Protein AF-A0A1B6H5C7-F1 (afdb_monomer)

pLDDT: mean 80.79, std 17.86, range [24.2, 98.31]

Organism: NCBI:txid320908

Sequence (834 aa):
KLDSRVSQKTALTYCTNGVLLRSLLGEIKLENVTHLILDEIHERDKATDIIMLLLKLVIRQYPKLKVILMSATMDITKFQTYFDVHIPVIKVDGTSYNVVDFYLEDILKQVDWRLPDNLNHQLYTTDTLYEEEGGDCEEKGKESLANLPVSAEKVAHTHSTTGVTALMAASAVYKYEVVEDLVHEHAPSIEIVCKDNKTALDYACHSEEKSGLLEAYHKTEEIHKKENNQADNLEEGQVTISSTDLKRLEQYEEYFENLLDVIDYHLTVKLLLHIHLNEPEGAILVFLPGFEHISAVQCELSKLLSDSENRKIAIHFLHSQMQTTEQKKAFVPAPPGIRKIILSTNIAETSITITDIKYVVDTGKFKEKSFNPENGVHSLQCEWVSKASARQRRGRAGRVQNGTCYRLFSRRLFQQMKEYETPEILREPLDEICLNATQLIPSGMKMSEFFSMAIDPPKQESVTNAIKCLKMMKAINDNEQLTPLGKQMIKVPLEPQCSKIILYGVMLKCLEPALILACCISQGDLFKIPAGQLLKQRAASCKKQFINKGYSDDLISIKIFETLQKATQKSSFFNPFKWCFDNFISCDKVNKIIQMKDQILSHLTHNGWVNEKDDLNQYSKRWAVVKAALTSGLYPNVARINIPTRQIQTPYLSSAIVHSKSVLINKLSKKSVVKGETVPSSWMVYGEALRMGNSVCLYENTLVSPLTMCLCVGSTPKNGSAHIVIRDGGDGHLTCVPADTEVELHFDSLVIIRTDIELAVLITDLRRKWDAVVERRLLDPRRRLTKEENAILQTVVNVLVDQDKILNLEQQLFLKPRLSLTKPNCGRGRHSNN

Structure (mmCIF, N/CA/C/O backbone):
data_AF-A0A1B6H5C7-F1
#
_entry.id   AF-A0A1B6H5C7-F1
#
loop_
_atom_site.group_PDB
_atom_site.id
_atom_site.type_symbol
_atom_site.label_atom_id
_atom_site.label_alt_id
_atom_site.label_comp_id
_atom_site.label_asym_id
_atom_site.label_entity_id
_atom_site.label_seq_id
_atom_site.pdbx_PDB_ins_code
_atom_site.Cartn_x
_atom_site.Cartn_y
_atom_site.Cartn_z
_atom_site.occupancy
_atom_site.B_iso_or_equiv
_atom_site.auth_seq_id
_atom_site.auth_comp_id
_atom_site.auth_asym_id
_atom_site.auth_atom_id
_atom_site.pdbx_PDB_model_num
ATOM 1 N N . LYS A 1 1 ? 5.210 -21.296 -3.784 1.00 41.97 1 LYS A N 1
ATOM 2 C CA . LYS A 1 1 ? 4.500 -21.494 -2.502 1.00 41.97 1 LYS A CA 1
ATOM 3 C C . LYS A 1 1 ? 5.205 -20.681 -1.429 1.00 41.97 1 LYS A C 1
ATOM 5 O O . LYS A 1 1 ? 6.396 -20.890 -1.235 1.00 41.97 1 LYS A O 1
ATOM 10 N N . LEU A 1 2 ? 4.493 -19.731 -0.813 1.00 46.50 2 LEU A N 1
ATOM 11 C CA . LEU A 1 2 ? 4.835 -19.204 0.518 1.00 46.50 2 LEU A CA 1
ATOM 12 C C . LEU A 1 2 ? 4.891 -20.392 1.497 1.00 46.50 2 LEU A C 1
ATOM 14 O O . LEU A 1 2 ? 4.296 -21.422 1.174 1.00 46.50 2 LEU A O 1
ATOM 18 N N . ASP A 1 3 ? 5.610 -20.281 2.619 1.00 53.09 3 ASP A N 1
ATOM 19 C CA . ASP A 1 3 ? 5.836 -21.372 3.589 1.00 53.09 3 ASP A CA 1
ATOM 20 C C . ASP A 1 3 ? 4.628 -22.316 3.738 1.00 53.09 3 ASP A C 1
ATOM 22 O O . ASP A 1 3 ? 3.648 -22.013 4.414 1.00 53.09 3 ASP A O 1
ATOM 26 N N . SER A 1 4 ? 4.685 -23.472 3.069 1.00 64.44 4 SER A N 1
ATOM 27 C CA . SER A 1 4 ? 3.577 -24.425 3.009 1.00 64.44 4 SER A CA 1
ATOM 28 C C . SER A 1 4 ? 3.951 -25.681 3.777 1.00 64.44 4 SER A C 1
ATOM 30 O O . SER A 1 4 ? 4.875 -26.396 3.388 1.00 64.44 4 SER A O 1
ATOM 32 N N . ARG A 1 5 ? 3.207 -25.988 4.838 1.00 72.19 5 ARG A N 1
ATOM 33 C CA . ARG A 1 5 ? 3.323 -27.257 5.568 1.00 72.19 5 ARG A CA 1
ATOM 34 C C . ARG A 1 5 ? 2.189 -28.195 5.166 1.00 72.19 5 ARG A C 1
ATOM 36 O O . ARG A 1 5 ? 1.323 -28.517 5.970 1.00 72.19 5 ARG A O 1
ATOM 43 N N . VAL A 1 6 ? 2.186 -28.595 3.897 1.00 73.56 6 VAL A N 1
ATOM 44 C CA . VAL A 1 6 ? 1.156 -29.466 3.312 1.00 73.56 6 VAL A CA 1
ATOM 45 C C . VAL A 1 6 ? 1.813 -30.745 2.798 1.00 73.56 6 VAL A C 1
ATOM 47 O O . VAL A 1 6 ? 2.900 -30.710 2.226 1.00 73.56 6 VAL A O 1
ATOM 50 N N . SER A 1 7 ? 1.159 -31.881 3.013 1.00 78.81 7 SER A N 1
ATOM 51 C CA . SER A 1 7 ? 1.567 -33.207 2.545 1.00 78.81 7 SER A CA 1
ATOM 52 C C . SER A 1 7 ? 0.361 -33.946 1.964 1.00 78.81 7 SER A C 1
ATOM 54 O O . SER A 1 7 ? -0.773 -33.505 2.128 1.00 78.81 7 SER A O 1
ATOM 56 N N . GLN A 1 8 ? 0.574 -35.117 1.357 1.00 77.44 8 GLN A N 1
ATOM 57 C CA . GLN A 1 8 ? -0.531 -35.967 0.886 1.00 77.44 8 GLN A CA 1
ATOM 58 C C . GLN A 1 8 ? -1.481 -36.427 2.010 1.00 77.44 8 GLN A C 1
ATOM 60 O O . GLN A 1 8 ? -2.597 -36.841 1.726 1.00 77.44 8 GLN A O 1
ATOM 65 N N . LYS A 1 9 ? -1.058 -36.351 3.282 1.00 84.81 9 LYS A N 1
ATOM 66 C CA . LYS A 1 9 ? -1.886 -36.686 4.453 1.00 84.81 9 LYS A CA 1
ATOM 67 C C . LYS A 1 9 ? -2.611 -35.475 5.052 1.00 84.81 9 LYS A C 1
ATOM 69 O O . LYS A 1 9 ? -3.310 -35.623 6.050 1.00 84.81 9 LYS A O 1
ATOM 74 N N . THR A 1 10 ? -2.400 -34.273 4.517 1.00 85.62 10 THR A N 1
ATOM 75 C CA . THR A 1 10 ? -2.996 -33.054 5.070 1.00 85.62 10 THR A CA 1
ATOM 76 C C . THR A 1 10 ? -4.491 -33.031 4.771 1.00 85.62 10 THR A C 1
ATOM 78 O O . THR A 1 10 ? -4.891 -32.864 3.625 1.00 85.62 10 THR A O 1
ATOM 81 N N . ALA A 1 11 ? -5.308 -33.188 5.813 1.00 86.69 11 ALA A N 1
ATOM 82 C CA . ALA A 1 11 ? -6.766 -33.156 5.707 1.00 86.69 11 ALA A CA 1
ATOM 83 C C . ALA A 1 11 ? -7.346 -31.729 5.722 1.00 86.69 11 ALA A C 1
ATOM 85 O O . ALA A 1 11 ? -8.425 -31.503 5.186 1.00 86.69 11 ALA A O 1
ATOM 86 N N . LEU A 1 12 ? -6.632 -30.770 6.325 1.00 90.69 12 LEU A N 1
ATOM 87 C CA . LEU A 1 12 ? -7.064 -29.381 6.475 1.00 90.69 12 LEU A CA 1
ATOM 88 C C . LEU A 1 12 ? -5.895 -28.436 6.200 1.00 90.69 12 LEU A C 1
ATOM 90 O O . LEU A 1 12 ? -4.805 -28.619 6.743 1.00 90.69 12 LEU A O 1
ATOM 94 N N . THR A 1 13 ? -6.126 -27.429 5.359 1.00 88.38 13 THR A N 1
ATOM 95 C CA . THR A 1 13 ? -5.131 -26.407 5.015 1.00 88.38 13 THR A CA 1
ATOM 96 C C . THR A 1 13 ? -5.708 -25.030 5.310 1.00 88.38 13 THR A C 1
ATOM 98 O O . THR A 1 13 ? -6.723 -24.661 4.731 1.00 88.38 13 THR A O 1
ATOM 101 N N . TYR A 1 14 ? -5.038 -24.268 6.175 1.00 89.38 14 TYR A N 1
ATOM 102 C CA . TYR A 1 14 ? -5.328 -22.852 6.393 1.00 89.38 14 TYR A CA 1
ATOM 103 C C . TYR A 1 14 ? -4.449 -22.006 5.475 1.00 89.38 14 TYR A C 1
ATOM 105 O O . TYR A 1 14 ? -3.240 -22.233 5.376 1.00 89.38 14 TYR A O 1
ATOM 113 N N . CYS A 1 15 ? -5.046 -21.026 4.808 1.00 87.38 15 CYS A N 1
ATOM 114 C CA . CYS A 1 15 ? -4.329 -20.052 3.998 1.00 87.38 15 CYS A CA 1
ATOM 115 C C . CYS A 1 15 ? -5.096 -18.730 3.970 1.00 87.38 15 CYS A C 1
ATOM 117 O O . CYS A 1 15 ? -6.287 -18.706 4.260 1.00 87.38 15 CYS A O 1
ATOM 119 N N . THR A 1 16 ? -4.413 -17.636 3.640 1.00 87.19 16 THR A N 1
ATOM 120 C CA . THR A 1 16 ? -5.069 -16.334 3.477 1.00 87.19 16 THR A CA 1
ATOM 121 C C . THR A 1 16 ? -5.864 -16.282 2.172 1.00 87.19 16 THR A C 1
ATOM 123 O O . THR A 1 16 ? -5.523 -16.982 1.211 1.00 87.19 16 THR A O 1
ATOM 126 N N . ASN A 1 17 ? -6.856 -15.392 2.091 1.00 88.50 17 ASN A N 1
ATOM 127 C CA . ASN A 1 17 ? -7.701 -15.217 0.902 1.00 88.50 17 ASN A CA 1
ATOM 128 C C . ASN A 1 17 ? -6.872 -14.949 -0.367 1.00 88.50 17 ASN A C 1
ATOM 130 O O . ASN A 1 17 ? -7.072 -15.590 -1.396 1.00 88.50 17 ASN A O 1
ATOM 134 N N . GLY A 1 18 ? -5.833 -14.110 -0.284 1.00 83.62 18 GLY A N 1
ATOM 135 C CA . GLY A 1 18 ? -4.920 -13.872 -1.411 1.00 83.62 18 GLY A CA 1
ATOM 136 C C . GLY A 1 18 ? -4.064 -15.088 -1.815 1.00 83.62 18 GLY A C 1
ATOM 137 O O . GLY A 1 18 ? -3.668 -15.223 -2.975 1.00 83.62 18 GLY A O 1
ATOM 138 N N . VAL A 1 19 ? -3.749 -16.005 -0.891 1.00 81.38 19 VAL A N 1
ATOM 139 C CA . VAL A 1 19 ? -3.084 -17.278 -1.235 1.00 81.38 19 VAL A CA 1
ATOM 140 C C . VAL A 1 19 ? -4.060 -18.225 -1.915 1.00 81.38 19 VAL A C 1
ATOM 142 O O . VAL A 1 19 ? -3.690 -18.839 -2.917 1.00 81.38 19 VAL A O 1
ATOM 145 N N . LEU A 1 20 ? -5.290 -18.315 -1.413 1.00 86.56 20 LEU A N 1
ATOM 146 C CA . LEU A 1 20 ? -6.349 -19.111 -2.020 1.00 86.56 20 LEU A CA 1
ATOM 147 C C . LEU A 1 20 ? -6.646 -18.636 -3.446 1.00 86.56 20 LEU A C 1
ATOM 149 O O . LEU A 1 20 ? -6.560 -19.446 -4.364 1.00 86.56 20 LEU A O 1
ATOM 153 N N . LEU A 1 21 ? -6.881 -17.335 -3.652 1.00 86.12 21 LEU A N 1
ATOM 154 C CA . LEU A 1 21 ? -7.141 -16.753 -4.972 1.00 86.12 21 LEU A CA 1
ATOM 155 C C . LEU A 1 21 ? -6.033 -17.111 -5.970 1.00 86.12 21 LEU A C 1
ATOM 157 O O . LEU A 1 21 ? -6.304 -17.671 -7.027 1.00 86.12 21 LEU A O 1
ATOM 161 N N . ARG A 1 22 ? -4.764 -16.889 -5.608 1.00 77.75 22 ARG A N 1
ATOM 162 C CA . ARG A 1 22 ? -3.625 -17.259 -6.467 1.00 77.75 22 ARG A CA 1
ATOM 163 C C . ARG A 1 22 ? -3.503 -18.756 -6.709 1.00 77.75 22 ARG A C 1
ATOM 165 O O . ARG A 1 22 ? -3.018 -19.178 -7.753 1.00 77.75 22 ARG A O 1
ATOM 172 N N . SER A 1 23 ? -3.922 -19.568 -5.749 1.00 78.00 23 SER A N 1
ATOM 173 C CA . SER A 1 23 ? -3.903 -21.017 -5.906 1.00 78.00 23 SER A CA 1
ATOM 174 C C . SER A 1 23 ? -5.006 -21.492 -6.853 1.00 78.00 23 SER A C 1
ATOM 176 O O . SER A 1 23 ? -4.749 -22.408 -7.632 1.00 78.00 23 SER A O 1
ATOM 178 N N . LEU A 1 24 ? -6.174 -20.837 -6.849 1.00 76.88 24 LEU A N 1
ATOM 179 C CA . LEU A 1 24 ? -7.256 -21.051 -7.820 1.00 76.88 24 LEU A CA 1
ATOM 180 C C . LEU A 1 24 ? -6.860 -20.619 -9.243 1.00 76.88 24 LEU A C 1
ATOM 182 O O . LEU A 1 24 ? -7.310 -21.232 -10.203 1.00 76.88 24 LEU A O 1
ATOM 186 N N . LEU A 1 25 ? -5.978 -19.619 -9.384 1.00 70.44 25 LEU A N 1
ATOM 187 C CA . LEU A 1 25 ? -5.395 -19.206 -10.674 1.00 70.44 25 LEU A CA 1
ATOM 188 C C . LEU A 1 25 ? -4.405 -20.218 -11.269 1.00 70.44 25 LEU A C 1
ATOM 190 O O . LEU A 1 25 ? -4.077 -20.141 -12.450 1.00 70.44 25 LEU A O 1
ATOM 194 N N . GLY A 1 26 ? -3.869 -21.126 -10.454 1.00 66.88 26 GLY A N 1
ATOM 195 C CA . GLY A 1 26 ? -2.737 -21.964 -10.839 1.00 66.88 26 GLY A CA 1
ATOM 196 C C . GLY A 1 26 ? -2.934 -23.438 -10.520 1.00 66.88 26 GLY A C 1
ATOM 197 O O . GLY A 1 26 ? -3.369 -24.221 -11.360 1.00 66.88 26 GLY A O 1
ATOM 198 N N . GLU A 1 27 ? -2.493 -23.840 -9.328 1.00 58.56 27 GLU A N 1
ATOM 199 C CA . GLU A 1 27 ? -2.249 -25.246 -8.982 1.00 58.56 27 GLU A CA 1
ATOM 200 C C . GLU A 1 27 ? -3.477 -25.986 -8.429 1.00 58.56 27 GLU A C 1
ATOM 202 O O . GLU A 1 27 ? -3.555 -27.211 -8.552 1.00 58.56 27 GLU A O 1
ATOM 207 N N . ILE A 1 28 ? -4.414 -25.283 -7.784 1.00 63.91 28 ILE A N 1
ATOM 208 C CA . ILE A 1 28 ? -5.570 -25.924 -7.153 1.00 63.91 28 ILE A CA 1
ATOM 209 C C . ILE A 1 28 ? -6.660 -26.115 -8.195 1.00 63.91 28 ILE A C 1
ATOM 211 O O . ILE A 1 28 ? -7.357 -25.184 -8.587 1.00 63.91 28 ILE A O 1
ATOM 215 N N . LYS A 1 29 ? -6.863 -27.375 -8.568 1.00 69.62 29 LYS A N 1
ATOM 216 C CA . LYS A 1 29 ? -8.108 -27.810 -9.188 1.00 69.62 29 LYS A CA 1
ATOM 217 C C . LYS A 1 29 ? -9.140 -27.999 -8.087 1.00 69.62 29 LYS A C 1
ATOM 219 O O . LYS A 1 29 ? -8.932 -28.829 -7.200 1.00 69.62 29 LYS A O 1
ATOM 224 N N . LEU A 1 30 ? -10.251 -27.267 -8.163 1.00 74.62 30 LEU A N 1
ATOM 225 C CA . LEU A 1 30 ? -11.387 -27.416 -7.243 1.00 74.62 30 LEU A CA 1
ATOM 226 C C . LEU A 1 30 ? -11.896 -28.868 -7.167 1.00 74.62 30 LEU A C 1
ATOM 228 O O . LEU A 1 30 ? -12.440 -29.266 -6.147 1.00 74.62 30 LEU A O 1
ATOM 232 N N . GLU A 1 31 ? -11.631 -29.687 -8.191 1.00 75.69 31 GLU A N 1
ATOM 233 C CA . GLU A 1 31 ? -11.879 -31.138 -8.217 1.00 75.69 31 GLU A CA 1
ATOM 234 C C . GLU A 1 31 ? -11.277 -31.898 -7.020 1.00 75.69 31 GLU A C 1
ATOM 236 O O . GLU A 1 31 ? -11.845 -32.894 -6.576 1.00 75.69 31 GLU A O 1
ATOM 241 N N . ASN A 1 32 ? -10.142 -31.430 -6.488 1.00 80.44 32 ASN A N 1
ATOM 242 C CA . ASN A 1 32 ? -9.435 -32.060 -5.369 1.00 80.44 32 ASN A CA 1
ATOM 243 C C . ASN A 1 32 ? -9.833 -31.483 -4.000 1.00 80.44 32 ASN A C 1
ATOM 245 O O . ASN A 1 32 ? -9.277 -31.887 -2.979 1.00 80.44 32 ASN A O 1
ATOM 249 N N . VAL A 1 33 ? -10.762 -30.525 -3.967 1.00 86.50 33 VAL A N 1
ATOM 250 C CA . VAL A 1 33 ? -11.222 -29.860 -2.747 1.00 86.50 33 VAL A CA 1
ATOM 251 C C . VAL A 1 33 ? -12.638 -30.333 -2.440 1.00 86.50 33 VAL A C 1
ATOM 253 O O . VAL A 1 33 ? -13.547 -30.185 -3.250 1.00 86.50 33 VAL A O 1
ATOM 256 N N . THR A 1 34 ? -12.840 -30.911 -1.256 1.00 90.50 34 THR A N 1
ATOM 257 C CA . THR A 1 34 ? -14.177 -31.350 -0.822 1.00 90.50 34 THR A CA 1
ATOM 258 C C . THR A 1 34 ? -14.955 -30.217 -0.157 1.00 90.50 34 THR A C 1
ATOM 260 O O . THR A 1 34 ? -16.152 -30.072 -0.397 1.00 90.50 34 THR A O 1
ATOM 263 N N . HIS A 1 35 ? -14.274 -29.403 0.654 1.00 93.19 35 HIS A N 1
ATOM 264 C CA . HIS A 1 35 ? -14.856 -28.295 1.408 1.00 93.19 35 HIS A CA 1
ATOM 265 C C . HIS A 1 35 ? -13.985 -27.050 1.264 1.00 93.19 35 HIS A C 1
ATOM 267 O O . HIS A 1 35 ? -12.768 -27.117 1.440 1.00 93.19 35 HIS A O 1
ATOM 273 N N . LEU A 1 36 ? -14.625 -25.921 0.982 1.00 92.75 36 LEU A N 1
ATOM 274 C CA . LEU A 1 36 ? -14.026 -24.598 1.007 1.00 92.75 36 LEU A CA 1
ATOM 275 C C . LEU A 1 36 ? -14.680 -23.789 2.123 1.00 92.75 36 LEU A C 1
ATOM 277 O O . LEU A 1 36 ? -15.895 -23.608 2.114 1.00 92.75 36 LEU A O 1
ATOM 281 N N . ILE A 1 37 ? -13.876 -23.316 3.071 1.00 94.25 37 ILE A N 1
ATOM 282 C CA . ILE A 1 37 ? -14.333 -22.487 4.186 1.00 94.25 37 ILE A CA 1
ATOM 283 C C . ILE A 1 37 ? -13.756 -21.091 3.983 1.00 94.25 37 ILE A C 1
ATOM 285 O O . ILE A 1 37 ? -12.534 -20.944 3.930 1.00 94.25 37 ILE A O 1
ATOM 289 N N . LEU A 1 38 ? -14.630 -20.099 3.831 1.00 93.12 38 LEU A N 1
ATOM 290 C CA . LEU A 1 38 ? -14.262 -18.687 3.788 1.00 93.12 38 LEU A CA 1
ATOM 291 C C . LEU A 1 38 ? -14.615 -18.077 5.140 1.00 93.12 38 LEU A C 1
ATOM 293 O O . LEU A 1 38 ? -15.792 -18.030 5.498 1.00 93.12 38 LEU A O 1
ATOM 297 N N . ASP A 1 39 ? -13.589 -17.686 5.889 1.00 91.06 39 ASP A N 1
ATOM 298 C CA . ASP A 1 39 ? -13.716 -17.108 7.226 1.00 91.06 39 ASP A CA 1
ATOM 299 C C . ASP A 1 39 ? -13.649 -15.581 7.179 1.00 91.06 39 ASP A C 1
ATOM 301 O O . ASP A 1 39 ? -13.092 -15.017 6.237 1.00 91.06 39 ASP A O 1
ATOM 305 N N . GLU A 1 40 ? -14.244 -14.932 8.177 1.00 86.94 40 GLU A N 1
ATOM 306 C CA . GLU A 1 40 ? -14.297 -13.472 8.330 1.00 86.94 40 GLU A CA 1
ATOM 307 C C . GLU A 1 40 ? -14.781 -12.707 7.085 1.00 86.94 40 GLU A C 1
ATOM 309 O O . GLU A 1 40 ? -14.360 -11.586 6.803 1.00 86.94 40 GLU A O 1
ATOM 314 N N . ILE A 1 41 ? -15.749 -13.265 6.348 1.00 90.19 41 ILE A N 1
ATOM 315 C CA . ILE A 1 41 ? -16.215 -12.668 5.081 1.00 90.19 41 ILE A CA 1
ATOM 316 C C . ILE A 1 41 ? -16.900 -11.301 5.237 1.00 90.19 41 ILE A C 1
ATOM 318 O O . ILE A 1 41 ? -17.224 -10.656 4.242 1.00 90.19 41 ILE A O 1
ATOM 322 N N . HIS A 1 42 ? -17.142 -10.848 6.468 1.00 85.12 42 HIS A N 1
ATOM 323 C CA . HIS A 1 42 ? -17.646 -9.504 6.736 1.00 85.12 42 HIS A CA 1
ATOM 324 C C . HIS A 1 42 ? -16.599 -8.407 6.574 1.00 85.12 42 HIS A C 1
ATOM 326 O O . HIS A 1 42 ? -16.991 -7.257 6.411 1.00 85.12 42 HIS A O 1
ATOM 332 N N . GLU A 1 43 ? -15.305 -8.740 6.575 1.00 83.62 43 GLU A N 1
ATOM 333 C CA . GLU A 1 43 ? -14.244 -7.767 6.291 1.00 83.62 43 GLU A CA 1
ATOM 334 C C . GLU A 1 43 ? -14.266 -7.312 4.821 1.00 83.62 43 GLU A C 1
ATOM 336 O O . GLU A 1 43 ? -13.747 -6.248 4.496 1.00 83.62 43 GLU A O 1
ATOM 341 N N . ARG A 1 44 ? -14.905 -8.092 3.928 1.00 89.88 44 ARG A N 1
ATOM 342 C CA . ARG A 1 44 ? -15.119 -7.754 2.507 1.00 89.88 44 ARG A CA 1
ATOM 343 C C . ARG A 1 44 ? -13.836 -7.280 1.804 1.00 89.88 44 ARG A C 1
ATOM 345 O O . ARG A 1 44 ? -13.839 -6.293 1.060 1.00 89.88 44 ARG A O 1
ATOM 352 N N . ASP A 1 45 ? -12.745 -8.018 2.037 1.00 91.38 45 ASP A N 1
ATOM 353 C CA . ASP A 1 45 ? -11.466 -7.804 1.358 1.00 91.38 45 ASP A CA 1
ATOM 354 C C . ASP A 1 45 ? -11.571 -8.097 -0.155 1.00 91.38 45 ASP A C 1
ATOM 356 O O . ASP A 1 45 ? -12.429 -8.866 -0.614 1.00 91.38 45 ASP A O 1
ATOM 360 N N . LYS A 1 46 ? -10.680 -7.495 -0.959 1.00 91.06 46 LYS A N 1
ATOM 361 C CA . LYS A 1 46 ? -10.734 -7.647 -2.429 1.00 91.06 46 LYS A CA 1
ATOM 362 C C . LYS A 1 46 ? -10.642 -9.108 -2.883 1.00 91.06 46 LYS A C 1
ATOM 364 O O . LYS A 1 46 ? -11.255 -9.485 -3.879 1.00 91.06 46 LYS A O 1
ATOM 369 N N . ALA A 1 47 ? -9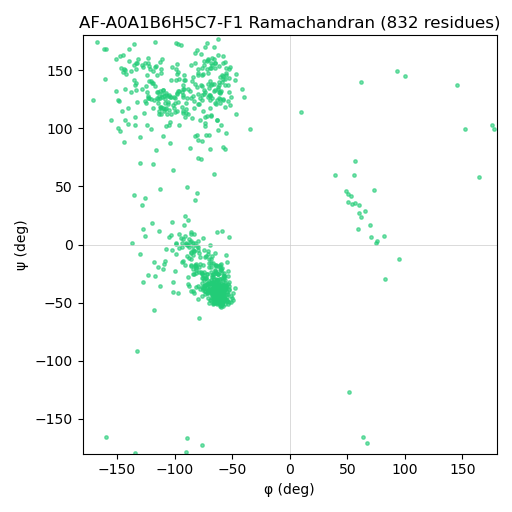.851 -9.938 -2.201 1.00 90.31 47 ALA A N 1
ATOM 370 C CA . ALA A 1 47 ? -9.636 -11.324 -2.611 1.00 90.31 47 ALA A CA 1
ATOM 371 C C . ALA A 1 47 ? -10.884 -12.185 -2.373 1.00 90.31 47 ALA A C 1
ATOM 373 O O . ALA A 1 47 ? -11.224 -13.011 -3.220 1.00 90.31 47 ALA A O 1
ATOM 374 N N . THR A 1 48 ? -11.571 -11.967 -1.257 1.00 92.25 48 THR A N 1
ATOM 375 C CA . THR A 1 48 ? -12.812 -12.629 -0.855 1.00 92.25 48 THR A CA 1
ATOM 376 C C . THR A 1 48 ? -13.902 -12.340 -1.866 1.00 92.25 48 THR A C 1
ATOM 378 O O . THR A 1 48 ? -14.495 -13.279 -2.389 1.00 92.25 48 THR A O 1
ATOM 381 N N . ASP A 1 49 ? -14.106 -11.075 -2.232 1.00 92.06 49 ASP A N 1
ATOM 382 C CA . ASP A 1 49 ? -15.128 -10.696 -3.212 1.00 92.06 49 ASP A CA 1
ATOM 383 C C . ASP A 1 49 ? -14.878 -11.332 -4.588 1.00 92.06 49 ASP A C 1
ATOM 385 O O . ASP A 1 49 ? -15.809 -11.851 -5.212 1.00 92.06 49 ASP A O 1
ATOM 389 N N . ILE A 1 50 ? -13.616 -11.398 -5.031 1.00 90.94 50 ILE A N 1
ATOM 390 C CA . ILE A 1 50 ? -13.255 -12.116 -6.261 1.00 90.94 50 ILE A CA 1
ATOM 391 C C . ILE A 1 50 ? -13.508 -13.617 -6.123 1.00 90.94 50 ILE A C 1
ATOM 393 O O . ILE A 1 50 ? -14.096 -14.215 -7.020 1.00 90.94 50 ILE A O 1
ATOM 397 N N . ILE A 1 51 ? -13.105 -14.249 -5.018 1.00 90.81 51 ILE A N 1
ATOM 398 C CA . ILE A 1 51 ? -13.369 -15.677 -4.790 1.00 90.81 51 ILE A CA 1
ATOM 399 C C . ILE A 1 51 ? -14.878 -15.949 -4.829 1.00 90.81 51 ILE A C 1
ATOM 401 O O . ILE A 1 51 ? -15.307 -16.905 -5.472 1.00 90.81 51 ILE A O 1
ATOM 405 N N . MET A 1 52 ? -15.693 -15.095 -4.212 1.00 91.38 52 MET A N 1
ATOM 406 C CA . MET A 1 52 ? -17.152 -15.220 -4.203 1.00 91.38 52 MET A CA 1
ATOM 407 C C . MET A 1 52 ? -17.754 -15.089 -5.601 1.00 91.38 52 MET A C 1
ATOM 409 O O . MET A 1 52 ? -18.651 -15.851 -5.969 1.00 91.38 52 MET A O 1
ATOM 413 N N . LEU A 1 53 ? -17.237 -14.169 -6.412 1.00 91.19 53 LEU A N 1
ATOM 414 C CA . LEU A 1 53 ? -17.593 -14.042 -7.820 1.00 91.19 53 LEU A CA 1
ATOM 415 C C . LEU A 1 53 ? -17.228 -15.281 -8.640 1.00 91.19 53 LEU A C 1
ATOM 417 O O . LEU A 1 53 ? -18.058 -15.789 -9.393 1.00 91.19 53 LEU A O 1
ATOM 421 N N . LEU A 1 54 ? -16.034 -15.833 -8.441 1.00 87.69 54 LEU A N 1
ATOM 422 C CA . LEU A 1 54 ? -15.640 -17.077 -9.099 1.00 87.69 54 LEU A CA 1
ATOM 423 C C . LEU A 1 54 ? -16.542 -18.234 -8.703 1.00 87.69 54 LEU A C 1
ATOM 425 O O . LEU A 1 54 ? -17.008 -18.968 -9.571 1.00 87.69 54 LEU A O 1
ATOM 429 N N . LEU A 1 55 ? -16.828 -18.377 -7.410 1.00 88.56 55 LEU A N 1
ATOM 430 C CA . LEU A 1 55 ? -17.736 -19.402 -6.915 1.00 88.56 55 LEU A CA 1
ATOM 431 C C . LEU A 1 55 ? -19.117 -19.256 -7.553 1.00 88.56 55 LEU A C 1
ATOM 433 O O . LEU A 1 55 ? -19.655 -20.253 -8.022 1.00 88.56 55 LEU A O 1
ATOM 437 N N . LYS A 1 56 ? -19.658 -18.041 -7.680 1.00 88.25 56 LYS A N 1
ATOM 438 C CA . LYS A 1 56 ? -20.939 -17.811 -8.367 1.00 88.25 56 LYS A CA 1
ATOM 439 C C . LYS A 1 56 ? -20.940 -18.340 -9.808 1.00 88.25 56 LYS A C 1
ATOM 441 O O . LYS A 1 56 ? -21.934 -18.922 -10.237 1.00 88.25 56 LYS A O 1
ATOM 446 N N . LEU A 1 57 ? -19.826 -18.203 -10.529 1.00 85.25 57 LEU A N 1
ATOM 447 C CA . LEU A 1 57 ? -19.688 -18.690 -11.906 1.00 85.25 57 LEU A CA 1
ATOM 448 C C . LEU A 1 57 ? -19.515 -20.213 -11.998 1.00 85.25 57 LEU A C 1
ATOM 450 O O . LEU A 1 57 ? -20.052 -20.840 -12.915 1.00 85.25 57 LEU A O 1
ATOM 454 N N . VAL A 1 58 ? -18.759 -20.820 -11.077 1.00 83.88 58 VAL A N 1
ATOM 455 C CA . VAL A 1 58 ? -18.301 -22.213 -11.234 1.00 83.88 58 VAL A CA 1
ATOM 456 C C . VAL A 1 58 ? -18.961 -23.216 -10.296 1.00 83.88 58 VAL A C 1
ATOM 458 O O . VAL A 1 58 ? -18.899 -24.408 -10.576 1.00 83.88 58 VAL A O 1
ATOM 461 N N . ILE A 1 59 ? -19.617 -22.801 -9.208 1.00 84.69 59 ILE A N 1
ATOM 462 C CA . ILE A 1 59 ? -20.112 -23.726 -8.169 1.00 84.69 59 ILE A CA 1
ATOM 463 C C . ILE A 1 59 ? -21.061 -24.793 -8.729 1.00 84.69 59 ILE A C 1
ATOM 465 O O . ILE A 1 59 ? -20.989 -25.955 -8.334 1.00 84.69 59 ILE A O 1
ATOM 469 N N . ARG A 1 60 ? -21.881 -24.438 -9.729 1.00 83.44 60 ARG A N 1
ATOM 470 C CA . ARG A 1 60 ? -22.796 -25.369 -10.414 1.00 83.44 60 ARG A CA 1
ATOM 471 C C . ARG A 1 60 ? -22.063 -26.475 -11.189 1.00 83.44 60 ARG A C 1
ATOM 473 O O . ARG A 1 60 ? -22.631 -27.537 -11.409 1.00 83.44 60 ARG A O 1
ATOM 480 N N . GLN A 1 61 ? -20.805 -26.249 -11.567 1.00 85.75 61 GLN A N 1
ATOM 481 C CA . GLN A 1 61 ? -19.951 -27.224 -12.255 1.00 85.75 61 GLN A CA 1
ATOM 482 C C . GLN A 1 61 ? -19.289 -28.214 -11.279 1.00 85.75 61 GLN A C 1
ATOM 484 O O . GLN A 1 61 ? -18.852 -29.284 -11.697 1.00 85.75 61 GLN A O 1
ATOM 489 N N . TYR A 1 62 ? -19.250 -27.898 -9.978 1.00 86.94 62 TYR A N 1
ATOM 490 C CA . TYR A 1 62 ? -18.610 -28.708 -8.936 1.00 86.94 62 TYR A CA 1
ATOM 491 C C . TYR A 1 62 ? -19.625 -29.180 -7.878 1.00 86.94 62 TYR A C 1
ATOM 493 O O . TYR A 1 62 ? -19.542 -28.779 -6.719 1.00 86.94 62 TYR A O 1
ATOM 501 N N . PRO A 1 63 ? -20.557 -30.097 -8.210 1.00 84.25 63 PRO A N 1
ATOM 502 C CA . PRO A 1 63 ? -21.650 -30.493 -7.309 1.00 84.25 63 PRO A CA 1
ATOM 503 C C . PRO A 1 63 ? -21.189 -31.194 -6.017 1.00 84.25 63 PRO A C 1
ATOM 505 O O . PRO A 1 63 ? -21.956 -31.306 -5.060 1.00 84.25 63 PRO A O 1
ATOM 508 N N . LYS A 1 64 ? -19.944 -31.691 -5.979 1.00 89.19 64 LYS A N 1
ATOM 509 C CA . LYS A 1 64 ? -19.340 -32.319 -4.792 1.00 89.19 64 LYS A CA 1
ATOM 510 C C . LYS A 1 64 ? -18.691 -31.313 -3.835 1.00 89.19 64 LYS A C 1
ATOM 512 O O . LYS A 1 64 ? -18.456 -31.675 -2.685 1.00 89.19 64 LYS A O 1
ATOM 517 N N . LEU A 1 65 ? -18.397 -30.095 -4.293 1.00 90.81 65 LEU A N 1
ATOM 518 C CA . LEU A 1 65 ? -17.766 -29.063 -3.479 1.00 90.81 65 LEU A CA 1
ATOM 519 C C . LEU A 1 65 ? -18.791 -28.486 -2.498 1.00 90.81 65 LEU A C 1
ATOM 521 O O . LEU A 1 65 ? -19.887 -28.083 -2.887 1.00 90.81 65 LEU A O 1
ATOM 525 N N . LYS A 1 66 ? -18.428 -28.424 -1.219 1.00 91.38 66 LYS A N 1
ATOM 526 C CA . LYS A 1 66 ? -19.199 -27.721 -0.191 1.00 91.38 66 LYS A CA 1
ATOM 527 C C . LYS A 1 66 ? -18.529 -26.392 0.125 1.00 91.38 66 LYS A C 1
ATOM 529 O O . LYS A 1 66 ? -17.342 -26.368 0.431 1.00 91.38 66 LYS A O 1
ATOM 534 N N . VAL A 1 67 ? -19.286 -25.303 0.061 1.00 91.62 67 VAL A N 1
ATOM 535 C CA . VAL A 1 67 ? -18.817 -23.968 0.447 1.00 91.62 67 VAL A CA 1
ATOM 536 C C . VAL A 1 67 ? -19.450 -23.600 1.782 1.00 91.62 67 VAL A C 1
ATOM 538 O O . VAL A 1 67 ? -20.666 -23.699 1.932 1.00 91.62 67 VAL A O 1
ATOM 541 N N . ILE A 1 68 ? -18.620 -23.207 2.744 1.00 93.19 68 ILE A N 1
ATOM 542 C CA . ILE A 1 68 ? -19.026 -22.740 4.069 1.00 93.19 68 ILE A CA 1
ATOM 543 C C . ILE A 1 68 ? -18.555 -21.296 4.206 1.00 93.19 68 ILE A C 1
ATOM 545 O O . ILE A 1 68 ? -17.374 -21.006 4.025 1.00 93.19 68 ILE A O 1
ATOM 549 N N . LEU A 1 69 ? -19.490 -20.403 4.513 1.00 92.25 69 LEU A N 1
ATOM 550 C CA . LEU A 1 69 ? -19.233 -18.988 4.745 1.00 92.25 69 LEU A CA 1
ATOM 551 C C . LEU A 1 69 ? -19.324 -18.722 6.251 1.00 92.25 69 LEU A C 1
ATOM 553 O O . LEU A 1 69 ? -20.351 -19.029 6.858 1.00 92.25 69 LEU A O 1
ATOM 557 N N . MET A 1 70 ? -18.264 -18.186 6.851 1.00 91.50 70 MET A N 1
ATOM 558 C CA . MET A 1 70 ? -18.187 -17.860 8.276 1.00 91.50 70 MET A CA 1
ATOM 559 C C . MET A 1 70 ? -18.005 -16.355 8.472 1.00 91.50 70 MET A C 1
ATOM 561 O O . MET A 1 70 ? -17.251 -15.704 7.752 1.00 91.50 70 MET A O 1
ATOM 565 N N . SER A 1 71 ? -18.737 -15.790 9.432 1.00 86.88 71 SER A N 1
ATOM 566 C CA . SER A 1 71 ? -18.694 -14.362 9.729 1.00 86.88 71 SER A CA 1
ATOM 567 C C . SER A 1 71 ? -19.230 -14.054 11.129 1.00 86.88 71 SER A C 1
ATOM 569 O O . SER A 1 71 ? -20.222 -14.648 11.555 1.00 86.88 71 SER A O 1
ATOM 571 N N . ALA A 1 72 ? -18.609 -13.089 11.816 1.00 79.69 72 ALA A N 1
ATOM 572 C CA . ALA A 1 72 ? -19.085 -12.556 13.092 1.00 79.69 72 ALA A CA 1
ATOM 573 C C . ALA A 1 72 ? -20.304 -11.623 12.950 1.00 79.69 72 ALA A C 1
ATOM 575 O O . ALA A 1 72 ? -21.188 -11.614 13.806 1.00 79.69 72 ALA A O 1
ATOM 576 N N . THR A 1 73 ? -20.363 -10.831 11.876 1.00 75.88 73 THR A N 1
ATOM 577 C CA . THR A 1 73 ? -21.427 -9.848 11.624 1.00 75.88 73 THR A CA 1
ATOM 578 C C . THR A 1 73 ? -21.772 -9.866 10.138 1.00 75.88 73 THR A C 1
ATOM 580 O O . THR A 1 73 ? -21.002 -9.355 9.335 1.00 75.88 73 THR A O 1
ATOM 583 N N . MET A 1 74 ? -22.894 -10.468 9.735 1.00 73.88 74 MET A N 1
ATOM 584 C CA . MET A 1 74 ? -23.194 -10.690 8.312 1.00 73.88 74 MET A CA 1
ATOM 585 C C . MET A 1 74 ? -24.621 -10.316 7.932 1.00 73.88 74 MET A C 1
ATOM 587 O O . MET A 1 74 ? -25.564 -10.727 8.605 1.00 73.88 74 MET A O 1
ATOM 591 N N . ASP A 1 75 ? -24.766 -9.651 6.786 1.00 81.56 75 ASP A N 1
ATOM 592 C CA . ASP A 1 75 ? -26.044 -9.545 6.089 1.00 81.56 75 ASP A CA 1
ATOM 593 C C . ASP A 1 75 ? -26.310 -10.825 5.285 1.00 81.56 75 ASP A C 1
ATOM 595 O O . ASP A 1 75 ? -25.864 -10.994 4.149 1.00 81.56 75 ASP A O 1
ATOM 599 N N . ILE A 1 76 ? -27.041 -11.752 5.900 1.00 83.81 76 ILE A N 1
ATOM 600 C CA . ILE A 1 76 ? -27.434 -13.031 5.295 1.00 83.81 76 ILE A CA 1
ATOM 601 C C . ILE A 1 76 ? -28.228 -12.815 3.998 1.00 83.81 76 ILE A C 1
ATOM 603 O O . ILE A 1 76 ? -28.046 -13.567 3.036 1.00 83.81 76 ILE A O 1
ATOM 607 N N . THR A 1 77 ? -29.091 -11.795 3.960 1.00 84.56 77 THR A N 1
ATOM 608 C CA . THR A 1 77 ? -30.010 -11.564 2.836 1.00 84.56 77 THR A CA 1
ATOM 609 C C . THR A 1 77 ? -29.246 -11.200 1.570 1.00 84.56 77 THR A C 1
ATOM 611 O O . THR A 1 77 ? -29.552 -11.708 0.485 1.00 84.56 77 THR A O 1
ATOM 614 N N . LYS A 1 78 ? -28.168 -10.423 1.718 1.00 87.06 78 LYS A N 1
ATOM 615 C CA . LYS A 1 78 ? -27.274 -10.054 0.622 1.00 87.06 78 LYS A CA 1
ATOM 616 C C . LYS A 1 78 ? -26.633 -11.272 -0.036 1.00 87.06 78 LYS A C 1
ATOM 618 O O . LYS A 1 78 ? -26.664 -11.400 -1.259 1.00 87.06 78 LYS A O 1
ATOM 623 N N . PHE A 1 79 ? -26.100 -12.205 0.754 1.00 86.44 79 PHE A N 1
ATOM 624 C CA . PHE A 1 79 ? -25.454 -13.408 0.216 1.00 86.44 79 PHE A CA 1
ATOM 625 C C . PHE A 1 79 ? -26.455 -14.405 -0.380 1.00 86.44 79 PHE A C 1
ATOM 627 O O . PHE A 1 79 ? -26.167 -14.997 -1.420 1.00 86.44 79 PHE A O 1
ATOM 634 N N . GLN A 1 80 ? -27.633 -14.569 0.230 1.00 87.31 80 GLN A N 1
ATOM 635 C CA . GLN A 1 80 ? -28.697 -15.414 -0.326 1.00 87.31 80 GLN A CA 1
ATOM 636 C C . GLN A 1 80 ? -29.154 -14.905 -1.698 1.00 87.31 80 GLN A C 1
ATOM 638 O O . GLN A 1 80 ? -29.215 -15.678 -2.655 1.00 87.31 80 GLN A O 1
ATOM 643 N N . THR A 1 81 ? -29.376 -13.592 -1.813 1.00 89.75 81 THR A N 1
ATOM 644 C CA . THR A 1 81 ? -29.715 -12.934 -3.083 1.00 89.75 81 THR A CA 1
ATOM 645 C C . THR A 1 81 ? -28.591 -13.094 -4.104 1.00 89.75 81 THR A C 1
ATOM 647 O O . THR A 1 81 ? -28.833 -13.405 -5.267 1.00 89.75 81 THR A O 1
ATOM 650 N N . TYR A 1 82 ? -27.338 -12.933 -3.675 1.00 91.06 82 TYR A N 1
ATOM 651 C CA . TYR A 1 82 ? -26.190 -12.964 -4.574 1.00 91.06 82 TYR A CA 1
ATOM 652 C C . TYR A 1 82 ? -25.987 -14.306 -5.288 1.00 91.06 82 TYR A C 1
ATOM 654 O O . TYR A 1 82 ? -25.690 -14.316 -6.489 1.00 91.06 82 TYR A O 1
ATOM 662 N N . PHE A 1 83 ? -26.120 -15.422 -4.566 1.00 88.12 83 PHE A N 1
ATOM 663 C CA . PHE A 1 83 ? -25.982 -16.763 -5.143 1.00 88.12 83 PHE A CA 1
ATOM 664 C C . PHE A 1 83 ? -27.275 -17.307 -5.750 1.00 88.12 83 PHE A C 1
ATOM 666 O O . PHE A 1 83 ? -27.226 -18.373 -6.367 1.00 88.12 83 PHE A O 1
ATOM 673 N N . ASP A 1 84 ? -28.395 -16.595 -5.592 1.00 86.38 84 ASP A N 1
ATOM 674 C CA . ASP A 1 84 ? -29.717 -17.019 -6.062 1.00 86.38 84 ASP A CA 1
ATOM 675 C C . ASP A 1 84 ? -30.078 -18.431 -5.555 1.00 86.38 84 ASP A C 1
ATOM 677 O O . ASP A 1 84 ? -30.542 -19.308 -6.284 1.00 86.38 84 ASP A O 1
ATOM 681 N N . VAL A 1 85 ? -29.758 -18.692 -4.282 1.00 82.19 85 VAL A N 1
ATOM 682 C CA . VAL A 1 85 ? -30.037 -19.963 -3.603 1.00 82.19 85 VAL A CA 1
ATOM 683 C C . VAL A 1 85 ? -30.384 -19.721 -2.143 1.00 82.19 85 VAL A C 1
ATOM 685 O O . VAL A 1 85 ? -29.840 -18.837 -1.481 1.00 82.19 85 VAL A O 1
ATOM 688 N N . HIS A 1 86 ? -31.245 -20.579 -1.599 1.00 83.75 86 HIS A N 1
ATOM 689 C CA . HIS A 1 86 ? -31.452 -20.629 -0.160 1.00 83.75 86 HIS A CA 1
ATOM 690 C C . HIS A 1 86 ? -30.189 -21.175 0.524 1.00 83.75 86 HIS A C 1
ATOM 692 O O . HIS A 1 86 ? -29.867 -22.359 0.402 1.00 83.75 86 HIS A O 1
ATOM 698 N N . ILE A 1 87 ? -29.492 -20.319 1.271 1.00 84.81 87 ILE A N 1
ATOM 699 C CA . ILE A 1 87 ? -28.312 -20.686 2.063 1.00 84.81 87 ILE A CA 1
ATOM 700 C C . ILE A 1 87 ? -28.777 -21.039 3.484 1.00 84.81 87 ILE A C 1
ATOM 702 O O . ILE A 1 87 ? -29.284 -20.148 4.171 1.00 84.81 87 ILE A O 1
ATOM 706 N N . PRO A 1 88 ? -28.629 -22.298 3.949 1.00 89.62 88 PRO A N 1
ATOM 707 C CA . PRO A 1 88 ? -28.898 -22.657 5.339 1.00 89.62 88 PRO A CA 1
ATOM 708 C C . PRO A 1 88 ? -27.975 -21.887 6.287 1.00 89.62 88 PRO A C 1
ATOM 710 O O . PRO A 1 88 ? -26.761 -21.868 6.087 1.00 89.62 88 PRO A O 1
ATOM 713 N N . VAL A 1 89 ? -28.544 -21.284 7.331 1.00 89.00 89 VAL A N 1
ATOM 714 C CA . VAL A 1 89 ? -27.795 -20.497 8.318 1.00 89.00 89 VAL A CA 1
ATOM 715 C C . VAL A 1 89 ? -27.744 -21.244 9.641 1.00 89.00 89 VAL A C 1
ATOM 717 O O . VAL A 1 89 ? -28.776 -21.639 10.180 1.00 89.00 89 VAL A O 1
ATOM 720 N N . ILE A 1 90 ? -26.536 -21.404 10.179 1.00 90.94 90 ILE A N 1
ATOM 721 C CA . ILE A 1 90 ? -26.306 -21.907 11.533 1.00 90.94 90 ILE A CA 1
ATOM 722 C C . ILE A 1 90 ? -25.816 -20.730 12.367 1.00 90.94 90 ILE A C 1
ATOM 724 O O . ILE A 1 90 ? -24.735 -20.200 12.115 1.00 90.94 90 ILE A O 1
ATOM 728 N N . LYS A 1 91 ? -26.612 -20.318 13.356 1.00 87.12 91 LYS A N 1
ATOM 729 C CA . LYS A 1 91 ? -26.215 -19.291 14.318 1.00 87.12 91 LYS A CA 1
ATOM 730 C C . LYS A 1 91 ? -25.545 -19.962 15.514 1.00 87.12 91 LYS A C 1
ATOM 732 O O . LYS A 1 91 ? -26.146 -20.819 16.155 1.00 87.12 91 LYS A O 1
ATOM 737 N N . VAL A 1 92 ? -24.298 -19.585 15.787 1.00 85.38 92 VAL A N 1
ATOM 738 C CA . VAL A 1 92 ? -23.555 -20.015 16.977 1.00 85.38 92 VAL A CA 1
ATOM 739 C C . VAL A 1 92 ? -23.550 -18.846 17.950 1.00 85.38 92 VAL A C 1
ATOM 741 O O . VAL A 1 92 ? -22.868 -17.850 17.713 1.00 85.38 92 VAL A O 1
ATOM 744 N N . ASP A 1 93 ? -24.345 -18.936 19.013 1.00 76.44 93 ASP A N 1
ATOM 745 C CA . ASP A 1 93 ? -24.412 -17.872 20.011 1.00 76.44 93 ASP A CA 1
ATOM 746 C C . ASP A 1 93 ? -23.105 -17.818 20.818 1.00 76.44 93 ASP A C 1
ATOM 748 O O . ASP A 1 93 ? -22.621 -18.826 21.339 1.00 76.44 93 ASP A O 1
ATOM 752 N N . GLY A 1 94 ? -22.510 -16.629 20.905 1.00 66.50 94 GLY A N 1
ATOM 753 C CA . GLY A 1 94 ? -21.317 -16.402 21.711 1.00 66.50 94 GLY A CA 1
ATOM 754 C C . GLY A 1 94 ? -21.659 -16.315 23.198 1.00 66.50 94 GLY A C 1
ATOM 755 O O . GLY A 1 94 ? -22.591 -15.617 23.590 1.00 66.50 94 GLY A O 1
ATOM 756 N N . THR A 1 95 ? -20.866 -16.959 24.053 1.00 63.34 95 THR A N 1
ATOM 757 C CA . THR A 1 95 ? -20.920 -16.755 25.508 1.00 63.34 95 THR A CA 1
ATOM 758 C C . THR A 1 95 ? -20.165 -15.473 25.876 1.00 63.34 95 THR A C 1
ATOM 760 O O . THR A 1 95 ? -19.031 -15.532 26.351 1.00 63.34 95 THR A O 1
ATOM 763 N N . SER A 1 96 ? -20.741 -14.303 25.595 1.00 72.62 96 SER A N 1
ATOM 764 C CA . SER A 1 96 ? -20.194 -13.017 26.054 1.00 72.62 96 SER A CA 1
ATOM 765 C C . SER A 1 96 ? -20.879 -12.560 27.336 1.00 72.62 96 SER A C 1
ATOM 767 O O . SER A 1 96 ? -22.092 -12.706 27.483 1.00 72.62 96 SER A O 1
ATOM 769 N N . TYR A 1 97 ? -20.114 -11.954 28.239 1.00 87.75 97 TYR A N 1
ATOM 770 C CA . TYR A 1 97 ? -20.658 -11.280 29.412 1.00 87.75 97 TYR A CA 1
ATOM 771 C C . TYR A 1 97 ? -21.451 -10.032 29.008 1.00 87.75 97 TYR A C 1
ATOM 773 O O . TYR A 1 97 ? -21.276 -9.491 27.911 1.00 87.75 97 TYR A O 1
ATOM 781 N N . ASN A 1 98 ? -22.323 -9.561 29.900 1.00 92.12 98 ASN A N 1
ATOM 782 C CA . ASN A 1 98 ? -23.138 -8.387 29.617 1.00 92.12 98 ASN A CA 1
ATOM 783 C C . ASN A 1 98 ? -22.265 -7.121 29.537 1.00 92.12 98 ASN A C 1
ATOM 785 O O . ASN A 1 98 ? -21.371 -6.929 30.364 1.00 92.12 98 ASN A O 1
ATOM 789 N N . VAL A 1 99 ? -22.545 -6.248 28.567 1.00 93.31 99 VAL A N 1
ATOM 790 C CA . VAL A 1 99 ? -21.868 -4.953 28.415 1.00 93.31 99 VAL A CA 1
ATOM 791 C C . VAL A 1 99 ? -22.911 -3.844 28.379 1.00 93.31 99 VAL A C 1
ATOM 793 O O . VAL A 1 99 ? -23.814 -3.870 27.546 1.00 93.31 99 VAL A O 1
ATOM 796 N N . VAL A 1 100 ? -22.798 -2.872 29.278 1.00 96.50 100 VAL A N 1
ATOM 797 C CA . VAL A 1 100 ? -23.701 -1.712 29.308 1.00 96.50 100 VAL A CA 1
ATOM 798 C C . VAL A 1 100 ? -23.167 -0.636 28.367 1.00 96.50 100 VAL A C 1
ATOM 800 O O . VAL A 1 100 ? -21.979 -0.323 28.420 1.00 96.50 100 VAL A O 1
ATOM 803 N N . ASP A 1 101 ? -24.021 -0.079 27.509 1.00 95.56 101 ASP A N 1
ATOM 804 C CA . ASP A 1 101 ? -23.669 1.032 26.621 1.00 95.56 101 ASP A CA 1
ATOM 805 C C . ASP A 1 101 ? -24.111 2.374 27.228 1.00 95.56 101 ASP A C 1
ATOM 807 O O . ASP A 1 101 ? -25.263 2.525 27.637 1.00 95.56 101 ASP A O 1
ATOM 811 N N . PHE A 1 102 ? -23.207 3.352 27.228 1.00 97.00 102 PHE A N 1
ATOM 812 C CA . PHE A 1 102 ? -23.500 4.767 27.460 1.00 97.00 102 PHE A CA 1
ATOM 813 C C . PHE A 1 102 ? -23.181 5.551 26.190 1.00 97.00 102 PHE A C 1
ATOM 815 O O . PHE A 1 102 ? -22.099 5.385 25.625 1.00 97.00 102 PHE A O 1
ATOM 822 N N . TYR A 1 103 ? -24.110 6.393 25.748 1.00 95.12 103 TYR A N 1
ATOM 823 C CA . TYR A 1 103 ? -23.938 7.269 24.586 1.00 95.12 103 TYR A CA 1
ATOM 824 C C . TYR A 1 103 ? -23.564 8.686 25.020 1.00 95.12 103 TYR A C 1
ATOM 826 O O . TYR A 1 103 ? -23.545 8.995 26.215 1.00 95.12 103 TYR A O 1
ATOM 834 N N . LEU A 1 104 ? -23.249 9.543 24.050 1.00 92.62 104 LEU A N 1
ATOM 835 C CA . LEU A 1 104 ? -22.750 10.895 24.286 1.00 92.62 104 LEU A CA 1
ATOM 836 C C . LEU A 1 104 ? -23.617 11.688 25.271 1.00 92.62 104 LEU A C 1
ATOM 838 O O . LEU A 1 104 ? -23.090 12.255 26.224 1.00 92.62 104 LEU A O 1
ATOM 842 N N . GLU A 1 105 ? -24.938 11.665 25.114 1.00 90.88 105 GLU A N 1
ATOM 843 C CA . GLU A 1 105 ? -25.876 12.344 26.010 1.00 90.88 105 GLU A CA 1
ATOM 844 C C . GLU A 1 105 ? -25.799 11.855 27.469 1.00 90.88 105 GLU A C 1
ATOM 846 O O . GLU A 1 105 ? -25.904 12.655 28.403 1.00 90.88 105 GLU A O 1
ATOM 851 N N . ASP A 1 106 ? -25.541 10.561 27.686 1.00 93.25 106 ASP A N 1
ATOM 852 C CA . ASP A 1 106 ? -25.371 9.999 29.027 1.00 93.25 106 ASP A CA 1
ATOM 853 C C . ASP A 1 106 ? -24.022 10.429 29.617 1.00 93.25 106 ASP A C 1
ATOM 855 O O . ASP A 1 106 ? -23.920 10.765 30.799 1.00 93.25 106 ASP A O 1
ATOM 859 N N . ILE A 1 107 ? -22.982 10.443 28.779 1.00 93.69 107 ILE A N 1
ATOM 860 C CA . ILE A 1 107 ? -21.610 10.793 29.153 1.00 93.69 107 ILE A CA 1
ATOM 861 C C . ILE A 1 107 ? -21.526 12.266 29.550 1.00 93.69 107 ILE A C 1
ATOM 863 O O . ILE A 1 107 ? -21.019 12.571 30.629 1.00 93.69 107 ILE A O 1
ATOM 867 N N . LEU A 1 108 ? -22.055 13.177 28.723 1.00 90.25 108 LEU A N 1
ATOM 868 C CA . LEU A 1 108 ? -22.058 14.621 28.988 1.00 90.25 108 LEU A CA 1
ATOM 869 C C . LEU A 1 108 ? -22.709 14.941 30.338 1.00 90.25 108 LEU A C 1
ATOM 871 O O . LEU A 1 108 ? -22.231 15.811 31.070 1.00 90.25 108 LEU A O 1
ATOM 875 N N . LYS A 1 109 ? -23.759 14.194 30.694 1.00 88.81 109 LYS A N 1
ATOM 876 C CA . LYS A 1 109 ? -24.422 14.279 31.994 1.00 88.81 109 LYS A CA 1
ATOM 877 C C . LYS A 1 109 ? -23.551 13.747 33.132 1.00 88.81 109 LYS A C 1
ATOM 879 O O . LYS A 1 109 ? -23.415 14.426 34.147 1.00 88.81 109 LYS A O 1
ATOM 884 N N . GLN A 1 110 ? -22.949 12.565 32.977 1.00 89.25 110 GLN A N 1
ATOM 885 C CA . GLN A 1 110 ? -22.096 11.948 34.005 1.00 89.25 110 GLN A CA 1
ATOM 886 C C . GLN A 1 110 ? -20.867 12.794 34.348 1.00 89.25 110 GLN A C 1
ATOM 888 O O . GLN A 1 110 ? -20.461 12.851 35.510 1.00 89.25 110 GLN A O 1
ATOM 893 N N . VAL A 1 111 ? -20.280 13.465 33.355 1.00 88.12 111 VAL A N 1
ATOM 894 C CA . VAL A 1 111 ? -19.089 14.295 33.563 1.00 88.12 111 VAL A CA 1
ATOM 895 C C . VAL A 1 111 ? -19.405 15.770 33.845 1.00 88.12 111 VAL A C 1
ATOM 897 O O . VAL A 1 111 ? -18.463 16.555 33.919 1.00 88.12 111 VAL A O 1
ATOM 900 N N . ASP A 1 112 ? -20.679 16.170 33.974 1.00 84.50 112 ASP A N 1
ATOM 901 C CA . ASP A 1 112 ? -21.140 17.578 34.004 1.00 84.50 112 ASP A CA 1
ATOM 902 C C . ASP A 1 112 ? -20.365 18.437 32.989 1.00 84.50 112 ASP A C 1
ATOM 904 O O . ASP A 1 112 ? -19.581 19.329 33.338 1.00 84.50 112 ASP A O 1
ATOM 908 N N . TRP A 1 113 ? -20.453 18.065 31.710 1.00 82.06 113 TRP A N 1
ATOM 909 C CA . TRP A 1 113 ? -19.770 18.793 30.644 1.00 82.06 113 TRP A CA 1
ATOM 910 C C . TRP A 1 113 ? -20.400 20.178 30.439 1.00 82.06 113 TRP A C 1
ATOM 912 O O . TRP A 1 113 ? -21.620 20.347 30.510 1.00 82.06 113 TRP A O 1
ATOM 922 N N . ARG A 1 114 ? -19.544 21.176 30.192 1.00 74.69 114 ARG A N 1
ATOM 923 C CA . ARG A 1 114 ? -19.919 22.564 29.902 1.00 74.69 114 ARG A CA 1
ATOM 924 C C . ARG A 1 114 ? -19.043 23.088 28.774 1.00 74.69 114 ARG A C 1
ATOM 926 O O . ARG A 1 114 ? -17.879 22.696 28.683 1.00 74.69 114 ARG A O 1
ATOM 933 N N . LEU A 1 115 ? -19.594 23.998 27.976 1.00 67.44 115 LEU A N 1
ATOM 934 C CA . LEU A 1 115 ? -18.848 24.684 26.929 1.00 67.44 115 LEU A CA 1
ATOM 935 C C . LEU A 1 115 ? -17.675 25.470 27.561 1.00 67.44 115 LEU A C 1
ATOM 937 O O . LEU A 1 115 ? -17.917 26.243 28.490 1.00 67.44 115 LEU A O 1
ATOM 941 N N . PRO A 1 116 ? -16.417 25.272 27.124 1.00 63.09 116 PRO A N 1
ATOM 942 C CA . PRO A 1 116 ? -15.276 26.017 27.658 1.00 63.09 116 PRO A CA 1
ATOM 943 C C . PRO A 1 116 ? -15.361 27.516 27.328 1.00 63.09 116 PRO A C 1
ATOM 945 O O . PRO A 1 116 ? -15.643 27.866 26.189 1.00 63.09 116 PRO A O 1
ATOM 948 N N . ASP A 1 117 ? -15.028 28.403 28.273 1.00 49.62 117 ASP A N 1
ATOM 949 C CA . ASP A 1 117 ? -15.124 29.868 28.087 1.00 49.62 117 ASP A CA 1
ATOM 950 C C . ASP A 1 117 ? -14.112 30.453 27.066 1.00 49.62 117 ASP A C 1
ATOM 952 O O . ASP A 1 117 ? -14.287 31.570 26.583 1.00 49.62 117 ASP A O 1
ATOM 956 N N . ASN A 1 118 ? -13.058 29.707 26.701 1.00 52.62 118 ASN A N 1
ATOM 957 C CA . ASN A 1 118 ? -12.018 30.115 25.742 1.00 52.62 118 ASN A CA 1
ATOM 958 C C . ASN A 1 118 ? -12.016 29.202 24.500 1.00 52.62 118 ASN A C 1
ATOM 960 O O . ASN A 1 118 ? -11.197 28.289 24.390 1.00 52.62 118 ASN A O 1
ATOM 964 N N . LEU A 1 119 ? -12.914 29.468 23.545 1.00 48.97 119 LEU A N 1
ATOM 965 C CA . LEU A 1 119 ? -13.099 28.652 22.331 1.00 48.97 119 LEU A CA 1
ATOM 966 C C . LEU A 1 119 ? -11.895 28.641 21.358 1.00 48.97 119 LEU A C 1
ATOM 968 O O . LEU A 1 119 ? -11.751 27.710 20.573 1.00 48.97 119 LEU A O 1
ATOM 972 N N . ASN A 1 120 ? -11.004 29.638 21.399 1.00 41.56 120 ASN A N 1
ATOM 973 C CA . ASN A 1 120 ? -10.031 29.871 20.317 1.00 41.56 120 ASN A CA 1
ATOM 974 C C . ASN A 1 120 ? -8.728 29.048 20.373 1.00 41.56 120 ASN A C 1
ATOM 976 O O . ASN A 1 120 ? -7.896 29.215 19.486 1.00 41.56 120 ASN A O 1
ATOM 980 N N . HIS A 1 121 ? -8.502 28.190 21.378 1.00 38.53 121 HIS A N 1
ATOM 981 C CA . HIS A 1 121 ? -7.152 27.646 21.620 1.00 38.53 121 HIS A CA 1
ATOM 982 C C . HIS A 1 121 ? -6.999 26.117 21.680 1.00 38.53 121 HIS A C 1
ATOM 984 O O . HIS A 1 121 ? -5.907 25.658 22.015 1.00 38.53 121 HIS A O 1
ATOM 990 N N . GLN A 1 122 ? -8.030 25.315 21.378 1.00 41.50 122 GLN A N 1
ATOM 991 C CA . GLN A 1 122 ? -7.961 23.854 21.607 1.00 41.50 122 GLN A CA 1
ATOM 992 C C . GLN A 1 122 ? -8.510 22.952 20.488 1.00 41.50 122 GLN A C 1
ATOM 994 O O . GLN A 1 122 ? -8.449 21.729 20.618 1.00 41.50 122 GLN A O 1
ATOM 999 N N . LEU A 1 123 ? -8.994 23.508 19.374 1.00 39.78 123 LEU A N 1
ATOM 1000 C CA . LEU A 1 123 ? -9.358 22.710 18.202 1.00 39.78 123 LEU A CA 1
ATOM 1001 C C . LEU A 1 123 ? -8.102 22.411 17.375 1.00 39.78 123 LEU A C 1
ATOM 1003 O O . LEU A 1 123 ? -7.690 23.206 16.536 1.00 39.78 123 LEU A O 1
ATOM 1007 N N . TYR A 1 124 ? -7.479 21.262 17.625 1.00 42.12 124 TYR A N 1
ATOM 1008 C CA . TYR A 1 124 ? -6.466 20.725 16.722 1.00 42.12 124 TYR A CA 1
ATOM 1009 C C . TYR A 1 124 ? -7.178 20.090 15.527 1.00 42.12 124 TYR A C 1
ATOM 1011 O O . TYR A 1 124 ? -7.777 19.022 15.661 1.00 42.12 124 TYR A O 1
ATOM 1019 N N . THR A 1 125 ? -7.124 20.740 14.368 1.00 39.56 125 THR A N 1
ATOM 1020 C CA . THR A 1 125 ? -7.459 20.081 13.102 1.00 39.56 125 THR A CA 1
ATOM 1021 C C . THR A 1 125 ? -6.300 19.177 12.682 1.00 39.56 125 THR A C 1
ATOM 1023 O O . THR A 1 125 ? -5.140 19.428 13.015 1.00 39.56 125 THR A O 1
ATOM 1026 N N . THR A 1 126 ? -6.597 18.113 11.945 1.00 37.00 126 THR A N 1
ATOM 1027 C CA . THR A 1 126 ? -5.599 17.233 11.316 1.00 37.00 126 THR A CA 1
ATOM 1028 C C . THR A 1 126 ? -4.549 18.037 10.539 1.00 37.00 126 THR A C 1
ATOM 1030 O O . THR A 1 126 ? -3.359 17.771 10.695 1.00 37.00 126 THR A O 1
ATOM 1033 N N . ASP A 1 127 ? -4.965 19.076 9.809 1.00 34.81 127 ASP A N 1
ATOM 1034 C CA . ASP A 1 127 ? -4.080 19.957 9.032 1.00 34.81 127 ASP A CA 1
ATOM 1035 C C . ASP A 1 127 ? -3.093 20.781 9.882 1.00 34.81 127 ASP A C 1
ATOM 1037 O O . ASP A 1 127 ? -1.919 20.881 9.524 1.00 34.81 127 ASP A O 1
ATOM 1041 N N . THR A 1 128 ? -3.500 21.307 11.046 1.00 31.92 128 THR A N 1
ATOM 1042 C CA . THR A 1 128 ? -2.596 22.112 11.904 1.00 31.92 128 THR A CA 1
ATOM 1043 C C . THR A 1 128 ? -1.467 21.292 12.536 1.00 31.92 128 THR A C 1
ATOM 1045 O O . THR A 1 128 ? -0.401 21.828 12.831 1.00 31.92 128 THR A O 1
ATOM 1048 N N . LEU A 1 129 ? -1.641 19.976 12.688 1.00 36.09 129 LEU A N 1
ATOM 1049 C CA . LEU A 1 129 ? -0.628 19.095 13.280 1.00 36.09 129 LEU A CA 1
ATOM 1050 C C . LEU A 1 129 ? 0.455 18.650 12.282 1.00 36.09 129 LEU A C 1
ATOM 1052 O O . LEU A 1 129 ? 1.531 18.222 12.706 1.00 36.09 129 LEU A O 1
ATOM 1056 N N . TYR A 1 130 ? 0.208 18.756 10.972 1.00 34.69 130 TYR A N 1
ATOM 1057 C CA . TYR A 1 130 ? 1.215 18.464 9.943 1.00 34.69 130 TYR A CA 1
ATOM 1058 C C . TYR A 1 130 ? 2.137 19.657 9.652 1.00 34.69 130 TYR A C 1
ATOM 1060 O O . TYR A 1 130 ? 3.255 19.451 9.174 1.00 34.69 130 TYR A O 1
ATOM 1068 N N . GLU A 1 131 ? 1.715 20.883 9.971 1.00 32.31 131 GLU A N 1
ATOM 1069 C CA . GLU A 1 131 ? 2.529 22.092 9.784 1.00 32.31 131 GLU A CA 1
ATOM 1070 C C . GLU A 1 131 ? 3.589 22.292 10.886 1.00 32.31 131 GLU A C 1
ATOM 1072 O O . GLU A 1 131 ? 4.638 22.884 10.626 1.00 32.31 131 GLU A O 1
ATOM 1077 N N . GLU A 1 132 ? 3.405 21.726 12.086 1.00 30.02 132 GLU A N 1
ATOM 1078 C CA . GLU A 1 132 ? 4.388 21.851 13.180 1.00 30.02 132 GLU A CA 1
ATOM 1079 C C . GLU A 1 132 ? 5.671 21.014 12.977 1.00 30.02 132 GLU A C 1
ATOM 1081 O O . GLU A 1 132 ? 6.676 21.219 13.664 1.00 30.02 132 GLU A O 1
ATOM 1086 N N . GLU A 1 133 ? 5.711 20.115 11.989 1.00 34.16 133 GLU A N 1
ATOM 1087 C CA . GLU A 1 133 ? 6.925 19.380 11.612 1.00 34.16 133 GLU A CA 1
ATOM 1088 C C . GLU A 1 133 ? 7.762 20.127 10.551 1.00 34.16 133 GLU A C 1
ATOM 1090 O O . GLU A 1 133 ? 8.188 19.538 9.556 1.00 34.16 133 GLU A O 1
ATOM 1095 N N . GLY A 1 134 ? 8.066 21.420 10.741 1.00 28.58 134 GLY A N 1
ATOM 1096 C CA . GLY A 1 134 ? 9.048 22.068 9.860 1.00 28.58 134 GLY A CA 1
ATOM 1097 C C . GLY A 1 134 ? 9.152 23.590 9.806 1.00 28.58 134 GLY A C 1
ATOM 1098 O O . GLY A 1 134 ? 9.178 24.141 8.708 1.00 28.58 134 GLY A O 1
ATOM 1099 N N . GLY A 1 135 ? 9.420 24.245 10.937 1.00 27.06 135 GLY A N 1
ATOM 1100 C CA . GLY A 1 135 ? 10.153 25.519 10.971 1.00 27.06 135 GLY A CA 1
ATOM 1101 C C . GLY A 1 135 ? 9.317 26.792 11.113 1.00 27.06 135 GLY A C 1
ATOM 1102 O O . GLY A 1 135 ? 8.240 26.911 10.543 1.00 27.06 135 GLY A O 1
ATOM 1103 N N . ASP A 1 136 ? 9.899 27.751 11.841 1.00 29.88 136 ASP A N 1
ATOM 1104 C CA . ASP A 1 136 ? 9.406 29.110 12.086 1.00 29.88 136 ASP A CA 1
ATOM 1105 C C . ASP A 1 136 ? 8.764 29.746 10.847 1.00 29.88 136 ASP A C 1
ATOM 1107 O O . ASP A 1 136 ? 9.412 29.832 9.796 1.00 29.88 136 ASP A O 1
ATOM 1111 N N . CYS A 1 137 ? 7.531 30.242 10.986 1.00 24.20 137 CYS A N 1
ATOM 1112 C CA . CYS A 1 137 ? 6.961 31.274 10.121 1.00 24.20 137 CYS A CA 1
ATOM 1113 C C . CYS A 1 137 ? 6.031 32.190 10.929 1.00 24.20 137 CYS A C 1
ATOM 1115 O O . CYS A 1 137 ? 4.993 31.772 11.435 1.00 24.20 137 CYS A O 1
ATOM 1117 N N . GLU A 1 138 ? 6.451 33.449 11.015 1.00 25.00 138 GLU A N 1
ATOM 1118 C CA . GLU A 1 138 ? 5.683 34.609 11.452 1.00 25.00 138 GLU A CA 1
ATOM 1119 C C . GLU A 1 138 ? 4.461 34.879 10.550 1.00 25.00 138 GLU A C 1
ATOM 1121 O O . GLU A 1 138 ? 4.447 34.549 9.362 1.00 25.00 138 GLU A O 1
ATOM 1126 N N . GLU A 1 139 ? 3.467 35.520 11.171 1.00 31.73 139 GLU A N 1
ATOM 1127 C CA . GLU A 1 139 ? 2.356 36.319 10.634 1.00 31.73 139 GLU A CA 1
ATOM 1128 C C . GLU A 1 139 ? 2.108 36.317 9.115 1.00 31.73 139 GLU A C 1
ATOM 1130 O O . GLU A 1 139 ? 2.813 36.987 8.360 1.00 31.73 139 GLU A O 1
ATOM 1135 N N . LYS A 1 140 ? 0.964 35.757 8.689 1.00 25.53 140 LYS A N 1
ATOM 1136 C CA . LYS A 1 140 ? 0.206 36.265 7.528 1.00 25.53 140 LYS A CA 1
ATOM 1137 C C . LYS A 1 140 ? -1.302 36.145 7.742 1.00 25.53 140 LYS A C 1
ATOM 1139 O O . LYS A 1 140 ? -1.928 35.172 7.342 1.00 25.53 140 LYS A O 1
ATOM 1144 N N . GLY A 1 141 ? -1.889 37.179 8.338 1.00 24.50 141 GLY A N 1
ATOM 1145 C CA . GLY A 1 141 ? -3.322 37.447 8.265 1.00 24.50 141 GLY A CA 1
ATOM 1146 C C . GLY A 1 141 ? -3.588 38.609 7.311 1.00 24.50 141 GLY A C 1
ATOM 1147 O O . GLY A 1 141 ? -3.136 39.718 7.594 1.00 24.50 141 GLY A O 1
ATOM 1148 N N . LYS A 1 142 ? -4.296 38.333 6.203 1.00 26.41 142 LYS A N 1
ATOM 1149 C CA . LYS A 1 142 ? -5.240 39.195 5.447 1.00 26.41 142 LYS A CA 1
ATOM 1150 C C . LYS A 1 142 ? -5.276 38.776 3.970 1.00 26.41 142 LYS A C 1
ATOM 1152 O O . LYS A 1 142 ? -4.446 39.217 3.184 1.00 26.41 142 LYS A O 1
ATOM 1157 N N . GLU A 1 143 ? -6.291 38.005 3.585 1.00 25.44 143 GLU A N 1
ATOM 1158 C CA . GLU A 1 143 ? -6.763 37.942 2.196 1.00 25.44 143 GLU A CA 1
ATOM 1159 C C . GLU A 1 143 ? -8.264 38.269 2.147 1.00 25.44 143 GLU A C 1
ATOM 1161 O O . GLU A 1 143 ? -9.038 37.856 3.010 1.00 25.44 143 GLU A O 1
ATOM 1166 N N . SER A 1 144 ? -8.638 39.097 1.167 1.00 26.88 144 SER A N 1
ATOM 1167 C CA . SER A 1 144 ? -9.986 39.630 0.943 1.00 26.88 144 SER A CA 1
ATOM 1168 C C . SER A 1 144 ? -10.973 38.568 0.449 1.00 26.88 144 SER A C 1
ATOM 1170 O O . SER A 1 144 ? -10.628 37.708 -0.356 1.00 26.88 144 SER A O 1
ATOM 1172 N N . LEU A 1 145 ? -12.237 38.744 0.848 1.00 29.11 145 LEU A N 1
ATOM 1173 C CA . LEU A 1 145 ? -13.451 37.947 0.583 1.00 29.11 145 LEU A CA 1
ATOM 1174 C C . LEU A 1 145 ? -13.799 37.616 -0.891 1.00 29.11 145 LEU A C 1
ATOM 1176 O O . LEU A 1 145 ? -14.864 37.063 -1.139 1.00 29.11 145 LEU A O 1
ATOM 1180 N N . ALA A 1 146 ? -12.951 37.923 -1.875 1.00 28.19 146 ALA A N 1
ATOM 1181 C CA . ALA A 1 146 ? -13.282 37.793 -3.298 1.00 28.19 146 ALA A CA 1
ATOM 1182 C C . ALA A 1 146 ? -12.688 36.556 -4.010 1.00 28.19 146 ALA A C 1
ATOM 1184 O O . ALA A 1 146 ? -13.022 36.340 -5.167 1.00 28.19 146 ALA A O 1
ATOM 1185 N N . ASN A 1 147 ? -11.844 35.742 -3.357 1.00 32.28 147 ASN A N 1
ATOM 1186 C CA . ASN A 1 147 ? -11.123 34.626 -4.006 1.00 32.28 147 ASN A CA 1
ATOM 1187 C C . ASN A 1 147 ? -11.130 33.309 -3.197 1.00 32.28 147 ASN A C 1
ATOM 1189 O O . ASN A 1 147 ? -10.110 32.630 -3.102 1.00 32.28 147 ASN A O 1
ATOM 1193 N N . LEU A 1 148 ? -12.262 32.921 -2.604 1.00 29.12 148 LEU A N 1
ATOM 1194 C CA . LEU A 1 148 ? -12.404 31.599 -1.978 1.00 29.12 148 LEU A CA 1
ATOM 1195 C C . LEU A 1 148 ? -12.892 30.566 -3.014 1.00 29.12 148 LEU A C 1
ATOM 1197 O O . LEU A 1 148 ? -14.044 30.663 -3.436 1.00 29.12 148 LEU A O 1
ATOM 1201 N N . PRO A 1 149 ? -12.082 29.566 -3.415 1.00 29.12 149 PRO A N 1
ATOM 1202 C CA . PRO A 1 149 ? -12.618 28.363 -4.038 1.00 29.12 149 PRO A CA 1
ATOM 1203 C C . PRO A 1 149 ? -13.386 27.568 -2.973 1.00 29.12 149 PRO A C 1
ATOM 1205 O O . PRO A 1 149 ? -12.877 27.322 -1.877 1.00 29.12 149 PRO A O 1
ATOM 1208 N N . VAL A 1 150 ? -14.635 27.224 -3.280 1.00 33.94 150 VAL A N 1
ATOM 1209 C CA . VAL A 1 150 ? -15.543 26.496 -2.387 1.00 33.94 150 VAL A CA 1
ATOM 1210 C C . VAL A 1 150 ? -15.016 25.068 -2.212 1.00 33.94 150 VAL A C 1
ATOM 1212 O O . VAL A 1 150 ? -15.007 24.294 -3.164 1.00 33.94 150 VAL A O 1
ATOM 1215 N N . SER A 1 151 ? -14.527 24.727 -1.017 1.00 37.84 151 SER A N 1
ATOM 1216 C CA . SER A 1 151 ? -14.321 23.338 -0.596 1.00 37.84 151 SER A CA 1
ATOM 1217 C C . SER A 1 151 ? -15.581 22.837 0.118 1.00 37.84 151 SER A C 1
ATOM 1219 O O . SER A 1 151 ? -16.201 23.590 0.876 1.00 37.84 151 SER A O 1
ATOM 1221 N N . ALA A 1 152 ? -15.945 21.571 -0.107 1.00 37.53 152 ALA A N 1
ATOM 1222 C CA . ALA A 1 152 ? -17.141 20.922 0.445 1.00 37.53 152 ALA A CA 1
ATOM 1223 C C . ALA A 1 152 ? -17.248 21.020 1.986 1.00 37.53 152 ALA A C 1
ATOM 1225 O O . ALA A 1 152 ? -18.338 21.107 2.540 1.00 37.53 152 ALA A O 1
ATOM 1226 N N . GLU A 1 153 ? -16.122 21.133 2.695 1.00 40.44 153 GLU A N 1
ATOM 1227 C CA . GLU A 1 153 ? -16.077 21.241 4.163 1.00 40.44 153 GLU A CA 1
ATOM 1228 C C . GLU A 1 153 ? -16.605 22.573 4.730 1.00 40.44 153 GLU A C 1
ATOM 1230 O O . GLU A 1 153 ? -16.898 22.657 5.919 1.00 40.44 153 GLU A O 1
ATOM 1235 N N . LYS A 1 154 ? -16.760 23.629 3.916 1.00 38.84 154 LYS A N 1
ATOM 1236 C CA . LYS A 1 154 ? -17.302 24.927 4.379 1.00 38.84 154 LYS A CA 1
ATOM 1237 C C . LYS A 1 154 ? -18.783 25.134 4.076 1.00 38.84 154 LYS A C 1
ATOM 1239 O O . LYS A 1 154 ? -19.322 26.192 4.402 1.00 38.84 154 LYS A O 1
ATOM 1244 N N . VAL A 1 155 ? -19.438 24.151 3.464 1.00 46.66 155 VAL A N 1
ATOM 1245 C CA . VAL A 1 155 ? -20.793 24.304 2.924 1.00 46.66 155 VAL A CA 1
ATOM 1246 C C . VAL A 1 155 ? -21.841 24.479 4.033 1.00 46.66 155 VAL A C 1
ATOM 1248 O O . VAL A 1 155 ? -22.757 25.282 3.862 1.00 46.66 155 VAL A O 1
ATOM 1251 N N . ALA A 1 156 ? -21.654 23.850 5.200 1.00 44.19 156 ALA A N 1
ATOM 1252 C CA . ALA A 1 156 ? -22.587 23.895 6.335 1.00 44.19 156 ALA A CA 1
ATOM 1253 C C . ALA A 1 156 ? -22.461 25.126 7.256 1.00 44.19 156 ALA A C 1
ATOM 1255 O O . ALA A 1 156 ? -23.273 25.301 8.165 1.00 44.19 156 ALA A O 1
ATOM 1256 N N . HIS A 1 157 ? -21.473 26.001 7.048 1.00 53.47 157 HIS A N 1
ATOM 1257 C CA . HIS A 1 157 ? -21.233 27.129 7.949 1.00 53.47 157 HIS A CA 1
ATOM 1258 C C . HIS A 1 157 ? -21.949 28.409 7.499 1.00 53.47 157 HIS A C 1
ATOM 1260 O O . HIS A 1 157 ? -21.915 28.802 6.331 1.00 53.47 157 HIS A O 1
ATOM 1266 N N . THR A 1 158 ? -22.554 29.112 8.459 1.00 59.06 158 THR A N 1
ATOM 1267 C CA . THR A 1 158 ? -22.996 30.496 8.273 1.00 59.06 158 THR A CA 1
ATOM 1268 C C . THR A 1 158 ? -21.810 31.437 8.484 1.00 59.06 158 THR A C 1
ATOM 1270 O O . THR A 1 158 ? -20.989 31.261 9.385 1.00 59.06 158 THR A O 1
ATOM 1273 N N . HIS A 1 159 ? -21.685 32.461 7.643 1.00 61.84 159 HIS A N 1
ATOM 1274 C CA . HIS A 1 159 ? -20.652 33.476 7.803 1.00 61.84 159 HIS A CA 1
ATOM 1275 C C . HIS A 1 159 ? -20.832 34.189 9.153 1.00 61.84 159 HIS A C 1
ATOM 1277 O O . HIS A 1 159 ? -21.876 34.790 9.405 1.00 61.84 159 HIS A O 1
ATOM 1283 N N . SER A 1 160 ? -19.814 34.160 10.016 1.00 61.44 160 SER A N 1
ATOM 1284 C CA . SER A 1 160 ? -19.898 34.597 11.422 1.00 61.44 160 SER A CA 1
ATOM 1285 C C . SER A 1 160 ? -20.453 36.019 11.611 1.00 61.44 160 SER A C 1
ATOM 1287 O O . SER A 1 160 ? -21.199 36.297 12.558 1.00 61.44 160 SER A O 1
ATOM 1289 N N . THR A 1 161 ? -20.163 36.927 10.677 1.00 59.75 161 THR A N 1
ATOM 1290 C CA . THR A 1 161 ? -20.649 38.312 10.733 1.00 59.75 161 THR A CA 1
ATOM 1291 C C . THR A 1 161 ? -22.067 38.468 10.186 1.00 59.75 161 THR A C 1
ATOM 1293 O O . THR A 1 161 ? -22.861 39.170 10.802 1.00 59.75 161 THR A O 1
ATOM 1296 N N . THR A 1 162 ? -22.412 37.807 9.077 1.00 64.75 162 THR A N 1
ATOM 1297 C CA . THR A 1 162 ? -23.646 38.087 8.303 1.00 64.75 162 THR A CA 1
ATOM 1298 C C . THR A 1 162 ? -24.717 36.999 8.418 1.00 64.75 162 THR A C 1
ATOM 1300 O O . THR A 1 162 ? -25.865 37.217 8.050 1.00 64.75 162 THR A O 1
ATOM 1303 N N . GLY A 1 163 ? -24.375 35.818 8.929 1.00 74.31 163 GLY A N 1
ATOM 1304 C CA . GLY A 1 163 ? -25.253 34.647 8.948 1.00 74.31 163 GLY A CA 1
ATOM 1305 C C . GLY A 1 163 ? -25.483 34.015 7.568 1.00 74.31 163 GLY A C 1
ATOM 1306 O O . GLY A 1 163 ? -26.315 33.127 7.448 1.00 74.31 163 GLY A O 1
ATOM 1307 N N . VAL A 1 164 ? -24.785 34.472 6.521 1.00 74.06 164 VAL A N 1
ATOM 1308 C CA . VAL A 1 164 ? -24.982 34.007 5.136 1.00 74.06 164 VAL A CA 1
ATOM 1309 C C . VAL A 1 164 ? -24.314 32.645 4.939 1.00 74.06 164 VAL A C 1
ATOM 1311 O O . VAL A 1 164 ? -23.126 32.511 5.227 1.00 74.06 164 VAL A O 1
ATOM 1314 N N . THR A 1 165 ? -25.048 31.644 4.451 1.00 78.31 165 THR A N 1
ATOM 1315 C CA . THR A 1 165 ? -24.504 30.314 4.116 1.00 78.31 165 THR A CA 1
ATOM 1316 C C . THR A 1 165 ? -23.841 30.299 2.736 1.00 78.31 165 THR A C 1
ATOM 1318 O O . THR A 1 165 ? -24.082 31.179 1.902 1.00 78.31 165 THR A O 1
ATOM 1321 N N . ALA A 1 166 ? -23.042 29.264 2.455 1.00 73.31 166 ALA A N 1
ATOM 1322 C CA . ALA A 1 166 ? -22.524 29.015 1.108 1.00 73.31 166 ALA A CA 1
ATOM 1323 C C . ALA A 1 166 ? -23.662 28.902 0.075 1.00 73.31 166 ALA A C 1
ATOM 1325 O O . ALA A 1 166 ? -23.559 29.475 -1.007 1.00 73.31 166 ALA A O 1
ATOM 1326 N N . LEU A 1 167 ? -24.779 28.263 0.447 1.00 78.81 167 LEU A N 1
ATOM 1327 C CA . LEU A 1 167 ? -25.965 28.138 -0.402 1.00 78.81 167 LEU A CA 1
ATOM 1328 C C . LEU A 1 167 ? -26.634 29.495 -0.685 1.00 78.81 167 LEU A C 1
ATOM 1330 O O . LEU A 1 167 ? -27.002 29.764 -1.826 1.00 78.81 167 LEU A O 1
ATOM 1334 N N . MET A 1 168 ? -26.743 30.389 0.305 1.00 82.50 168 MET A N 1
ATOM 1335 C CA . MET A 1 168 ? -27.268 31.751 0.105 1.00 82.50 168 MET A CA 1
ATOM 1336 C C . MET A 1 168 ? -26.384 32.577 -0.838 1.00 82.50 168 MET A C 1
ATOM 1338 O O . MET A 1 168 ? -26.885 33.253 -1.737 1.00 82.50 168 MET A O 1
ATOM 1342 N N . ALA A 1 169 ? -25.060 32.500 -0.667 1.00 77.00 169 ALA A N 1
ATOM 1343 C CA . ALA A 1 169 ? -24.111 33.187 -1.541 1.00 77.00 169 ALA A CA 1
ATOM 1344 C C . ALA A 1 169 ? -24.130 32.615 -2.973 1.00 77.00 169 ALA A C 1
ATOM 1346 O O . ALA A 1 169 ? -24.121 33.379 -3.943 1.00 77.00 169 ALA A O 1
ATOM 1347 N N . ALA A 1 170 ? -24.213 31.286 -3.108 1.00 78.00 170 ALA A N 1
ATOM 1348 C CA . ALA A 1 170 ? -24.359 30.587 -4.383 1.00 78.00 170 ALA A CA 1
ATOM 1349 C C . ALA A 1 170 ? -25.644 30.998 -5.113 1.00 78.00 170 ALA A C 1
ATOM 1351 O O . ALA A 1 170 ? -25.606 31.377 -6.286 1.00 78.00 170 ALA A O 1
ATOM 1352 N N . SER A 1 171 ? -26.758 31.031 -4.383 1.00 80.50 171 SER A N 1
ATOM 1353 C CA . SER A 1 171 ? -28.072 31.432 -4.892 1.00 80.50 171 SER A CA 1
ATOM 1354 C C . SER A 1 171 ? -28.051 32.855 -5.462 1.00 80.50 171 SER A C 1
ATOM 1356 O O . SER A 1 171 ? -28.565 33.082 -6.560 1.00 80.50 171 SER A O 1
ATOM 1358 N N . ALA A 1 172 ? -27.355 33.779 -4.787 1.00 77.56 172 ALA A N 1
ATOM 1359 C CA . ALA A 1 172 ? -27.243 35.179 -5.195 1.00 77.56 172 ALA A CA 1
ATOM 1360 C C . ALA A 1 172 ? -26.321 35.429 -6.405 1.00 77.56 172 ALA A C 1
ATOM 1362 O O . ALA A 1 172 ? -26.632 36.282 -7.233 1.00 77.56 172 ALA A O 1
ATOM 1363 N N . VAL A 1 173 ? -25.174 34.739 -6.504 1.00 70.75 173 VAL A N 1
ATOM 1364 C CA . VAL A 1 173 ? -24.069 35.167 -7.398 1.00 70.75 173 VAL A CA 1
ATOM 1365 C C . VAL A 1 173 ? -23.640 34.108 -8.422 1.00 70.75 173 VAL A C 1
ATOM 1367 O O . VAL A 1 173 ? -23.137 34.461 -9.488 1.00 70.75 173 VAL A O 1
ATOM 1370 N N . TYR A 1 174 ? -23.832 32.819 -8.142 1.00 67.12 174 TYR A N 1
ATOM 1371 C CA . TYR A 1 174 ? -23.231 31.731 -8.928 1.00 67.12 174 TYR A CA 1
ATOM 1372 C C . TYR A 1 174 ? -24.185 31.153 -9.980 1.00 67.12 174 TYR A C 1
ATOM 1374 O O . TYR A 1 174 ? -25.343 31.547 -10.051 1.00 67.12 174 TYR A O 1
ATOM 1382 N N . LYS A 1 175 ? -23.704 30.268 -10.862 1.00 67.69 175 LYS A N 1
ATOM 1383 C CA . LYS A 1 175 ? -24.547 29.619 -11.884 1.00 67.69 175 LYS A CA 1
ATOM 1384 C C . LYS A 1 175 ? -25.404 28.497 -11.282 1.00 67.69 175 LYS A C 1
ATOM 1386 O O . LYS A 1 175 ? -25.134 28.064 -10.165 1.00 67.69 175 LYS A O 1
ATOM 1391 N N . TYR A 1 176 ? -26.433 28.069 -12.015 1.00 78.38 176 TYR A N 1
ATOM 1392 C CA . TYR A 1 176 ? -27.388 27.035 -11.600 1.00 78.38 176 TYR A CA 1
ATOM 1393 C C . TYR A 1 176 ? -26.694 25.754 -11.117 1.00 78.38 176 TYR A C 1
ATOM 1395 O O . TYR A 1 176 ? -27.016 25.267 -10.039 1.00 78.38 176 TYR A O 1
ATOM 1403 N N . GLU A 1 177 ? -25.675 25.290 -11.843 1.00 75.19 177 GLU A N 1
ATOM 1404 C CA . GLU A 1 177 ? -24.991 24.016 -11.587 1.00 75.19 177 GLU A CA 1
ATOM 1405 C C . GLU A 1 177 ? -24.315 23.990 -10.205 1.00 75.19 177 GLU A C 1
ATOM 1407 O O . GLU A 1 177 ? -24.354 22.993 -9.501 1.00 75.19 177 GLU A O 1
ATOM 1412 N N . VAL A 1 178 ? -23.770 25.126 -9.756 1.00 71.00 178 VAL A N 1
ATOM 1413 C CA . VAL A 1 178 ? -23.132 25.235 -8.430 1.00 71.00 178 VAL A CA 1
ATOM 1414 C C . VAL A 1 178 ? -24.170 25.200 -7.306 1.00 71.00 178 VAL A C 1
ATOM 1416 O O . VAL A 1 178 ? -23.888 24.719 -6.212 1.00 71.00 178 VAL A O 1
ATOM 1419 N N . VAL A 1 179 ? -25.367 25.740 -7.550 1.00 73.31 179 VAL A N 1
ATOM 1420 C CA . VAL A 1 179 ? -26.475 25.674 -6.586 1.00 73.31 179 VAL A CA 1
ATOM 1421 C C . VAL A 1 179 ? -27.003 24.241 -6.512 1.00 73.31 179 VAL A C 1
ATOM 1423 O O . VAL A 1 179 ? -27.249 23.756 -5.415 1.00 73.31 179 VAL A O 1
ATOM 1426 N N . GLU A 1 180 ? -27.113 23.556 -7.649 1.00 79.44 180 GLU A N 1
ATOM 1427 C CA . GLU A 1 180 ? -27.494 22.143 -7.738 1.00 79.44 180 GLU A CA 1
ATOM 1428 C C . GLU A 1 180 ? -26.512 21.235 -6.986 1.00 79.44 180 GLU A C 1
ATOM 1430 O O . GLU A 1 180 ? -26.937 20.512 -6.083 1.00 79.44 180 GLU A O 1
ATOM 1435 N N . ASP A 1 181 ? -25.208 21.354 -7.250 1.00 73.25 181 ASP A N 1
ATOM 1436 C CA . ASP A 1 181 ? -24.165 20.585 -6.561 1.00 73.25 181 ASP A CA 1
ATOM 1437 C C . ASP A 1 181 ? -24.225 20.779 -5.037 1.00 73.25 181 ASP A C 1
ATOM 1439 O O . ASP A 1 181 ? -24.216 19.812 -4.274 1.00 73.25 181 ASP A O 1
ATOM 1443 N N . LEU A 1 182 ? -24.356 22.029 -4.574 1.00 69.56 182 LEU A N 1
ATOM 1444 C CA . LEU A 1 182 ? -24.419 22.331 -3.141 1.00 69.56 182 LEU A CA 1
ATOM 1445 C C . LEU A 1 182 ? -25.632 21.690 -2.469 1.00 69.56 182 LEU A C 1
ATOM 1447 O O . LEU A 1 182 ? -25.509 21.179 -1.357 1.00 69.56 182 LEU A O 1
ATOM 1451 N N . VAL A 1 183 ? -26.795 21.702 -3.120 1.00 74.38 183 VAL A N 1
ATOM 1452 C CA . VAL A 1 183 ? -28.005 21.103 -2.552 1.00 74.38 183 VAL A CA 1
ATOM 1453 C C . VAL A 1 183 ? -27.909 19.569 -2.521 1.00 74.38 183 VAL A C 1
ATOM 1455 O O . VAL A 1 183 ? -28.377 18.953 -1.564 1.00 74.38 183 VAL A O 1
ATOM 1458 N N . HIS A 1 184 ? -27.231 18.947 -3.492 1.00 72.44 184 HIS A N 1
ATOM 1459 C CA . HIS A 1 184 ? -26.983 17.501 -3.508 1.00 72.44 184 HIS A CA 1
ATOM 1460 C C . HIS A 1 184 ? -25.920 17.031 -2.489 1.00 72.44 184 HIS A C 1
ATOM 1462 O O . HIS A 1 184 ? -26.006 15.901 -2.005 1.00 72.44 184 HIS A O 1
ATOM 1468 N N . GLU A 1 185 ? -24.935 17.865 -2.130 1.00 60.22 185 GLU A N 1
ATOM 1469 C CA . GLU A 1 185 ? -23.786 17.490 -1.280 1.00 60.22 185 GLU A CA 1
ATOM 1470 C C . GLU A 1 185 ? -23.978 17.701 0.246 1.00 60.22 185 GLU A C 1
ATOM 1472 O O . GLU A 1 185 ? -22.998 17.755 0.985 1.00 60.22 185 GLU A O 1
ATOM 1477 N N . HIS A 1 186 ? -25.215 17.712 0.761 1.00 54.97 186 HIS A N 1
ATOM 1478 C CA . HIS A 1 186 ? -25.569 18.003 2.173 1.00 54.97 186 HIS A CA 1
ATOM 1479 C C . HIS A 1 186 ? -25.431 19.486 2.566 1.00 54.97 186 HIS A C 1
ATOM 1481 O O . HIS A 1 186 ? -24.885 19.820 3.624 1.00 54.97 186 HIS A O 1
ATOM 1487 N N . ALA A 1 187 ? -25.950 20.396 1.733 1.00 56.00 187 ALA A N 1
ATOM 1488 C CA . ALA A 1 187 ? -26.087 21.796 2.123 1.00 56.00 187 ALA A CA 1
ATOM 1489 C C . ALA A 1 187 ? -26.830 21.972 3.464 1.00 56.00 187 ALA A C 1
ATOM 1491 O O . ALA A 1 187 ? -27.706 21.177 3.812 1.00 56.00 187 ALA A O 1
ATOM 1492 N N . PRO A 1 188 ? -26.520 23.046 4.213 1.00 58.06 188 PRO A N 1
ATOM 1493 C CA . PRO A 1 188 ? -27.324 23.444 5.357 1.00 58.06 188 PRO A CA 1
ATOM 1494 C C . PRO A 1 188 ? -28.778 23.646 4.918 1.00 58.06 188 PRO A C 1
ATOM 1496 O O . PRO A 1 188 ? -29.011 24.118 3.804 1.00 58.06 188 PRO A O 1
ATOM 1499 N N . SER A 1 189 ? -29.726 23.323 5.807 1.00 68.25 189 SER A N 1
ATOM 1500 C CA . SER A 1 189 ? -31.168 23.435 5.544 1.00 68.25 189 SER A CA 1
ATOM 1501 C C . SER A 1 189 ? -31.512 24.725 4.791 1.00 68.25 189 SER A C 1
ATOM 1503 O O . SER A 1 189 ? -31.065 25.820 5.153 1.00 68.25 189 SER A O 1
ATOM 1505 N N . ILE A 1 190 ? -32.340 24.598 3.754 1.00 72.31 190 ILE A N 1
ATOM 1506 C CA . ILE A 1 190 ? -32.829 25.724 2.946 1.00 72.31 190 ILE A CA 1
ATOM 1507 C C . ILE A 1 190 ? -33.606 26.741 3.805 1.00 72.31 190 ILE A C 1
ATOM 1509 O O . ILE A 1 190 ? -33.727 27.909 3.432 1.00 72.31 190 ILE A O 1
ATOM 1513 N N . GLU A 1 191 ? -34.092 26.291 4.969 1.00 74.31 191 GLU A N 1
ATOM 1514 C CA . GLU A 1 191 ? -34.836 27.061 5.967 1.00 74.31 191 GLU A CA 1
ATOM 1515 C C . GLU A 1 191 ? -33.922 27.935 6.848 1.00 74.31 191 GLU A C 1
ATOM 1517 O O . GLU A 1 191 ? -34.426 28.735 7.638 1.00 74.31 191 GLU A O 1
ATOM 1522 N N . ILE A 1 192 ? -32.588 27.815 6.746 1.00 75.56 192 ILE A N 1
ATOM 1523 C CA . ILE A 1 192 ? -31.682 28.694 7.495 1.00 75.56 192 ILE A CA 1
ATOM 1524 C C . ILE A 1 192 ? -31.891 30.136 7.044 1.00 75.56 192 ILE A C 1
ATOM 1526 O O . ILE A 1 192 ? -31.909 30.452 5.854 1.00 75.56 192 ILE A O 1
ATOM 1530 N N . VAL A 1 193 ? -31.992 31.022 8.029 1.00 81.38 193 VAL A N 1
ATOM 1531 C CA . VAL A 1 193 ? -32.197 32.452 7.838 1.00 81.38 193 VAL A CA 1
ATOM 1532 C C . VAL A 1 193 ? -30.932 33.199 8.263 1.00 81.38 193 VAL A C 1
ATOM 1534 O O . VAL A 1 193 ? -30.405 32.975 9.354 1.00 81.38 193 VAL A O 1
ATOM 1537 N N . CYS A 1 194 ? -30.420 34.087 7.407 1.00 78.69 194 CYS A N 1
ATOM 1538 C CA . CYS A 1 194 ? -29.292 34.946 7.764 1.00 78.69 194 CYS A CA 1
ATOM 1539 C C . CYS A 1 194 ? -29.713 36.030 8.773 1.00 78.69 194 CYS A C 1
ATOM 1541 O O . CYS A 1 194 ? -30.897 36.222 9.052 1.00 78.69 194 CYS A O 1
ATOM 1543 N N . LYS A 1 195 ? -28.749 36.801 9.298 1.00 80.56 195 LYS A N 1
ATOM 1544 C CA . LYS A 1 195 ? -29.040 37.864 10.282 1.00 80.56 195 LYS A CA 1
ATOM 1545 C C . LYS A 1 195 ? -29.944 38.982 9.738 1.00 80.56 195 LYS A C 1
ATOM 1547 O O . LYS A 1 195 ? -30.559 39.685 10.532 1.00 80.56 195 LYS A O 1
ATOM 1552 N N . ASP A 1 196 ? -30.064 39.102 8.414 1.00 78.50 196 ASP A N 1
ATOM 1553 C CA . ASP A 1 196 ? -30.958 40.049 7.732 1.00 78.50 196 ASP A CA 1
ATOM 1554 C C . ASP A 1 196 ? -32.344 39.450 7.408 1.00 78.50 196 ASP A C 1
ATOM 1556 O O . ASP A 1 196 ? -33.073 39.988 6.574 1.00 78.50 196 ASP A O 1
ATOM 1560 N N . ASN A 1 197 ? -32.722 38.336 8.045 1.00 82.62 197 ASN A N 1
ATOM 1561 C CA . ASN A 1 197 ? -33.989 37.630 7.833 1.00 82.62 197 ASN A CA 1
ATOM 1562 C C . ASN A 1 197 ? -34.220 37.118 6.394 1.00 82.62 197 ASN A C 1
ATOM 1564 O O . ASN A 1 197 ? -35.355 37.096 5.923 1.00 82.62 197 ASN A O 1
ATOM 1568 N N . LYS A 1 198 ? -33.157 36.701 5.691 1.00 77.62 198 LYS A N 1
ATOM 1569 C CA . LYS A 1 198 ? -33.240 36.139 4.329 1.00 77.62 198 LYS A CA 1
ATOM 1570 C C . LYS A 1 198 ? -32.736 34.699 4.265 1.00 77.62 198 LYS A C 1
ATOM 1572 O O . LYS A 1 198 ? -31.704 34.372 4.849 1.00 77.62 198 LYS A O 1
ATOM 1577 N N . THR A 1 199 ? -33.446 33.868 3.518 1.00 86.50 199 THR A N 1
ATOM 1578 C CA . THR A 1 199 ? -33.124 32.472 3.195 1.00 86.50 199 THR A CA 1
ATOM 1579 C C . THR A 1 199 ? -32.378 32.362 1.867 1.00 86.50 199 THR A C 1
ATOM 1581 O O . THR A 1 199 ? -32.284 33.329 1.109 1.00 86.50 199 THR A O 1
ATOM 1584 N N . ALA A 1 200 ? -31.873 31.170 1.531 1.00 83.25 200 ALA A N 1
ATOM 1585 C CA . ALA A 1 200 ? -31.307 30.923 0.202 1.00 83.25 200 ALA A CA 1
ATOM 1586 C C . ALA A 1 200 ? -32.322 31.200 -0.925 1.00 83.25 200 ALA A C 1
ATOM 1588 O O . ALA A 1 200 ? -31.949 31.750 -1.963 1.00 83.25 200 ALA A O 1
ATOM 1589 N N . LEU A 1 201 ? -33.607 30.911 -0.681 1.00 86.56 201 LEU A N 1
ATOM 1590 C CA . LEU A 1 201 ? -34.699 31.193 -1.612 1.00 86.56 201 LEU A CA 1
ATOM 1591 C C . LEU A 1 201 ? -34.872 32.702 -1.847 1.00 86.56 201 LEU A C 1
ATOM 1593 O O . LEU A 1 201 ? -35.013 33.141 -2.988 1.00 86.56 201 LEU A O 1
ATOM 1597 N N . ASP A 1 202 ? -34.753 33.512 -0.792 1.00 84.25 202 ASP A N 1
ATOM 1598 C CA . ASP A 1 202 ? -34.810 34.976 -0.900 1.00 84.25 202 ASP A CA 1
ATOM 1599 C C . ASP A 1 202 ? -33.628 35.544 -1.697 1.00 84.25 202 ASP A C 1
ATOM 1601 O O . ASP A 1 202 ? -33.768 36.542 -2.403 1.00 84.25 202 ASP A O 1
ATOM 1605 N N . TYR A 1 203 ? -32.454 34.910 -1.625 1.00 82.00 203 TYR A N 1
ATOM 1606 C CA . TYR A 1 203 ? -31.294 35.286 -2.438 1.00 82.00 203 TYR A CA 1
ATOM 1607 C C . TYR A 1 203 ? -31.409 34.827 -3.900 1.00 82.00 203 TYR A C 1
ATOM 1609 O O . TYR A 1 203 ? -30.819 35.461 -4.777 1.00 82.00 203 TYR A O 1
ATOM 1617 N N . ALA A 1 204 ? -32.195 33.785 -4.183 1.00 85.12 204 ALA A N 1
ATOM 1618 C CA . ALA A 1 204 ? -32.462 33.294 -5.535 1.00 85.12 204 ALA A CA 1
ATOM 1619 C C . ALA A 1 204 ? -33.522 34.111 -6.301 1.00 85.12 204 ALA A C 1
ATOM 1621 O O . ALA A 1 204 ? -33.699 33.882 -7.493 1.00 85.12 204 ALA A O 1
ATOM 1622 N N . CYS A 1 205 ? -34.170 35.104 -5.673 1.00 77.25 205 CYS A N 1
ATOM 1623 C CA . CYS A 1 205 ? -35.331 35.830 -6.220 1.00 77.25 205 CYS A CA 1
ATOM 1624 C C . CYS A 1 205 ? -35.155 36.482 -7.609 1.00 77.25 205 CYS A C 1
ATOM 1626 O O . CYS A 1 205 ? -36.143 36.843 -8.241 1.00 77.25 205 CYS A O 1
ATOM 1628 N N . HIS A 1 206 ? -33.923 36.629 -8.101 1.00 75.88 206 HIS A N 1
ATOM 1629 C CA . HIS A 1 206 ? -33.626 37.171 -9.432 1.00 75.88 206 HIS A CA 1
ATOM 1630 C C . HIS A 1 206 ? -33.457 36.081 -10.515 1.00 75.88 206 HIS A C 1
ATOM 1632 O O . HIS A 1 206 ? -33.081 36.402 -11.641 1.00 75.88 206 HIS A O 1
ATOM 1638 N N . SER A 1 207 ? -33.691 34.800 -10.198 1.00 82.25 207 SER A N 1
ATOM 1639 C CA . SER A 1 207 ? -33.552 33.659 -11.113 1.00 82.25 207 SER A CA 1
ATOM 1640 C C . SER A 1 207 ? -34.641 32.610 -10.868 1.00 82.25 207 SER A C 1
ATOM 1642 O O . SER A 1 207 ? -34.578 31.850 -9.903 1.00 82.25 207 SER A O 1
ATOM 1644 N N . GLU A 1 208 ? -35.609 32.527 -11.785 1.00 82.50 208 GLU A N 1
ATOM 1645 C CA . GLU A 1 208 ? -36.707 31.548 -11.706 1.00 82.50 208 GLU A CA 1
ATOM 1646 C C . GLU A 1 208 ? -36.202 30.095 -11.687 1.00 82.50 208 GLU A C 1
ATOM 1648 O O . GLU A 1 208 ? -36.737 29.271 -10.951 1.00 82.50 208 GLU A O 1
ATOM 1653 N N . GLU A 1 209 ? -35.131 29.787 -12.427 1.00 81.56 209 GLU A N 1
ATOM 1654 C CA . GLU A 1 209 ? -34.535 28.443 -12.474 1.00 81.56 209 GLU A CA 1
ATOM 1655 C C . GLU A 1 209 ? -33.965 28.006 -11.113 1.00 81.56 209 GLU A C 1
ATOM 1657 O O . GLU A 1 209 ? -34.212 26.886 -10.664 1.00 81.56 209 GLU A O 1
ATOM 1662 N N . LYS A 1 210 ? -33.243 28.897 -10.417 1.00 82.38 210 LYS A N 1
ATOM 1663 C CA . LYS A 1 210 ? -32.681 28.604 -9.088 1.00 82.38 210 LYS A CA 1
ATOM 1664 C C . LYS A 1 210 ? -33.756 28.555 -8.009 1.00 82.38 210 LYS A C 1
ATOM 1666 O O . LYS A 1 210 ? -33.709 27.672 -7.157 1.00 82.38 210 LYS A O 1
ATOM 1671 N N . SER A 1 211 ? -34.723 29.474 -8.039 1.00 83.50 211 SER A N 1
ATOM 1672 C CA . SER A 1 211 ? -35.856 29.443 -7.110 1.00 83.50 211 SER A CA 1
ATOM 1673 C C . SER A 1 211 ? -36.662 28.154 -7.270 1.00 83.50 211 SER A C 1
ATOM 1675 O O . SER A 1 211 ? -36.964 27.507 -6.272 1.00 83.50 211 SER A O 1
ATOM 1677 N N . GLY A 1 212 ? -36.924 27.722 -8.509 1.00 81.44 212 GLY A N 1
ATOM 1678 C CA . GLY A 1 212 ? -37.628 26.470 -8.790 1.00 81.44 212 GLY A CA 1
ATOM 1679 C C . GLY A 1 212 ? -36.899 25.230 -8.264 1.00 81.44 212 GLY A C 1
ATOM 1680 O O . GLY A 1 212 ? -37.536 24.344 -7.695 1.00 81.44 212 GLY A O 1
ATOM 1681 N N . LEU A 1 213 ? -35.567 25.184 -8.391 1.00 84.50 213 LEU A N 1
ATOM 1682 C CA . LEU A 1 213 ? -34.734 24.120 -7.820 1.00 84.50 213 LEU A CA 1
ATOM 1683 C C . LEU A 1 213 ? -34.835 24.084 -6.287 1.00 84.50 213 LEU A C 1
ATOM 1685 O O . LEU A 1 213 ? -35.119 23.033 -5.714 1.00 84.50 213 LEU A O 1
ATOM 1689 N N . LEU A 1 214 ? -34.649 25.230 -5.625 1.00 82.44 214 LEU A N 1
ATOM 1690 C CA . LEU A 1 214 ? -34.701 25.327 -4.163 1.00 82.44 214 LEU A CA 1
ATOM 1691 C C . LEU A 1 214 ? -36.106 24.995 -3.616 1.00 82.44 214 LEU A C 1
ATOM 1693 O O . LEU A 1 214 ? -36.226 24.306 -2.605 1.00 82.44 214 LEU A O 1
ATOM 1697 N N . GLU A 1 215 ? -37.179 25.404 -4.300 1.00 84.00 215 GLU A N 1
ATOM 1698 C CA . GLU A 1 215 ? -38.559 25.047 -3.933 1.00 84.00 215 GLU A CA 1
ATOM 1699 C C . GLU A 1 215 ? -38.865 23.555 -4.115 1.00 84.00 215 GLU A C 1
ATOM 1701 O O . GLU A 1 215 ? -39.565 22.958 -3.289 1.00 84.00 215 GLU A O 1
ATOM 1706 N N . ALA A 1 216 ? -38.366 22.939 -5.191 1.00 80.69 216 ALA A N 1
ATOM 1707 C CA . ALA A 1 216 ? -38.512 21.502 -5.414 1.00 80.69 216 ALA A CA 1
ATOM 1708 C C . ALA A 1 216 ? -37.826 20.709 -4.294 1.00 80.69 216 ALA A C 1
ATOM 1710 O O . ALA A 1 216 ? -38.423 19.782 -3.741 1.00 80.69 216 ALA A O 1
ATOM 1711 N N . TYR A 1 217 ? -36.630 21.147 -3.898 1.00 80.56 217 TYR A N 1
ATOM 1712 C CA . TYR A 1 217 ? -35.883 20.561 -2.792 1.00 80.56 217 TYR A CA 1
ATOM 1713 C C . TYR A 1 217 ? -36.567 20.724 -1.435 1.00 80.56 217 TYR A C 1
ATOM 1715 O O . TYR A 1 217 ? -36.700 19.751 -0.689 1.00 80.56 217 TYR A O 1
ATOM 1723 N N . HIS A 1 218 ? -37.092 21.915 -1.145 1.00 79.88 218 HIS A N 1
ATOM 1724 C CA . HIS A 1 218 ? -37.873 22.159 0.068 1.00 79.88 218 HIS A CA 1
ATOM 1725 C C . HIS A 1 218 ? -39.080 21.208 0.163 1.00 79.88 218 HIS A C 1
ATOM 1727 O O . HIS A 1 218 ? -39.374 20.655 1.223 1.00 79.88 218 HIS A O 1
ATOM 1733 N N . LYS A 1 219 ? -39.783 20.965 -0.952 1.00 76.69 219 LYS A N 1
ATOM 1734 C CA . LYS A 1 219 ? -40.915 20.021 -0.982 1.00 76.69 219 LYS A CA 1
ATOM 1735 C C . LYS A 1 219 ? -40.475 18.578 -0.739 1.00 76.69 219 LYS A C 1
ATOM 1737 O O . LYS A 1 219 ? -41.184 17.848 -0.048 1.00 76.69 219 LYS A O 1
ATOM 1742 N N . THR A 1 220 ? -39.327 18.153 -1.268 1.00 73.25 220 THR A N 1
ATOM 1743 C CA . THR A 1 220 ? -38.797 16.804 -1.005 1.00 73.25 220 THR A CA 1
ATOM 1744 C C . THR A 1 220 ? -38.342 16.611 0.442 1.00 73.25 220 THR A C 1
ATOM 1746 O O . THR A 1 220 ? -38.546 15.523 0.988 1.00 73.25 220 THR A O 1
ATOM 1749 N N . GLU A 1 221 ? -37.801 17.648 1.092 1.00 70.81 221 GLU A N 1
ATOM 1750 C CA . GLU A 1 221 ? -37.469 17.605 2.523 1.00 70.81 221 GLU A CA 1
ATOM 1751 C C . GLU A 1 221 ? -38.723 17.537 3.403 1.00 70.81 221 GLU A C 1
ATOM 1753 O O . GLU A 1 221 ? -38.755 16.765 4.361 1.00 70.81 221 GLU A O 1
ATOM 1758 N N . GLU A 1 222 ? -39.791 18.272 3.074 1.00 65.75 222 GLU A N 1
ATOM 1759 C CA . GLU A 1 222 ? -41.063 18.172 3.805 1.00 65.75 222 GLU A CA 1
ATOM 1760 C C . GLU A 1 222 ? -41.693 16.775 3.717 1.00 65.75 222 GLU A C 1
ATOM 1762 O O . GLU A 1 222 ? -42.307 16.310 4.682 1.00 65.75 222 GLU A O 1
ATOM 1767 N N . ILE A 1 223 ? -41.551 16.098 2.573 1.00 66.44 223 ILE A N 1
ATOM 1768 C CA . ILE A 1 223 ? -42.025 14.719 2.389 1.00 66.44 223 ILE A CA 1
ATOM 1769 C C . ILE A 1 223 ? -41.195 13.759 3.255 1.00 66.44 223 ILE A C 1
ATOM 1771 O O . ILE A 1 223 ? -41.779 12.985 4.012 1.00 66.44 223 ILE A O 1
ATOM 1775 N N . HIS A 1 224 ? -39.863 13.887 3.261 1.00 57.00 224 HIS A N 1
ATOM 1776 C CA . HIS A 1 224 ? -38.986 13.089 4.131 1.00 57.00 224 HIS A CA 1
ATOM 1777 C C . HIS A 1 224 ? -39.234 13.343 5.627 1.00 57.00 224 HIS A C 1
ATOM 1779 O O . HIS A 1 224 ? -39.250 12.400 6.417 1.00 57.00 224 HIS A O 1
ATOM 1785 N N . LYS A 1 225 ? -39.489 14.594 6.042 1.00 57.78 225 LYS A N 1
ATOM 1786 C CA . LYS A 1 225 ? -39.871 14.925 7.430 1.00 57.78 225 LYS A CA 1
ATOM 1787 C C . LYS A 1 225 ? -41.208 14.265 7.815 1.00 57.78 225 LYS A C 1
ATOM 1789 O O . LYS A 1 225 ? -41.361 13.815 8.949 1.00 57.78 225 LYS A O 1
ATOM 1794 N N . LYS A 1 226 ? -42.172 14.161 6.888 1.00 50.16 226 LYS A N 1
ATOM 1795 C CA . LYS A 1 226 ? -43.469 13.492 7.125 1.00 50.16 226 LYS A CA 1
ATOM 1796 C C . LYS A 1 226 ? -43.365 11.965 7.183 1.00 50.16 226 LYS A C 1
ATOM 1798 O O . LYS A 1 226 ? -44.086 11.364 7.976 1.00 50.16 226 LYS A O 1
ATOM 1803 N N . GLU A 1 227 ? -42.477 11.355 6.402 1.00 48.78 227 GLU A N 1
ATOM 1804 C CA . GLU A 1 227 ? -42.216 9.908 6.445 1.00 48.78 227 GLU A CA 1
ATOM 1805 C C . GLU A 1 227 ? -41.402 9.505 7.689 1.00 48.78 227 GLU A C 1
ATOM 1807 O O . GLU A 1 227 ? -41.734 8.512 8.336 1.00 48.78 227 GLU A O 1
ATOM 1812 N N . ASN A 1 228 ? -40.434 10.327 8.117 1.00 43.47 228 ASN A N 1
ATOM 1813 C CA . ASN A 1 228 ? -39.688 10.108 9.365 1.00 43.47 228 ASN A CA 1
ATOM 1814 C C . ASN A 1 228 ? -40.578 10.229 10.614 1.00 43.47 228 ASN A C 1
ATOM 1816 O O . ASN A 1 228 ? -40.453 9.417 11.526 1.00 43.47 228 ASN A O 1
ATOM 1820 N N . ASN A 1 229 ? -41.551 11.147 10.625 1.00 42.19 229 ASN A N 1
ATOM 1821 C CA . ASN A 1 229 ? -42.512 11.267 11.731 1.00 42.19 229 ASN A CA 1
ATOM 1822 C C . ASN A 1 229 ? -43.499 10.080 11.831 1.00 42.19 229 ASN A C 1
ATOM 1824 O O . ASN A 1 229 ? -44.198 9.955 12.835 1.00 42.19 229 ASN A O 1
ATOM 1828 N N . GLN A 1 230 ? -43.593 9.210 10.814 1.00 37.97 230 GLN A N 1
ATOM 1829 C CA . GLN A 1 230 ? -44.378 7.967 10.880 1.00 37.97 230 GLN A CA 1
ATOM 1830 C C . GLN A 1 230 ? -43.550 6.749 11.329 1.00 37.97 230 GLN A C 1
ATOM 1832 O O . GLN A 1 230 ? -44.138 5.740 11.720 1.00 37.97 230 GLN A O 1
ATOM 1837 N N . ALA A 1 231 ? -42.215 6.843 11.338 1.00 36.44 231 ALA A N 1
ATOM 1838 C CA . ALA A 1 231 ? -41.310 5.779 11.784 1.00 36.44 231 ALA A CA 1
ATOM 1839 C C . ALA A 1 231 ? -41.047 5.773 13.309 1.00 36.44 231 ALA A C 1
ATOM 1841 O O . ALA A 1 231 ? -40.494 4.803 13.823 1.00 36.44 231 ALA A O 1
ATOM 1842 N N . ASP A 1 232 ? -41.513 6.789 14.045 1.00 34.97 232 ASP A N 1
ATOM 1843 C CA . ASP A 1 232 ? -41.352 6.929 15.507 1.00 34.97 232 ASP A CA 1
ATOM 1844 C C . ASP A 1 232 ? -42.256 6.007 16.361 1.00 34.97 232 ASP A C 1
ATOM 1846 O O . ASP A 1 232 ? -42.255 6.093 17.589 1.00 34.97 232 ASP A O 1
ATOM 1850 N N . ASN A 1 233 ? -43.012 5.089 15.747 1.00 30.45 233 ASN A N 1
ATOM 1851 C CA . ASN A 1 233 ? -43.913 4.159 16.446 1.00 30.45 233 ASN A CA 1
ATOM 1852 C C . ASN A 1 233 ? -43.470 2.688 16.355 1.00 30.45 233 ASN A C 1
ATOM 1854 O O . ASN A 1 233 ? -44.280 1.802 16.078 1.00 30.45 233 ASN A O 1
ATOM 1858 N N . LEU A 1 234 ? -42.193 2.408 16.623 1.00 32.56 234 LEU A N 1
ATOM 1859 C CA . LEU A 1 234 ? -41.746 1.063 16.992 1.00 32.56 234 LEU A CA 1
ATOM 1860 C C . LEU A 1 234 ? -40.962 1.126 18.307 1.00 32.56 234 LEU A C 1
ATOM 1862 O O . LEU A 1 234 ? -39.908 1.745 18.414 1.00 32.56 234 LEU A O 1
ATOM 1866 N N . GLU A 1 235 ? -41.567 0.520 19.325 1.00 38.75 235 GLU A N 1
ATOM 1867 C CA . GLU A 1 235 ? -41.172 0.539 20.729 1.00 38.75 235 GLU A CA 1
ATOM 1868 C C . GLU A 1 235 ? -39.817 -0.142 20.975 1.00 38.75 235 GLU A C 1
ATOM 1870 O O . GLU A 1 235 ? -39.683 -1.341 20.758 1.00 38.75 235 GLU A O 1
ATOM 1875 N N . GLU A 1 236 ? -38.854 0.593 21.545 1.00 32.62 236 GLU A N 1
ATOM 1876 C CA . GLU A 1 236 ? -37.867 0.057 22.494 1.00 32.62 236 GLU A CA 1
ATOM 1877 C C . GLU A 1 236 ? -37.328 1.192 23.401 1.00 32.62 236 GLU A C 1
ATOM 1879 O O . GLU A 1 236 ? -36.574 2.063 22.977 1.00 32.62 236 GLU A O 1
ATOM 1884 N N . GLY A 1 237 ? -37.756 1.192 24.673 1.00 34.56 237 GLY A N 1
ATOM 1885 C CA . GLY A 1 237 ? -37.092 1.835 25.822 1.00 34.56 237 GLY A CA 1
ATOM 1886 C C . GLY A 1 237 ? -36.792 3.343 25.763 1.00 34.56 237 GLY A C 1
ATOM 1887 O O . GLY A 1 237 ? -35.627 3.732 25.739 1.00 34.56 237 GLY A O 1
ATOM 1888 N N . GLN A 1 238 ? -37.811 4.206 25.852 1.00 35.47 238 GLN A N 1
ATOM 1889 C CA . GLN A 1 238 ? -37.616 5.658 25.995 1.00 35.47 238 GLN A CA 1
ATOM 1890 C C . GLN A 1 238 ? -36.895 6.026 27.308 1.00 35.47 238 GLN A C 1
ATOM 1892 O O . GLN A 1 238 ? -37.482 6.026 28.391 1.00 35.47 238 GLN A O 1
ATOM 1897 N N . VAL A 1 239 ? -35.626 6.425 27.200 1.00 45.19 239 VAL A N 1
ATOM 1898 C CA . VAL A 1 239 ? -34.957 7.258 28.206 1.00 45.19 239 VAL A CA 1
ATOM 1899 C C . VAL A 1 239 ? -35.478 8.683 28.027 1.00 45.19 239 VAL A C 1
ATOM 1901 O O . VAL A 1 239 ? -35.261 9.308 26.993 1.00 45.19 239 VAL A O 1
ATOM 1904 N N . THR A 1 240 ? -36.190 9.209 29.022 1.00 46.88 240 THR A N 1
ATOM 1905 C CA . THR A 1 240 ? -36.670 10.598 29.033 1.00 46.88 240 THR A CA 1
ATOM 1906 C C . THR A 1 240 ? -35.475 11.527 29.272 1.00 46.88 240 THR A C 1
ATOM 1908 O O . THR A 1 240 ? -35.059 11.748 30.410 1.00 46.88 240 THR A O 1
ATOM 1911 N N . ILE A 1 241 ? -34.864 12.035 28.198 1.00 60.75 241 ILE A N 1
ATOM 1912 C CA . ILE A 1 241 ? -33.783 13.024 28.295 1.00 60.75 241 ILE A CA 1
ATOM 1913 C C . ILE A 1 241 ? -34.394 14.339 28.798 1.00 60.75 241 ILE A C 1
ATOM 1915 O O . ILE A 1 241 ? -35.411 14.805 28.284 1.00 60.75 241 ILE A O 1
ATOM 1919 N N . SER A 1 242 ? -33.812 14.933 29.843 1.00 70.12 242 SER A N 1
ATOM 1920 C CA . SER A 1 242 ? -34.309 16.206 30.376 1.00 70.12 242 SER A CA 1
ATOM 1921 C C . SER A 1 242 ? -34.056 17.351 29.383 1.00 70.12 242 SER A C 1
ATOM 1923 O O . SER A 1 242 ? -33.094 17.314 28.617 1.00 70.12 242 SER A O 1
ATOM 1925 N N . SER A 1 243 ? -34.881 18.403 29.402 1.00 69.19 243 SER A N 1
ATOM 1926 C CA . SER A 1 243 ? -34.741 19.544 28.476 1.00 69.19 243 SER A CA 1
ATOM 1927 C C . SER A 1 243 ? -33.402 20.284 28.600 1.00 69.19 243 SER A C 1
ATOM 1929 O O . SER A 1 243 ? -32.979 20.963 27.668 1.00 69.19 243 SER A O 1
ATOM 1931 N N . THR A 1 244 ? -32.719 20.164 29.740 1.00 72.69 244 THR A N 1
ATOM 1932 C CA . THR A 1 244 ? -31.370 20.701 29.956 1.00 72.69 244 THR A CA 1
ATOM 1933 C C . THR A 1 244 ? -30.286 19.790 29.384 1.00 72.69 244 THR A C 1
ATOM 1935 O O . THR A 1 244 ? -29.306 20.296 28.847 1.00 72.69 244 THR A O 1
ATOM 1938 N N . ASP A 1 245 ? -30.455 18.468 29.460 1.00 74.12 245 ASP A N 1
ATOM 1939 C CA . ASP A 1 245 ? -29.530 17.488 28.874 1.00 74.12 245 ASP A CA 1
ATOM 1940 C C . ASP A 1 245 ? -29.594 17.512 27.333 1.00 74.12 245 ASP A C 1
ATOM 1942 O O . ASP A 1 245 ? -28.551 17.490 26.685 1.00 74.12 245 ASP A O 1
ATOM 1946 N N . LEU A 1 246 ? -30.793 17.677 26.756 1.00 76.75 246 LEU A N 1
ATOM 1947 C CA . LEU A 1 246 ? -30.996 17.897 25.314 1.00 76.75 246 LEU A CA 1
ATOM 1948 C C . LEU A 1 246 ? -30.265 19.148 24.816 1.00 76.75 246 LEU A C 1
ATOM 1950 O O . LEU A 1 246 ? -29.495 19.066 23.868 1.00 76.75 246 LEU A O 1
ATOM 1954 N N . LYS A 1 247 ? -30.409 20.283 25.511 1.00 79.44 247 LYS A N 1
ATOM 1955 C CA . LYS A 1 247 ? -29.691 21.519 25.156 1.00 79.44 247 LYS A CA 1
ATOM 1956 C C . LYS A 1 247 ? -28.172 21.366 25.216 1.00 79.44 247 LYS A C 1
ATOM 1958 O O . LYS A 1 247 ? -27.471 21.961 24.406 1.00 79.44 247 LYS A O 1
ATOM 1963 N N . ARG A 1 248 ? -27.646 20.597 26.181 1.00 80.50 248 ARG A N 1
ATOM 1964 C CA . ARG A 1 248 ? -26.202 20.311 26.257 1.00 80.50 248 ARG A CA 1
ATOM 1965 C C . ARG A 1 248 ? -25.734 19.476 25.071 1.00 80.50 248 ARG A C 1
ATOM 1967 O O . ARG A 1 248 ? -24.654 19.743 24.557 1.00 80.50 248 ARG A O 1
ATOM 1974 N N . LEU A 1 249 ? -26.525 18.480 24.669 1.00 82.38 249 LEU A N 1
ATOM 1975 C CA . LEU A 1 249 ? -26.235 17.672 23.490 1.00 82.38 249 LEU A CA 1
ATOM 1976 C C . LEU A 1 249 ? -26.247 18.545 22.232 1.00 82.38 249 LEU A C 1
ATOM 1978 O O . LEU A 1 249 ? -25.249 18.570 21.531 1.00 82.38 249 LEU A O 1
ATOM 1982 N N . GLU A 1 250 ? -27.301 19.332 22.007 1.00 82.19 250 GLU A N 1
ATOM 1983 C CA . GLU A 1 250 ? -27.411 20.239 20.853 1.00 82.19 250 GLU A CA 1
ATOM 1984 C C . GLU A 1 250 ? -26.209 21.195 20.754 1.00 82.19 250 GLU A C 1
ATOM 1986 O O . GLU A 1 250 ? -25.604 21.322 19.692 1.00 82.19 250 GLU A O 1
ATOM 1991 N N . GLN A 1 251 ? -25.795 21.800 21.875 1.00 78.44 251 GLN A N 1
ATOM 1992 C CA . GLN A 1 251 ? -24.605 22.661 21.933 1.00 78.44 251 GLN A CA 1
ATOM 1993 C C . GLN A 1 251 ? -23.307 21.918 21.600 1.00 78.44 251 GLN A C 1
ATOM 1995 O O . GLN A 1 251 ? -22.391 22.492 21.009 1.00 78.44 251 GLN A O 1
ATOM 2000 N N . TYR A 1 252 ? -23.198 20.656 22.015 1.00 82.19 252 TYR A N 1
ATOM 2001 C CA . TYR A 1 252 ? -22.043 19.826 21.703 1.00 82.19 252 TYR A CA 1
ATOM 2002 C C . TYR A 1 252 ? -22.023 19.435 20.222 1.00 82.19 252 TYR A C 1
ATOM 2004 O O . TYR A 1 252 ? -20.984 19.547 19.571 1.00 82.19 252 TYR A O 1
ATOM 2012 N N . GLU A 1 253 ? -23.162 18.994 19.684 1.00 78.88 253 GLU A N 1
ATOM 2013 C CA . GLU A 1 253 ? -23.307 18.545 18.298 1.00 78.88 253 GLU A CA 1
ATOM 2014 C C . GLU A 1 253 ? -23.054 19.688 17.304 1.00 78.88 253 GLU A C 1
ATOM 2016 O O . GLU A 1 253 ? -22.320 19.498 16.331 1.00 78.88 253 GLU A O 1
ATOM 2021 N N . GLU A 1 254 ? -23.558 20.896 17.598 1.00 73.81 254 GLU A N 1
ATOM 2022 C CA . GLU A 1 254 ? -23.303 22.113 16.812 1.00 73.81 254 GLU A CA 1
ATOM 2023 C C . GLU A 1 254 ? -21.798 22.395 16.656 1.00 73.81 254 GLU A C 1
ATOM 2025 O O . GLU A 1 254 ? -21.357 22.852 15.600 1.00 73.81 254 GLU A O 1
ATOM 2030 N N . TYR A 1 255 ? -21.001 22.083 17.683 1.00 68.88 255 TYR A N 1
ATOM 2031 C CA . TYR A 1 255 ? -19.582 22.424 17.735 1.00 68.88 255 TYR A CA 1
ATOM 2032 C C . TYR A 1 255 ? -18.638 21.292 17.297 1.00 68.88 255 TYR A C 1
ATOM 2034 O O . TYR A 1 255 ? -17.656 21.555 16.604 1.00 68.88 255 TYR A O 1
ATOM 2042 N N . PHE A 1 256 ? -18.894 20.043 17.701 1.00 67.75 256 PHE A N 1
ATOM 2043 C CA . PHE A 1 256 ? -17.963 18.918 17.515 1.00 67.75 256 PHE A CA 1
ATOM 2044 C C . PHE A 1 256 ? -18.455 17.841 16.543 1.00 67.75 256 PHE A C 1
ATOM 2046 O O . PHE A 1 256 ? -17.637 17.250 15.838 1.00 67.75 256 PHE A O 1
ATOM 2053 N N . GLU A 1 257 ? -19.757 17.542 16.510 1.00 59.88 257 GLU A N 1
ATOM 2054 C CA . GLU A 1 257 ? -20.266 16.378 15.765 1.00 59.88 257 GLU A CA 1
ATOM 2055 C C . GLU A 1 257 ? -20.302 16.641 14.251 1.00 59.88 257 GLU A C 1
ATOM 2057 O O . GLU A 1 257 ? -19.970 15.751 13.468 1.00 59.88 257 GLU A O 1
ATOM 2062 N N . ASN A 1 258 ? -20.555 17.892 13.845 1.00 59.22 258 AS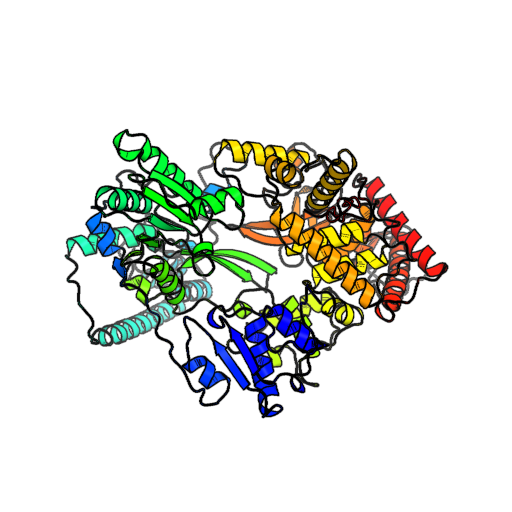N A N 1
ATOM 2063 C CA . ASN A 1 258 ? -20.511 18.324 12.441 1.00 59.22 258 ASN A CA 1
ATOM 2064 C C . ASN A 1 258 ? -19.090 18.384 11.840 1.00 59.22 258 ASN A C 1
ATOM 2066 O O . ASN A 1 258 ? -18.937 18.637 10.647 1.00 59.22 258 ASN A O 1
ATOM 2070 N N . LEU A 1 259 ? -18.039 18.154 12.636 1.00 61.59 259 LEU A N 1
ATOM 2071 C CA . LEU A 1 259 ? -16.645 18.201 12.192 1.00 61.59 259 LEU A CA 1
ATOM 2072 C C . LEU A 1 259 ? -16.041 16.788 12.187 1.00 61.59 259 LEU A C 1
ATOM 2074 O O . LEU A 1 259 ? -15.514 16.311 13.196 1.00 61.59 259 LEU A O 1
ATOM 2078 N N . LEU A 1 260 ? -16.093 16.107 11.036 1.00 62.69 260 LEU A N 1
ATOM 2079 C CA . LEU A 1 260 ? -15.593 14.731 10.863 1.00 62.69 260 LEU A CA 1
ATOM 2080 C C . LEU A 1 260 ? -14.136 14.554 11.333 1.00 62.69 260 LEU A C 1
ATOM 2082 O O . LEU A 1 260 ? -13.834 13.585 12.030 1.00 62.69 260 LEU A O 1
ATOM 2086 N N . ASP A 1 261 ? -13.270 15.539 11.107 1.00 65.06 261 ASP A N 1
ATOM 2087 C CA . ASP A 1 261 ? -11.847 15.469 11.470 1.00 65.06 261 ASP A CA 1
ATOM 2088 C C . ASP A 1 261 ? -11.515 15.844 12.927 1.00 65.06 261 ASP A C 1
ATOM 2090 O O . ASP A 1 261 ? -10.368 15.705 13.362 1.00 65.06 261 ASP A O 1
ATOM 2094 N N . VAL A 1 262 ? -12.494 16.293 13.719 1.00 76.12 262 VAL A N 1
ATOM 2095 C CA . VAL A 1 262 ? -12.250 16.747 15.096 1.00 76.12 262 VAL A CA 1
ATOM 2096 C C . VAL A 1 262 ? -12.522 15.631 16.104 1.00 76.12 262 VAL A C 1
ATOM 2098 O O . VAL A 1 262 ? -13.562 14.973 16.077 1.00 76.12 262 VAL A O 1
ATOM 2101 N N . ILE A 1 263 ? -11.581 15.429 17.028 1.00 82.00 263 ILE A N 1
ATOM 2102 C CA . ILE A 1 263 ? -11.747 14.577 18.211 1.00 82.00 263 ILE A CA 1
ATOM 2103 C C . ILE A 1 263 ? -11.682 15.467 19.446 1.00 82.00 263 ILE A C 1
ATOM 2105 O O . ILE A 1 263 ? -10.688 16.161 19.659 1.00 82.00 263 ILE A O 1
ATOM 2109 N N . ASP A 1 264 ? -12.707 15.407 20.292 1.00 86.12 264 ASP A N 1
ATOM 2110 C CA . ASP A 1 264 ? -12.703 16.107 21.573 1.00 86.12 264 ASP A CA 1
ATOM 2111 C C . ASP A 1 264 ? -11.825 15.364 22.592 1.00 86.12 264 ASP A C 1
ATOM 2113 O O . ASP A 1 264 ? -12.259 14.481 23.346 1.00 86.12 264 ASP A O 1
ATOM 2117 N N . TYR A 1 265 ? -10.540 15.720 22.604 1.00 87.06 265 TYR A N 1
ATOM 2118 C CA . TYR A 1 265 ? -9.585 15.179 23.567 1.00 87.06 265 TYR A CA 1
ATOM 2119 C C . TYR A 1 265 ? -9.936 15.563 25.006 1.00 87.06 265 TYR A C 1
ATOM 2121 O O . TYR A 1 265 ? -9.644 14.788 25.916 1.00 87.06 265 TYR A O 1
ATOM 2129 N N . HIS A 1 266 ? -10.566 16.721 25.223 1.00 84.75 266 HIS A N 1
ATOM 2130 C CA . HIS A 1 266 ? -10.898 17.200 26.558 1.00 84.75 266 HIS A CA 1
ATOM 2131 C C . HIS A 1 266 ? -12.003 16.346 27.185 1.00 84.75 266 HIS A C 1
ATOM 2133 O O . HIS A 1 266 ? -11.816 15.820 28.284 1.00 84.75 266 HIS A O 1
ATOM 2139 N N . LEU A 1 267 ? -13.110 16.122 26.466 1.00 88.56 267 LEU A N 1
ATOM 2140 C CA . LEU A 1 267 ? -14.168 15.207 26.902 1.00 88.56 267 LEU A CA 1
ATOM 2141 C C . LEU A 1 267 ? -13.623 13.791 27.098 1.00 88.56 267 LEU A C 1
ATOM 2143 O O . LEU A 1 267 ? -13.906 13.166 28.121 1.00 88.56 267 LEU A O 1
ATOM 2147 N N . THR A 1 268 ? -12.794 13.313 26.164 1.00 92.19 268 THR A N 1
ATOM 2148 C CA . THR A 1 268 ? -12.162 11.990 26.262 1.00 92.19 268 THR A CA 1
ATOM 2149 C C . THR A 1 268 ? -11.376 11.859 27.569 1.00 92.19 268 THR A C 1
ATOM 2151 O O . THR A 1 268 ? -11.585 10.916 28.328 1.00 92.19 268 THR A O 1
ATOM 2154 N N . VAL A 1 269 ? -10.500 12.817 27.881 1.00 91.31 269 VAL A N 1
ATOM 2155 C CA . VAL A 1 269 ? -9.689 12.798 29.107 1.00 91.31 269 VAL A CA 1
ATOM 2156 C C . VAL A 1 269 ? -10.548 12.949 30.365 1.00 91.31 269 VAL A C 1
ATOM 2158 O O . VAL A 1 269 ? -10.317 12.231 31.341 1.00 91.31 269 VAL A O 1
ATOM 2161 N N . LYS A 1 270 ? -11.567 13.816 30.348 1.00 90.25 270 LYS A N 1
ATOM 2162 C CA . LYS A 1 270 ? -12.500 13.992 31.473 1.00 90.25 270 LYS A CA 1
ATOM 2163 C C . LYS A 1 270 ? -13.247 12.694 31.788 1.00 90.25 270 LYS A C 1
ATOM 2165 O O . LYS A 1 270 ? -13.348 12.317 32.954 1.00 90.25 270 LYS A O 1
ATOM 2170 N N . LEU A 1 271 ? -13.695 11.974 30.758 1.00 94.75 271 LEU A N 1
ATOM 2171 C CA . LEU A 1 271 ? -14.313 10.657 30.899 1.00 94.75 271 LEU A CA 1
ATOM 2172 C C . LEU A 1 271 ? -13.329 9.620 31.460 1.00 94.75 271 LEU A C 1
ATOM 2174 O O . LEU A 1 271 ? -13.684 8.873 32.368 1.00 94.75 271 LEU A O 1
ATOM 2178 N N . LEU A 1 272 ? -12.081 9.587 30.982 1.00 95.00 272 LEU A N 1
ATOM 2179 C CA . LEU A 1 272 ? -11.067 8.664 31.511 1.00 95.00 272 LEU A CA 1
ATOM 2180 C C . LEU A 1 272 ? -10.808 8.876 33.007 1.00 95.00 272 LEU A C 1
ATOM 2182 O O . LEU A 1 272 ? -10.687 7.901 33.749 1.00 95.00 272 LEU A O 1
ATOM 2186 N N . LEU A 1 273 ? -10.753 10.133 33.455 1.00 91.62 273 LEU A N 1
ATOM 2187 C CA . LEU A 1 273 ? -10.615 10.466 34.873 1.00 91.62 273 LEU A CA 1
ATOM 2188 C C . LEU A 1 273 ? -11.875 10.105 35.666 1.00 91.62 273 LEU A C 1
ATOM 2190 O O . LEU A 1 273 ? -11.759 9.544 36.752 1.00 91.62 273 LEU A O 1
ATOM 2194 N N . HIS A 1 274 ? -13.067 10.349 35.116 1.00 92.81 274 HIS A N 1
ATOM 2195 C CA . HIS A 1 274 ? -14.323 9.936 35.743 1.00 92.81 274 HIS A CA 1
ATOM 2196 C C . HIS A 1 274 ? -14.367 8.418 35.976 1.00 92.81 274 HIS A C 1
ATOM 2198 O O . HIS A 1 274 ? -14.631 7.984 37.094 1.00 92.81 274 HIS A O 1
ATOM 2204 N N . ILE A 1 275 ? -14.031 7.615 34.959 1.00 95.12 275 ILE A N 1
ATOM 2205 C CA . ILE A 1 275 ? -13.954 6.151 35.082 1.00 95.12 275 ILE A CA 1
ATOM 2206 C C . ILE A 1 275 ? -12.883 5.761 36.108 1.00 95.12 275 ILE A C 1
ATOM 2208 O O . ILE A 1 275 ? -13.106 4.884 36.934 1.00 95.12 275 ILE A O 1
ATOM 2212 N N . HIS A 1 276 ? -11.712 6.404 36.091 1.00 92.56 276 HIS A N 1
ATOM 2213 C CA . HIS A 1 276 ? -10.646 6.086 37.043 1.00 92.56 276 HIS A CA 1
ATOM 2214 C C . HIS A 1 276 ? -11.056 6.303 38.507 1.00 92.56 276 HIS A C 1
ATOM 2216 O O . HIS A 1 276 ? -10.664 5.503 39.357 1.00 92.56 276 HIS A O 1
ATOM 2222 N N . LEU A 1 277 ? -11.800 7.377 38.784 1.00 90.50 277 LEU A N 1
ATOM 2223 C CA . LEU A 1 277 ? -12.145 7.805 40.139 1.00 90.50 277 LEU A CA 1
ATOM 2224 C C . LEU A 1 277 ? -13.424 7.150 40.673 1.00 90.50 277 LEU A C 1
ATOM 2226 O O . LEU A 1 277 ? -13.505 6.887 41.871 1.00 90.50 277 LEU A O 1
ATOM 2230 N N . ASN A 1 278 ? -14.407 6.890 39.807 1.00 92.88 278 ASN A N 1
ATOM 2231 C CA . ASN A 1 278 ? -15.752 6.496 40.233 1.00 92.88 278 ASN A CA 1
ATOM 2232 C C . ASN A 1 278 ? -16.103 5.035 39.918 1.00 92.88 278 ASN A C 1
ATOM 2234 O O . ASN A 1 278 ? -16.993 4.481 40.562 1.00 92.88 278 ASN A O 1
ATOM 2238 N N . GLU A 1 279 ? -15.421 4.395 38.962 1.00 94.69 279 GLU A N 1
ATOM 2239 C CA . GLU A 1 279 ? -15.753 3.033 38.533 1.00 94.69 279 GLU A CA 1
ATOM 2240 C C . GLU A 1 279 ? -14.851 1.967 39.193 1.00 94.69 279 GLU A C 1
ATOM 2242 O O . GLU A 1 279 ? -13.681 2.222 39.497 1.00 94.69 279 GLU A O 1
ATOM 2247 N N . PRO A 1 280 ? -15.340 0.724 39.391 1.00 93.62 280 PRO A N 1
ATOM 2248 C CA . PRO A 1 280 ? -14.553 -0.356 39.991 1.00 93.62 280 PRO A CA 1
ATOM 2249 C C . PRO A 1 280 ? -13.293 -0.766 39.201 1.00 93.62 280 PRO A C 1
ATOM 2251 O O . PRO A 1 280 ? -13.038 -0.343 38.070 1.00 93.62 280 PRO A O 1
ATOM 2254 N N . GLU A 1 281 ? -12.507 -1.700 39.747 1.00 92.12 281 GLU A N 1
ATOM 2255 C CA . GLU A 1 281 ? -11.322 -2.234 39.063 1.00 92.12 281 GLU A CA 1
ATOM 2256 C C . GLU A 1 281 ? -11.626 -2.875 37.680 1.00 92.12 281 GLU A C 1
ATOM 2258 O O . GLU A 1 281 ? -12.688 -3.469 37.491 1.00 92.12 281 GLU A O 1
ATOM 2263 N N . GLY A 1 282 ? -10.697 -2.729 36.719 1.00 93.38 282 GLY A N 1
ATOM 2264 C CA . GLY A 1 282 ? -10.779 -3.129 35.305 1.00 93.38 282 GLY A CA 1
ATOM 2265 C C . GLY A 1 282 ? -10.048 -2.169 34.338 1.00 93.38 282 GLY A C 1
ATOM 2266 O O . GLY A 1 282 ? -10.125 -0.953 34.485 1.00 93.38 282 GLY A O 1
ATOM 2267 N N . ALA A 1 283 ? -9.307 -2.680 33.351 1.00 96.25 283 ALA A N 1
ATOM 2268 C CA . ALA A 1 283 ? -8.565 -1.838 32.405 1.00 96.25 283 ALA A CA 1
ATOM 2269 C C . ALA A 1 283 ? -9.493 -1.068 31.446 1.00 96.25 283 ALA A C 1
ATOM 2271 O O . ALA A 1 283 ? -10.582 -1.546 31.110 1.00 96.25 283 ALA A O 1
ATOM 2272 N N . ILE A 1 284 ? -9.027 0.099 30.985 1.00 97.75 284 ILE A N 1
ATOM 2273 C CA . ILE A 1 284 ? -9.714 0.945 29.999 1.00 97.75 284 ILE A CA 1
ATOM 2274 C C . ILE A 1 284 ? -9.035 0.791 28.635 1.00 97.75 284 ILE A C 1
ATOM 2276 O O . ILE A 1 284 ? -7.824 0.991 28.528 1.00 97.75 284 ILE A O 1
ATOM 2280 N N . LEU A 1 285 ? -9.801 0.465 27.594 1.00 97.56 285 LEU A N 1
ATOM 2281 C CA . LEU A 1 285 ? -9.363 0.493 26.197 1.00 97.56 285 LEU A CA 1
ATOM 2282 C C . LEU A 1 285 ? -10.028 1.668 25.476 1.00 97.56 285 LEU A C 1
ATOM 2284 O O . LEU A 1 285 ? -11.249 1.766 25.470 1.00 97.56 285 LEU A O 1
ATOM 2288 N N . VAL A 1 286 ? -9.233 2.530 24.849 1.00 97.81 286 VAL A N 1
ATOM 2289 C CA . VAL A 1 286 ? -9.698 3.712 24.116 1.00 97.81 286 VAL A CA 1
ATOM 2290 C C . VAL A 1 286 ? -9.420 3.526 22.632 1.00 97.81 286 VAL A C 1
ATOM 2292 O O . VAL A 1 286 ? -8.270 3.279 22.263 1.00 97.81 286 VAL A O 1
ATOM 2295 N N . PHE A 1 287 ? -10.443 3.666 21.793 1.00 97.25 287 PHE A N 1
ATOM 2296 C CA . PHE A 1 287 ? -10.300 3.688 20.338 1.00 97.25 287 PHE A CA 1
ATOM 2297 C C . PHE A 1 287 ? -10.153 5.127 19.843 1.00 97.25 287 PHE A C 1
ATOM 2299 O O . PHE A 1 287 ? -10.967 5.978 20.174 1.00 97.25 287 PHE A O 1
ATOM 2306 N N . LEU A 1 288 ? -9.102 5.391 19.068 1.00 94.75 288 LEU A N 1
ATOM 2307 C CA . LEU A 1 288 ? -8.741 6.686 18.492 1.00 94.75 288 LEU A CA 1
ATOM 2308 C C . LEU A 1 288 ? -8.392 6.512 17.000 1.00 94.75 288 LEU A C 1
ATOM 2310 O O . LEU A 1 288 ? -7.875 5.455 16.629 1.00 94.75 288 LEU A O 1
ATOM 2314 N N . PRO A 1 289 ? -8.594 7.524 16.133 1.00 91.00 289 PRO A N 1
ATOM 2315 C CA . PRO A 1 289 ? -8.416 7.340 14.686 1.00 91.00 289 PRO A CA 1
ATOM 2316 C C . PRO A 1 289 ? -6.975 7.081 14.229 1.00 91.00 289 PRO A C 1
ATOM 2318 O O . PRO A 1 289 ? -6.754 6.427 13.213 1.00 91.00 289 PRO A O 1
ATOM 2321 N N . GLY A 1 290 ? -5.985 7.581 14.972 1.00 88.50 290 GLY A N 1
ATOM 2322 C CA . GLY A 1 290 ? -4.588 7.605 14.543 1.00 88.50 290 GLY A CA 1
ATOM 2323 C C . GLY A 1 290 ? -3.612 7.946 15.668 1.00 88.50 290 GLY A C 1
ATOM 2324 O O . GLY A 1 290 ? -4.003 8.245 16.801 1.00 88.50 290 GLY A O 1
ATOM 2325 N N . PHE A 1 291 ? -2.311 7.872 15.372 1.00 84.62 291 PHE A N 1
ATOM 2326 C CA . PHE A 1 291 ? -1.251 8.044 16.374 1.00 84.62 291 PHE A CA 1
ATOM 2327 C C . PHE A 1 291 ? -1.147 9.481 16.908 1.00 84.62 291 PHE A C 1
ATOM 2329 O O . PHE A 1 291 ? -0.779 9.697 18.065 1.00 84.62 291 PHE A O 1
ATOM 2336 N N . GLU A 1 292 ? -1.477 10.465 16.081 1.00 81.19 292 GLU A N 1
ATOM 2337 C CA . GLU A 1 292 ? -1.605 11.872 16.454 1.00 81.19 292 GLU A CA 1
ATOM 2338 C C . GLU A 1 292 ? -2.644 12.059 17.566 1.00 81.19 292 GLU A C 1
ATOM 2340 O O . GLU A 1 292 ? -2.331 12.659 18.594 1.00 81.19 292 GLU A O 1
ATOM 2345 N N . HIS A 1 293 ? -3.810 11.421 17.444 1.00 88.19 293 HIS A N 1
ATOM 2346 C CA . HIS A 1 293 ? -4.861 11.449 18.459 1.00 88.19 293 HIS A CA 1
ATOM 2347 C C . HIS A 1 293 ? -4.439 10.700 19.737 1.00 88.19 293 HIS A C 1
ATOM 2349 O O . HIS A 1 293 ? -4.671 11.184 20.844 1.00 88.19 293 HIS A O 1
ATOM 2355 N N . ILE A 1 294 ? -3.741 9.561 19.604 1.00 90.19 294 ILE A N 1
ATOM 2356 C CA . ILE A 1 294 ? -3.133 8.838 20.742 1.00 90.19 294 ILE A CA 1
ATOM 2357 C C . ILE A 1 294 ? -2.161 9.745 21.508 1.00 90.19 294 ILE A C 1
ATOM 2359 O O . ILE A 1 294 ? -2.203 9.809 22.738 1.00 90.19 294 ILE A O 1
ATOM 2363 N N . SER A 1 295 ? -1.297 10.460 20.785 1.00 85.44 295 SER A N 1
ATOM 2364 C CA . SER A 1 295 ? -0.316 11.373 21.377 1.00 85.44 295 SER A CA 1
ATOM 2365 C C . SER A 1 295 ? -0.990 12.563 22.065 1.00 85.44 295 SER A C 1
ATOM 2367 O O . SER A 1 295 ? -0.572 12.942 23.158 1.00 85.44 295 SER A O 1
ATOM 2369 N N . ALA A 1 296 ? -2.032 13.135 21.455 1.00 85.06 296 ALA A N 1
ATOM 2370 C CA . ALA A 1 296 ? -2.768 14.272 22.001 1.00 85.06 296 ALA A CA 1
ATOM 2371 C C . ALA A 1 296 ? -3.477 13.916 23.316 1.00 85.06 296 ALA A C 1
ATOM 2373 O O . ALA A 1 296 ? -3.262 14.585 24.328 1.00 85.06 296 ALA A O 1
ATOM 2374 N N . VAL A 1 297 ? -4.228 12.807 23.340 1.00 89.50 297 VAL A N 1
ATOM 2375 C CA . VAL A 1 297 ? -4.906 12.317 24.554 1.00 89.50 297 VAL A CA 1
ATOM 2376 C C . VAL A 1 297 ? -3.896 11.986 25.650 1.00 89.50 297 VAL A C 1
ATOM 2378 O O . VAL A 1 297 ? -4.114 12.338 26.806 1.00 89.50 297 VAL A O 1
ATOM 2381 N N . GLN A 1 298 ? -2.762 11.356 25.318 1.00 87.94 298 GLN A N 1
ATOM 2382 C CA . GLN A 1 298 ? -1.726 11.095 26.318 1.00 87.94 298 GLN A CA 1
ATOM 2383 C C . GLN A 1 298 ? -1.114 12.382 26.874 1.00 87.94 298 GLN A C 1
ATOM 2385 O O . GLN A 1 298 ? -0.883 12.456 28.083 1.00 87.94 298 GLN A O 1
ATOM 2390 N N . CYS A 1 299 ? -0.823 13.365 26.023 1.00 84.12 299 CYS A N 1
ATOM 2391 C CA . CYS A 1 299 ? -0.282 14.651 26.448 1.00 84.12 299 CYS A CA 1
ATOM 2392 C C . CYS A 1 299 ? -1.241 15.337 27.425 1.00 84.12 299 CYS A C 1
ATOM 2394 O O . CYS A 1 299 ? -0.836 15.704 28.527 1.00 84.12 299 CYS A O 1
ATOM 2396 N N . GLU A 1 300 ? -2.518 15.430 27.055 1.00 83.88 300 GLU A N 1
ATOM 2397 C CA . GLU A 1 300 ? -3.536 16.102 27.857 1.00 83.88 300 GLU A CA 1
ATOM 2398 C C . GLU A 1 300 ? -3.812 15.370 29.173 1.00 83.88 300 GLU A C 1
ATOM 2400 O O . GLU A 1 300 ? -3.794 15.984 30.239 1.00 83.88 300 GLU A O 1
ATOM 2405 N N . LEU A 1 301 ? -3.926 14.040 29.130 1.00 86.31 301 LEU A N 1
ATOM 2406 C CA . LEU A 1 301 ? -4.035 13.228 30.336 1.00 86.31 301 LEU A CA 1
ATOM 2407 C C . LEU A 1 301 ? -2.820 13.457 31.247 1.00 86.31 301 LEU A C 1
ATOM 2409 O O . LEU A 1 301 ? -2.991 13.753 32.423 1.00 86.31 301 LEU A O 1
ATOM 2413 N N . SER A 1 302 ? -1.595 13.422 30.710 1.00 83.19 302 SER A N 1
ATOM 2414 C CA . SER A 1 302 ? -0.365 13.587 31.503 1.00 83.19 302 SER A CA 1
ATOM 2415 C C . SER A 1 302 ? -0.279 14.938 32.221 1.00 83.19 302 SER A C 1
ATOM 2417 O O . SER A 1 302 ? 0.255 14.980 33.327 1.00 83.19 302 SER A O 1
ATOM 2419 N N . LYS A 1 303 ? -0.820 16.022 31.642 1.00 81.31 303 LYS A N 1
ATOM 2420 C CA . LYS A 1 303 ? -0.888 17.338 32.307 1.00 81.31 303 LYS A CA 1
ATOM 2421 C C . LYS A 1 303 ? -1.746 17.279 33.574 1.00 81.31 303 LYS A C 1
ATOM 2423 O O . LYS A 1 303 ? -1.353 17.830 34.599 1.00 81.31 303 LYS A O 1
ATOM 2428 N N . LEU A 1 304 ? -2.869 16.564 33.526 1.00 76.69 304 LEU A N 1
ATOM 2429 C CA . LEU A 1 304 ? -3.784 16.396 34.661 1.00 76.69 304 LEU A CA 1
ATOM 2430 C C . LEU A 1 304 ? -3.299 15.349 35.682 1.00 76.69 304 LEU A C 1
ATOM 2432 O O . LEU A 1 304 ? -3.716 15.365 36.840 1.00 76.69 304 LEU A O 1
ATOM 2436 N N . LEU A 1 305 ? -2.387 14.453 35.286 1.00 75.00 305 LEU A N 1
ATOM 2437 C CA . LEU A 1 305 ? -1.744 13.483 36.186 1.00 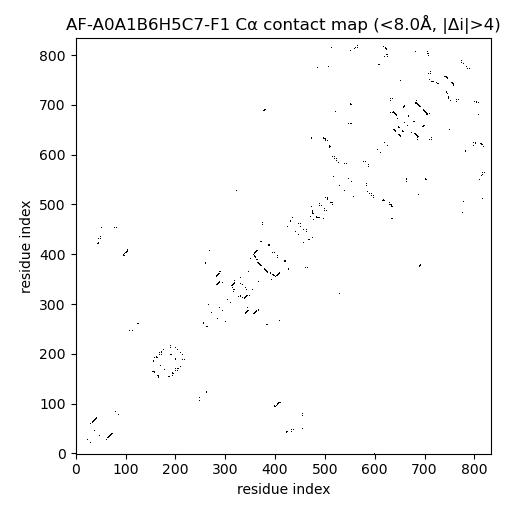75.00 305 LEU A CA 1
ATOM 2438 C C . LEU A 1 305 ? -0.581 14.075 37.011 1.00 75.00 305 LEU A C 1
ATOM 2440 O O . LEU A 1 305 ? 0.022 13.355 37.808 1.00 75.00 305 LEU A O 1
ATOM 2444 N N . SER A 1 306 ? -0.238 15.359 36.833 1.00 65.69 306 SER A N 1
ATOM 2445 C CA . SER A 1 306 ? 0.830 16.027 37.602 1.00 65.69 306 SER A CA 1
ATOM 2446 C C . SER A 1 306 ? 0.539 16.075 39.112 1.00 65.69 306 SER A C 1
ATOM 2448 O O . SER A 1 306 ? 1.477 16.123 39.915 1.00 65.69 306 SER A O 1
ATOM 2450 N N . ASP A 1 307 ? -0.743 16.020 39.488 1.00 61.31 307 ASP A N 1
ATOM 2451 C CA . ASP A 1 307 ? -1.221 15.998 40.872 1.00 61.31 307 ASP A CA 1
ATOM 2452 C C . ASP A 1 307 ? -1.030 14.631 41.555 1.00 61.31 307 ASP A C 1
ATOM 2454 O O . ASP A 1 307 ? -1.086 13.564 40.938 1.00 61.31 307 ASP A O 1
ATOM 2458 N N . SER A 1 308 ? -0.778 14.651 42.868 1.00 56.72 308 SER A N 1
ATOM 2459 C CA . SER A 1 308 ? -0.341 13.485 43.654 1.00 56.72 308 SER A CA 1
ATOM 2460 C C . SER A 1 308 ? -1.357 12.338 43.725 1.00 56.72 308 SER A C 1
ATOM 2462 O O . SER A 1 308 ? -0.936 11.182 43.807 1.00 56.72 308 SER A O 1
ATOM 2464 N N . GLU A 1 309 ? -2.660 12.622 43.663 1.00 58.56 309 GLU A N 1
ATOM 2465 C CA . GLU A 1 309 ? -3.719 11.602 43.756 1.00 58.56 309 GLU A CA 1
ATOM 2466 C C . GLU A 1 309 ? -3.876 10.774 42.468 1.00 58.56 309 GLU A C 1
ATOM 2468 O O . GLU A 1 309 ? -4.216 9.591 42.527 1.00 58.56 309 GLU A O 1
ATOM 2473 N N . ASN A 1 310 ? -3.502 11.337 41.315 1.00 63.66 310 ASN A N 1
ATOM 2474 C CA . ASN A 1 310 ? -3.710 10.743 39.991 1.00 63.66 310 ASN A CA 1
ATOM 2475 C C . ASN A 1 310 ? -2.547 9.849 39.506 1.00 63.66 310 ASN A C 1
ATOM 2477 O O . ASN A 1 310 ? -2.596 9.271 38.420 1.00 63.66 310 ASN A O 1
ATOM 2481 N N . ARG A 1 311 ? -1.487 9.662 40.307 1.00 67.19 311 ARG A N 1
ATOM 2482 C CA . ARG A 1 311 ? -0.286 8.881 39.919 1.00 67.19 311 ARG A CA 1
ATOM 2483 C C . ARG A 1 311 ? -0.506 7.370 39.780 1.00 67.19 311 ARG A C 1
ATOM 2485 O O . ARG A 1 311 ? 0.428 6.643 39.448 1.00 67.19 311 ARG A O 1
ATOM 2492 N N . LYS A 1 312 ? -1.720 6.879 40.027 1.00 85.25 312 LYS A N 1
ATOM 2493 C CA . LYS A 1 312 ? -2.081 5.455 39.971 1.00 85.25 312 LYS A CA 1
ATOM 2494 C C . LYS A 1 312 ? -2.524 4.996 38.577 1.00 85.25 312 LYS A C 1
ATOM 2496 O O . LYS A 1 312 ? -3.193 3.975 38.463 1.00 85.25 312 LYS A O 1
ATOM 2501 N N . ILE A 1 313 ? -2.157 5.707 37.513 1.00 90.06 313 ILE A N 1
ATOM 2502 C CA . ILE A 1 313 ? -2.501 5.353 36.130 1.00 90.06 313 ILE A CA 1
ATOM 2503 C C . ILE A 1 313 ? -1.252 4.899 35.364 1.00 90.06 313 ILE A C 1
ATOM 2505 O O . ILE A 1 313 ? -0.219 5.565 35.371 1.00 90.06 313 ILE A O 1
ATOM 2509 N N . ALA A 1 314 ? -1.369 3.782 34.648 1.00 90.12 314 ALA A N 1
ATOM 2510 C CA . ALA A 1 314 ? -0.398 3.314 33.666 1.00 90.12 314 ALA A CA 1
ATOM 2511 C C . ALA A 1 314 ? -0.984 3.444 32.252 1.00 90.12 314 ALA A C 1
ATOM 2513 O O . ALA A 1 314 ? -1.982 2.799 31.929 1.00 90.12 314 ALA A O 1
ATOM 2514 N N . ILE A 1 315 ? -0.352 4.270 31.411 1.00 90.88 315 ILE A N 1
ATOM 2515 C CA . ILE A 1 315 ? -0.768 4.508 30.022 1.00 90.88 315 ILE A CA 1
ATOM 2516 C C . ILE A 1 315 ? 0.070 3.637 29.079 1.00 90.88 315 ILE A C 1
ATOM 2518 O O . ILE A 1 315 ? 1.303 3.653 29.125 1.00 90.88 315 ILE A O 1
ATOM 2522 N N . HIS A 1 316 ? -0.595 2.907 28.187 1.00 91.94 316 HIS A N 1
ATOM 2523 C CA . HIS A 1 316 ? 0.023 2.113 27.128 1.00 91.94 316 HIS A CA 1
ATOM 2524 C C . HIS A 1 316 ? -0.580 2.458 25.772 1.00 91.94 316 HIS A C 1
ATOM 2526 O O . HIS A 1 316 ? -1.737 2.856 25.681 1.00 91.94 316 HIS A O 1
ATOM 2532 N N . PHE A 1 317 ? 0.199 2.278 24.709 1.00 90.69 317 PHE A N 1
ATOM 2533 C CA . PHE A 1 317 ? -0.239 2.559 23.346 1.00 90.69 317 PHE A CA 1
ATOM 2534 C C . PHE A 1 317 ? -0.282 1.279 22.514 1.00 90.69 317 PHE A C 1
ATOM 2536 O O . PHE A 1 317 ? 0.572 0.399 22.660 1.00 90.69 317 PHE A O 1
ATOM 2543 N N . LEU A 1 318 ? -1.242 1.212 21.598 1.00 90.00 318 LEU A N 1
ATOM 2544 C CA . LEU A 1 318 ? -1.364 0.153 20.605 1.00 90.00 318 LEU A CA 1
ATOM 2545 C C . LEU A 1 318 ? -1.642 0.751 19.226 1.00 90.00 318 LEU A C 1
ATOM 2547 O O . LEU A 1 318 ? -2.766 1.126 18.907 1.00 90.00 318 LEU A O 1
ATOM 2551 N N . HIS A 1 319 ? -0.605 0.790 18.394 1.00 88.19 319 HIS A N 1
ATOM 2552 C CA . HIS A 1 319 ? -0.675 1.233 17.003 1.00 88.19 319 HIS A CA 1
ATOM 2553 C C . HIS A 1 319 ? 0.241 0.362 16.128 1.00 88.19 319 HIS A C 1
ATOM 2555 O O . HIS A 1 319 ? 1.305 -0.078 16.576 1.00 88.19 319 HIS A O 1
ATOM 2561 N N . SER A 1 320 ? -0.150 0.117 14.874 1.00 82.62 320 SER A N 1
ATOM 2562 C CA . SER A 1 320 ? 0.505 -0.839 13.959 1.00 82.62 320 SER A CA 1
ATOM 2563 C C . SER A 1 320 ? 1.990 -0.544 13.701 1.00 82.62 320 SER A C 1
ATOM 2565 O O . SER A 1 320 ? 2.802 -1.462 13.597 1.00 82.62 320 SER A O 1
ATOM 2567 N N . GLN A 1 321 ? 2.372 0.735 13.662 1.00 79.25 321 GLN A N 1
ATOM 2568 C CA . GLN A 1 321 ? 3.751 1.190 13.419 1.00 79.25 321 GLN A CA 1
ATOM 2569 C C . GLN A 1 321 ? 4.633 1.289 14.683 1.00 79.25 321 GLN A C 1
ATOM 2571 O O . GLN A 1 321 ? 5.774 1.748 14.603 1.00 79.25 321 GLN A O 1
ATOM 2576 N N . MET A 1 322 ? 4.140 0.876 15.856 1.00 77.31 322 MET A N 1
ATOM 2577 C CA . MET A 1 322 ? 4.894 0.965 17.115 1.00 77.31 322 MET A CA 1
ATOM 2578 C C . MET A 1 322 ? 5.912 -0.161 17.329 1.00 77.31 322 MET A C 1
ATOM 2580 O O . MET A 1 322 ? 5.943 -1.189 16.645 1.00 77.31 322 MET A O 1
ATOM 2584 N N . GLN A 1 323 ? 6.787 0.021 18.323 1.00 71.12 323 GLN A N 1
ATOM 2585 C CA . GLN A 1 323 ? 7.711 -1.024 18.747 1.00 71.12 323 GLN A CA 1
ATOM 2586 C C . GLN A 1 323 ? 6.982 -2.190 19.418 1.00 71.12 323 GLN A C 1
ATOM 2588 O O . GLN A 1 323 ? 6.104 -2.015 20.254 1.00 71.12 323 GLN A O 1
ATOM 2593 N N . THR A 1 324 ? 7.379 -3.414 19.073 1.00 75.81 324 THR A N 1
ATOM 2594 C CA . THR A 1 324 ? 6.722 -4.652 19.520 1.00 75.81 324 THR A CA 1
ATOM 2595 C C . THR A 1 324 ? 6.870 -4.836 21.028 1.00 75.81 324 THR A C 1
ATOM 2597 O O . THR A 1 324 ? 5.973 -5.328 21.701 1.00 75.81 324 THR A O 1
ATOM 2600 N N . THR A 1 325 ? 8.000 -4.395 21.585 1.00 75.12 325 THR A N 1
ATOM 2601 C CA . THR A 1 325 ? 8.244 -4.326 23.030 1.00 75.12 325 THR A CA 1
ATOM 2602 C C . THR A 1 325 ? 7.290 -3.368 23.735 1.00 75.12 325 THR A C 1
ATOM 2604 O O . THR A 1 325 ? 6.896 -3.649 24.860 1.00 75.12 325 THR A O 1
ATOM 2607 N N . GLU A 1 326 ? 6.901 -2.266 23.094 1.00 74.56 326 GLU A N 1
ATOM 2608 C CA . GLU A 1 326 ? 5.931 -1.311 23.636 1.00 74.56 326 GLU A CA 1
ATOM 2609 C C . GLU A 1 326 ? 4.507 -1.850 23.531 1.00 74.56 326 GLU A C 1
ATOM 2611 O O . GLU A 1 326 ? 3.792 -1.828 24.528 1.00 74.56 326 GLU A O 1
ATOM 2616 N N . GLN A 1 327 ? 4.135 -2.434 22.387 1.00 81.62 327 GLN A N 1
ATOM 2617 C CA . GLN A 1 327 ? 2.828 -3.077 22.213 1.00 81.62 327 GLN A CA 1
ATOM 2618 C C . GLN A 1 327 ? 2.609 -4.191 23.244 1.00 81.62 327 GLN A C 1
ATOM 2620 O O . GLN A 1 327 ? 1.549 -4.266 23.861 1.00 81.62 327 GLN A O 1
ATOM 2625 N N . LYS A 1 328 ? 3.637 -5.014 23.507 1.00 85.00 328 LYS A N 1
ATOM 2626 C CA . LYS A 1 328 ? 3.591 -6.085 24.518 1.00 85.00 328 LYS A CA 1
ATOM 2627 C C . LYS A 1 328 ? 3.252 -5.585 25.923 1.00 85.00 328 LYS A C 1
ATOM 2629 O O . LYS A 1 328 ? 2.664 -6.344 26.685 1.00 85.00 328 LYS A O 1
ATOM 2634 N N . LYS A 1 329 ? 3.565 -4.329 26.267 1.00 85.50 329 LYS A N 1
ATOM 2635 C CA . LYS A 1 329 ? 3.224 -3.766 27.585 1.00 85.50 329 LYS A CA 1
ATOM 2636 C C . LYS A 1 329 ? 1.711 -3.687 27.799 1.00 85.50 329 LYS A C 1
ATOM 2638 O O . LYS A 1 329 ? 1.269 -3.898 28.919 1.00 85.50 329 LYS A O 1
ATOM 2643 N N . ALA A 1 330 ? 0.921 -3.468 26.744 1.00 87.88 330 ALA A N 1
ATOM 2644 C CA . ALA A 1 330 ? -0.539 -3.392 26.849 1.00 87.88 330 ALA A CA 1
ATOM 2645 C C . ALA A 1 330 ? -1.192 -4.734 27.245 1.00 87.88 330 ALA A C 1
ATOM 2647 O O . ALA A 1 330 ? -2.267 -4.748 27.848 1.00 87.88 330 ALA A O 1
ATOM 2648 N N . PHE A 1 331 ? -0.532 -5.858 26.947 1.00 90.06 331 PHE A N 1
ATOM 2649 C CA . PHE A 1 331 ? -1.013 -7.208 27.263 1.00 90.06 331 PHE A CA 1
ATOM 2650 C C . PHE A 1 331 ? -0.731 -7.629 28.704 1.00 90.06 331 PHE A C 1
ATOM 2652 O O . PHE A 1 331 ? -1.344 -8.572 29.195 1.00 90.06 331 PHE A O 1
ATOM 2659 N N . VAL A 1 332 ? 0.202 -6.957 29.380 1.00 90.31 332 VAL A N 1
ATOM 2660 C CA . VAL A 1 332 ? 0.525 -7.258 30.773 1.00 90.31 332 VAL A CA 1
ATOM 2661 C C . VAL A 1 332 ? -0.540 -6.602 31.667 1.00 90.31 332 VAL A C 1
ATOM 2663 O O . VAL A 1 332 ? -0.848 -5.420 31.474 1.00 90.31 332 VAL A O 1
ATOM 2666 N N . PRO A 1 333 ? -1.152 -7.335 32.614 1.00 89.56 333 PRO A N 1
ATOM 2667 C CA . PRO A 1 333 ? -2.040 -6.734 33.606 1.00 89.56 333 PRO A CA 1
ATOM 2668 C C . PRO A 1 333 ? -1.302 -5.704 34.469 1.00 89.56 333 PRO A C 1
ATOM 2670 O O . PRO A 1 333 ? -0.123 -5.881 34.784 1.00 89.56 333 PRO A O 1
ATOM 2673 N N . ALA A 1 334 ? -1.984 -4.624 34.856 1.00 88.31 334 ALA A N 1
ATOM 2674 C CA . ALA A 1 334 ? -1.392 -3.645 35.767 1.00 88.31 334 ALA A CA 1
ATOM 2675 C C . ALA A 1 334 ? -1.283 -4.202 37.203 1.00 88.31 334 ALA A C 1
ATOM 2677 O O . ALA A 1 334 ? -2.100 -5.038 37.596 1.00 88.31 334 ALA A O 1
ATOM 2678 N N . PRO A 1 335 ? -0.297 -3.744 38.000 1.00 89.25 335 PRO A N 1
ATOM 2679 C CA . PRO A 1 335 ? -0.219 -4.081 39.418 1.00 89.25 335 PRO A CA 1
ATOM 2680 C C . PRO A 1 335 ? -1.480 -3.657 40.195 1.00 89.25 335 PRO A C 1
ATOM 2682 O O . PRO A 1 335 ? -2.149 -2.701 39.790 1.00 89.25 335 PRO A O 1
ATOM 2685 N N . PRO A 1 336 ? -1.780 -4.302 41.339 1.00 87.19 336 PRO A N 1
ATOM 2686 C CA . PRO A 1 336 ? -2.901 -3.913 42.193 1.00 87.19 336 PRO A CA 1
ATOM 2687 C C . PRO A 1 336 ? -2.848 -2.430 42.574 1.00 87.19 336 PRO A C 1
ATOM 2689 O O . PRO A 1 336 ? -1.782 -1.897 42.888 1.00 87.19 336 PRO A O 1
ATOM 2692 N N . GLY A 1 337 ? -3.999 -1.758 42.537 1.00 87.75 337 GLY A N 1
ATOM 2693 C CA . GLY A 1 337 ? -4.098 -0.324 42.813 1.00 87.75 337 GLY A CA 1
ATOM 2694 C C . GLY A 1 337 ? -3.606 0.597 41.689 1.00 87.75 337 GLY A C 1
ATOM 2695 O O . GLY A 1 337 ? -3.639 1.811 41.876 1.00 87.75 337 GLY A O 1
ATOM 2696 N N . ILE A 1 338 ? -3.179 0.060 40.536 1.00 91.75 338 ILE A N 1
ATOM 2697 C CA . ILE A 1 338 ? -2.838 0.838 39.337 1.00 91.75 338 ILE A CA 1
ATOM 2698 C C . ILE A 1 338 ? -3.878 0.582 38.241 1.00 91.75 338 ILE A C 1
ATOM 2700 O O . ILE A 1 338 ? -4.143 -0.555 37.844 1.00 91.75 338 ILE A O 1
ATOM 2704 N N . ARG A 1 339 ? -4.461 1.652 37.696 1.00 94.00 339 ARG A N 1
ATOM 2705 C CA . ARG A 1 339 ? -5.369 1.584 36.552 1.00 94.00 339 ARG A CA 1
ATOM 2706 C C . ARG A 1 339 ? -4.586 1.540 35.247 1.00 94.00 339 ARG A C 1
ATOM 2708 O O . ARG A 1 339 ? -3.831 2.456 34.939 1.00 94.00 339 ARG A O 1
ATOM 2715 N N . LYS A 1 340 ? -4.828 0.509 34.440 1.00 95.44 340 LYS A N 1
ATOM 2716 C CA . LYS A 1 340 ? -4.322 0.428 33.069 1.00 95.44 340 LYS A CA 1
ATOM 2717 C C . LYS A 1 340 ? -5.234 1.180 32.095 1.00 95.44 340 LYS A C 1
ATOM 2719 O O . LYS A 1 340 ? -6.430 0.892 32.055 1.00 95.44 340 LYS A O 1
ATOM 2724 N N . ILE A 1 341 ? -4.661 2.072 31.290 1.00 95.94 341 ILE A N 1
ATOM 2725 C CA . ILE A 1 341 ? -5.321 2.745 30.163 1.00 95.94 341 ILE A CA 1
ATOM 2726 C C . ILE A 1 341 ? -4.551 2.417 28.885 1.00 95.94 341 ILE A C 1
ATOM 2728 O O . ILE A 1 341 ? -3.342 2.634 28.807 1.00 95.94 341 ILE A O 1
ATOM 2732 N N . ILE A 1 342 ? -5.244 1.887 27.884 1.00 96.19 342 ILE A N 1
ATOM 2733 C CA . ILE A 1 342 ? -4.676 1.513 26.591 1.00 96.19 342 ILE A CA 1
ATOM 2734 C C . ILE A 1 342 ? -5.273 2.428 25.526 1.00 96.19 342 ILE A C 1
ATOM 2736 O O . ILE A 1 342 ? -6.467 2.361 25.262 1.00 96.19 342 ILE A O 1
ATOM 2740 N N . LEU A 1 343 ? -4.444 3.261 24.904 1.00 95.56 343 LEU A N 1
ATOM 2741 C CA . LEU A 1 343 ? -4.828 4.118 23.783 1.00 95.56 343 LEU A CA 1
ATOM 2742 C C . LEU A 1 343 ? -4.511 3.390 22.472 1.00 95.56 343 LEU A C 1
ATOM 2744 O O . LEU A 1 343 ? -3.350 3.045 22.226 1.00 95.56 343 LEU A O 1
ATOM 2748 N N . SER A 1 344 ? -5.519 3.115 21.646 1.00 95.12 344 SER A N 1
ATOM 2749 C CA . SER A 1 344 ? -5.382 2.251 20.472 1.00 95.12 344 SER A CA 1
ATOM 2750 C C . SER A 1 344 ? -6.136 2.757 19.247 1.00 95.12 344 SER A C 1
ATOM 2752 O O . SER A 1 344 ? -7.092 3.508 19.373 1.00 95.12 344 SER A O 1
ATOM 2754 N N . THR A 1 345 ? -5.721 2.318 18.058 1.00 93.56 345 THR A N 1
ATOM 2755 C CA . THR A 1 345 ? -6.543 2.398 16.840 1.00 93.56 345 THR A CA 1
ATOM 2756 C C . THR A 1 345 ? -7.407 1.141 16.676 1.00 93.56 345 THR A C 1
ATOM 2758 O O . THR A 1 345 ? -7.496 0.305 17.577 1.00 93.56 345 THR A O 1
ATOM 2761 N N . ASN A 1 346 ? -7.996 0.945 15.495 1.00 90.50 346 ASN A N 1
ATOM 2762 C CA . ASN A 1 346 ? -8.694 -0.285 15.104 1.00 90.50 346 ASN A CA 1
ATOM 2763 C C . ASN A 1 346 ? -7.853 -1.579 15.227 1.00 90.50 346 ASN A C 1
ATOM 2765 O O . ASN A 1 346 ? -8.402 -2.672 15.165 1.00 90.50 346 ASN A O 1
ATOM 2769 N N . ILE A 1 347 ? -6.540 -1.510 15.488 1.00 88.19 347 ILE A N 1
ATOM 2770 C CA . ILE A 1 347 ? -5.710 -2.704 15.738 1.00 88.19 347 ILE A CA 1
ATOM 2771 C C . ILE A 1 347 ? -6.222 -3.563 16.913 1.00 88.19 347 ILE A C 1
ATOM 2773 O O . ILE A 1 347 ? -6.026 -4.779 16.924 1.00 88.19 347 ILE A O 1
ATOM 2777 N N . ALA A 1 348 ? -6.891 -2.959 17.899 1.00 88.81 348 ALA A N 1
ATOM 2778 C CA . ALA A 1 348 ? -7.482 -3.687 19.021 1.00 88.81 348 ALA A CA 1
ATOM 2779 C C . ALA A 1 348 ? -8.870 -4.294 18.711 1.00 88.81 348 ALA A C 1
ATOM 2781 O O . ALA A 1 348 ? -9.404 -5.034 19.541 1.00 88.81 348 ALA A O 1
ATOM 2782 N N . GLU A 1 349 ? -9.445 -4.010 17.537 1.00 86.50 349 GLU A N 1
ATOM 2783 C CA . GLU A 1 349 ? -10.852 -4.266 17.210 1.00 86.50 349 GLU A CA 1
ATOM 2784 C C . GLU A 1 349 ? -11.177 -5.715 16.866 1.00 86.50 349 GLU A C 1
ATOM 2786 O O . GLU A 1 349 ? -12.217 -6.188 17.313 1.00 86.50 349 GLU A O 1
ATOM 2791 N N . THR A 1 350 ? -10.300 -6.428 16.150 1.00 70.06 350 THR A N 1
ATOM 2792 C CA . THR A 1 350 ? -10.492 -7.836 15.740 1.00 70.06 350 THR A CA 1
ATOM 2793 C C . THR A 1 350 ? -9.409 -8.733 16.346 1.00 70.06 350 THR A C 1
ATOM 2795 O O . THR A 1 350 ? -9.699 -9.610 17.167 1.00 70.06 350 THR A O 1
ATOM 2798 N N . SER A 1 351 ? -8.140 -8.413 16.094 1.00 63.75 351 SER A N 1
ATOM 2799 C CA . SER A 1 351 ? -7.013 -9.357 16.177 1.00 63.75 351 SER A CA 1
ATOM 2800 C C . SER A 1 351 ? -6.315 -9.498 17.542 1.00 63.75 351 SER A C 1
ATOM 2802 O O . SER A 1 351 ? -5.359 -10.263 17.664 1.00 63.75 351 SER A O 1
ATOM 2804 N N . ILE A 1 352 ? -6.741 -8.767 18.582 1.00 74.56 352 ILE A N 1
ATOM 2805 C CA . ILE A 1 352 ? -6.017 -8.710 19.867 1.00 74.56 352 ILE A CA 1
ATOM 2806 C C . ILE A 1 352 ? -6.890 -9.121 21.064 1.00 74.56 352 ILE A C 1
ATOM 2808 O O . ILE A 1 352 ? -7.956 -8.558 21.307 1.00 74.56 352 ILE A O 1
ATOM 2812 N N . THR A 1 353 ? -6.415 -10.064 21.880 1.00 78.38 353 THR A N 1
ATOM 2813 C CA . THR A 1 353 ? -7.052 -10.469 23.146 1.00 78.38 353 THR A CA 1
ATOM 2814 C C . THR A 1 353 ? -6.308 -9.915 24.355 1.00 78.38 353 THR A C 1
ATOM 2816 O O . THR A 1 353 ? -5.271 -10.446 24.747 1.00 78.38 353 THR A O 1
ATOM 2819 N N . ILE A 1 354 ? -6.859 -8.864 24.966 1.00 88.12 354 ILE A N 1
ATOM 2820 C CA . ILE A 1 354 ? -6.410 -8.331 26.259 1.00 88.12 354 ILE A CA 1
ATOM 2821 C C . ILE A 1 354 ? -7.469 -8.712 27.284 1.00 88.12 354 ILE A C 1
ATOM 2823 O O . ILE A 1 354 ? -8.636 -8.358 27.136 1.00 88.12 354 ILE A O 1
ATOM 2827 N N . THR A 1 355 ? -7.075 -9.507 2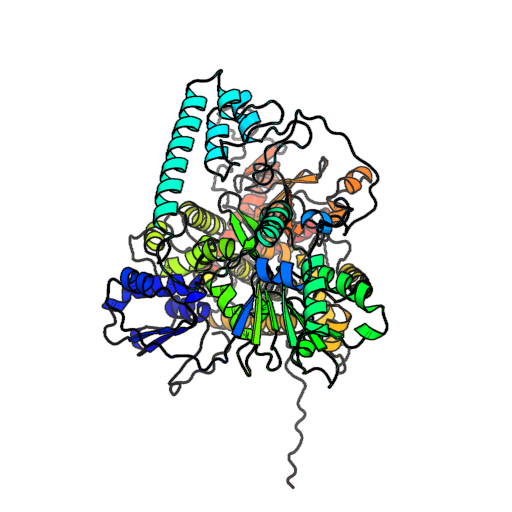8.271 1.00 87.19 355 THR A N 1
ATOM 2828 C CA . THR A 1 355 ? -8.018 -10.217 29.138 1.00 87.19 355 THR A CA 1
ATOM 2829 C C . THR A 1 355 ? -8.583 -9.355 30.256 1.00 87.19 355 THR A C 1
ATOM 2831 O O . THR A 1 355 ? -9.654 -9.659 30.743 1.00 87.19 355 THR A O 1
ATOM 2834 N N . ASP A 1 356 ? -7.899 -8.295 30.679 1.00 92.44 356 ASP A N 1
ATOM 2835 C CA . ASP A 1 356 ? -8.291 -7.463 31.825 1.00 92.44 356 ASP A CA 1
ATOM 2836 C C . ASP A 1 356 ? -9.081 -6.198 31.442 1.00 92.44 356 ASP A C 1
ATOM 2838 O O . ASP A 1 356 ? -9.324 -5.347 32.300 1.00 92.44 356 ASP A O 1
ATOM 2842 N N . ILE A 1 357 ? -9.500 -6.063 30.175 1.00 94.75 357 ILE A N 1
ATOM 2843 C CA . ILE A 1 357 ? -10.383 -4.972 29.736 1.00 94.75 357 ILE A CA 1
ATOM 2844 C C . ILE A 1 357 ? -11.749 -5.126 30.404 1.00 94.75 357 ILE A C 1
ATOM 2846 O O . ILE A 1 357 ? -12.350 -6.199 30.379 1.00 94.75 357 ILE A O 1
ATOM 2850 N N . LYS A 1 358 ? -12.242 -4.020 30.964 1.00 95.69 358 LYS A N 1
ATOM 2851 C CA . LYS A 1 358 ? -13.601 -3.898 31.505 1.00 95.69 358 LYS A CA 1
ATOM 2852 C C . LYS A 1 358 ? -14.345 -2.692 30.947 1.00 95.69 358 LYS A C 1
ATOM 2854 O O . LYS A 1 358 ? -15.556 -2.757 30.772 1.00 95.69 358 LYS A O 1
ATOM 2859 N N . TYR A 1 359 ? -13.620 -1.615 30.654 1.00 98.12 359 TYR A N 1
ATOM 2860 C CA . TYR A 1 359 ? -14.184 -0.385 30.114 1.00 98.12 359 TYR A CA 1
ATOM 2861 C C . TYR A 1 359 ? -13.652 -0.160 28.701 1.00 98.12 359 TYR A C 1
ATOM 2863 O O . TYR A 1 359 ? -12.445 -0.240 28.466 1.00 98.12 359 TYR A O 1
ATOM 2871 N N . VAL A 1 360 ? -14.547 0.129 27.764 1.00 97.88 360 VAL A N 1
ATOM 2872 C CA . VAL A 1 360 ? -14.209 0.577 26.411 1.00 97.88 360 VAL A CA 1
ATOM 2873 C C . VAL A 1 360 ? -14.674 2.018 26.259 1.00 97.88 360 VAL A C 1
ATOM 2875 O O . VAL A 1 360 ? -15.804 2.332 26.614 1.00 97.88 360 VAL A O 1
ATOM 2878 N N . VAL A 1 361 ? -13.810 2.882 25.738 1.00 98.31 361 VAL A N 1
ATOM 2879 C CA . VAL A 1 361 ? -14.143 4.243 25.310 1.00 98.31 361 VAL A CA 1
ATOM 2880 C C . VAL A 1 361 ? -13.978 4.290 23.796 1.00 98.31 361 VAL A C 1
ATOM 2882 O O . VAL A 1 361 ? -12.872 4.142 23.278 1.00 98.31 361 VAL A O 1
ATOM 2885 N N . ASP A 1 362 ? -15.083 4.444 23.085 1.00 97.38 362 ASP A N 1
ATOM 2886 C CA . ASP A 1 362 ? -15.140 4.468 21.630 1.00 97.38 362 ASP A CA 1
ATOM 2887 C C . ASP A 1 362 ? -15.398 5.897 21.152 1.00 97.38 362 ASP A C 1
ATOM 2889 O O . ASP A 1 362 ? -16.482 6.439 21.371 1.00 97.38 362 ASP A O 1
ATOM 2893 N N . THR A 1 363 ? -14.413 6.517 20.493 1.00 95.00 363 THR A N 1
ATOM 2894 C CA . THR A 1 363 ? -14.617 7.836 19.873 1.00 95.00 363 THR A CA 1
ATOM 2895 C C . THR A 1 363 ? -15.538 7.779 18.657 1.00 95.00 363 THR A C 1
ATOM 2897 O O . THR A 1 363 ? -15.943 8.822 18.159 1.00 95.00 363 THR A O 1
ATOM 2900 N N . GLY A 1 364 ? -15.837 6.581 18.143 1.00 93.38 364 GLY A N 1
ATOM 2901 C CA . GLY A 1 364 ? -16.672 6.383 16.962 1.00 93.38 364 GLY A CA 1
ATOM 2902 C C . GLY A 1 364 ? -15.989 6.709 15.643 1.00 93.38 364 GLY A C 1
ATOM 2903 O O . GLY A 1 364 ? -16.614 6.556 14.603 1.00 93.38 364 GLY A O 1
ATOM 2904 N N . LYS A 1 365 ? -14.717 7.116 15.648 1.00 91.88 365 LYS A N 1
ATOM 2905 C CA . LYS A 1 365 ? -14.009 7.522 14.431 1.00 91.88 365 LYS A CA 1
ATOM 2906 C C . LYS A 1 365 ? -12.814 6.627 14.119 1.00 91.88 365 LYS A C 1
ATOM 2908 O O . LYS A 1 365 ? -12.208 6.027 15.015 1.00 91.88 365 LYS A O 1
ATOM 2913 N N . PHE A 1 366 ? -12.470 6.531 12.842 1.00 91.88 366 PHE A N 1
ATOM 2914 C CA . PHE A 1 366 ? -11.280 5.844 12.344 1.00 91.88 366 PHE A CA 1
ATOM 2915 C C . PHE A 1 366 ? -10.751 6.534 11.084 1.00 91.88 366 PHE A C 1
ATOM 2917 O O . PHE A 1 366 ? -11.465 7.308 10.459 1.00 91.88 366 PHE A O 1
ATOM 2924 N N . LYS A 1 367 ? -9.492 6.277 10.717 1.00 88.12 367 LYS A N 1
ATOM 2925 C CA . LYS A 1 367 ? -8.947 6.746 9.439 1.00 88.12 367 LYS A CA 1
ATOM 2926 C C . LYS A 1 367 ? -9.169 5.699 8.354 1.00 88.12 367 LYS A C 1
ATOM 2928 O O . LYS A 1 367 ? -8.595 4.612 8.436 1.00 88.12 367 LYS A O 1
ATOM 2933 N N . GLU A 1 368 ? -9.957 6.043 7.342 1.00 86.88 368 GLU A N 1
ATOM 2934 C CA . GLU A 1 368 ? -10.192 5.211 6.165 1.00 86.88 368 GLU A CA 1
ATOM 2935 C C . GLU A 1 368 ? -9.295 5.668 5.010 1.00 86.88 368 GLU A C 1
ATOM 2937 O O . GLU A 1 368 ? -9.216 6.858 4.691 1.00 86.88 368 GLU A O 1
ATOM 2942 N N . LYS A 1 369 ? -8.596 4.714 4.383 1.00 86.25 369 LYS A N 1
ATOM 2943 C CA . LYS A 1 369 ? -7.906 4.954 3.114 1.00 86.25 369 LYS A CA 1
ATOM 2944 C C . LYS A 1 369 ? -8.910 4.732 1.984 1.00 86.25 369 LYS A C 1
ATOM 2946 O O . LYS A 1 369 ? -9.524 3.666 1.897 1.00 86.25 369 LYS A O 1
ATOM 2951 N N . SER A 1 370 ? -9.055 5.732 1.125 1.00 89.81 370 SER A N 1
ATOM 2952 C CA . SER A 1 370 ? -9.868 5.676 -0.088 1.00 89.81 370 SER A CA 1
ATOM 2953 C C . SER A 1 370 ? -9.028 6.064 -1.304 1.00 89.81 370 SER A C 1
ATOM 2955 O O . SER A 1 370 ? -7.984 6.707 -1.178 1.00 89.81 370 SER A O 1
ATOM 2957 N N . PHE A 1 371 ? -9.430 5.619 -2.489 1.00 90.38 371 PHE A N 1
ATOM 2958 C CA . PHE A 1 371 ? -8.724 5.860 -3.743 1.00 90.38 371 PHE A CA 1
ATOM 2959 C C . PHE A 1 371 ? -9.644 6.537 -4.751 1.00 90.38 371 PHE A C 1
ATOM 2961 O O . PHE A 1 371 ? -10.717 6.022 -5.067 1.00 90.38 371 PHE A O 1
ATOM 2968 N N . ASN A 1 372 ? -9.201 7.674 -5.287 1.00 89.44 372 ASN A N 1
ATOM 2969 C CA . ASN A 1 372 ? -9.863 8.321 -6.406 1.00 89.44 372 ASN A CA 1
ATOM 2970 C C . ASN A 1 372 ? -9.223 7.829 -7.722 1.00 89.44 372 ASN A C 1
ATOM 2972 O O . ASN A 1 372 ? -8.055 8.130 -7.996 1.00 89.44 372 ASN A O 1
ATOM 2976 N N . PRO A 1 373 ? -9.972 7.084 -8.555 1.00 84.94 373 PRO A N 1
ATOM 2977 C CA . PRO A 1 373 ? -9.433 6.493 -9.770 1.00 84.94 373 PRO A CA 1
ATOM 2978 C C . PRO A 1 373 ? -9.161 7.525 -10.875 1.00 84.94 373 PRO A C 1
ATOM 2980 O O . PRO A 1 373 ? -8.294 7.275 -11.707 1.00 84.94 373 PRO A O 1
ATOM 2983 N N . GLU A 1 374 ? -9.847 8.672 -10.894 1.00 83.38 374 GLU A N 1
ATOM 2984 C CA . GLU A 1 374 ? -9.692 9.696 -11.938 1.00 83.38 374 GLU A CA 1
ATOM 2985 C C . GLU A 1 374 ? -8.315 10.357 -11.891 1.00 83.38 374 GLU A C 1
ATOM 2987 O O . GLU A 1 374 ? -7.684 10.590 -12.925 1.00 83.38 374 GLU A O 1
ATOM 2992 N N . ASN A 1 375 ? -7.844 10.653 -10.678 1.00 85.25 375 ASN A N 1
ATOM 2993 C CA . ASN A 1 375 ? -6.580 11.344 -10.455 1.00 85.25 375 ASN A CA 1
ATOM 2994 C C . ASN A 1 375 ? -5.465 10.433 -9.904 1.00 85.25 375 ASN A C 1
ATOM 2996 O O . ASN A 1 375 ? -4.328 10.884 -9.755 1.00 85.25 375 ASN A O 1
ATOM 3000 N N . GLY A 1 376 ? -5.768 9.164 -9.611 1.00 85.69 376 GLY A N 1
ATOM 3001 C CA . GLY A 1 376 ? -4.805 8.200 -9.081 1.00 85.69 376 GLY A CA 1
ATOM 3002 C C . GLY A 1 376 ? -4.284 8.561 -7.687 1.00 85.69 376 GLY A C 1
ATOM 3003 O O . GLY A 1 376 ? -3.137 8.246 -7.365 1.00 85.69 376 GLY A O 1
ATOM 3004 N N . VAL A 1 377 ? -5.087 9.264 -6.882 1.00 90.94 377 VAL A N 1
ATOM 3005 C CA . VAL A 1 377 ? -4.703 9.758 -5.554 1.00 90.94 377 VAL A CA 1
ATOM 3006 C C . VAL A 1 377 ? -5.446 8.993 -4.474 1.00 90.94 377 VAL A C 1
ATOM 3008 O O . VAL A 1 377 ? -6.667 8.846 -4.516 1.00 90.94 377 VAL A O 1
ATOM 3011 N N . HIS A 1 378 ? -4.705 8.555 -3.463 1.00 91.38 378 HIS A N 1
ATOM 3012 C CA . HIS A 1 378 ? -5.291 8.087 -2.220 1.00 91.38 378 HIS A CA 1
ATOM 3013 C C . HIS A 1 378 ? -5.671 9.270 -1.331 1.00 91.38 378 HIS A C 1
ATOM 3015 O O . HIS A 1 378 ? -4.958 10.267 -1.274 1.00 91.38 378 HIS A O 1
ATOM 3021 N N . SER A 1 379 ? -6.742 9.156 -0.567 1.00 88.31 379 SER A N 1
ATOM 3022 C CA . SER A 1 379 ? -7.043 10.039 0.559 1.00 88.31 379 SER A CA 1
ATOM 3023 C C . SER A 1 379 ? -7.088 9.226 1.841 1.00 88.31 379 SER A C 1
ATOM 3025 O O . SER A 1 379 ? -7.396 8.036 1.826 1.00 88.31 379 SER A O 1
ATOM 3027 N N . LEU A 1 380 ? -6.722 9.865 2.949 1.00 85.25 380 LEU A N 1
ATOM 3028 C CA . LEU A 1 380 ? -6.839 9.294 4.282 1.00 85.25 380 LEU A CA 1
ATOM 3029 C C . LEU A 1 380 ? -7.741 10.222 5.086 1.00 85.25 380 LEU A C 1
ATOM 3031 O O . LEU A 1 380 ? -7.283 11.272 5.531 1.00 85.25 380 LEU A O 1
ATOM 3035 N N . GLN A 1 381 ? -9.010 9.852 5.211 1.00 82.88 381 GLN A N 1
ATOM 3036 C CA . GLN A 1 381 ? -10.044 10.690 5.817 1.00 82.88 381 GLN A CA 1
ATOM 3037 C C . GLN A 1 381 ? -10.517 10.086 7.133 1.00 82.88 381 GLN A C 1
ATOM 3039 O O . GLN A 1 381 ? -10.478 8.866 7.320 1.00 82.88 381 GLN A O 1
ATOM 3044 N N . CYS A 1 382 ? -10.896 10.949 8.072 1.00 86.12 382 CYS A N 1
ATOM 3045 C CA . CYS A 1 382 ? -11.536 10.519 9.300 1.00 86.12 382 CYS A CA 1
ATOM 3046 C C . CYS A 1 382 ? -13.010 10.227 9.005 1.00 86.12 382 CYS A C 1
ATOM 3048 O O . CYS A 1 382 ? -13.747 11.108 8.578 1.00 86.12 382 CYS A O 1
ATOM 3050 N N . GLU A 1 383 ? -13.433 8.994 9.250 1.00 89.25 383 GLU A N 1
ATOM 3051 C CA . GLU A 1 383 ? -14.793 8.529 9.003 1.00 89.25 383 GLU A CA 1
ATOM 3052 C C . GLU A 1 383 ? -15.415 7.999 10.294 1.00 89.25 383 GLU A C 1
ATOM 3054 O O . GLU A 1 383 ? -14.720 7.525 11.206 1.00 89.25 383 GLU A O 1
ATOM 3059 N N . TRP A 1 384 ? -16.745 8.056 10.364 1.00 92.62 384 TRP A N 1
ATOM 3060 C CA . TRP A 1 384 ? -17.495 7.367 11.409 1.00 92.62 384 TRP A CA 1
ATOM 3061 C C . TRP A 1 384 ? -17.447 5.859 11.182 1.00 92.62 384 TRP A C 1
ATOM 3063 O O . TRP A 1 384 ? -17.591 5.367 10.063 1.00 92.62 384 TRP A O 1
ATOM 3073 N N . VAL A 1 385 ? -17.265 5.110 12.263 1.00 94.50 385 VAL A N 1
ATOM 3074 C CA . VAL A 1 385 ? -17.253 3.647 12.226 1.00 94.50 385 VAL A CA 1
ATOM 3075 C C . VAL A 1 385 ? -18.612 3.089 11.824 1.00 94.50 385 VAL A C 1
ATOM 3077 O O . VAL A 1 385 ? -19.654 3.704 12.048 1.00 94.50 385 VAL A O 1
ATOM 3080 N N . SER A 1 386 ? -18.613 1.872 11.286 1.00 93.94 386 SER A N 1
ATOM 3081 C CA . SER A 1 386 ? -19.865 1.151 11.072 1.00 93.94 386 SER A CA 1
ATOM 3082 C C . SER A 1 386 ? -20.475 0.676 12.396 1.00 93.94 386 SER A C 1
ATOM 3084 O O . SER A 1 386 ? -19.770 0.474 13.393 1.00 93.94 386 SER A O 1
ATOM 3086 N N . LYS A 1 387 ? -21.786 0.411 12.409 1.00 94.44 387 LYS A N 1
ATOM 3087 C CA . LYS A 1 387 ? -22.465 -0.221 13.551 1.00 94.44 387 LYS A CA 1
ATOM 3088 C C . LYS A 1 387 ? -21.843 -1.577 13.883 1.00 94.44 387 LYS A C 1
ATOM 3090 O O . LYS A 1 387 ? -21.691 -1.899 15.062 1.00 94.44 387 LYS A O 1
ATOM 3095 N N . ALA A 1 388 ? -21.452 -2.362 12.875 1.00 90.94 388 ALA A N 1
ATOM 3096 C CA . ALA A 1 388 ? -20.739 -3.621 13.072 1.00 90.94 388 ALA A CA 1
ATOM 3097 C C . ALA A 1 388 ? -19.416 -3.411 13.829 1.00 90.94 388 ALA A C 1
ATOM 3099 O O . ALA A 1 388 ? -19.222 -4.028 14.879 1.00 90.94 388 ALA A O 1
ATOM 3100 N N . SER A 1 389 ? -18.571 -2.480 13.381 1.00 92.56 389 SER A N 1
ATOM 3101 C CA . SER A 1 389 ? -17.295 -2.128 14.026 1.00 92.56 389 SER A CA 1
ATOM 3102 C C . SER A 1 389 ? -17.517 -1.663 15.472 1.00 92.56 389 SER A C 1
ATOM 3104 O O . SER A 1 389 ? -16.906 -2.154 16.425 1.00 92.56 389 SER A O 1
ATOM 3106 N N . ALA A 1 390 ? -18.510 -0.798 15.689 1.00 94.56 390 ALA A N 1
ATOM 3107 C CA . ALA A 1 390 ? -18.879 -0.292 17.009 1.00 94.56 390 ALA A CA 1
ATOM 3108 C C . ALA A 1 390 ? -19.373 -1.401 17.972 1.00 94.56 390 ALA A C 1
ATOM 3110 O O . ALA A 1 390 ? -19.187 -1.309 19.194 1.00 94.56 390 ALA A O 1
ATOM 3111 N N . ARG A 1 391 ? -19.996 -2.471 17.454 1.00 91.31 391 ARG A N 1
ATOM 3112 C CA . ARG A 1 391 ? -20.367 -3.671 18.230 1.00 91.31 391 ARG A CA 1
ATOM 3113 C C . ARG A 1 391 ? -19.147 -4.548 18.529 1.00 91.31 391 ARG A C 1
ATOM 3115 O O . ARG A 1 391 ? -19.044 -5.068 19.642 1.00 91.31 391 ARG A O 1
ATOM 3122 N N . GLN A 1 392 ? -18.198 -4.670 17.599 1.00 90.50 392 GLN A N 1
ATOM 3123 C CA . GLN A 1 392 ? -16.937 -5.385 17.836 1.00 90.50 392 GLN A CA 1
ATOM 3124 C C . GLN A 1 392 ? -16.091 -4.707 18.923 1.00 90.50 392 GLN A C 1
ATOM 3126 O O . GLN A 1 392 ? -15.583 -5.386 19.824 1.00 90.50 392 GLN A O 1
ATOM 3131 N N . ARG A 1 393 ? -16.010 -3.369 18.904 1.00 94.00 393 ARG A N 1
ATOM 3132 C CA . ARG A 1 393 ? -15.361 -2.556 19.948 1.00 94.00 393 ARG A CA 1
ATOM 3133 C C . ARG A 1 393 ? -16.004 -2.775 21.314 1.00 94.00 393 ARG A C 1
ATOM 3135 O O . ARG A 1 393 ? -15.299 -3.121 22.262 1.00 94.00 393 ARG A O 1
ATOM 3142 N N . ARG A 1 394 ? -17.338 -2.700 21.400 1.00 93.81 394 ARG A N 1
ATOM 3143 C CA . ARG A 1 394 ? -18.112 -3.034 22.614 1.00 93.81 394 ARG A CA 1
ATOM 3144 C C . ARG A 1 394 ? -17.792 -4.435 23.138 1.00 93.81 394 ARG A C 1
ATOM 3146 O O . ARG A 1 394 ? -17.599 -4.620 24.338 1.00 93.81 394 ARG A O 1
ATOM 3153 N N . GLY A 1 395 ? -17.683 -5.420 22.245 1.00 91.12 395 GLY A N 1
ATOM 3154 C CA . GLY A 1 395 ? -17.363 -6.807 22.592 1.00 91.12 395 GLY A CA 1
ATOM 3155 C C . GLY A 1 395 ? -16.028 -6.984 23.328 1.00 91.12 395 GLY A C 1
ATOM 3156 O O . GLY A 1 395 ? -15.851 -7.977 24.035 1.00 91.12 395 GLY A O 1
ATOM 3157 N N . ARG A 1 396 ? -15.099 -6.019 23.239 1.00 92.12 396 ARG A N 1
ATOM 3158 C CA . ARG A 1 396 ? -13.809 -6.063 23.951 1.00 92.12 396 ARG A CA 1
ATOM 3159 C C . ARG A 1 396 ? -13.961 -5.944 25.471 1.00 92.12 396 ARG A C 1
ATOM 3161 O O . ARG A 1 396 ? -13.120 -6.485 26.182 1.00 92.12 396 ARG A O 1
ATOM 3168 N N . ALA A 1 397 ? -15.033 -5.316 25.959 1.00 93.56 397 ALA A N 1
ATOM 3169 C CA . ALA A 1 397 ? -15.341 -5.200 27.387 1.00 93.56 397 ALA A CA 1
ATOM 3170 C C . ALA A 1 397 ? -16.024 -6.451 27.977 1.00 93.56 397 ALA A C 1
ATOM 3172 O O . ALA A 1 397 ? -15.968 -6.660 29.183 1.00 93.56 397 ALA A O 1
ATOM 3173 N N . GLY A 1 398 ? -16.655 -7.286 27.141 1.00 89.12 398 GLY A N 1
ATOM 3174 C CA . GLY A 1 398 ? -17.513 -8.404 27.570 1.00 89.12 398 GLY A CA 1
ATOM 3175 C C . GLY A 1 398 ? -16.870 -9.789 27.492 1.00 89.12 398 GLY A C 1
ATOM 3176 O O . GLY A 1 398 ? -17.582 -10.790 27.412 1.00 89.12 398 GLY A O 1
ATOM 3177 N N . ARG A 1 399 ? -15.534 -9.878 27.436 1.00 83.69 399 ARG A N 1
ATOM 3178 C CA . ARG A 1 399 ? -14.839 -11.155 27.182 1.00 83.69 399 ARG A CA 1
ATOM 3179 C C . ARG A 1 399 ? -14.724 -12.061 28.399 1.00 83.69 399 ARG A C 1
ATOM 3181 O O . ARG A 1 399 ? -14.960 -13.256 28.276 1.00 83.69 399 ARG A O 1
ATOM 3188 N N . VAL A 1 400 ? -14.322 -11.513 29.544 1.00 84.50 400 VAL A N 1
ATOM 3189 C CA . VAL A 1 400 ? -14.046 -12.306 30.762 1.00 84.50 400 VAL A CA 1
ATOM 3190 C C . VAL A 1 400 ? -14.949 -11.949 31.939 1.00 84.50 400 VAL A C 1
ATOM 3192 O O . VAL A 1 400 ? -14.980 -12.672 32.929 1.00 84.50 400 VAL A O 1
ATOM 3195 N N . GLN A 1 401 ? -15.630 -10.808 31.864 1.00 89.81 401 GLN A N 1
ATOM 3196 C CA . GLN A 1 401 ? -16.472 -10.264 32.923 1.00 89.81 401 GLN A CA 1
ATOM 3197 C C . GLN A 1 401 ? -17.464 -9.258 32.334 1.00 89.81 401 GLN A C 1
ATOM 3199 O O . GLN A 1 401 ? -17.308 -8.840 31.186 1.00 89.81 401 GLN A O 1
ATOM 3204 N N . ASN A 1 402 ? -18.455 -8.850 33.132 1.00 94.06 402 ASN A N 1
ATOM 3205 C CA . ASN A 1 402 ? -19.349 -7.757 32.757 1.00 94.06 402 ASN A CA 1
ATOM 3206 C C . ASN A 1 402 ? -18.550 -6.462 32.579 1.00 94.06 402 ASN A C 1
ATOM 3208 O O . ASN A 1 402 ? -17.688 -6.143 33.405 1.00 94.06 402 ASN A O 1
ATOM 3212 N N . GLY A 1 403 ? -18.866 -5.716 31.528 1.00 95.94 403 GLY A N 1
ATOM 3213 C CA . GLY A 1 403 ? -18.137 -4.510 31.159 1.00 95.94 403 GLY A CA 1
ATOM 3214 C C . GLY A 1 403 ? -19.043 -3.335 30.820 1.00 95.94 403 GLY A C 1
ATOM 3215 O O . GLY A 1 403 ? -20.269 -3.441 30.837 1.00 95.94 403 GLY A O 1
ATOM 3216 N N . THR A 1 404 ? -18.416 -2.220 30.467 1.00 97.88 404 THR A N 1
ATOM 3217 C CA . THR A 1 404 ? -19.101 -0.989 30.061 1.00 97.88 404 THR A CA 1
ATOM 3218 C C . THR A 1 404 ? -18.450 -0.430 28.801 1.00 97.88 404 THR A C 1
ATOM 3220 O O . THR A 1 404 ? -17.224 -0.428 28.676 1.00 97.88 404 THR A O 1
ATOM 3223 N N . CYS A 1 405 ? -19.262 0.047 27.863 1.00 98.00 405 CYS A N 1
ATOM 3224 C CA . CYS A 1 405 ? -18.830 0.711 26.643 1.00 98.00 405 CYS A CA 1
ATOM 3225 C C . CYS A 1 405 ? -19.370 2.144 26.626 1.00 98.00 405 CYS A C 1
ATOM 3227 O O . CYS A 1 405 ? -20.577 2.354 26.600 1.00 98.00 405 CYS A O 1
ATOM 3229 N N . TYR A 1 406 ? -18.475 3.124 26.621 1.00 98.25 406 TYR A N 1
ATOM 3230 C CA . TYR A 1 406 ? -18.794 4.541 26.497 1.00 98.25 406 TYR A CA 1
ATOM 3231 C C . TYR A 1 406 ? -18.559 4.978 25.051 1.00 98.25 406 TYR A C 1
ATOM 3233 O O . TYR A 1 406 ? -17.450 4.833 24.538 1.00 98.25 406 TYR A O 1
ATOM 3241 N N . ARG A 1 407 ? -19.592 5.496 24.392 1.00 96.88 407 ARG A N 1
ATOM 3242 C CA . ARG A 1 407 ? -19.587 5.928 22.991 1.00 96.88 407 ARG A CA 1
ATOM 3243 C C . ARG A 1 407 ? -19.639 7.446 22.935 1.00 96.88 407 ARG A C 1
ATOM 3245 O O . ARG A 1 407 ? -20.626 8.036 23.356 1.00 96.88 407 ARG A O 1
ATOM 3252 N N . LEU A 1 408 ? -18.600 8.083 22.403 1.00 94.06 408 LEU A N 1
ATOM 3253 C CA . LEU A 1 408 ? -18.525 9.546 22.272 1.00 94.06 408 LEU A CA 1
ATOM 3254 C C . LEU A 1 408 ? -19.267 10.056 21.023 1.00 94.06 408 LEU A C 1
ATOM 3256 O O . LEU A 1 408 ? -18.805 10.961 20.338 1.00 94.06 408 LEU A O 1
ATOM 3260 N N . PHE A 1 409 ? -20.410 9.444 20.729 1.00 92.62 409 PHE A N 1
ATOM 3261 C CA . PHE A 1 409 ? -21.342 9.811 19.668 1.00 92.62 409 PHE A CA 1
ATOM 3262 C C . PHE A 1 409 ? -22.771 9.560 20.153 1.00 92.62 409 PHE A C 1
ATOM 3264 O O . PHE A 1 409 ? -22.995 8.700 21.016 1.00 92.62 409 PHE A O 1
ATOM 3271 N N . SER A 1 410 ? -23.726 10.337 19.645 1.00 91.75 410 SER A N 1
ATOM 3272 C CA . SER A 1 410 ? -25.116 10.279 20.102 1.00 91.75 410 SER A CA 1
ATOM 3273 C C . SER A 1 410 ? -25.820 8.996 19.648 1.00 91.75 410 SER A C 1
ATOM 3275 O O . SER A 1 410 ? -25.416 8.341 18.678 1.00 91.75 410 SER A O 1
ATOM 3277 N N . ARG A 1 411 ? -26.916 8.622 20.326 1.00 92.12 411 ARG A N 1
ATOM 3278 C CA . ARG A 1 411 ? -27.799 7.538 19.842 1.00 92.12 411 ARG A CA 1
ATOM 3279 C C . ARG A 1 411 ? -28.344 7.833 18.445 1.00 92.12 411 ARG A C 1
ATOM 3281 O O . ARG A 1 411 ? -28.412 6.925 17.618 1.00 92.12 411 ARG A O 1
ATOM 3288 N N . ARG A 1 412 ? -28.688 9.100 18.182 1.00 89.38 412 ARG A N 1
ATOM 3289 C CA . ARG A 1 412 ? -29.170 9.584 16.882 1.00 89.38 412 ARG A CA 1
ATOM 3290 C C . ARG A 1 412 ? -28.138 9.319 15.790 1.00 89.38 412 ARG A C 1
ATOM 3292 O O . ARG A 1 412 ? -28.460 8.681 14.791 1.00 89.38 412 ARG A O 1
ATOM 3299 N N . LEU A 1 413 ? -26.888 9.723 16.009 1.00 89.81 413 LEU A N 1
ATOM 3300 C CA . LEU A 1 413 ? -25.820 9.474 15.048 1.00 89.81 413 LEU A CA 1
ATOM 3301 C C . LEU A 1 413 ? -25.556 7.975 14.876 1.00 89.81 413 LEU A C 1
ATOM 3303 O O . LEU A 1 413 ? -25.441 7.502 13.748 1.00 89.81 413 LEU A O 1
ATOM 3307 N N . PHE A 1 414 ? -25.539 7.194 15.961 1.00 93.75 414 PHE A N 1
ATOM 3308 C CA . PHE A 1 414 ? -25.373 5.741 15.865 1.00 93.75 414 PHE A CA 1
ATOM 3309 C C . PHE A 1 414 ? -26.438 5.085 14.981 1.00 93.75 414 PHE A C 1
ATOM 3311 O O . PHE A 1 414 ? -26.116 4.173 14.226 1.00 93.75 414 PHE A O 1
ATOM 3318 N N . GLN A 1 415 ? -27.691 5.546 15.029 1.00 92.81 415 GLN A N 1
ATOM 3319 C CA . GLN A 1 415 ? -28.758 5.050 14.154 1.00 92.81 415 GLN A CA 1
ATOM 3320 C C . GLN A 1 415 ? -28.523 5.401 12.677 1.00 92.81 415 GLN A C 1
ATOM 3322 O O . GLN A 1 415 ? -28.865 4.588 11.816 1.00 92.81 415 GLN A O 1
ATOM 3327 N N . GLN A 1 416 ? -27.897 6.545 12.392 1.00 91.31 416 GLN A N 1
ATOM 3328 C CA . GLN A 1 416 ? -27.556 7.009 11.041 1.00 91.31 416 GLN A CA 1
ATOM 3329 C C . GLN A 1 416 ? -26.269 6.378 10.480 1.00 91.31 416 GLN A C 1
ATOM 3331 O O . GLN A 1 416 ? -26.082 6.348 9.264 1.00 91.31 416 GLN A O 1
ATOM 3336 N N . MET A 1 417 ? -25.390 5.840 11.335 1.00 92.12 417 MET A N 1
ATOM 3337 C CA . MET A 1 417 ? -24.172 5.149 10.899 1.00 92.12 417 MET A CA 1
ATOM 3338 C C . MET A 1 417 ? -24.489 3.953 9.989 1.00 92.12 417 MET A C 1
ATOM 3340 O O . MET A 1 417 ? -25.469 3.222 10.184 1.00 92.12 417 MET A O 1
ATOM 3344 N N . LYS A 1 418 ? -23.597 3.712 9.020 1.00 92.38 418 LYS A N 1
ATOM 3345 C CA . LYS A 1 418 ? -23.660 2.553 8.119 1.00 92.38 418 LYS A CA 1
ATOM 3346 C C . LYS A 1 418 ? -23.635 1.258 8.931 1.00 92.38 418 LYS A C 1
ATOM 3348 O O . LYS A 1 418 ? -22.908 1.147 9.916 1.00 92.38 418 LYS A O 1
ATOM 3353 N N . GLU A 1 419 ? -24.396 0.253 8.504 1.00 91.19 419 GLU A N 1
ATOM 3354 C CA . GLU A 1 419 ? -24.417 -1.040 9.201 1.00 91.19 419 GLU A CA 1
ATOM 3355 C C . GLU A 1 419 ? -23.056 -1.753 9.125 1.00 91.19 419 GLU A C 1
ATOM 3357 O O . GLU A 1 419 ? -22.582 -2.283 10.130 1.00 91.19 419 GLU A O 1
ATOM 3362 N N . TYR A 1 420 ? -22.406 -1.693 7.959 1.00 90.12 420 TYR A N 1
ATOM 3363 C CA . TYR A 1 420 ? -21.119 -2.326 7.663 1.00 90.12 420 TYR A CA 1
ATOM 3364 C C . TYR A 1 420 ? -20.159 -1.340 6.989 1.00 90.12 420 TYR A C 1
ATOM 3366 O O . TYR A 1 420 ? -20.587 -0.335 6.417 1.00 90.12 420 TYR A O 1
ATOM 3374 N N . GLU A 1 421 ? -18.864 -1.640 7.053 1.00 88.69 421 GLU A N 1
ATOM 3375 C CA . GLU A 1 421 ? -17.826 -0.883 6.349 1.00 88.69 421 GLU A CA 1
ATOM 3376 C C . GLU A 1 421 ? -17.942 -1.043 4.827 1.00 88.69 421 GLU A C 1
ATOM 3378 O O . GLU A 1 421 ? -18.468 -2.036 4.313 1.00 88.69 421 GLU A O 1
ATOM 3383 N N . THR A 1 422 ? -17.445 -0.046 4.094 1.00 90.62 422 THR A N 1
ATOM 3384 C CA . THR A 1 422 ? -17.435 -0.075 2.630 1.00 90.62 422 THR A CA 1
ATOM 3385 C C . THR A 1 422 ? -16.437 -1.145 2.149 1.00 90.62 422 THR A C 1
ATOM 3387 O O . THR A 1 422 ? -15.255 -1.057 2.501 1.00 90.62 422 THR A O 1
ATOM 3390 N N . PRO A 1 423 ? -16.859 -2.129 1.325 1.00 92.38 423 PRO A N 1
ATOM 3391 C CA . PRO A 1 423 ? -15.977 -3.169 0.790 1.00 92.38 423 PRO A CA 1
ATOM 3392 C C . PRO A 1 423 ? -14.736 -2.611 0.091 1.00 92.38 423 PRO A C 1
ATOM 3394 O O . PRO A 1 423 ? -14.825 -1.618 -0.636 1.00 92.38 423 PRO A O 1
ATOM 3397 N N . GLU A 1 424 ? -13.589 -3.284 0.227 1.00 93.38 424 GLU A N 1
ATOM 3398 C CA . GLU A 1 424 ? -12.324 -2.801 -0.350 1.00 93.38 424 GLU A CA 1
ATOM 3399 C C . GLU A 1 424 ? -12.386 -2.652 -1.877 1.00 93.38 424 GLU A C 1
ATOM 3401 O O . GLU A 1 424 ? -11.780 -1.738 -2.435 1.00 93.38 424 GLU A O 1
ATOM 3406 N N . ILE A 1 425 ? -13.152 -3.508 -2.563 1.00 93.50 425 ILE A N 1
ATOM 3407 C CA . ILE A 1 425 ? -13.322 -3.457 -4.024 1.00 93.50 425 ILE A CA 1
ATOM 3408 C C . ILE A 1 425 ? -13.915 -2.122 -4.510 1.00 93.50 425 ILE A C 1
ATOM 3410 O O . ILE A 1 425 ? -13.719 -1.750 -5.663 1.00 93.50 425 ILE A O 1
ATOM 3414 N N . LEU A 1 426 ? -14.612 -1.382 -3.641 1.00 93.69 426 LEU A N 1
ATOM 3415 C CA . LEU A 1 426 ? -15.223 -0.095 -3.979 1.00 93.69 426 LEU A CA 1
ATOM 3416 C C . LEU A 1 426 ? -14.308 1.107 -3.710 1.00 93.69 426 LEU A C 1
ATOM 3418 O O . LEU A 1 426 ? -14.583 2.190 -4.226 1.00 93.69 426 LEU A O 1
ATOM 3422 N N . ARG A 1 427 ? -13.251 0.942 -2.902 1.00 92.06 427 ARG A N 1
ATOM 3423 C CA . ARG A 1 427 ? -12.452 2.061 -2.366 1.00 92.06 427 ARG A CA 1
ATOM 3424 C C . ARG A 1 427 ? -10.938 1.935 -2.538 1.00 92.06 427 ARG A C 1
ATOM 3426 O O . ARG A 1 427 ? -10.239 2.906 -2.279 1.00 92.06 427 ARG A O 1
ATOM 3433 N N . GLU A 1 428 ? -10.429 0.791 -2.986 1.00 91.56 428 GLU A N 1
ATOM 3434 C CA . GLU A 1 428 ? -9.000 0.552 -3.237 1.00 91.56 428 GLU A CA 1
ATOM 3435 C C . GLU A 1 428 ? -8.691 0.402 -4.742 1.00 91.56 428 GLU A C 1
ATOM 3437 O O . GLU A 1 428 ? -9.577 0.050 -5.527 1.00 91.56 428 GLU A O 1
ATOM 3442 N N . PRO A 1 429 ? -7.429 0.597 -5.180 1.00 91.62 429 PRO A N 1
ATOM 3443 C CA . PRO A 1 429 ? -7.017 0.322 -6.553 1.00 91.62 429 PRO A CA 1
ATOM 3444 C C . PRO A 1 429 ? -7.249 -1.142 -6.942 1.00 91.62 429 PRO A C 1
ATOM 3446 O O . PRO A 1 429 ? -6.966 -2.075 -6.173 1.00 91.62 429 PRO A O 1
ATOM 3449 N N . LEU A 1 430 ? -7.720 -1.341 -8.175 1.00 93.25 430 LEU A N 1
ATOM 3450 C CA . LEU A 1 430 ? -8.109 -2.656 -8.689 1.00 93.25 430 LEU A CA 1
ATOM 3451 C C . LEU A 1 430 ? -7.029 -3.317 -9.558 1.00 93.25 430 LEU A C 1
ATOM 3453 O O . LEU A 1 430 ? -7.229 -4.439 -10.004 1.00 93.25 430 LEU A O 1
ATOM 3457 N N . ASP A 1 431 ? -5.872 -2.684 -9.770 1.00 91.81 431 ASP A N 1
ATOM 3458 C CA . ASP A 1 431 ? -4.812 -3.164 -10.674 1.00 91.81 431 ASP A CA 1
ATOM 3459 C C . ASP A 1 431 ? -4.418 -4.628 -10.424 1.00 91.81 431 ASP A C 1
ATOM 3461 O O . ASP A 1 431 ? -4.375 -5.444 -11.348 1.00 91.81 431 ASP A O 1
ATOM 3465 N N . GLU A 1 432 ? -4.153 -4.980 -9.162 1.00 90.94 432 GLU A N 1
ATOM 3466 C CA . GLU A 1 432 ? -3.755 -6.335 -8.772 1.00 90.94 432 GLU A CA 1
ATOM 3467 C C . GLU A 1 432 ? -4.870 -7.350 -9.042 1.00 90.94 432 GLU A C 1
ATOM 3469 O O . GLU A 1 432 ? -4.629 -8.395 -9.655 1.00 90.94 432 GLU A O 1
ATOM 3474 N N . ILE A 1 433 ? -6.096 -7.053 -8.604 1.00 89.75 433 ILE A N 1
ATOM 3475 C CA . ILE A 1 433 ? -7.215 -7.979 -8.777 1.00 89.75 433 ILE A CA 1
ATOM 3476 C C . ILE A 1 433 ? -7.648 -8.090 -10.236 1.00 89.75 433 ILE A C 1
ATOM 3478 O O . ILE A 1 433 ? -7.982 -9.189 -10.659 1.00 89.75 433 ILE A O 1
ATOM 3482 N N . CYS A 1 434 ? -7.574 -7.019 -11.026 1.00 92.81 434 CYS A N 1
ATOM 3483 C CA . CYS A 1 434 ? -7.821 -7.033 -12.465 1.00 92.81 434 CYS A CA 1
ATOM 3484 C C . CYS A 1 434 ? -6.806 -7.930 -13.183 1.00 92.81 434 CYS A C 1
ATOM 3486 O O . CYS A 1 434 ? -7.176 -8.780 -13.999 1.00 92.81 434 CYS A O 1
ATOM 3488 N N . LEU A 1 435 ? -5.520 -7.805 -12.836 1.00 92.31 435 LEU A N 1
ATOM 3489 C CA . LEU A 1 435 ? -4.474 -8.652 -13.401 1.00 92.31 435 LEU A CA 1
ATOM 3490 C C . LEU A 1 435 ? -4.707 -10.129 -13.051 1.00 92.31 435 LEU A C 1
ATOM 3492 O O . LEU A 1 435 ? -4.691 -10.982 -13.937 1.00 92.31 435 LEU A O 1
ATOM 3496 N N . ASN A 1 436 ? -4.980 -10.422 -11.779 1.00 87.62 436 ASN A N 1
ATOM 3497 C CA . ASN A 1 436 ? -5.290 -11.771 -11.308 1.00 87.62 436 ASN A CA 1
ATOM 3498 C C . ASN A 1 436 ? -6.549 -12.335 -11.994 1.00 87.62 436 ASN A C 1
ATOM 3500 O O . ASN A 1 436 ? -6.521 -13.446 -12.520 1.00 87.62 436 ASN A O 1
ATOM 3504 N N . ALA A 1 437 ? -7.624 -11.549 -12.074 1.00 86.56 437 ALA A N 1
ATOM 3505 C CA . ALA A 1 437 ? -8.887 -11.930 -12.702 1.00 86.56 437 ALA A CA 1
ATOM 3506 C C . ALA A 1 437 ? -8.754 -12.227 -14.200 1.00 86.56 437 ALA A C 1
ATOM 3508 O O . ALA A 1 437 ? -9.526 -13.023 -14.723 1.00 86.56 437 ALA A O 1
ATOM 3509 N N . THR A 1 438 ? -7.755 -11.670 -14.892 1.00 88.00 438 THR A N 1
ATOM 3510 C CA . THR A 1 438 ? -7.591 -11.850 -16.346 1.00 88.00 438 THR A CA 1
ATOM 3511 C C . THR A 1 438 ? -7.511 -13.330 -16.763 1.00 88.00 438 THR A C 1
ATOM 3513 O O . THR A 1 438 ? -7.941 -13.679 -17.858 1.00 88.00 438 THR A O 1
ATOM 3516 N N . GLN A 1 439 ? -6.993 -14.227 -15.912 1.00 82.50 439 GLN A N 1
ATOM 3517 C CA . GLN A 1 439 ? -6.954 -15.675 -16.207 1.00 82.50 439 GLN A CA 1
ATOM 3518 C C . GLN A 1 439 ? -8.276 -16.402 -15.931 1.00 82.50 439 GLN A C 1
ATOM 3520 O O . GLN A 1 439 ? -8.454 -17.533 -16.374 1.00 82.50 439 GLN A O 1
ATOM 3525 N N . LEU A 1 440 ? -9.168 -15.776 -15.169 1.00 80.81 440 LEU A N 1
ATOM 3526 C CA . LEU A 1 440 ? -10.415 -16.356 -14.679 1.00 80.81 440 LEU A CA 1
ATOM 3527 C C . LEU A 1 440 ? -11.625 -15.934 -15.509 1.00 80.81 440 LEU A C 1
ATOM 3529 O O . LEU A 1 440 ? -12.649 -16.616 -15.487 1.00 80.81 440 LEU A O 1
ATOM 3533 N N . ILE A 1 441 ? -11.513 -14.810 -16.217 1.00 84.19 441 ILE A N 1
ATOM 3534 C CA . ILE A 1 441 ? -12.574 -14.285 -17.067 1.00 84.19 441 ILE A CA 1
ATOM 3535 C C . ILE A 1 441 ? -12.855 -15.291 -18.201 1.00 84.19 441 ILE A C 1
ATOM 3537 O O . ILE A 1 441 ? -11.933 -15.663 -18.937 1.00 84.19 441 ILE A O 1
ATOM 3541 N N . PRO A 1 442 ? -14.114 -15.747 -18.364 1.00 82.94 442 PRO A N 1
ATOM 3542 C CA . PRO A 1 442 ? -14.502 -16.617 -19.466 1.00 82.94 442 PRO A CA 1
ATOM 3543 C C . PRO A 1 442 ? -14.156 -16.020 -20.833 1.00 82.94 442 PRO A C 1
ATOM 3545 O O . PRO A 1 442 ? -14.217 -14.810 -21.045 1.00 82.94 442 PRO A O 1
ATOM 3548 N N . SER A 1 443 ? -13.831 -16.879 -21.801 1.00 83.31 443 SER A N 1
ATOM 3549 C CA . SER A 1 443 ? -13.512 -16.428 -23.161 1.00 83.31 443 SER A CA 1
ATOM 3550 C C . SER A 1 443 ? -14.675 -15.636 -23.767 1.00 83.31 443 SER A C 1
ATOM 3552 O O . SER A 1 443 ? -15.792 -16.138 -23.836 1.00 83.31 443 SER A O 1
ATOM 3554 N N . GLY A 1 444 ? -14.393 -14.413 -24.224 1.00 83.94 444 GLY A N 1
ATOM 3555 C CA . GLY A 1 444 ? -15.378 -13.513 -24.834 1.00 83.94 444 GLY A CA 1
ATOM 35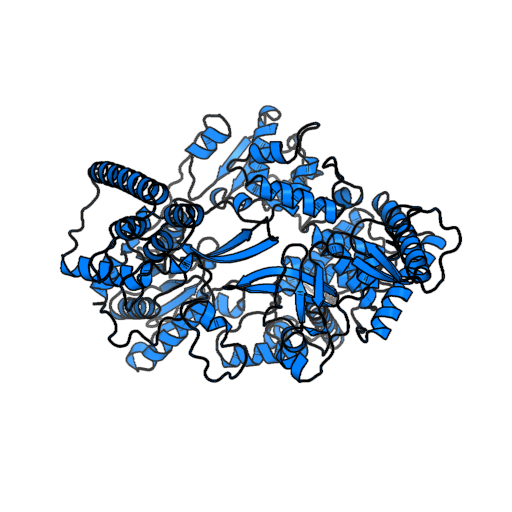56 C C . GLY A 1 444 ? -16.021 -12.509 -23.873 1.00 83.94 444 GLY A C 1
ATOM 3557 O O . GLY A 1 444 ? -16.611 -11.550 -24.354 1.00 83.94 444 GLY A O 1
ATOM 3558 N N . MET A 1 445 ? -15.860 -12.677 -22.557 1.00 90.38 445 MET A N 1
ATOM 3559 C CA . MET A 1 445 ? -16.329 -11.717 -21.555 1.00 90.38 445 MET A CA 1
ATOM 3560 C C . MET A 1 445 ? -15.294 -10.608 -21.340 1.00 90.38 445 MET A C 1
ATOM 3562 O O . MET A 1 445 ? -14.087 -10.865 -21.309 1.00 90.38 445 MET A O 1
ATOM 3566 N N . LYS A 1 446 ? -15.763 -9.368 -21.182 1.00 91.50 446 LYS A N 1
ATOM 3567 C CA . LYS A 1 446 ? -14.905 -8.221 -20.852 1.00 91.50 446 LYS A CA 1
ATOM 3568 C C . LYS A 1 446 ? -14.678 -8.090 -19.353 1.00 91.50 446 LYS A C 1
ATOM 3570 O O . LYS A 1 446 ? -15.508 -8.501 -18.548 1.00 91.50 446 LYS A O 1
ATOM 3575 N N . MET A 1 447 ? -13.568 -7.465 -18.957 1.00 92.62 447 MET A N 1
ATOM 3576 C CA . MET A 1 447 ? -13.264 -7.271 -17.538 1.00 92.62 447 MET A CA 1
ATOM 3577 C C . MET A 1 447 ? -14.343 -6.437 -16.832 1.00 92.62 447 MET A C 1
ATOM 3579 O O . MET A 1 447 ? -14.755 -6.779 -15.730 1.00 92.62 447 MET A O 1
ATOM 3583 N N . SER A 1 448 ? -14.886 -5.414 -17.492 1.00 92.56 448 SER A N 1
ATOM 3584 C CA . SER A 1 448 ? -16.015 -4.632 -16.972 1.00 92.56 448 SER A CA 1
ATOM 3585 C C . SER A 1 448 ? -17.274 -5.465 -16.715 1.00 92.56 448 SER A C 1
ATOM 3587 O O . SER A 1 448 ? -17.926 -5.282 -15.693 1.00 92.56 448 SER A O 1
ATOM 3589 N N . GLU A 1 449 ? -17.597 -6.402 -17.609 1.00 92.88 449 GLU A N 1
ATOM 3590 C CA . GLU A 1 449 ? -18.740 -7.312 -17.448 1.00 92.88 449 GLU A CA 1
ATOM 3591 C C . GLU A 1 449 ? -18.506 -8.307 -16.312 1.00 92.88 449 GLU A C 1
ATOM 3593 O O . GLU A 1 449 ? -19.414 -8.622 -15.555 1.00 92.88 449 GLU A O 1
ATOM 3598 N N . PHE A 1 450 ? -17.273 -8.784 -16.156 1.00 92.62 450 PHE A N 1
ATOM 3599 C CA . PHE A 1 450 ? -16.918 -9.669 -15.055 1.00 92.62 450 PHE A CA 1
ATOM 3600 C C . PHE A 1 450 ? -17.081 -8.975 -13.698 1.00 92.62 450 PHE A C 1
ATOM 3602 O O . PHE A 1 450 ? -17.695 -9.528 -12.791 1.00 92.62 450 PHE A O 1
ATOM 3609 N N . PHE A 1 451 ? -16.576 -7.746 -13.554 1.00 94.06 451 PHE A N 1
ATOM 3610 C CA . PHE A 1 451 ? -16.679 -6.992 -12.302 1.00 94.06 451 PHE A CA 1
ATOM 3611 C C . PHE A 1 451 ? -18.098 -6.490 -12.003 1.00 94.06 451 PHE A C 1
ATOM 3613 O O . PHE A 1 451 ? -18.440 -6.341 -10.830 1.00 94.06 451 PHE A O 1
ATOM 3620 N N . SER A 1 452 ? -18.951 -6.295 -13.016 1.00 94.56 452 SER A N 1
ATOM 3621 C CA . SER A 1 452 ? -20.356 -5.920 -12.795 1.00 94.56 452 SER A CA 1
ATOM 3622 C C . SER A 1 452 ? -21.179 -7.021 -12.118 1.00 94.56 452 SER A C 1
ATOM 3624 O O . SER A 1 452 ? -22.245 -6.749 -11.572 1.00 94.56 452 SER A O 1
ATOM 3626 N N . MET A 1 453 ? -20.675 -8.259 -12.108 1.00 93.12 453 MET A N 1
ATOM 3627 C CA . MET A 1 453 ? -21.315 -9.397 -11.452 1.00 93.12 453 MET A CA 1
ATOM 3628 C C . MET A 1 453 ? -20.935 -9.555 -9.972 1.00 93.12 453 MET A C 1
ATOM 3630 O O . MET A 1 453 ? -21.428 -10.499 -9.347 1.00 93.12 453 MET A O 1
ATOM 3634 N N . ALA A 1 454 ? -20.053 -8.703 -9.425 1.00 93.62 454 ALA A N 1
ATOM 3635 C CA . ALA A 1 454 ? -19.601 -8.763 -8.029 1.00 93.62 454 ALA A CA 1
ATOM 3636 C C . ALA A 1 454 ? -20.752 -8.549 -7.038 1.00 93.62 454 ALA A C 1
ATOM 3638 O O . ALA A 1 454 ? -21.819 -8.061 -7.405 1.00 93.62 454 ALA A O 1
ATOM 3639 N N . ILE A 1 455 ? -20.539 -8.931 -5.771 1.00 92.88 455 ILE A N 1
ATOM 3640 C CA . ILE A 1 455 ? -21.533 -8.723 -4.701 1.00 92.88 455 ILE A CA 1
ATOM 3641 C C . ILE A 1 455 ? -21.895 -7.239 -4.610 1.00 92.88 455 ILE A C 1
ATOM 3643 O O . ILE A 1 455 ? -23.069 -6.889 -4.559 1.00 92.88 455 ILE A O 1
ATOM 3647 N N . ASP A 1 456 ? -20.866 -6.394 -4.613 1.00 93.31 456 ASP A N 1
ATOM 3648 C CA . ASP A 1 456 ? -20.966 -4.950 -4.754 1.00 93.31 456 ASP A CA 1
ATOM 3649 C C . ASP A 1 456 ? -20.095 -4.536 -5.949 1.00 93.31 456 ASP A C 1
ATOM 3651 O O . ASP A 1 456 ? -18.865 -4.545 -5.836 1.00 93.31 456 ASP A O 1
ATOM 3655 N N . PRO A 1 457 ? -20.693 -4.242 -7.115 1.00 94.88 457 PRO A N 1
ATOM 3656 C CA . PRO A 1 457 ? -19.940 -3.862 -8.303 1.00 94.88 457 PRO A CA 1
ATOM 3657 C C . PRO A 1 457 ? -19.117 -2.582 -8.090 1.00 94.88 457 PRO A C 1
ATOM 3659 O O . PRO A 1 457 ? -19.672 -1.572 -7.648 1.00 94.88 457 PRO A O 1
ATOM 3662 N N . PRO A 1 458 ? -17.811 -2.572 -8.428 1.00 94.81 458 PRO A N 1
ATOM 3663 C CA . PRO A 1 458 ? -17.019 -1.348 -8.404 1.00 94.81 458 PRO A CA 1
ATOM 3664 C C . PRO A 1 458 ? -17.499 -0.346 -9.456 1.00 94.81 458 PRO A C 1
ATOM 3666 O O . PRO A 1 458 ? -18.097 -0.713 -10.470 1.00 94.81 458 PRO A O 1
ATOM 3669 N N . LYS A 1 459 ? -17.159 0.933 -9.254 1.00 91.62 459 LYS A N 1
ATOM 3670 C CA . LYS A 1 459 ? -17.393 1.976 -10.262 1.00 91.62 459 LYS A CA 1
ATOM 3671 C C . LYS A 1 459 ? -16.714 1.591 -11.581 1.00 91.62 459 LYS A C 1
ATOM 3673 O O . LYS A 1 459 ? -15.554 1.171 -11.598 1.00 91.62 459 LYS A O 1
ATOM 3678 N N . GLN A 1 460 ? -17.414 1.799 -12.693 1.00 91.69 460 GLN A N 1
ATOM 3679 C CA . GLN A 1 460 ? -16.918 1.477 -14.035 1.00 91.69 460 GLN A CA 1
ATOM 3680 C C . GLN A 1 460 ? -15.593 2.194 -14.357 1.00 91.69 460 GLN A C 1
ATOM 3682 O O . GLN A 1 460 ? -14.705 1.630 -15.004 1.00 91.69 460 GLN A O 1
ATOM 3687 N N . GLU A 1 461 ? -15.430 3.421 -13.866 1.00 91.12 461 GLU A N 1
ATOM 3688 C CA . GLU A 1 461 ? -14.196 4.202 -13.978 1.00 91.12 461 GLU A CA 1
ATOM 3689 C C . GLU A 1 461 ? -13.023 3.551 -13.244 1.00 91.12 461 GLU A C 1
ATOM 3691 O O . GLU A 1 461 ? -11.928 3.486 -13.799 1.00 91.12 461 GLU A O 1
ATOM 3696 N N . SER A 1 462 ? -13.239 2.992 -12.047 1.00 93.44 462 SER A N 1
ATOM 3697 C CA . SER A 1 462 ? -12.199 2.277 -11.294 1.00 93.44 462 SER A CA 1
ATOM 3698 C C . SER A 1 462 ? -11.661 1.084 -12.082 1.00 93.44 462 SER A C 1
ATOM 3700 O O . SER A 1 462 ? -10.448 0.892 -12.170 1.00 93.44 462 SER A O 1
ATOM 3702 N N . VAL A 1 463 ? -12.551 0.311 -12.716 1.00 94.75 463 VAL A N 1
ATOM 3703 C CA . VAL A 1 463 ? -12.160 -0.827 -13.567 1.00 94.75 463 VAL A CA 1
ATOM 3704 C C . VAL A 1 463 ? -11.429 -0.341 -14.821 1.00 94.75 463 VAL A C 1
ATOM 3706 O O . VAL A 1 463 ? -10.379 -0.873 -15.179 1.00 94.75 463 VAL A O 1
ATOM 3709 N N . THR A 1 464 ? -11.941 0.707 -15.468 1.00 93.62 464 THR A N 1
ATOM 3710 C CA . THR A 1 464 ? -11.345 1.284 -16.685 1.00 93.62 464 THR A CA 1
ATOM 3711 C C . THR A 1 464 ? -9.942 1.836 -16.423 1.00 93.62 464 THR A C 1
ATOM 3713 O O . THR A 1 464 ? -9.020 1.592 -17.206 1.00 93.62 464 THR A O 1
ATOM 3716 N N . ASN A 1 465 ? -9.748 2.523 -15.298 1.00 92.12 465 ASN A N 1
ATOM 3717 C CA . ASN A 1 465 ? -8.451 3.053 -14.893 1.00 92.12 465 ASN A CA 1
ATOM 3718 C C . ASN A 1 465 ? -7.472 1.935 -14.527 1.00 92.12 465 ASN A C 1
ATOM 3720 O O . ASN A 1 465 ? -6.324 1.985 -14.966 1.00 92.12 465 ASN A O 1
ATOM 3724 N N . ALA A 1 466 ? -7.928 0.869 -13.864 1.00 94.06 466 ALA A N 1
ATOM 3725 C CA . ALA A 1 466 ? -7.086 -0.300 -13.628 1.00 94.06 466 ALA A CA 1
ATOM 3726 C C . ALA A 1 466 ? -6.628 -0.967 -14.939 1.00 94.06 466 ALA A C 1
ATOM 3728 O O . ALA A 1 466 ? -5.448 -1.276 -15.114 1.00 94.06 466 ALA A O 1
ATOM 3729 N N . ILE A 1 467 ? -7.528 -1.115 -15.920 1.00 94.75 467 ILE A N 1
ATOM 3730 C CA . ILE A 1 467 ? -7.184 -1.609 -17.265 1.00 94.75 467 ILE A CA 1
ATOM 3731 C C . ILE A 1 467 ? -6.148 -0.690 -17.927 1.00 94.75 467 ILE A C 1
ATOM 3733 O O . ILE A 1 467 ? -5.162 -1.174 -18.489 1.00 94.75 467 ILE A O 1
ATOM 3737 N N . LYS A 1 468 ? -6.332 0.634 -17.848 1.00 92.00 468 LYS A N 1
ATOM 3738 C CA . LYS A 1 468 ? -5.384 1.624 -18.381 1.00 92.00 468 LYS A CA 1
ATOM 3739 C C . LYS A 1 468 ? -4.003 1.480 -17.731 1.00 92.00 468 LYS A C 1
ATOM 3741 O O . LYS A 1 468 ? -3.011 1.384 -18.454 1.00 92.00 468 LYS A O 1
ATOM 3746 N N . CYS A 1 469 ? -3.932 1.384 -16.404 1.00 92.00 469 CYS A N 1
ATOM 3747 C CA . CYS A 1 469 ? -2.689 1.164 -15.664 1.00 92.00 469 CYS A CA 1
ATOM 3748 C C . CYS A 1 469 ? -1.996 -0.138 -16.088 1.00 92.00 469 CYS A C 1
ATOM 3750 O O . CYS A 1 469 ? -0.806 -0.127 -16.410 1.00 92.00 469 CYS A O 1
ATOM 3752 N N . LEU A 1 470 ? -2.729 -1.251 -16.192 1.00 94.88 470 LEU A N 1
ATOM 3753 C CA . LEU A 1 470 ? -2.173 -2.537 -16.628 1.00 94.88 470 LEU A CA 1
ATOM 3754 C C . LEU A 1 470 ? -1.671 -2.514 -18.082 1.00 94.88 470 LEU A C 1
ATOM 3756 O O . LEU A 1 470 ? -0.651 -3.147 -18.386 1.00 94.88 470 LEU A O 1
ATOM 3760 N N . LYS A 1 471 ? -2.331 -1.764 -18.975 1.00 93.50 471 LYS A N 1
ATOM 3761 C CA . LYS A 1 471 ? -1.851 -1.512 -20.345 1.00 93.50 471 LYS A CA 1
ATOM 3762 C C . LYS A 1 471 ? -0.563 -0.688 -20.343 1.00 93.50 471 LYS A C 1
ATOM 3764 O O . LYS A 1 471 ? 0.402 -1.080 -20.999 1.00 93.50 471 LYS A O 1
ATOM 3769 N N . MET A 1 472 ? -0.491 0.390 -19.554 1.00 91.12 472 MET A N 1
ATOM 3770 C CA . MET A 1 472 ? 0.734 1.194 -19.391 1.00 91.12 472 MET A CA 1
ATOM 3771 C C . MET A 1 472 ? 1.889 0.351 -18.829 1.00 91.12 472 MET A C 1
ATOM 3773 O O . MET A 1 472 ? 3.019 0.417 -19.313 1.00 91.12 472 MET A O 1
ATOM 3777 N N . MET A 1 473 ? 1.609 -0.544 -17.879 1.00 92.62 473 MET A N 1
ATOM 3778 C CA . MET A 1 473 ? 2.598 -1.493 -17.363 1.00 92.62 473 MET A CA 1
ATOM 3779 C C . MET A 1 473 ? 3.032 -2.550 -18.393 1.00 92.62 473 MET A C 1
ATOM 3781 O O . MET A 1 473 ? 4.020 -3.244 -18.136 1.00 92.62 473 MET A O 1
ATOM 3785 N N . LY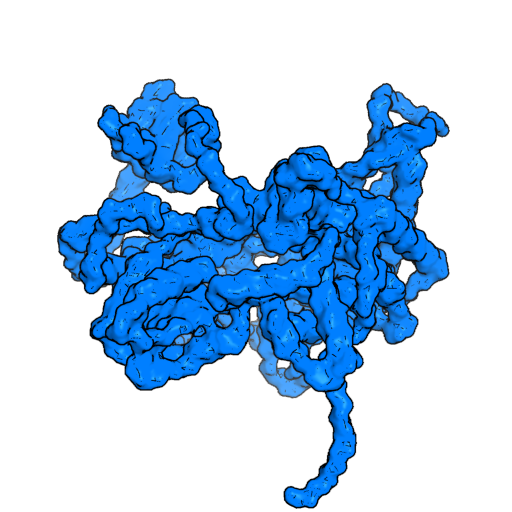S A 1 474 ? 2.356 -2.651 -19.547 1.00 92.88 474 LYS A N 1
ATOM 3786 C CA . LYS A 1 474 ? 2.481 -3.714 -20.560 1.00 92.88 474 LYS A CA 1
ATOM 3787 C C . LYS A 1 474 ? 2.148 -5.104 -20.011 1.00 92.88 474 LYS A C 1
ATOM 3789 O O . LYS A 1 474 ? 2.673 -6.100 -20.506 1.00 92.88 474 LYS A O 1
ATOM 3794 N N . ALA A 1 475 ? 1.304 -5.189 -18.983 1.00 95.44 475 ALA A N 1
ATOM 3795 C CA . ALA A 1 475 ? 0.860 -6.452 -18.396 1.00 95.44 475 ALA A CA 1
ATOM 3796 C C . ALA A 1 475 ? -0.262 -7.100 -19.227 1.00 95.44 475 ALA A C 1
ATOM 3798 O O . ALA A 1 475 ? -0.284 -8.318 -19.410 1.00 95.44 475 ALA A O 1
ATOM 3799 N N . ILE A 1 476 ? -1.145 -6.277 -19.797 1.00 95.56 476 ILE A N 1
ATOM 3800 C CA . ILE A 1 476 ? -2.201 -6.695 -20.727 1.00 95.56 476 ILE A CA 1
ATOM 3801 C C . ILE A 1 476 ? -2.087 -5.937 -22.053 1.00 95.56 476 ILE A C 1
ATOM 3803 O O . ILE A 1 476 ? -1.491 -4.861 -22.112 1.00 95.56 476 ILE A O 1
ATOM 3807 N N . ASN A 1 477 ? -2.624 -6.519 -23.122 1.00 93.12 477 ASN A N 1
ATOM 3808 C CA . ASN A 1 477 ? -2.729 -5.874 -24.429 1.00 93.12 477 ASN A CA 1
ATOM 3809 C C . ASN A 1 477 ? -4.057 -5.105 -24.577 1.00 93.12 477 ASN A C 1
ATOM 3811 O O . ASN A 1 477 ? -4.885 -5.068 -23.664 1.00 93.12 477 ASN A O 1
ATOM 3815 N N . ASP A 1 478 ? -4.281 -4.502 -25.747 1.00 91.81 478 ASP A N 1
ATOM 3816 C CA . ASP A 1 478 ? -5.495 -3.723 -26.015 1.00 91.81 478 ASP A CA 1
ATOM 3817 C C . ASP A 1 478 ? -6.788 -4.537 -25.944 1.00 91.81 478 ASP A C 1
ATOM 3819 O O . ASP A 1 478 ? -7.831 -3.987 -25.588 1.00 91.81 478 ASP A O 1
ATOM 3823 N N . ASN A 1 479 ? -6.686 -5.847 -26.177 1.00 91.44 479 ASN A N 1
ATOM 3824 C CA . ASN A 1 479 ? -7.779 -6.811 -26.093 1.00 91.44 479 ASN A CA 1
ATOM 3825 C C . ASN A 1 479 ? -8.001 -7.354 -24.669 1.00 91.44 479 ASN A C 1
ATOM 3827 O O . ASN A 1 479 ? -8.741 -8.322 -24.521 1.00 91.44 479 ASN A O 1
ATOM 3831 N N . GLU A 1 480 ? -7.372 -6.766 -23.642 1.00 92.81 480 GLU A N 1
ATOM 3832 C CA . GLU A 1 480 ? -7.422 -7.214 -22.236 1.00 92.81 480 GLU A CA 1
ATOM 3833 C C . GLU A 1 480 ? -6.850 -8.624 -22.010 1.00 92.81 480 GLU A C 1
ATOM 3835 O O . GLU A 1 480 ? -7.162 -9.292 -21.032 1.00 92.81 480 GLU A O 1
ATOM 3840 N N . GLN A 1 481 ? -5.967 -9.089 -22.895 1.00 92.44 481 GLN A N 1
ATOM 3841 C CA . GLN A 1 481 ? -5.297 -10.379 -22.743 1.00 92.44 481 GLN A CA 1
ATOM 3842 C C . GLN A 1 481 ? -3.901 -10.207 -22.150 1.00 92.44 481 GLN A C 1
ATOM 3844 O O . GLN A 1 481 ? -3.192 -9.246 -22.455 1.00 92.44 481 GLN A O 1
ATOM 3849 N N . LEU A 1 482 ? -3.464 -11.188 -21.357 1.00 94.38 482 LEU A N 1
ATOM 3850 C CA . LEU A 1 482 ? -2.128 -11.183 -20.763 1.00 94.38 482 LEU A CA 1
ATOM 3851 C C . LEU A 1 482 ? -1.022 -11.194 -21.820 1.00 94.38 482 LEU A C 1
ATOM 3853 O O . LEU A 1 482 ? -0.925 -12.113 -22.642 1.00 94.38 482 LEU A O 1
ATOM 3857 N N . THR A 1 483 ? -0.114 -10.227 -21.716 1.00 95.38 483 THR A N 1
ATOM 3858 C CA . THR A 1 483 ? 1.153 -10.228 -22.455 1.00 95.38 483 THR A CA 1
ATOM 3859 C C . THR A 1 483 ? 2.116 -11.270 -21.864 1.00 95.38 483 THR A C 1
ATOM 3861 O O . THR A 1 483 ? 1.880 -11.788 -20.765 1.00 95.38 483 THR A O 1
ATOM 3864 N N . PRO A 1 484 ? 3.251 -11.578 -22.526 1.00 95.19 484 PRO A N 1
ATOM 3865 C CA . PRO A 1 484 ? 4.310 -12.374 -21.908 1.00 95.19 484 PRO A CA 1
ATOM 3866 C C . PRO A 1 484 ? 4.766 -11.812 -20.555 1.00 95.19 484 PRO A C 1
ATOM 3868 O O . PRO A 1 484 ? 5.020 -12.588 -19.642 1.00 95.19 484 PRO A O 1
ATOM 3871 N N . LEU A 1 485 ? 4.805 -10.483 -20.395 1.00 95.44 485 LEU A N 1
ATOM 3872 C CA . LEU A 1 485 ? 5.121 -9.840 -19.120 1.00 95.44 485 LEU A CA 1
ATOM 3873 C C . LEU A 1 485 ? 4.035 -10.105 -18.069 1.00 95.44 485 LEU A C 1
ATOM 3875 O O . LEU A 1 485 ? 4.357 -10.603 -16.992 1.00 95.44 485 LEU A O 1
ATOM 3879 N N . GLY A 1 486 ? 2.758 -9.868 -18.389 1.00 95.06 486 GLY A N 1
ATOM 3880 C CA . GLY A 1 486 ? 1.647 -10.108 -17.459 1.00 95.06 486 GLY A CA 1
ATOM 3881 C C . GLY A 1 486 ? 1.554 -11.561 -16.990 1.00 95.06 486 GLY A C 1
ATOM 3882 O O . GLY A 1 486 ? 1.360 -11.822 -15.803 1.00 95.06 486 GLY A O 1
ATOM 3883 N N . LYS A 1 487 ? 1.806 -12.524 -17.891 1.00 92.75 487 LYS A N 1
ATOM 3884 C CA . LYS A 1 487 ? 1.870 -13.959 -17.550 1.00 92.75 487 LYS A CA 1
ATOM 3885 C C . LYS A 1 487 ? 2.954 -14.287 -16.523 1.00 92.75 487 LYS A C 1
ATOM 3887 O O . LYS A 1 487 ? 2.815 -15.269 -15.797 1.00 92.75 487 LYS A O 1
ATOM 3892 N N . GLN A 1 488 ? 4.045 -13.524 -16.489 1.00 92.62 488 GLN A N 1
ATOM 3893 C CA . GLN A 1 488 ? 5.128 -13.712 -15.522 1.00 92.62 488 GLN A CA 1
ATOM 3894 C C . GLN A 1 488 ? 4.857 -12.932 -14.233 1.00 92.62 488 GLN A C 1
ATOM 3896 O O . GLN A 1 488 ? 5.137 -13.449 -13.157 1.00 92.62 488 GLN A O 1
ATOM 3901 N N . MET A 1 489 ? 4.252 -11.742 -14.326 1.00 93.44 489 MET A N 1
ATOM 3902 C CA . MET A 1 489 ? 3.872 -10.929 -13.166 1.00 93.44 489 MET A CA 1
ATOM 3903 C C . MET A 1 489 ? 2.911 -11.669 -12.232 1.00 93.44 489 MET A C 1
ATOM 3905 O O . MET A 1 489 ? 3.195 -11.736 -11.046 1.00 93.44 489 MET A O 1
ATOM 3909 N N . ILE A 1 490 ? 1.853 -12.306 -12.755 1.00 88.69 490 ILE A N 1
ATOM 3910 C CA . ILE A 1 490 ? 0.866 -13.055 -11.939 1.00 88.69 490 ILE A CA 1
ATOM 3911 C C . ILE A 1 490 ? 1.508 -14.189 -11.132 1.00 88.69 490 ILE A C 1
ATOM 3913 O O . ILE A 1 490 ? 1.026 -14.566 -10.066 1.00 88.69 490 ILE A O 1
ATOM 3917 N N . LYS A 1 491 ? 2.605 -14.762 -11.637 1.00 86.44 491 LYS A N 1
ATOM 3918 C CA . LYS A 1 491 ? 3.307 -15.842 -10.936 1.00 86.44 491 LYS A CA 1
ATOM 3919 C C . LYS A 1 491 ? 4.040 -15.303 -9.711 1.00 86.44 491 LYS A C 1
ATOM 3921 O O . LYS A 1 491 ? 4.078 -15.972 -8.684 1.00 86.44 491 LYS A O 1
ATOM 3926 N N . VAL A 1 492 ? 4.598 -14.095 -9.795 1.00 88.50 492 VAL A N 1
ATOM 3927 C CA . VAL A 1 492 ? 5.310 -13.479 -8.675 1.00 88.50 492 VAL A CA 1
ATOM 3928 C C . VAL A 1 492 ? 4.294 -13.086 -7.594 1.00 88.50 492 VAL A C 1
ATOM 3930 O O . VAL A 1 492 ? 3.318 -12.404 -7.887 1.00 88.50 492 VAL A O 1
ATOM 3933 N N . PRO A 1 493 ? 4.485 -13.504 -6.329 1.00 84.06 493 PRO A N 1
ATOM 3934 C CA . PRO A 1 493 ? 3.470 -13.357 -5.296 1.00 84.06 493 PRO A CA 1
ATOM 3935 C C . PRO A 1 493 ? 3.413 -11.943 -4.676 1.00 84.06 493 PRO A C 1
ATOM 3937 O O . PRO A 1 493 ? 3.310 -11.836 -3.453 1.00 84.06 493 PRO A O 1
ATOM 3940 N N . LEU A 1 494 ? 3.464 -10.890 -5.496 1.00 89.00 494 LEU A N 1
ATOM 3941 C CA . LEU A 1 494 ? 3.416 -9.476 -5.109 1.00 89.00 494 LEU A CA 1
ATOM 3942 C C . LEU A 1 494 ? 2.551 -8.662 -6.085 1.00 89.00 494 LEU A C 1
ATOM 3944 O O . LEU A 1 494 ? 2.244 -9.120 -7.186 1.00 89.00 494 LEU A O 1
ATOM 3948 N N . GLU A 1 495 ? 2.241 -7.424 -5.702 1.00 90.12 495 GLU A N 1
ATOM 3949 C CA . GLU A 1 495 ? 1.567 -6.439 -6.552 1.00 90.12 495 GLU A CA 1
ATOM 3950 C C . GLU A 1 495 ? 2.251 -6.265 -7.925 1.00 90.12 495 GLU A C 1
ATOM 3952 O O . GLU A 1 495 ? 3.473 -6.455 -8.038 1.00 90.12 495 GLU A O 1
ATOM 3957 N N . PRO A 1 496 ? 1.505 -5.862 -8.976 1.00 93.62 496 PRO A N 1
ATOM 3958 C CA . PRO A 1 496 ? 2.021 -5.739 -10.341 1.00 93.62 496 PRO A CA 1
ATOM 3959 C C . PRO A 1 496 ? 3.337 -4.950 -10.439 1.00 93.62 496 PRO A C 1
ATOM 3961 O O . PRO A 1 496 ? 4.302 -5.425 -11.046 1.00 93.62 496 PRO A O 1
ATOM 3964 N N . GLN A 1 497 ? 3.410 -3.786 -9.790 1.00 95.00 497 GLN A N 1
ATOM 3965 C CA . GLN A 1 497 ? 4.590 -2.918 -9.805 1.00 95.00 497 GLN A CA 1
ATOM 3966 C C . GLN A 1 497 ? 5.816 -3.627 -9.216 1.00 95.00 497 GLN A C 1
ATOM 3968 O O . GLN A 1 497 ? 6.842 -3.765 -9.885 1.00 95.00 497 GLN A O 1
ATOM 3973 N N . CYS A 1 498 ? 5.685 -4.169 -8.002 1.00 96.19 498 CYS A N 1
ATOM 3974 C CA . CYS A 1 498 ? 6.739 -4.913 -7.310 1.00 96.19 498 CYS A CA 1
ATOM 3975 C C . CYS A 1 498 ? 7.220 -6.129 -8.116 1.00 96.19 498 CYS A C 1
ATOM 3977 O O . CYS A 1 498 ? 8.423 -6.369 -8.252 1.00 96.19 498 CYS A O 1
ATOM 3979 N N . SER A 1 499 ? 6.283 -6.871 -8.708 1.00 95.56 499 SER A N 1
ATOM 3980 C CA . SER A 1 499 ? 6.574 -8.009 -9.580 1.00 95.56 499 SER A CA 1
ATOM 3981 C C . SER A 1 499 ? 7.409 -7.592 -10.793 1.00 95.56 499 SER A C 1
ATOM 3983 O O . SER A 1 499 ? 8.391 -8.255 -11.139 1.00 95.56 499 SER A O 1
ATOM 3985 N N . LYS A 1 500 ? 7.090 -6.448 -11.404 1.00 97.00 500 LYS A N 1
ATOM 3986 C CA . LYS A 1 500 ? 7.842 -5.902 -12.537 1.00 97.00 500 LYS A CA 1
ATOM 3987 C C . LYS A 1 500 ? 9.234 -5.390 -12.139 1.00 97.00 500 LYS A C 1
ATOM 3989 O O . LYS A 1 500 ? 10.176 -5.661 -12.884 1.00 97.00 500 LYS A O 1
ATOM 3994 N N . ILE A 1 501 ? 9.399 -4.760 -10.965 1.00 97.94 501 ILE A N 1
ATOM 3995 C CA . ILE A 1 501 ? 10.722 -4.378 -10.416 1.00 97.94 501 ILE A CA 1
ATOM 3996 C C . ILE A 1 501 ? 11.641 -5.603 -10.356 1.00 97.94 501 ILE A C 1
ATOM 3998 O O . ILE A 1 501 ? 12.783 -5.555 -10.811 1.00 97.94 501 ILE A O 1
ATOM 4002 N N . ILE A 1 502 ? 11.138 -6.722 -9.829 1.00 97.31 502 ILE A N 1
ATOM 4003 C CA . ILE A 1 502 ? 11.915 -7.956 -9.666 1.00 97.31 502 ILE A CA 1
ATOM 4004 C C . ILE A 1 502 ? 12.302 -8.554 -11.021 1.00 97.31 502 ILE A C 1
ATOM 4006 O O . ILE A 1 502 ? 13.468 -8.899 -11.225 1.00 97.31 502 ILE A O 1
ATOM 4010 N N . LEU A 1 503 ? 11.352 -8.660 -11.957 1.00 96.44 503 LEU A N 1
ATOM 4011 C CA . LEU A 1 503 ? 11.610 -9.210 -13.292 1.00 96.44 503 LEU A CA 1
ATOM 4012 C C . LEU A 1 503 ? 12.656 -8.378 -14.049 1.00 96.44 503 LEU A C 1
ATOM 4014 O O . LEU A 1 503 ? 13.608 -8.940 -14.596 1.00 96.44 503 LEU A O 1
ATOM 4018 N N . TYR A 1 504 ? 12.543 -7.047 -14.011 1.00 97.31 504 TYR A N 1
ATOM 4019 C CA . TYR A 1 504 ? 13.564 -6.162 -14.577 1.00 97.31 504 TYR A CA 1
ATOM 4020 C C . TYR A 1 504 ? 14.887 -6.244 -13.810 1.00 97.31 504 TYR A C 1
ATOM 4022 O O . TYR A 1 504 ? 15.943 -6.196 -14.434 1.00 97.31 504 TYR A O 1
ATOM 4030 N N . GLY A 1 505 ? 14.860 -6.460 -12.493 1.00 96.62 505 GLY A N 1
ATOM 4031 C CA . GLY A 1 505 ? 16.047 -6.728 -11.682 1.00 96.62 505 GLY A CA 1
ATOM 4032 C C . GLY A 1 505 ? 16.826 -7.964 -12.142 1.00 96.62 505 GLY A C 1
ATOM 4033 O O . GLY A 1 505 ? 18.056 -7.935 -12.193 1.00 96.62 505 GLY A O 1
ATOM 4034 N N . VAL A 1 506 ? 16.132 -9.032 -12.554 1.00 94.75 506 VAL A N 1
ATOM 4035 C CA . VAL A 1 506 ? 16.767 -10.207 -13.179 1.00 94.75 506 VAL A CA 1
ATOM 4036 C C . VAL A 1 506 ? 17.377 -9.840 -14.534 1.00 94.75 506 VAL A C 1
ATOM 4038 O O . VAL A 1 506 ? 18.543 -10.145 -14.788 1.00 94.75 506 VAL A O 1
ATOM 4041 N N . MET A 1 507 ? 16.612 -9.173 -15.404 1.00 94.44 507 MET A N 1
ATOM 4042 C CA . MET A 1 507 ? 17.036 -8.836 -16.773 1.00 94.44 507 MET A CA 1
ATOM 4043 C C . MET A 1 507 ? 18.231 -7.878 -16.802 1.00 94.44 507 MET A C 1
ATOM 4045 O O . MET A 1 507 ? 19.145 -8.050 -17.607 1.00 94.44 507 MET A O 1
ATOM 4049 N N . LEU A 1 508 ? 18.247 -6.905 -15.891 1.00 96.75 508 LEU A N 1
ATOM 4050 C CA . LEU A 1 508 ? 19.311 -5.919 -15.716 1.00 96.75 508 LEU A CA 1
ATOM 4051 C C . LEU A 1 508 ? 20.455 -6.423 -14.820 1.00 96.75 508 LEU A C 1
ATOM 4053 O O . LEU A 1 508 ? 21.382 -5.667 -14.540 1.00 96.75 508 LEU A O 1
ATOM 4057 N N . LYS A 1 509 ? 20.410 -7.683 -14.362 1.00 95.69 509 LYS A N 1
ATOM 4058 C CA . LYS A 1 509 ? 21.392 -8.301 -13.451 1.00 95.69 509 LYS A CA 1
ATOM 4059 C C . LYS A 1 509 ? 21.681 -7.450 -12.199 1.00 95.69 509 LYS A C 1
ATOM 4061 O O . LYS A 1 509 ? 22.837 -7.292 -11.788 1.00 95.69 509 LYS A O 1
ATOM 4066 N N . CYS A 1 510 ? 20.624 -6.906 -11.597 1.00 95.88 510 CYS A N 1
ATOM 4067 C CA . CYS A 1 510 ? 20.630 -6.170 -10.333 1.00 95.88 510 CYS A CA 1
ATOM 4068 C C . CYS A 1 510 ? 19.629 -6.763 -9.313 1.00 95.88 510 CYS A C 1
ATOM 4070 O O . CYS A 1 510 ? 18.929 -6.040 -8.606 1.00 95.88 510 CYS A O 1
ATOM 4072 N N . LEU A 1 511 ? 19.545 -8.098 -9.243 1.00 95.12 511 LEU A N 1
ATOM 4073 C CA . LEU A 1 511 ? 18.458 -8.810 -8.562 1.00 95.12 511 LEU A CA 1
ATOM 4074 C C . LEU A 1 511 ? 18.351 -8.539 -7.050 1.00 95.12 511 LEU A C 1
ATOM 4076 O O . LEU A 1 511 ? 17.253 -8.304 -6.558 1.00 95.12 511 LEU A O 1
ATOM 4080 N N . GLU A 1 512 ? 19.455 -8.576 -6.298 1.00 93.44 512 GLU A N 1
ATOM 4081 C CA . GLU A 1 512 ? 19.430 -8.414 -4.832 1.00 93.44 512 GLU A CA 1
ATOM 4082 C C . GLU A 1 512 ? 18.806 -7.075 -4.384 1.00 93.44 512 GLU A C 1
ATOM 4084 O O . GLU A 1 512 ? 17.871 -7.106 -3.582 1.00 93.44 512 GLU A O 1
ATOM 4089 N N . PRO A 1 513 ? 19.252 -5.897 -4.873 1.00 95.62 513 PRO A N 1
ATOM 4090 C CA . PRO A 1 513 ? 18.611 -4.637 -4.507 1.00 95.62 513 PRO A CA 1
ATOM 4091 C C . PRO A 1 513 ? 17.173 -4.533 -5.033 1.00 95.62 513 PRO A C 1
ATOM 4093 O O . PRO A 1 513 ? 16.330 -3.998 -4.321 1.00 95.62 513 PRO A O 1
ATOM 4096 N N . ALA A 1 514 ? 16.864 -5.079 -6.215 1.00 96.94 514 ALA A N 1
ATOM 4097 C CA . ALA A 1 514 ? 15.498 -5.087 -6.747 1.00 96.94 514 ALA A CA 1
ATOM 4098 C C . ALA A 1 514 ? 14.529 -5.881 -5.851 1.00 96.94 514 ALA A C 1
ATOM 4100 O O . ALA A 1 514 ? 13.423 -5.418 -5.581 1.00 96.94 514 ALA A O 1
ATOM 4101 N N . LEU A 1 515 ? 14.958 -7.039 -5.332 1.00 95.50 515 LEU A N 1
ATOM 4102 C CA . LEU A 1 515 ? 14.181 -7.820 -4.368 1.00 95.50 515 LEU A CA 1
ATOM 4103 C C . LEU A 1 515 ? 13.964 -7.062 -3.056 1.00 95.50 515 LEU A C 1
ATOM 4105 O O . LEU A 1 515 ? 12.858 -7.071 -2.525 1.00 95.50 515 LEU A O 1
ATOM 4109 N N . ILE A 1 516 ? 15.009 -6.413 -2.530 1.00 95.25 516 ILE A N 1
ATOM 4110 C CA . ILE A 1 516 ? 14.898 -5.614 -1.303 1.00 95.25 516 ILE A CA 1
ATOM 4111 C C . ILE A 1 516 ? 13.870 -4.499 -1.497 1.00 95.25 516 ILE A C 1
ATOM 4113 O O . ILE A 1 516 ? 12.973 -4.378 -0.669 1.00 95.25 516 ILE A O 1
ATOM 4117 N N . LEU A 1 517 ? 13.971 -3.728 -2.585 1.00 96.12 517 LEU A N 1
ATOM 4118 C CA . LEU A 1 517 ? 13.042 -2.634 -2.881 1.00 96.12 517 LEU A CA 1
ATOM 4119 C C . LEU A 1 517 ? 11.602 -3.125 -3.029 1.00 96.12 517 LEU A C 1
ATOM 4121 O O . LEU A 1 517 ? 10.735 -2.630 -2.319 1.00 96.12 517 LEU A O 1
ATOM 4125 N N . ALA A 1 518 ? 11.353 -4.142 -3.859 1.00 96.19 518 ALA A N 1
ATOM 4126 C CA . ALA A 1 518 ? 10.008 -4.689 -4.050 1.00 96.19 518 ALA A CA 1
ATOM 4127 C C . ALA A 1 518 ? 9.393 -5.210 -2.736 1.00 96.19 518 ALA A C 1
ATOM 4129 O O . ALA A 1 518 ? 8.224 -4.961 -2.446 1.00 96.19 518 ALA A O 1
ATOM 4130 N N . CYS A 1 519 ? 10.181 -5.888 -1.895 1.00 94.81 519 CYS A N 1
ATOM 4131 C CA . CYS A 1 519 ? 9.711 -6.323 -0.581 1.00 94.81 519 CYS A CA 1
ATOM 4132 C C . CYS A 1 519 ? 9.493 -5.152 0.391 1.00 94.81 519 CYS A C 1
ATOM 4134 O O . CYS A 1 519 ? 8.602 -5.238 1.230 1.00 94.81 519 CYS A O 1
ATOM 4136 N N . CYS A 1 520 ? 10.295 -4.083 0.317 1.00 94.25 520 CYS A N 1
ATOM 4137 C CA . CYS A 1 520 ? 10.116 -2.899 1.161 1.00 94.25 520 CYS A CA 1
ATOM 4138 C C . CYS A 1 520 ? 8.842 -2.142 0.786 1.00 94.25 520 CYS A C 1
ATOM 4140 O O . CYS A 1 520 ? 8.051 -1.880 1.683 1.00 94.25 520 CYS A O 1
ATOM 4142 N N . ILE A 1 521 ? 8.609 -1.891 -0.507 1.00 92.94 521 ILE A N 1
ATOM 4143 C CA . ILE A 1 521 ? 7.382 -1.255 -1.016 1.00 92.94 521 ILE A CA 1
ATOM 4144 C C . ILE A 1 521 ? 6.156 -2.046 -0.531 1.00 92.94 521 ILE A C 1
ATOM 4146 O O . ILE A 1 521 ? 5.280 -1.500 0.129 1.00 92.94 521 ILE A O 1
ATOM 4150 N N . SER A 1 522 ? 6.164 -3.375 -0.692 1.00 90.62 522 SER A N 1
ATOM 4151 C CA . SER A 1 522 ? 5.070 -4.244 -0.224 1.00 90.62 522 SER A CA 1
ATOM 4152 C C . SER A 1 522 ? 4.863 -4.265 1.305 1.00 90.62 522 SER A C 1
ATOM 4154 O O . SER A 1 522 ? 3.785 -4.626 1.774 1.00 90.62 522 SER A O 1
ATOM 4156 N N . GLN A 1 523 ? 5.876 -3.942 2.119 1.00 88.19 523 GLN A N 1
ATOM 4157 C CA . GLN A 1 523 ? 5.747 -3.879 3.588 1.00 88.19 523 GLN A CA 1
ATOM 4158 C C . GLN A 1 523 ? 5.540 -2.453 4.132 1.00 88.19 523 GLN A C 1
ATOM 4160 O O . GLN A 1 523 ? 5.280 -2.291 5.336 1.00 88.19 523 GLN A O 1
ATOM 4165 N N . GLY A 1 524 ? 5.660 -1.432 3.283 1.00 87.75 524 GLY A N 1
ATOM 4166 C CA . GLY A 1 524 ? 5.636 -0.016 3.642 1.00 87.75 524 GLY A CA 1
ATOM 4167 C C . GLY A 1 524 ? 6.792 0.415 4.555 1.00 87.75 524 GLY A C 1
ATOM 4168 O O . GLY A 1 524 ? 7.755 -0.322 4.781 1.00 87.75 524 GLY A O 1
ATOM 4169 N N . ASP A 1 525 ? 6.659 1.604 5.156 1.00 85.06 525 ASP A N 1
ATOM 4170 C CA . ASP A 1 525 ? 7.734 2.274 5.910 1.00 85.06 525 ASP A CA 1
ATOM 4171 C C . ASP A 1 525 ? 8.392 1.369 6.975 1.00 85.06 525 ASP A C 1
ATOM 4173 O O . ASP A 1 525 ? 7.724 0.763 7.826 1.00 85.06 525 ASP A O 1
ATOM 4177 N N . LEU A 1 526 ? 9.722 1.266 6.925 1.00 89.69 526 LEU A N 1
ATOM 4178 C CA . LEU A 1 526 ? 10.527 0.471 7.854 1.00 89.69 526 LEU A CA 1
ATOM 4179 C C . LEU A 1 526 ? 10.701 1.155 9.208 1.00 89.69 526 LEU A C 1
ATOM 4181 O O . LEU A 1 526 ? 10.977 0.470 10.200 1.00 89.69 526 LEU A O 1
ATOM 4185 N N . PHE A 1 527 ? 10.575 2.481 9.252 1.00 88.56 527 PHE A N 1
ATOM 4186 C CA . PHE A 1 527 ? 10.755 3.248 10.472 1.00 88.56 527 PHE A CA 1
ATOM 4187 C C . PHE A 1 527 ? 9.526 3.127 11.376 1.00 88.56 527 PHE A C 1
ATOM 4189 O O . PHE A 1 527 ? 8.379 3.166 10.936 1.00 88.56 527 PHE A O 1
ATOM 4196 N N . LYS A 1 528 ? 9.777 2.959 12.673 1.00 83.81 528 LYS A N 1
ATOM 4197 C CA . LYS A 1 528 ? 8.756 2.923 13.717 1.00 83.81 528 LYS A CA 1
ATOM 4198 C C . LYS A 1 528 ? 8.544 4.310 14.290 1.00 83.81 528 LYS A C 1
ATOM 4200 O O . LYS A 1 528 ? 9.498 5.072 14.446 1.00 83.81 528 LYS A O 1
ATOM 4205 N N . ILE A 1 529 ? 7.303 4.599 14.667 1.00 77.88 529 ILE A N 1
ATOM 4206 C CA . ILE A 1 529 ? 6.980 5.831 15.381 1.00 77.88 529 ILE A CA 1
ATOM 4207 C C . ILE A 1 529 ? 7.264 5.604 16.871 1.00 77.88 529 ILE A C 1
ATOM 4209 O O . ILE A 1 529 ? 6.650 4.714 17.468 1.00 77.88 529 ILE A O 1
ATOM 4213 N N . PRO A 1 530 ? 8.200 6.353 17.481 1.00 77.75 530 PRO A N 1
ATOM 4214 C CA . PRO A 1 530 ? 8.469 6.222 18.903 1.00 77.75 530 PRO A CA 1
ATOM 4215 C C . PRO A 1 530 ? 7.440 6.967 19.761 1.00 77.75 530 PRO A C 1
ATOM 4217 O O . PRO A 1 530 ? 6.921 8.017 19.374 1.00 77.75 530 PRO A O 1
ATOM 4220 N N . ALA A 1 531 ? 7.219 6.465 20.977 1.00 69.56 531 ALA A N 1
ATOM 4221 C CA . ALA A 1 531 ? 6.456 7.163 22.003 1.00 69.56 531 ALA A CA 1
ATOM 4222 C C . ALA A 1 531 ? 7.290 8.294 22.646 1.00 69.56 531 ALA A C 1
ATOM 4224 O O . ALA A 1 531 ? 8.373 8.060 23.176 1.00 69.56 531 ALA A O 1
ATOM 4225 N N . GLY A 1 532 ? 6.775 9.527 22.636 1.00 69.19 532 GLY A N 1
ATOM 4226 C CA . GLY A 1 532 ? 7.369 10.672 23.343 1.00 69.19 532 GLY A CA 1
ATOM 4227 C C . GLY A 1 532 ? 8.334 11.549 22.526 1.00 69.19 532 GLY A C 1
ATOM 4228 O O . GLY A 1 532 ? 9.046 11.095 21.629 1.00 69.19 532 GLY A O 1
ATOM 4229 N N . GLN A 1 533 ? 8.374 12.841 22.867 1.00 72.38 533 GLN A N 1
ATOM 4230 C CA . GLN A 1 533 ? 9.011 13.891 22.058 1.00 72.38 533 GLN A CA 1
ATOM 4231 C C . GLN A 1 533 ? 10.531 13.728 21.890 1.00 72.38 533 GLN A C 1
ATOM 4233 O O . GLN A 1 533 ? 11.059 13.887 20.790 1.00 72.38 533 GLN A O 1
ATOM 4238 N N . LEU A 1 534 ? 11.247 13.348 22.953 1.00 76.94 534 LEU A N 1
ATOM 4239 C CA . LEU A 1 534 ? 12.699 13.125 22.892 1.00 76.94 534 LEU A CA 1
ATOM 4240 C C . LEU A 1 534 ? 13.066 11.964 21.960 1.00 76.94 534 LEU A C 1
ATOM 4242 O O . LEU A 1 534 ? 14.040 12.044 21.209 1.00 76.94 534 LEU A O 1
ATOM 4246 N N . LEU A 1 535 ? 12.287 10.879 21.989 1.00 77.69 535 LEU A N 1
ATOM 4247 C CA . LEU A 1 535 ? 12.520 9.744 21.104 1.00 77.69 535 LEU A CA 1
ATOM 4248 C C . LEU A 1 535 ? 12.145 10.080 19.656 1.00 77.69 535 LEU A C 1
ATOM 4250 O O . LEU A 1 535 ? 12.864 9.651 18.760 1.00 77.69 535 LEU A O 1
ATOM 4254 N N . LYS A 1 536 ? 11.115 10.907 19.415 1.00 74.88 536 LYS A N 1
ATOM 4255 C CA . LYS A 1 536 ? 10.800 11.440 18.073 1.00 74.88 536 LYS A CA 1
ATOM 4256 C C . LYS A 1 536 ? 11.975 12.223 17.477 1.00 74.88 536 LYS A C 1
ATOM 4258 O O . LYS A 1 536 ? 12.388 11.944 16.352 1.00 74.88 536 LYS A O 1
ATOM 4263 N N . GLN A 1 537 ? 12.585 13.131 18.244 1.00 78.56 537 GLN A N 1
ATOM 4264 C CA . GLN A 1 537 ? 13.766 13.890 17.800 1.00 78.56 537 GLN A CA 1
ATOM 4265 C C . GLN A 1 537 ? 14.969 12.980 17.505 1.00 78.56 537 GLN A C 1
ATOM 4267 O O . GLN A 1 537 ? 15.676 13.169 16.506 1.00 78.56 537 GLN A O 1
ATOM 4272 N N . ARG A 1 538 ? 15.191 11.956 18.341 1.00 82.81 538 ARG A N 1
ATOM 4273 C CA . ARG A 1 538 ? 16.220 10.935 18.092 1.00 82.81 538 ARG A CA 1
ATOM 4274 C C . ARG A 1 538 ? 15.924 10.128 16.831 1.00 82.81 538 ARG A C 1
ATOM 4276 O O . ARG A 1 538 ? 16.826 9.977 16.017 1.00 82.81 538 ARG A O 1
ATOM 4283 N N . ALA A 1 539 ? 14.687 9.685 16.621 1.00 81.06 539 ALA A N 1
ATOM 4284 C CA . ALA A 1 539 ? 14.286 8.942 15.428 1.00 81.06 539 ALA A CA 1
ATOM 4285 C C . ALA A 1 539 ? 14.476 9.757 14.147 1.00 81.06 539 ALA A C 1
ATOM 4287 O O . ALA A 1 539 ? 15.053 9.253 13.184 1.00 81.06 539 ALA A O 1
ATOM 4288 N N . ALA A 1 540 ? 14.095 11.038 14.153 1.00 79.06 540 ALA A N 1
ATOM 4289 C CA . ALA A 1 540 ? 14.355 11.947 13.040 1.00 79.06 540 ALA A CA 1
ATOM 4290 C C . ALA A 1 540 ? 15.863 12.089 12.762 1.00 79.06 540 ALA A C 1
ATOM 4292 O O . ALA A 1 540 ? 16.295 12.065 11.609 1.00 79.06 540 ALA A O 1
ATOM 4293 N N . SER A 1 541 ? 16.679 12.181 13.815 1.00 79.88 541 SER A N 1
ATOM 4294 C CA . SER A 1 541 ? 18.140 12.257 13.703 1.00 79.88 541 SER A CA 1
ATOM 4295 C C . SER A 1 541 ? 18.756 10.956 13.175 1.00 79.88 541 SER A C 1
ATOM 4297 O O . SER A 1 541 ? 19.621 11.007 12.305 1.00 79.88 541 SER A O 1
ATOM 4299 N N . CYS A 1 542 ? 18.285 9.791 13.630 1.00 82.19 542 CYS A N 1
ATOM 4300 C CA . CYS A 1 542 ? 18.687 8.479 13.115 1.00 82.19 542 CYS A CA 1
ATOM 4301 C C . CYS A 1 542 ? 18.305 8.323 11.641 1.00 82.19 542 CYS A C 1
ATOM 4303 O O . CYS A 1 542 ? 19.143 7.936 10.831 1.00 82.19 542 CYS A O 1
ATOM 4305 N N . LYS A 1 543 ? 17.077 8.698 11.258 1.00 78.94 543 LYS A N 1
ATOM 4306 C CA . LYS A 1 543 ? 16.637 8.674 9.858 1.00 78.94 543 LYS A CA 1
ATOM 4307 C C . LYS A 1 543 ? 17.556 9.534 8.989 1.00 78.94 543 LYS A C 1
ATOM 4309 O O . LYS A 1 543 ? 18.033 9.057 7.963 1.00 78.94 543 LYS A O 1
ATOM 4314 N N . LYS A 1 544 ? 17.915 10.742 9.449 1.00 78.44 544 LYS A N 1
ATOM 4315 C CA . LYS A 1 544 ? 18.878 11.631 8.770 1.00 78.44 544 LYS A CA 1
ATOM 4316 C C . LYS A 1 544 ? 20.255 11.000 8.530 1.00 78.44 544 LYS A C 1
ATOM 4318 O O . LYS A 1 544 ? 20.906 11.382 7.569 1.00 78.44 544 LYS A O 1
ATOM 4323 N N . GLN A 1 545 ? 20.698 10.032 9.337 1.00 81.12 545 GLN A N 1
ATOM 4324 C CA . GLN A 1 545 ? 21.971 9.332 9.097 1.00 81.12 545 GLN A CA 1
ATOM 4325 C C . GLN A 1 545 ? 21.914 8.411 7.870 1.00 81.12 545 GLN A C 1
ATOM 4327 O O . GLN A 1 545 ? 22.923 8.233 7.189 1.00 81.12 545 GLN A O 1
ATOM 4332 N N . PHE A 1 546 ? 20.744 7.837 7.573 1.00 77.88 546 PHE A N 1
ATOM 4333 C CA . PHE A 1 546 ? 20.532 7.032 6.365 1.00 77.88 546 PHE A CA 1
ATOM 4334 C C . PHE A 1 546 ? 20.189 7.886 5.144 1.00 77.88 546 PHE A C 1
ATOM 4336 O O . PHE A 1 546 ? 20.459 7.474 4.013 1.00 77.88 546 PHE A O 1
ATOM 4343 N N . ILE A 1 547 ? 19.632 9.080 5.373 1.00 68.69 547 ILE A N 1
ATOM 4344 C CA . ILE A 1 547 ? 19.459 10.122 4.362 1.00 68.69 547 ILE A CA 1
ATOM 4345 C C . ILE A 1 547 ? 20.850 10.652 4.000 1.00 68.69 547 ILE A C 1
ATOM 4347 O O . ILE A 1 547 ? 21.329 11.666 4.502 1.00 68.69 547 ILE A O 1
ATOM 4351 N N . ASN A 1 548 ? 21.541 9.931 3.117 1.00 62.47 548 ASN A N 1
ATOM 4352 C CA . ASN A 1 548 ? 22.720 10.473 2.454 1.00 62.47 548 ASN A CA 1
ATOM 4353 C C . ASN A 1 548 ? 22.303 11.757 1.704 1.00 62.47 548 ASN A C 1
ATOM 4355 O O . ASN A 1 548 ? 21.124 11.922 1.390 1.00 62.47 548 ASN A O 1
ATOM 4359 N N . LYS A 1 549 ? 23.234 12.639 1.317 1.00 65.44 549 LYS A N 1
ATOM 4360 C CA . LYS A 1 549 ? 22.947 13.844 0.492 1.00 65.44 549 LYS A CA 1
ATOM 4361 C C . LYS A 1 549 ? 22.302 13.543 -0.890 1.00 65.44 549 LYS A C 1
ATOM 4363 O O . LYS A 1 549 ? 22.236 14.428 -1.740 1.00 65.44 549 LYS A O 1
ATOM 4368 N N . GLY A 1 550 ? 21.839 12.317 -1.135 1.00 78.25 550 GLY A N 1
ATOM 4369 C CA . GLY A 1 550 ? 21.216 11.819 -2.354 1.00 78.25 550 GLY A CA 1
ATOM 4370 C C . GLY A 1 550 ? 19.769 12.270 -2.563 1.00 78.25 550 GLY A C 1
ATOM 4371 O O . GLY A 1 550 ? 19.250 13.144 -1.872 1.00 78.25 550 GLY A O 1
ATOM 4372 N N . TYR A 1 551 ? 19.144 11.702 -3.588 1.00 89.81 551 TYR A N 1
ATOM 4373 C CA . TYR A 1 551 ? 17.879 12.166 -4.166 1.00 89.81 551 TYR A CA 1
ATOM 4374 C C . TYR A 1 551 ? 16.854 11.021 -4.272 1.00 89.81 551 TYR A C 1
ATOM 4376 O O . TYR A 1 551 ? 16.130 10.933 -5.258 1.00 89.81 551 TYR A O 1
ATOM 4384 N N . SER A 1 552 ? 16.871 10.084 -3.319 1.00 92.00 552 SER A N 1
ATOM 4385 C CA . SER A 1 552 ? 16.047 8.874 -3.360 1.00 92.00 552 SER A CA 1
ATOM 4386 C C . SER A 1 552 ? 15.669 8.399 -1.962 1.00 92.00 552 SER A C 1
ATOM 4388 O O . SER A 1 552 ? 16.553 8.141 -1.140 1.00 92.00 552 SER A O 1
ATOM 4390 N N . ASP A 1 553 ? 14.365 8.257 -1.737 1.00 91.44 553 ASP A N 1
ATOM 4391 C CA . ASP A 1 553 ? 13.789 7.628 -0.550 1.00 91.44 553 ASP A CA 1
ATOM 4392 C C . ASP A 1 553 ? 14.026 6.104 -0.586 1.00 91.44 553 ASP A C 1
ATOM 4394 O O . ASP A 1 553 ? 14.472 5.526 0.404 1.00 91.44 553 ASP A O 1
ATOM 4398 N N . ASP A 1 554 ? 13.865 5.461 -1.747 1.00 92.25 554 ASP A N 1
ATOM 4399 C CA . ASP A 1 554 ? 14.099 4.018 -1.948 1.00 92.25 554 ASP A CA 1
ATOM 4400 C C . ASP A 1 554 ? 15.527 3.572 -1.602 1.00 92.25 554 ASP A C 1
ATOM 4402 O O . ASP A 1 554 ? 15.767 2.481 -1.071 1.00 92.25 554 ASP A O 1
ATOM 4406 N N . LEU A 1 555 ? 16.509 4.439 -1.859 1.00 91.69 555 LEU A N 1
ATOM 4407 C CA . LEU A 1 555 ? 17.904 4.179 -1.528 1.00 91.69 555 LEU A CA 1
ATOM 4408 C C . LEU A 1 555 ? 18.116 3.992 -0.016 1.00 91.69 555 LEU A C 1
ATOM 4410 O O . LEU A 1 555 ? 19.008 3.235 0.380 1.00 91.69 555 LEU A O 1
ATOM 4414 N N . ILE A 1 556 ? 17.300 4.632 0.830 1.00 90.75 556 ILE A N 1
ATOM 4415 C CA . ILE A 1 556 ? 17.366 4.480 2.291 1.00 90.75 556 ILE A CA 1
ATOM 4416 C C . ILE A 1 556 ? 17.122 3.021 2.674 1.00 90.75 556 ILE A C 1
ATOM 4418 O O . ILE A 1 556 ? 17.897 2.458 3.451 1.00 90.75 556 ILE A O 1
ATOM 4422 N N . SER A 1 557 ? 16.107 2.387 2.083 1.00 91.00 557 SER A N 1
ATOM 4423 C CA . SER A 1 557 ? 15.773 0.980 2.316 1.00 91.00 557 SER A CA 1
ATOM 4424 C C . SER A 1 557 ? 16.966 0.080 1.998 1.00 91.00 557 SER A C 1
ATOM 4426 O O . SER A 1 557 ? 17.404 -0.708 2.835 1.00 91.00 557 SER A O 1
ATOM 4428 N N . ILE A 1 558 ? 17.601 0.276 0.840 1.00 91.62 558 ILE A N 1
ATOM 4429 C CA . ILE A 1 558 ? 18.834 -0.437 0.475 1.00 91.62 558 ILE A CA 1
ATOM 4430 C C . ILE A 1 558 ? 19.959 -0.196 1.495 1.00 91.62 558 ILE A C 1
ATOM 4432 O O . ILE A 1 558 ? 20.643 -1.143 1.894 1.00 91.62 558 ILE A O 1
ATOM 4436 N N . LYS A 1 559 ? 20.163 1.049 1.941 1.00 90.81 559 LYS A N 1
ATOM 4437 C CA . LYS A 1 559 ? 21.229 1.404 2.892 1.00 90.81 559 LYS A CA 1
ATOM 4438 C C . LYS A 1 559 ? 21.016 0.816 4.283 1.00 90.81 559 LYS A C 1
ATOM 4440 O O . LYS A 1 559 ? 22.001 0.445 4.928 1.00 90.81 559 LYS A O 1
ATOM 4445 N N . ILE A 1 560 ? 19.768 0.659 4.718 1.00 91.69 560 ILE A N 1
ATOM 4446 C CA . ILE A 1 560 ? 19.423 -0.062 5.948 1.00 91.69 560 ILE A CA 1
ATOM 4447 C C . ILE A 1 560 ? 19.917 -1.511 5.859 1.00 91.69 560 ILE A C 1
ATOM 4449 O O . ILE A 1 560 ? 20.703 -1.944 6.706 1.00 91.69 560 ILE A O 1
ATOM 4453 N N . PHE A 1 561 ? 19.548 -2.238 4.800 1.00 91.81 561 PHE A N 1
ATOM 4454 C CA . PHE A 1 561 ? 19.971 -3.632 4.614 1.00 91.81 561 PHE A CA 1
ATOM 4455 C C . PHE A 1 561 ? 21.484 -3.769 4.394 1.00 91.81 561 PHE A C 1
ATOM 4457 O O . PHE A 1 561 ? 22.102 -4.704 4.904 1.00 91.81 561 PHE A O 1
ATOM 4464 N N . GLU A 1 562 ? 22.111 -2.816 3.702 1.00 90.06 562 GLU A N 1
ATOM 4465 C CA . GLU A 1 562 ? 23.564 -2.772 3.518 1.00 90.06 562 GLU A CA 1
ATOM 4466 C C . GLU A 1 562 ? 24.297 -2.632 4.861 1.00 90.06 562 GLU A C 1
ATOM 4468 O O . GLU A 1 562 ? 25.270 -3.344 5.130 1.00 90.06 562 GLU A O 1
ATOM 4473 N N . THR A 1 563 ? 23.819 -1.734 5.725 1.00 90.12 563 THR A N 1
ATOM 4474 C CA . THR A 1 563 ? 24.409 -1.487 7.048 1.00 90.12 563 THR A CA 1
ATOM 4475 C C . THR A 1 563 ? 24.218 -2.691 7.962 1.00 90.12 563 THR A C 1
ATOM 4477 O O . THR A 1 563 ? 25.174 -3.125 8.609 1.00 90.12 563 THR A O 1
ATOM 4480 N N . LEU A 1 564 ? 23.026 -3.292 7.944 1.00 89.69 564 LEU A N 1
ATOM 4481 C CA . LEU A 1 564 ? 22.724 -4.509 8.690 1.00 89.69 564 LEU A CA 1
ATOM 4482 C C . LEU A 1 564 ? 23.634 -5.675 8.269 1.00 89.69 564 LEU A C 1
ATOM 4484 O O . LEU A 1 564 ? 24.207 -6.363 9.118 1.00 89.69 564 LEU A O 1
ATOM 4488 N N . GLN A 1 565 ? 23.833 -5.867 6.961 1.00 87.44 565 GLN A N 1
ATOM 4489 C CA . GLN A 1 565 ? 24.720 -6.901 6.424 1.00 87.44 565 GLN A CA 1
ATOM 4490 C C . GLN A 1 565 ? 26.175 -6.679 6.842 1.00 87.44 565 GLN A C 1
ATOM 4492 O O . GLN A 1 565 ? 26.846 -7.614 7.283 1.00 87.44 565 GLN A O 1
ATOM 4497 N N . LYS A 1 566 ? 26.670 -5.441 6.721 1.00 87.88 566 LYS A N 1
ATOM 4498 C CA . LYS A 1 566 ? 28.034 -5.074 7.123 1.00 87.88 566 LYS A CA 1
ATOM 4499 C C . LYS A 1 566 ? 28.262 -5.303 8.616 1.00 87.88 566 LYS A C 1
ATOM 4501 O O . LYS A 1 566 ? 29.305 -5.835 8.986 1.00 87.88 566 LYS A O 1
ATOM 4506 N N . ALA A 1 567 ? 27.308 -4.922 9.462 1.00 86.75 567 ALA A N 1
ATOM 4507 C CA . ALA A 1 567 ? 27.414 -5.094 10.906 1.00 86.75 567 ALA A CA 1
ATOM 4508 C C . ALA A 1 567 ? 27.422 -6.578 11.307 1.00 86.75 567 ALA A C 1
ATOM 4510 O O . ALA A 1 567 ? 28.283 -6.998 12.079 1.00 86.75 567 ALA A O 1
ATOM 4511 N N . THR A 1 568 ? 26.557 -7.383 10.683 1.00 85.38 568 THR A N 1
ATOM 4512 C CA . THR A 1 568 ? 26.495 -8.839 10.897 1.00 85.38 568 THR A CA 1
ATOM 4513 C C . THR A 1 568 ? 27.790 -9.543 10.470 1.00 85.38 568 THR A C 1
ATOM 4515 O O . THR A 1 568 ? 28.226 -10.486 11.117 1.00 85.38 568 THR A O 1
ATOM 4518 N N . GLN A 1 569 ? 28.451 -9.076 9.403 1.00 83.88 569 GLN A N 1
ATOM 4519 C CA . GLN A 1 569 ? 29.723 -9.650 8.937 1.00 83.88 569 GLN A CA 1
ATOM 4520 C C . GLN A 1 569 ? 30.928 -9.262 9.800 1.00 83.88 569 GLN A C 1
ATOM 4522 O O . GLN A 1 569 ? 31.900 -10.011 9.851 1.00 83.88 569 GLN A O 1
ATOM 4527 N N . LYS A 1 570 ? 30.899 -8.089 10.443 1.00 85.25 570 LYS A N 1
ATOM 4528 C CA . LYS A 1 570 ? 32.016 -7.595 11.264 1.00 85.25 570 LYS A CA 1
ATOM 4529 C C . LYS A 1 570 ? 32.112 -8.280 12.627 1.00 85.25 570 LYS A C 1
ATOM 4531 O O . LYS A 1 570 ? 33.203 -8.340 13.180 1.00 85.25 570 LYS A O 1
ATOM 4536 N N . SER A 1 571 ? 30.997 -8.746 13.187 1.00 84.31 571 SER A N 1
ATOM 4537 C CA . SER A 1 571 ? 30.976 -9.356 14.517 1.00 84.31 571 SER A CA 1
ATOM 4538 C C . SER A 1 571 ? 29.906 -10.433 14.622 1.00 84.31 571 SER A C 1
ATOM 4540 O O . SER A 1 571 ? 28.721 -10.149 14.469 1.00 84.31 571 SER A O 1
ATOM 4542 N N . SER A 1 572 ? 30.311 -11.649 14.992 1.00 78.56 572 SER A N 1
ATOM 4543 C CA . SER A 1 572 ? 29.386 -12.745 15.311 1.00 78.56 572 SER A CA 1
ATOM 4544 C C . SER A 1 572 ? 28.521 -12.464 16.549 1.00 78.56 572 SER A C 1
ATOM 4546 O O . SER A 1 572 ? 27.498 -13.114 16.730 1.00 78.56 572 SER A O 1
ATOM 4548 N N . PHE A 1 573 ? 28.914 -11.499 17.392 1.00 83.12 573 PHE A N 1
ATOM 4549 C CA . PHE A 1 573 ? 28.144 -11.042 18.557 1.00 83.12 573 PHE A CA 1
ATOM 4550 C C . PHE A 1 573 ? 27.189 -9.885 18.228 1.00 83.12 573 PHE A C 1
ATOM 4552 O O . PHE A 1 573 ? 26.521 -9.362 19.122 1.00 83.12 573 PHE A O 1
ATOM 4559 N N . PHE A 1 574 ? 27.140 -9.438 16.968 1.00 86.12 574 PHE A N 1
ATOM 4560 C CA . PHE A 1 574 ? 26.200 -8.410 16.547 1.00 86.12 574 PHE A CA 1
ATOM 4561 C C . PHE A 1 574 ? 24.766 -8.887 16.787 1.00 86.12 574 PHE A C 1
ATOM 4563 O O . PHE A 1 574 ? 24.396 -9.996 16.410 1.00 86.12 574 PHE A O 1
ATOM 4570 N N . ASN A 1 575 ? 23.955 -8.030 17.406 1.00 85.25 575 ASN A N 1
ATOM 4571 C CA . ASN A 1 575 ? 22.550 -8.303 17.666 1.00 85.25 575 ASN A CA 1
ATOM 4572 C C . ASN A 1 575 ? 21.680 -7.441 16.724 1.00 85.25 575 ASN A C 1
ATOM 4574 O O . ASN A 1 575 ? 21.490 -6.252 17.005 1.00 85.25 575 ASN A O 1
ATOM 4578 N N . PRO A 1 576 ? 21.126 -8.020 15.635 1.00 84.38 576 PRO A N 1
ATOM 4579 C CA . PRO A 1 576 ? 20.246 -7.321 14.695 1.00 84.38 576 PRO A CA 1
ATOM 4580 C C . PRO A 1 576 ? 19.033 -6.670 15.358 1.00 84.38 576 PRO A C 1
ATOM 4582 O O . PRO A 1 576 ? 18.630 -5.579 14.961 1.00 84.38 576 PRO A O 1
ATOM 4585 N N . PHE A 1 577 ? 18.468 -7.311 16.386 1.00 81.94 577 PHE A N 1
ATOM 4586 C CA . PHE A 1 577 ? 17.309 -6.794 17.109 1.00 81.94 577 PHE A CA 1
ATOM 4587 C C . PHE A 1 577 ? 17.660 -5.508 17.858 1.00 81.94 577 PHE A C 1
ATOM 4589 O O . PHE A 1 577 ? 16.946 -4.514 17.731 1.00 81.94 577 PHE A O 1
ATOM 4596 N N . LYS A 1 578 ? 18.792 -5.504 18.575 1.00 85.56 578 LYS A N 1
ATOM 4597 C CA . LYS A 1 578 ? 19.287 -4.306 19.264 1.00 85.56 578 LYS A CA 1
ATOM 4598 C C . LYS A 1 578 ? 19.570 -3.176 18.274 1.00 85.56 578 LYS A C 1
ATOM 4600 O O . LYS A 1 578 ? 19.140 -2.054 18.495 1.00 85.56 578 LYS A O 1
ATOM 4605 N N . TRP A 1 579 ? 20.216 -3.482 17.150 1.00 90.00 579 TRP A N 1
ATOM 4606 C CA . TRP A 1 579 ? 20.497 -2.476 16.127 1.00 90.00 579 TRP A CA 1
ATOM 4607 C C . TRP A 1 579 ? 19.224 -1.873 15.522 1.00 90.00 579 TRP A C 1
ATOM 4609 O O . TRP A 1 579 ? 19.144 -0.656 15.373 1.00 90.00 579 TRP A O 1
ATOM 4619 N N . CYS A 1 580 ? 18.216 -2.696 15.209 1.00 88.50 580 CYS A N 1
ATOM 4620 C CA . CYS A 1 580 ? 16.932 -2.199 14.711 1.00 88.50 580 CYS A CA 1
ATOM 4621 C C . CYS A 1 580 ? 16.252 -1.295 15.747 1.00 88.50 580 CYS A C 1
ATOM 4623 O O . CYS A 1 580 ? 15.768 -0.223 15.395 1.00 88.50 580 CYS A O 1
ATOM 4625 N N . PHE A 1 581 ? 16.261 -1.699 17.021 1.00 84.56 581 PHE A N 1
ATOM 4626 C CA . PHE A 1 581 ? 15.714 -0.911 18.124 1.00 84.56 581 PHE A CA 1
ATOM 4627 C C . PHE A 1 581 ? 16.401 0.457 18.250 1.00 84.56 581 PHE A C 1
ATOM 4629 O O . PHE A 1 581 ? 15.719 1.480 18.238 1.00 84.56 581 PHE A O 1
ATOM 4636 N N . ASP A 1 582 ? 17.737 0.478 18.282 1.00 86.31 582 ASP A N 1
ATOM 4637 C CA . ASP A 1 582 ? 18.540 1.700 18.433 1.00 86.31 582 ASP A CA 1
ATOM 4638 C C . ASP A 1 582 ? 18.367 2.677 17.248 1.00 86.31 582 ASP A C 1
ATOM 4640 O O . ASP A 1 582 ? 18.561 3.880 17.404 1.00 86.31 582 ASP A O 1
ATOM 4644 N N . ASN A 1 583 ? 17.974 2.174 16.070 1.00 88.00 583 ASN A N 1
ATOM 4645 C CA . ASN A 1 583 ? 17.759 2.966 14.851 1.00 88.00 583 ASN A CA 1
ATOM 4646 C C . ASN A 1 583 ? 16.278 3.224 14.525 1.00 88.00 583 ASN A C 1
ATOM 4648 O O . ASN A 1 583 ? 15.982 3.745 13.452 1.00 88.00 583 ASN A O 1
ATOM 4652 N N . PHE A 1 584 ? 15.350 2.877 15.425 1.00 88.69 584 PHE A N 1
ATOM 4653 C CA . PHE A 1 584 ? 13.902 3.018 15.214 1.00 88.69 584 PHE A CA 1
ATOM 4654 C C . PHE A 1 584 ? 13.392 2.284 13.965 1.00 88.69 584 PHE A C 1
ATOM 4656 O O . PHE A 1 584 ? 12.473 2.743 13.297 1.00 88.69 584 PHE A O 1
ATOM 4663 N N . ILE A 1 585 ? 13.973 1.128 13.650 1.00 89.69 585 ILE A N 1
ATOM 4664 C CA . ILE A 1 585 ? 13.590 0.280 12.518 1.00 89.69 585 ILE A CA 1
ATOM 4665 C C . ILE A 1 585 ? 12.781 -0.915 13.025 1.00 89.69 585 ILE A C 1
ATOM 4667 O O . ILE A 1 585 ? 13.064 -1.506 14.072 1.00 89.69 585 ILE A O 1
ATOM 4671 N N . SER A 1 586 ? 11.761 -1.310 12.268 1.00 86.69 586 SER A N 1
ATOM 4672 C CA . SER A 1 586 ? 10.951 -2.477 12.588 1.00 86.69 586 SER A CA 1
ATOM 4673 C C . SER A 1 586 ? 11.695 -3.782 12.318 1.00 86.69 586 SER A C 1
ATOM 4675 O O . SER A 1 586 ? 11.749 -4.252 11.184 1.00 86.69 586 SER A O 1
ATOM 4677 N N . CYS A 1 587 ? 12.211 -4.407 13.381 1.00 85.19 587 CYS A N 1
ATOM 4678 C CA . CYS A 1 587 ? 12.844 -5.728 13.300 1.00 85.19 587 CYS A CA 1
ATOM 4679 C C . CYS A 1 587 ? 11.902 -6.783 12.686 1.00 85.19 587 CYS A C 1
ATOM 4681 O O . CYS A 1 587 ? 12.334 -7.593 11.871 1.00 85.19 587 CYS A O 1
ATOM 4683 N N . ASP A 1 588 ? 10.604 -6.729 13.000 1.00 80.56 588 ASP A N 1
ATOM 4684 C CA . ASP A 1 588 ? 9.610 -7.655 12.445 1.00 80.56 588 ASP A CA 1
ATOM 4685 C C . ASP A 1 588 ? 9.445 -7.467 10.932 1.00 80.56 588 ASP A C 1
ATOM 4687 O O . ASP A 1 588 ? 9.473 -8.450 10.192 1.00 80.56 588 ASP A O 1
ATOM 4691 N N . LYS A 1 589 ? 9.360 -6.214 10.449 1.00 88.12 589 LYS A N 1
ATOM 4692 C CA . LYS A 1 589 ? 9.312 -5.936 9.002 1.00 88.12 589 LYS A CA 1
ATOM 4693 C C . LYS A 1 589 ? 10.608 -6.352 8.315 1.00 88.12 589 LYS A C 1
ATOM 4695 O O . LYS A 1 589 ? 10.549 -6.983 7.270 1.00 88.12 589 LYS A O 1
ATOM 4700 N N . VAL A 1 590 ? 11.769 -6.062 8.908 1.00 90.12 590 VAL A N 1
ATOM 4701 C CA . VAL A 1 590 ? 13.075 -6.478 8.368 1.00 90.12 590 VAL A CA 1
ATOM 4702 C C . VAL A 1 590 ? 13.149 -8.001 8.230 1.00 90.12 590 VAL A C 1
ATOM 4704 O O . VAL A 1 590 ? 13.500 -8.502 7.164 1.00 90.12 590 VAL A O 1
ATOM 4707 N N . ASN A 1 591 ? 12.768 -8.748 9.269 1.00 86.31 591 ASN A N 1
ATOM 4708 C CA . ASN A 1 591 ? 12.746 -10.210 9.228 1.00 86.31 591 ASN A CA 1
ATOM 4709 C C . ASN A 1 591 ? 11.749 -10.735 8.190 1.00 86.31 591 ASN A C 1
ATOM 4711 O O . ASN A 1 591 ? 12.085 -11.642 7.430 1.00 86.31 591 ASN A O 1
ATOM 4715 N N . LYS A 1 592 ? 10.553 -10.139 8.115 1.00 85.81 592 LYS A N 1
ATOM 4716 C CA . LYS A 1 592 ? 9.540 -10.493 7.117 1.00 85.81 592 LYS A CA 1
ATOM 4717 C C . LYS A 1 592 ? 10.029 -10.224 5.693 1.00 85.81 592 LYS A C 1
ATOM 4719 O O . LYS A 1 592 ? 9.857 -11.079 4.839 1.00 85.81 592 LYS A O 1
ATOM 4724 N N . ILE A 1 593 ? 10.719 -9.111 5.445 1.00 91.25 593 ILE A N 1
ATOM 4725 C CA . ILE A 1 593 ? 11.331 -8.795 4.144 1.00 91.25 593 ILE A CA 1
ATOM 4726 C C . ILE A 1 593 ? 12.396 -9.823 3.768 1.00 91.25 593 ILE A C 1
ATOM 4728 O O . ILE A 1 593 ? 12.443 -10.258 2.621 1.00 91.25 593 ILE A O 1
ATOM 4732 N N . ILE A 1 594 ? 13.234 -10.242 4.719 1.00 89.12 594 ILE A N 1
ATOM 4733 C CA . ILE A 1 594 ? 14.251 -11.275 4.475 1.00 89.12 594 ILE A CA 1
ATOM 4734 C C . ILE A 1 594 ? 13.582 -12.604 4.109 1.00 89.12 594 ILE A C 1
ATOM 4736 O O . ILE A 1 594 ? 13.962 -13.216 3.115 1.00 89.12 594 ILE A O 1
ATOM 4740 N N . GLN A 1 595 ? 12.542 -13.004 4.845 1.00 86.50 595 GLN A N 1
ATOM 4741 C CA . GLN A 1 595 ? 11.763 -14.209 4.542 1.00 86.50 595 GLN A CA 1
ATOM 4742 C C . GLN A 1 595 ? 11.069 -14.117 3.177 1.00 86.50 595 GLN A C 1
ATOM 4744 O O . GLN A 1 595 ? 11.188 -15.034 2.368 1.00 86.50 595 GLN A O 1
ATOM 4749 N N . MET A 1 596 ? 10.398 -13.000 2.884 1.00 88.31 596 MET A N 1
ATOM 4750 C CA . MET A 1 596 ? 9.743 -12.755 1.595 1.00 88.31 596 MET A CA 1
ATOM 4751 C C . MET A 1 596 ? 10.745 -12.800 0.445 1.00 88.31 596 MET A C 1
ATOM 4753 O O . MET A 1 596 ? 10.474 -13.431 -0.573 1.00 88.31 596 MET A O 1
ATOM 4757 N N . LYS A 1 597 ? 11.926 -12.194 0.611 1.00 90.25 597 LYS A N 1
ATOM 4758 C CA . LYS A 1 597 ? 13.000 -12.240 -0.384 1.00 90.25 597 LYS A CA 1
ATOM 4759 C C . LYS A 1 597 ? 13.416 -13.678 -0.681 1.00 90.25 597 LYS A C 1
ATOM 4761 O O . LYS A 1 597 ? 13.487 -14.050 -1.849 1.00 90.25 597 LYS A O 1
ATOM 4766 N N . ASP A 1 598 ? 13.674 -14.478 0.350 1.00 87.38 598 ASP A N 1
ATOM 4767 C CA . ASP A 1 598 ? 14.092 -15.873 0.187 1.00 87.38 598 ASP A CA 1
ATOM 4768 C C . ASP A 1 598 ? 12.986 -16.712 -0.481 1.00 87.38 598 ASP A C 1
ATOM 4770 O O . ASP A 1 598 ? 13.257 -17.513 -1.380 1.00 87.38 598 ASP A O 1
ATOM 4774 N N . GLN A 1 599 ? 11.723 -16.478 -0.112 1.00 85.44 599 GLN A N 1
ATOM 4775 C CA . GLN A 1 599 ? 10.560 -17.128 -0.721 1.00 85.44 599 GLN A CA 1
ATOM 4776 C C . GLN A 1 599 ? 10.391 -16.746 -2.200 1.00 85.44 599 GLN A C 1
ATOM 4778 O O . GLN A 1 599 ? 10.174 -17.621 -3.042 1.00 85.44 599 GLN A O 1
ATOM 4783 N N . ILE A 1 600 ? 10.526 -15.463 -2.541 1.00 90.31 600 ILE A N 1
ATOM 4784 C CA . ILE A 1 600 ? 10.455 -14.980 -3.924 1.00 90.31 600 ILE A CA 1
ATOM 4785 C C . ILE A 1 600 ? 11.629 -15.523 -4.732 1.00 90.31 600 ILE A C 1
ATOM 4787 O O . ILE A 1 600 ? 11.426 -16.004 -5.841 1.00 90.31 600 ILE A O 1
ATOM 4791 N N . LEU A 1 601 ? 12.846 -15.516 -4.187 1.00 89.56 601 LEU A N 1
ATOM 4792 C CA . LEU A 1 601 ? 14.021 -16.063 -4.860 1.00 89.56 601 LEU A CA 1
ATOM 4793 C C . LEU A 1 601 ? 13.847 -17.560 -5.159 1.00 89.56 601 LEU A C 1
ATOM 4795 O O . LEU A 1 601 ? 14.131 -18.009 -6.272 1.00 89.56 601 LEU A O 1
ATOM 4799 N N . SER A 1 602 ? 13.315 -18.321 -4.201 1.00 86.44 602 SER A N 1
ATOM 4800 C CA . SER A 1 602 ? 12.937 -19.725 -4.395 1.00 86.44 602 SER A CA 1
ATOM 4801 C C . SER A 1 602 ? 11.886 -19.878 -5.500 1.00 86.44 602 SER A C 1
ATOM 4803 O O . SER A 1 602 ? 12.025 -20.716 -6.393 1.00 86.44 602 SER A O 1
ATOM 4805 N N . HIS A 1 603 ? 10.874 -19.008 -5.518 1.00 85.44 603 HIS A N 1
ATOM 4806 C CA . HIS A 1 603 ? 9.849 -19.005 -6.557 1.00 85.44 603 HIS A CA 1
ATOM 4807 C C . HIS A 1 603 ? 10.411 -18.679 -7.950 1.00 85.44 603 HIS A C 1
ATOM 4809 O O . HIS A 1 603 ? 10.094 -19.367 -8.920 1.00 85.44 603 HIS A O 1
ATOM 4815 N N . LEU A 1 604 ? 11.282 -17.677 -8.068 1.00 90.19 604 LEU A N 1
ATOM 4816 C CA . LEU A 1 604 ? 11.965 -17.338 -9.318 1.00 90.19 604 LEU A CA 1
ATOM 4817 C C . LEU A 1 604 ? 12.835 -18.502 -9.807 1.00 90.19 604 LEU A C 1
ATOM 4819 O O . LEU A 1 604 ? 12.827 -18.817 -10.996 1.00 90.19 604 LEU A O 1
ATOM 4823 N N . THR A 1 605 ? 13.530 -19.179 -8.892 1.00 89.56 605 THR A N 1
ATOM 4824 C CA . THR A 1 605 ? 14.324 -20.379 -9.198 1.00 89.56 605 THR A CA 1
ATOM 4825 C C . THR A 1 605 ? 13.435 -21.489 -9.760 1.00 89.56 605 THR A C 1
ATOM 4827 O O . THR A 1 605 ? 13.721 -22.037 -10.822 1.00 89.56 605 THR A O 1
ATOM 4830 N N . HIS A 1 606 ? 12.299 -21.767 -9.112 1.00 85.75 606 HIS A N 1
ATOM 4831 C CA . HIS A 1 606 ? 11.349 -22.784 -9.570 1.00 85.75 606 HIS A CA 1
ATOM 4832 C C . HIS A 1 606 ? 10.768 -22.474 -10.961 1.00 85.75 606 HIS A C 1
ATOM 4834 O O . HIS A 1 606 ? 10.647 -23.364 -11.803 1.00 85.75 606 HIS A O 1
ATOM 4840 N N . ASN A 1 607 ? 10.479 -21.200 -11.240 1.00 86.75 607 ASN A N 1
ATOM 4841 C CA . ASN A 1 607 ? 9.995 -20.749 -12.548 1.00 86.75 607 ASN A CA 1
ATOM 4842 C C . ASN A 1 607 ? 11.102 -20.590 -13.605 1.00 86.75 607 ASN A C 1
ATOM 4844 O O . ASN A 1 607 ? 10.820 -20.177 -14.727 1.00 86.75 607 ASN A O 1
ATOM 4848 N N . GLY A 1 608 ? 12.353 -20.929 -13.280 1.00 88.62 608 GLY A N 1
ATOM 4849 C CA . GLY A 1 608 ? 13.473 -20.917 -14.221 1.00 88.62 608 GLY A CA 1
ATOM 4850 C C . GLY A 1 608 ? 14.116 -19.551 -14.459 1.00 88.62 608 GLY A C 1
ATOM 4851 O O . GLY A 1 608 ? 14.984 -19.448 -15.320 1.00 88.62 608 GLY A O 1
ATOM 4852 N N . TRP A 1 609 ? 13.731 -18.519 -13.705 1.00 89.88 609 TRP A N 1
ATOM 4853 C CA . TRP A 1 609 ? 14.324 -17.180 -13.786 1.00 89.88 609 TRP A CA 1
ATOM 4854 C C . TRP A 1 609 ? 15.726 -17.112 -13.175 1.00 89.88 609 TRP A C 1
ATOM 4856 O O . TRP A 1 609 ? 16.542 -16.295 -13.600 1.00 89.88 609 TRP A O 1
ATOM 4866 N N . VAL A 1 610 ? 16.007 -17.960 -12.183 1.00 88.19 610 VAL A N 1
ATOM 4867 C CA . VAL A 1 610 ? 17.269 -17.973 -11.434 1.00 88.19 610 VAL A CA 1
ATOM 4868 C C . VAL A 1 610 ? 17.916 -19.346 -11.550 1.00 88.19 610 VAL A C 1
ATOM 4870 O O . VAL A 1 610 ? 17.300 -20.353 -11.215 1.00 88.19 610 VAL A O 1
ATOM 4873 N N . ASN A 1 611 ? 19.175 -19.375 -11.990 1.00 83.06 611 ASN A N 1
ATOM 4874 C CA . ASN A 1 611 ? 20.012 -20.573 -12.026 1.00 83.06 611 ASN A CA 1
ATOM 4875 C C . ASN A 1 611 ? 21.308 -20.313 -11.251 1.00 83.06 611 ASN A C 1
ATOM 4877 O O . ASN A 1 611 ? 21.863 -19.221 -11.335 1.00 83.06 611 ASN A O 1
ATOM 4881 N N . GLU A 1 612 ? 21.859 -21.330 -10.580 1.00 72.31 612 GLU A N 1
ATOM 4882 C CA . GLU A 1 612 ? 23.090 -21.194 -9.773 1.00 72.31 612 GLU A CA 1
ATOM 4883 C C . GLU A 1 612 ? 24.315 -20.706 -10.563 1.00 72.31 612 GLU A C 1
ATOM 4885 O O . GLU A 1 612 ? 25.247 -20.146 -9.991 1.00 72.31 612 GLU A O 1
ATOM 4890 N N . LYS A 1 613 ? 24.322 -20.929 -11.880 1.00 73.25 613 LYS A N 1
ATOM 4891 C CA . LYS A 1 613 ? 25.423 -20.568 -12.782 1.00 73.25 613 LYS A CA 1
ATOM 4892 C C . LYS A 1 613 ? 25.310 -19.153 -13.360 1.00 73.25 613 LYS A C 1
ATOM 4894 O O . LYS A 1 613 ? 26.243 -18.719 -14.030 1.00 73.25 613 LYS A O 1
ATOM 4899 N N . ASP A 1 614 ? 24.180 -18.473 -13.177 1.00 78.31 614 ASP A N 1
ATOM 4900 C CA . ASP A 1 614 ? 23.926 -17.173 -13.794 1.00 78.31 614 ASP A CA 1
ATOM 4901 C C . ASP A 1 614 ? 24.264 -16.050 -12.791 1.00 78.31 614 ASP A C 1
ATOM 4903 O O . ASP A 1 614 ? 23.708 -15.996 -11.693 1.00 78.31 614 ASP A O 1
ATOM 4907 N N . ASP A 1 615 ? 25.164 -15.129 -13.156 1.00 87.62 615 ASP A N 1
ATOM 4908 C CA . ASP A 1 615 ? 25.432 -13.938 -12.336 1.00 87.62 615 ASP A CA 1
ATOM 4909 C C . ASP A 1 615 ? 24.352 -12.871 -12.568 1.00 87.62 615 ASP A C 1
ATOM 4911 O O . ASP A 1 615 ? 24.458 -12.016 -13.449 1.00 87.62 615 ASP A O 1
ATOM 4915 N N . LEU A 1 616 ? 23.286 -12.940 -11.769 1.00 91.31 616 LEU A N 1
ATOM 4916 C CA . LEU A 1 616 ? 22.165 -11.992 -11.787 1.00 91.31 616 LEU A CA 1
ATOM 4917 C C . LEU A 1 616 ? 22.408 -10.742 -10.927 1.00 91.31 616 LEU A C 1
ATOM 4919 O O . LEU A 1 616 ? 21.481 -9.969 -10.689 1.00 91.31 616 LEU A O 1
ATOM 4923 N N . ASN A 1 617 ? 23.629 -10.553 -10.421 1.00 93.19 617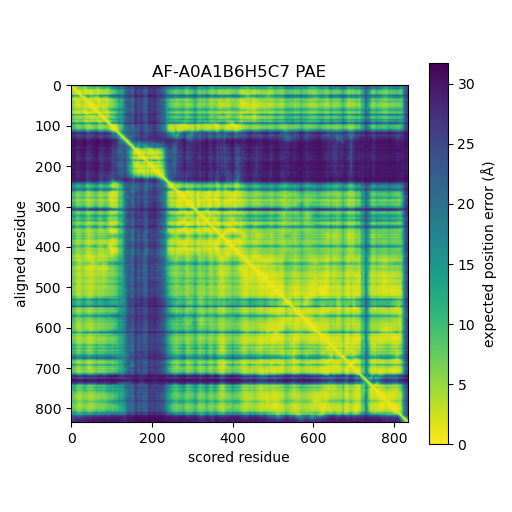 ASN A N 1
ATOM 4924 C CA . ASN A 1 617 ? 23.993 -9.424 -9.567 1.00 93.19 617 ASN A CA 1
ATOM 4925 C C . ASN A 1 617 ? 25.226 -8.659 -10.066 1.00 93.19 617 ASN A C 1
ATOM 4927 O O . ASN A 1 617 ? 25.759 -7.811 -9.341 1.00 93.19 617 ASN A O 1
ATOM 4931 N N . GLN A 1 618 ? 25.646 -8.918 -11.307 1.00 94.12 618 GLN A N 1
ATOM 4932 C CA . GLN A 1 618 ? 26.779 -8.273 -11.968 1.00 94.12 618 GLN A CA 1
ATOM 4933 C C . GLN A 1 618 ? 26.750 -6.739 -11.824 1.00 94.12 618 GLN A C 1
ATOM 4935 O O . GLN A 1 618 ? 27.792 -6.114 -11.614 1.00 94.12 618 GLN A O 1
ATOM 4940 N N . TYR A 1 619 ? 25.561 -6.127 -11.880 1.00 95.44 619 TYR A N 1
ATOM 4941 C CA . TYR A 1 619 ? 25.384 -4.675 -11.813 1.00 95.44 619 TYR A CA 1
ATOM 4942 C C . TYR A 1 619 ? 24.661 -4.189 -10.547 1.00 95.44 619 TYR A C 1
ATOM 4944 O O . TYR A 1 619 ? 24.365 -3.001 -10.440 1.00 95.44 619 TYR A O 1
ATOM 4952 N N . SER A 1 620 ? 24.467 -5.036 -9.528 1.00 94.00 620 SER A N 1
ATOM 4953 C CA . SER A 1 620 ? 23.791 -4.666 -8.265 1.00 94.00 620 SER A CA 1
ATOM 4954 C C . SER A 1 620 ? 24.464 -3.531 -7.487 1.00 94.00 620 SER A C 1
ATOM 4956 O O . SER A 1 620 ? 23.855 -2.939 -6.601 1.00 94.00 620 SER A O 1
ATOM 4958 N N . LYS A 1 621 ? 25.726 -3.212 -7.798 1.00 92.75 621 LYS A N 1
ATOM 4959 C CA . LYS A 1 621 ? 26.455 -2.091 -7.184 1.00 92.75 621 LYS A CA 1
ATOM 4960 C C . LYS A 1 621 ? 26.214 -0.743 -7.871 1.00 92.75 621 LYS A C 1
ATOM 4962 O O . LYS A 1 621 ? 26.623 0.287 -7.336 1.00 92.75 621 LYS A O 1
ATOM 4967 N N . ARG A 1 622 ? 25.606 -0.747 -9.062 1.00 94.50 622 ARG A N 1
ATOM 4968 C CA . ARG A 1 622 ? 25.386 0.433 -9.906 1.00 94.50 622 ARG A CA 1
ATOM 4969 C C . ARG A 1 622 ? 23.982 0.976 -9.652 1.00 94.50 622 ARG A C 1
ATOM 4971 O O . ARG A 1 622 ? 23.011 0.429 -10.167 1.00 94.50 622 ARG A O 1
ATOM 4978 N N . TRP A 1 623 ? 23.871 2.059 -8.881 1.00 94.38 623 TRP A N 1
ATOM 4979 C CA . TRP A 1 623 ? 22.569 2.645 -8.538 1.00 94.38 623 TRP A CA 1
ATOM 4980 C C . TRP A 1 623 ? 21.730 3.023 -9.769 1.00 94.38 623 TRP A C 1
ATOM 4982 O O . TRP A 1 623 ? 20.539 2.740 -9.780 1.00 94.38 623 TRP A O 1
ATOM 4992 N N . ALA A 1 624 ? 22.350 3.530 -10.840 1.00 95.81 624 ALA A N 1
ATOM 4993 C CA . ALA A 1 624 ? 21.678 3.828 -12.110 1.00 95.81 624 ALA A CA 1
ATOM 4994 C C . ALA A 1 624 ? 20.883 2.633 -12.679 1.00 95.81 624 ALA A C 1
ATOM 4996 O O . ALA A 1 624 ? 19.766 2.787 -13.165 1.00 95.81 624 ALA A O 1
ATOM 4997 N N . VAL A 1 625 ? 21.429 1.418 -12.558 1.00 97.12 625 VAL A N 1
ATOM 4998 C CA . VAL A 1 625 ? 20.797 0.184 -13.054 1.00 97.12 625 VAL A CA 1
ATOM 4999 C C . VAL A 1 625 ? 19.656 -0.263 -12.137 1.00 97.12 625 VAL A C 1
ATOM 5001 O O . VAL A 1 625 ? 18.626 -0.739 -12.606 1.00 97.12 625 VAL A O 1
ATOM 5004 N N . VAL A 1 626 ? 19.807 -0.078 -10.823 1.00 97.12 626 VAL A N 1
ATOM 5005 C CA . VAL A 1 626 ? 18.730 -0.346 -9.857 1.00 97.12 626 VAL A CA 1
ATOM 5006 C C . VAL A 1 626 ? 17.577 0.642 -10.049 1.00 97.12 626 VAL A C 1
ATOM 5008 O O . VAL A 1 626 ? 16.423 0.221 -10.053 1.00 97.12 626 VAL A O 1
ATOM 5011 N N . LYS A 1 627 ? 17.876 1.926 -10.299 1.00 96.25 627 LYS A N 1
ATOM 5012 C CA . LYS A 1 627 ? 16.872 2.932 -10.669 1.00 96.25 627 LYS A CA 1
ATOM 5013 C C . LYS A 1 627 ? 16.116 2.534 -11.926 1.00 96.25 627 LYS A C 1
ATOM 5015 O O . LYS A 1 627 ? 14.904 2.641 -11.924 1.00 96.25 627 LYS A O 1
ATOM 5020 N N . ALA A 1 628 ? 16.782 2.012 -12.954 1.00 97.94 628 ALA A N 1
ATOM 5021 C CA . ALA A 1 628 ? 16.094 1.542 -14.157 1.00 97.94 628 ALA A CA 1
ATOM 5022 C C . ALA A 1 628 ? 15.083 0.413 -13.870 1.00 97.94 628 ALA A C 1
ATOM 5024 O O . ALA A 1 628 ? 13.962 0.443 -14.385 1.00 97.94 628 ALA A O 1
ATOM 5025 N N . ALA A 1 629 ? 15.427 -0.549 -13.003 1.00 98.12 629 ALA A N 1
ATOM 5026 C CA . ALA A 1 629 ? 14.484 -1.584 -12.567 1.00 98.12 629 ALA A CA 1
ATOM 5027 C C . ALA A 1 629 ? 13.309 -0.994 -11.763 1.00 98.12 629 ALA A C 1
ATOM 5029 O O . ALA A 1 629 ? 12.154 -1.328 -12.030 1.00 98.12 629 ALA A O 1
ATOM 5030 N N . LEU A 1 630 ? 13.601 -0.079 -10.833 1.00 98.00 630 LEU A N 1
ATOM 5031 C CA . LEU A 1 630 ? 12.605 0.638 -10.033 1.00 98.00 630 LEU A CA 1
ATOM 5032 C C . LEU A 1 630 ? 11.648 1.453 -10.920 1.00 98.00 630 LEU A C 1
ATOM 5034 O O . LEU A 1 630 ? 10.438 1.290 -10.826 1.00 98.00 630 LEU A O 1
ATOM 5038 N N . THR A 1 631 ? 12.178 2.259 -11.842 1.00 97.88 631 THR A N 1
ATOM 5039 C CA . THR A 1 631 ? 11.412 3.065 -12.806 1.00 97.88 631 THR A CA 1
ATOM 5040 C C . THR A 1 631 ? 10.537 2.199 -13.700 1.00 97.88 631 THR A C 1
ATOM 5042 O O . THR A 1 631 ? 9.379 2.535 -13.931 1.00 97.88 631 THR A O 1
ATOM 5045 N N . SER A 1 632 ? 11.061 1.066 -14.177 1.00 96.50 632 SER A N 1
ATOM 5046 C CA . SER A 1 632 ? 10.284 0.131 -14.999 1.00 96.50 632 SER A CA 1
ATOM 5047 C C . SER A 1 632 ? 9.067 -0.415 -14.251 1.00 96.50 632 SER A C 1
ATOM 5049 O O . SER A 1 632 ? 8.026 -0.643 -14.871 1.00 96.50 632 SER A O 1
ATOM 5051 N N . GLY A 1 633 ? 9.198 -0.644 -12.941 1.00 96.56 633 GLY A N 1
ATOM 5052 C CA . GLY A 1 633 ? 8.130 -1.178 -12.104 1.00 96.56 633 GLY A CA 1
ATOM 5053 C C . GLY A 1 633 ? 7.145 -0.138 -11.580 1.00 96.56 633 GLY A C 1
ATOM 5054 O O . GLY A 1 633 ? 5.952 -0.413 -11.597 1.00 96.56 633 GLY A O 1
ATOM 5055 N N . LEU A 1 634 ? 7.615 1.045 -11.172 1.00 96.12 634 LEU A N 1
ATOM 5056 C CA . LEU A 1 634 ? 6.751 2.113 -10.658 1.00 96.12 634 LEU A CA 1
ATOM 5057 C C . LEU A 1 634 ? 5.952 2.816 -11.757 1.00 96.12 634 LEU A C 1
ATOM 5059 O O . LEU A 1 634 ? 4.889 3.348 -11.468 1.00 96.12 634 LEU A O 1
ATOM 5063 N N . TYR A 1 635 ? 6.398 2.799 -13.018 1.00 94.69 635 TYR A N 1
ATOM 5064 C CA . TYR A 1 635 ? 5.606 3.327 -14.135 1.00 94.69 635 TYR A CA 1
ATOM 5065 C C . TYR A 1 635 ? 4.194 2.694 -14.165 1.00 94.69 635 TYR A C 1
ATOM 5067 O O . TYR A 1 635 ? 4.107 1.462 -14.233 1.00 94.69 635 TYR A O 1
ATOM 5075 N N . PRO A 1 636 ? 3.096 3.483 -14.133 1.00 92.06 636 PRO A N 1
ATOM 5076 C CA . PRO A 1 636 ? 2.973 4.889 -14.556 1.00 92.06 636 PRO A CA 1
ATOM 5077 C C . PRO A 1 636 ? 3.219 5.994 -13.512 1.00 92.06 636 PRO A C 1
ATOM 5079 O O . PRO A 1 636 ? 3.035 7.166 -13.836 1.00 92.06 636 PRO A O 1
ATOM 5082 N N . ASN A 1 637 ? 3.674 5.673 -12.302 1.00 94.38 637 ASN A N 1
ATOM 5083 C CA . ASN A 1 637 ? 3.899 6.631 -11.214 1.00 94.38 637 ASN A CA 1
ATOM 5084 C C . ASN A 1 637 ? 5.200 7.424 -11.424 1.00 94.38 637 ASN A C 1
ATOM 5086 O O . ASN A 1 637 ? 6.236 7.198 -10.791 1.00 94.38 637 ASN A O 1
ATOM 5090 N N . VAL A 1 638 ? 5.152 8.351 -12.377 1.00 95.44 638 VAL A N 1
ATOM 5091 C CA . VAL A 1 638 ? 6.260 9.227 -12.766 1.00 95.44 638 VAL A CA 1
ATOM 5092 C C . VAL A 1 638 ? 5.858 10.687 -12.607 1.00 95.44 638 VAL A C 1
ATOM 5094 O O . VAL A 1 638 ? 4.691 11.039 -12.736 1.00 95.44 638 VAL A O 1
ATOM 5097 N N . ALA A 1 639 ? 6.817 11.560 -12.330 1.00 95.69 639 ALA A N 1
ATOM 5098 C CA . ALA A 1 639 ? 6.577 12.980 -12.151 1.00 95.69 639 ALA A CA 1
ATOM 5099 C C . ALA A 1 639 ? 7.617 13.820 -12.895 1.00 95.69 639 ALA A C 1
ATOM 5101 O O . ALA A 1 639 ? 8.812 13.501 -12.920 1.00 95.69 639 ALA A O 1
ATOM 5102 N N . ARG A 1 640 ? 7.149 14.921 -13.484 1.00 95.31 640 ARG A N 1
ATOM 5103 C CA . ARG A 1 640 ? 7.967 15.949 -14.120 1.00 95.31 640 ARG A CA 1
ATOM 5104 C C . ARG A 1 640 ? 8.121 17.126 -13.166 1.00 95.31 640 ARG A C 1
ATOM 5106 O O . ARG A 1 640 ? 7.139 17.693 -12.699 1.00 95.31 640 ARG A O 1
ATOM 5113 N N . ILE A 1 641 ? 9.361 17.515 -12.915 1.00 94.25 641 ILE A N 1
ATOM 5114 C CA . ILE A 1 641 ? 9.733 18.662 -12.094 1.00 94.25 641 ILE A CA 1
ATOM 5115 C C . ILE A 1 641 ? 10.102 19.808 -13.031 1.00 94.25 641 ILE A C 1
ATOM 5117 O O . ILE A 1 641 ? 11.048 19.720 -13.820 1.00 94.25 641 ILE A O 1
ATOM 5121 N N . ASN A 1 642 ? 9.386 20.919 -12.918 1.00 90.69 642 ASN A N 1
ATOM 5122 C CA . ASN A 1 642 ? 9.801 22.172 -13.520 1.00 90.69 642 ASN A CA 1
ATOM 5123 C C . ASN A 1 642 ? 10.972 22.733 -12.696 1.00 90.69 642 ASN A C 1
ATOM 5125 O O . ASN A 1 642 ? 10.785 23.200 -11.578 1.00 90.69 642 ASN A O 1
ATOM 5129 N N . ILE A 1 643 ? 12.200 22.636 -13.217 1.00 86.81 643 ILE A N 1
ATOM 5130 C CA . ILE A 1 643 ? 13.419 22.978 -12.463 1.00 86.81 643 ILE A CA 1
ATOM 5131 C C . ILE A 1 643 ? 13.389 24.428 -11.933 1.00 86.81 643 ILE A C 1
ATOM 5133 O O . ILE A 1 643 ? 13.660 24.592 -10.744 1.00 86.81 643 ILE A O 1
ATOM 5137 N N . PRO A 1 644 ? 13.027 25.459 -12.726 1.00 85.75 644 PRO A N 1
ATOM 5138 C CA . PRO A 1 644 ? 12.948 26.834 -12.223 1.00 85.75 644 PRO A CA 1
ATOM 5139 C C . PRO A 1 644 ? 11.916 27.050 -11.108 1.00 85.75 644 PRO A C 1
ATOM 5141 O O . PRO A 1 644 ? 12.215 27.704 -10.114 1.00 85.75 644 PRO A O 1
ATOM 5144 N N . THR A 1 645 ? 10.703 26.509 -11.259 1.00 86.50 645 THR A N 1
ATOM 5145 C CA . THR A 1 645 ? 9.581 26.793 -10.335 1.00 86.50 645 THR A CA 1
ATOM 5146 C C . THR A 1 645 ? 9.437 25.775 -9.203 1.00 86.50 645 THR A C 1
ATOM 5148 O O . THR A 1 645 ? 8.723 26.033 -8.238 1.00 86.50 645 THR A O 1
ATOM 5151 N N . ARG A 1 646 ? 10.094 24.615 -9.320 1.00 87.19 646 ARG A N 1
ATOM 5152 C CA . ARG A 1 646 ? 9.909 23.409 -8.490 1.00 87.19 646 ARG A CA 1
ATOM 5153 C C . ARG A 1 646 ? 8.494 22.831 -8.513 1.00 87.19 646 ARG A C 1
ATOM 5155 O O . ARG A 1 646 ? 8.197 21.951 -7.713 1.00 87.19 646 ARG A O 1
ATOM 5162 N N . GLN A 1 647 ? 7.644 23.263 -9.445 1.00 90.62 647 GLN A N 1
ATOM 5163 C CA . GLN A 1 647 ? 6.330 22.661 -9.630 1.00 90.62 647 GLN A CA 1
ATOM 5164 C C . GLN A 1 647 ? 6.478 21.213 -10.102 1.00 90.62 647 GLN A C 1
ATOM 5166 O O . GLN A 1 647 ? 7.252 20.928 -11.021 1.00 90.62 647 GLN A O 1
ATOM 5171 N N . ILE A 1 648 ? 5.726 20.314 -9.473 1.00 94.50 648 ILE A N 1
ATOM 5172 C CA . ILE A 1 648 ? 5.712 18.888 -9.790 1.00 94.50 648 ILE A CA 1
ATOM 5173 C C . ILE A 1 648 ? 4.394 18.564 -10.487 1.00 94.50 648 ILE A C 1
ATOM 5175 O O . ILE A 1 648 ? 3.329 18.935 -10.001 1.00 94.50 648 ILE A O 1
ATOM 5179 N N . GLN A 1 649 ? 4.481 17.874 -11.619 1.00 93.69 649 GLN A N 1
ATOM 5180 C CA . GLN A 1 649 ? 3.349 17.401 -12.413 1.00 93.69 649 GLN A CA 1
ATOM 5181 C C . GLN A 1 649 ? 3.407 15.880 -12.529 1.00 93.69 649 GLN A C 1
ATOM 5183 O O . GLN A 1 649 ? 4.488 15.321 -12.709 1.00 93.69 649 GLN A O 1
ATOM 5188 N N . THR A 1 650 ? 2.260 15.216 -12.461 1.00 91.94 650 THR A N 1
ATOM 5189 C CA . THR A 1 650 ? 2.114 13.770 -12.703 1.00 91.94 650 THR A CA 1
ATOM 5190 C C . THR A 1 650 ? 1.209 13.552 -13.925 1.00 91.94 650 THR A C 1
ATOM 5192 O O . THR A 1 650 ? 0.657 14.526 -14.442 1.00 91.94 650 THR A O 1
ATOM 5195 N N . PRO A 1 651 ? 1.017 12.313 -14.424 1.00 85.12 651 PRO A N 1
ATOM 5196 C CA . PRO A 1 651 ? 0.124 12.067 -15.558 1.00 85.12 651 PRO A CA 1
ATOM 5197 C C . PRO A 1 651 ? -1.327 12.471 -15.285 1.00 85.12 651 PRO A C 1
ATOM 5199 O O . PRO A 1 651 ? -2.098 12.653 -16.222 1.00 85.12 651 PRO A O 1
ATOM 5202 N N . TYR A 1 652 ? -1.680 12.595 -14.006 1.00 83.94 652 TYR A N 1
ATOM 5203 C CA . TYR A 1 652 ? -3.033 12.837 -13.530 1.00 83.94 652 TYR A CA 1
ATOM 5204 C C . TYR A 1 652 ? -3.200 14.198 -12.839 1.00 83.94 652 TYR A C 1
ATOM 5206 O O . TYR A 1 652 ? -4.320 14.680 -12.702 1.00 83.94 652 TYR A O 1
ATOM 5214 N N . LEU A 1 653 ? -2.108 14.831 -12.392 1.00 88.31 653 LEU A N 1
ATOM 5215 C CA . LEU A 1 653 ? -2.142 16.045 -11.575 1.00 88.31 653 LEU A CA 1
ATOM 5216 C C . LEU A 1 653 ? -1.262 17.145 -12.166 1.00 88.31 653 LEU A C 1
ATOM 5218 O O . LEU A 1 653 ? -0.084 16.942 -12.462 1.00 88.31 653 LEU A O 1
ATOM 5222 N N . SER A 1 654 ? -1.813 18.356 -12.233 1.00 88.44 654 SER A N 1
ATOM 5223 C CA . SER A 1 654 ? -1.093 19.566 -12.651 1.00 88.44 654 SER A CA 1
ATOM 5224 C C . SER A 1 654 ? -0.189 20.152 -11.557 1.00 88.44 654 SER A C 1
ATOM 5226 O O . SER A 1 654 ? 0.688 20.972 -11.846 1.00 88.44 654 SER A O 1
ATOM 5228 N N . SER A 1 655 ? -0.399 19.758 -10.300 1.00 91.44 655 SER A N 1
ATOM 5229 C CA . SER A 1 655 ? 0.389 20.202 -9.156 1.00 91.44 655 SER A CA 1
ATOM 5230 C C . SER A 1 655 ? 0.416 19.129 -8.073 1.00 91.44 655 SER A C 1
ATOM 5232 O O . SER A 1 655 ? -0.626 18.600 -7.686 1.00 91.44 655 SER A O 1
ATOM 5234 N N . ALA A 1 656 ? 1.611 18.835 -7.573 1.00 93.38 656 ALA A N 1
ATOM 5235 C CA . ALA A 1 656 ? 1.852 17.988 -6.416 1.00 93.38 656 ALA A CA 1
ATOM 5236 C C . ALA A 1 656 ? 3.058 18.514 -5.622 1.00 93.38 656 ALA A C 1
ATOM 5238 O O . ALA A 1 656 ? 3.870 19.296 -6.127 1.00 93.38 656 ALA A O 1
ATOM 5239 N N . ILE A 1 657 ? 3.192 18.062 -4.380 1.00 93.44 657 ILE A N 1
ATOM 5240 C CA . ILE A 1 657 ? 4.350 18.315 -3.519 1.00 93.44 657 ILE A CA 1
ATOM 5241 C C . ILE A 1 657 ? 4.948 16.988 -3.059 1.00 93.44 657 ILE A C 1
ATOM 5243 O O . ILE A 1 657 ? 4.289 15.957 -3.103 1.00 93.44 657 ILE A O 1
ATOM 5247 N N . VAL A 1 658 ? 6.202 16.982 -2.616 1.00 92.12 658 VAL A N 1
ATOM 5248 C CA . VAL A 1 658 ? 6.773 15.804 -1.944 1.00 92.12 658 VAL A CA 1
ATOM 5249 C C . VAL A 1 658 ? 6.407 15.826 -0.465 1.00 92.12 658 VAL A C 1
ATOM 5251 O O . VAL A 1 658 ? 6.358 16.891 0.147 1.00 92.12 658 VAL A O 1
ATOM 5254 N N . HIS A 1 659 ? 6.165 14.658 0.121 1.00 89.62 659 HIS A N 1
ATOM 5255 C CA . HIS A 1 659 ? 5.829 14.561 1.537 1.00 89.62 659 HIS A CA 1
ATOM 5256 C C . HIS A 1 659 ? 6.989 15.010 2.453 1.00 89.62 659 HIS A C 1
ATOM 5258 O O . HIS A 1 659 ? 8.164 14.827 2.120 1.00 89.62 659 HIS A O 1
ATOM 5264 N N . SER A 1 660 ? 6.675 15.519 3.653 1.00 83.06 660 SER A N 1
ATOM 5265 C CA . SER A 1 660 ? 7.650 16.037 4.636 1.00 83.06 660 SER A CA 1
ATOM 5266 C C . SER A 1 660 ? 8.716 15.015 5.054 1.00 83.06 660 SER A C 1
ATOM 5268 O O . SER A 1 660 ? 9.849 15.369 5.382 1.00 83.06 660 SER A O 1
ATOM 5270 N N . LYS A 1 661 ? 8.382 13.721 4.991 1.00 80.06 661 LYS A N 1
ATOM 5271 C CA . LYS A 1 661 ? 9.300 12.610 5.292 1.00 80.06 661 LYS A CA 1
ATOM 5272 C C . LYS A 1 661 ? 10.292 12.288 4.169 1.00 80.06 661 LYS A C 1
ATOM 5274 O O . LYS A 1 661 ? 11.187 11.475 4.418 1.00 80.06 661 LYS A O 1
ATOM 5279 N N . SER A 1 662 ? 10.121 12.855 2.973 1.00 87.06 662 SER A N 1
ATOM 5280 C CA . SER A 1 662 ? 10.988 12.599 1.821 1.00 87.06 662 SER A CA 1
ATOM 5281 C C . SER A 1 662 ? 12.324 13.327 1.948 1.00 87.06 662 SER A C 1
ATOM 5283 O O . SER A 1 662 ? 12.392 14.468 2.403 1.00 87.06 662 SER A O 1
ATOM 5285 N N . VAL A 1 663 ? 13.403 12.720 1.454 1.00 86.44 663 VAL A N 1
ATOM 5286 C CA . VAL A 1 663 ? 14.725 13.368 1.356 1.00 86.44 663 VAL A CA 1
ATOM 5287 C C . VAL A 1 663 ? 14.735 14.566 0.411 1.00 86.44 663 VAL A C 1
ATOM 5289 O O . VAL A 1 663 ? 15.646 15.397 0.462 1.00 86.44 663 VAL A O 1
ATOM 5292 N N . LEU A 1 664 ? 13.733 14.656 -0.465 1.00 87.69 664 LEU A N 1
ATOM 5293 C CA . LEU A 1 664 ? 13.603 15.713 -1.457 1.00 87.69 664 LEU A CA 1
ATOM 5294 C C . LEU A 1 664 ? 12.875 16.956 -0.933 1.00 87.69 664 LEU A C 1
ATOM 5296 O O . LEU A 1 664 ? 12.965 17.988 -1.593 1.00 87.69 664 LEU A O 1
ATOM 5300 N N . ILE A 1 665 ? 12.232 16.916 0.246 1.00 86.88 665 ILE A N 1
ATOM 5301 C CA . ILE A 1 665 ? 11.402 18.027 0.757 1.00 86.88 665 ILE A CA 1
ATOM 5302 C C . ILE A 1 665 ? 12.139 19.366 0.759 1.00 86.88 665 ILE A C 1
ATOM 5304 O O . ILE A 1 665 ? 11.672 20.354 0.198 1.00 86.88 665 ILE A O 1
ATOM 5308 N N . ASN A 1 666 ? 13.351 19.387 1.313 1.00 82.31 666 ASN A N 1
ATOM 5309 C CA . ASN A 1 666 ? 14.136 20.612 1.396 1.00 82.31 666 ASN A CA 1
ATOM 5310 C C . ASN A 1 666 ? 14.654 21.041 0.022 1.00 82.31 666 ASN A C 1
ATOM 5312 O O . ASN A 1 666 ? 14.693 22.235 -0.246 1.00 82.31 666 ASN A O 1
ATOM 5316 N N . LYS A 1 667 ? 14.980 20.081 -0.852 1.00 83.62 667 LYS A N 1
ATOM 5317 C CA . LYS A 1 667 ? 15.570 20.296 -2.186 1.00 83.62 667 LYS A CA 1
ATOM 5318 C C . LYS A 1 667 ? 14.559 20.777 -3.230 1.00 83.62 667 LYS A C 1
ATOM 5320 O O . LYS A 1 667 ? 14.936 21.396 -4.218 1.00 83.62 667 LYS A O 1
ATOM 5325 N N . LEU A 1 668 ? 13.282 20.467 -3.026 1.00 83.94 668 LEU A N 1
ATOM 5326 C CA . LEU A 1 668 ? 12.174 20.880 -3.890 1.00 83.94 668 LEU A CA 1
ATOM 5327 C C . LEU A 1 668 ? 11.341 22.011 -3.273 1.00 83.94 668 LEU A C 1
ATOM 5329 O O . LEU A 1 668 ? 10.334 22.419 -3.839 1.00 83.94 668 LEU A O 1
ATOM 5333 N N . SER A 1 669 ? 11.775 22.560 -2.136 1.00 81.62 669 SER A N 1
ATOM 5334 C CA . SER A 1 669 ? 11.099 23.682 -1.487 1.00 81.62 669 SER A CA 1
ATOM 5335 C C . SER A 1 669 ? 11.327 25.008 -2.224 1.00 81.62 669 SER A C 1
ATOM 5337 O O . SER A 1 669 ? 12.382 25.243 -2.820 1.00 81.62 669 SER A O 1
ATOM 5339 N N . LYS A 1 670 ? 10.388 25.954 -2.074 1.00 74.00 670 LYS A N 1
ATOM 5340 C CA . LYS A 1 670 ? 10.582 27.350 -2.515 1.00 74.00 670 LYS A CA 1
ATOM 5341 C C . LYS A 1 670 ? 11.827 27.987 -1.876 1.00 74.00 670 LYS A C 1
ATOM 5343 O O . LYS A 1 670 ? 12.521 28.763 -2.526 1.00 74.00 670 LYS A O 1
ATOM 5348 N N . LYS A 1 671 ? 12.160 27.612 -0.630 1.00 72.25 671 LYS A N 1
ATOM 5349 C CA . LYS A 1 671 ? 13.367 28.075 0.083 1.00 72.25 671 LYS A CA 1
ATOM 5350 C C . LYS A 1 671 ? 14.661 27.650 -0.635 1.00 72.25 671 LYS A C 1
ATOM 5352 O O . LYS A 1 671 ? 15.627 28.405 -0.621 1.00 72.25 671 LYS A O 1
ATOM 5357 N N . SER A 1 672 ? 14.680 26.484 -1.285 1.00 71.50 672 SER A N 1
ATOM 5358 C CA . SER A 1 672 ? 15.824 25.990 -2.074 1.00 71.50 672 SER A CA 1
ATOM 5359 C C . SER A 1 672 ? 16.073 26.834 -3.328 1.00 71.50 672 SER A C 1
ATOM 5361 O O . SER A 1 672 ? 17.218 27.162 -3.636 1.00 71.50 672 SER A O 1
ATOM 5363 N N . VAL A 1 673 ? 14.999 27.286 -3.989 1.00 71.19 673 VAL A N 1
ATOM 5364 C CA . VAL A 1 673 ? 15.080 28.201 -5.145 1.00 71.19 673 VAL A CA 1
ATOM 5365 C C . VAL A 1 673 ? 15.750 29.515 -4.751 1.00 71.19 673 VAL A C 1
ATOM 5367 O O . VAL A 1 673 ? 16.673 29.959 -5.426 1.00 71.19 673 VAL A O 1
ATOM 5370 N N . VAL A 1 674 ? 15.346 30.096 -3.616 1.00 67.06 674 VAL A N 1
ATOM 5371 C CA . VAL A 1 674 ? 15.929 31.345 -3.089 1.00 67.06 674 VAL A CA 1
ATOM 5372 C C . VAL A 1 674 ? 17.416 31.181 -2.753 1.00 67.06 674 VAL A C 1
ATOM 5374 O O . VAL A 1 674 ? 18.195 32.112 -2.929 1.00 67.06 674 VAL A O 1
ATOM 5377 N N . LYS A 1 675 ? 17.830 29.988 -2.313 1.00 64.62 675 LYS A N 1
ATOM 5378 C CA . LYS A 1 675 ? 19.235 29.655 -2.029 1.00 64.62 675 LYS A CA 1
ATOM 5379 C C . LYS A 1 675 ? 20.064 29.324 -3.279 1.00 64.62 675 LYS A C 1
ATOM 5381 O O . LYS A 1 675 ? 21.256 29.061 -3.143 1.00 64.62 675 LYS A O 1
ATOM 5386 N N . GLY A 1 676 ? 19.463 29.317 -4.472 1.00 67.88 676 GLY A N 1
ATOM 5387 C CA . GLY A 1 676 ? 20.145 28.979 -5.727 1.00 67.88 676 GLY A CA 1
ATOM 5388 C C . GLY A 1 676 ? 20.535 27.502 -5.853 1.00 67.88 676 GLY A C 1
ATOM 5389 O O . GLY A 1 676 ? 21.377 27.153 -6.678 1.00 67.88 676 GLY A O 1
ATOM 5390 N N . GLU A 1 677 ? 19.951 26.619 -5.042 1.00 73.44 677 GLU A N 1
ATOM 5391 C CA . GLU A 1 677 ? 20.229 25.185 -5.096 1.00 73.44 677 GLU A CA 1
ATOM 5392 C C . GLU A 1 677 ? 19.574 24.570 -6.342 1.00 73.44 677 GLU A C 1
ATOM 5394 O O . GLU A 1 677 ? 18.389 24.785 -6.616 1.00 73.44 677 GLU A O 1
ATOM 5399 N N . THR A 1 678 ? 20.336 23.790 -7.112 1.00 76.56 678 THR A N 1
ATOM 5400 C CA . THR A 1 678 ? 19.857 23.123 -8.329 1.00 76.56 678 THR A CA 1
ATOM 5401 C C . THR A 1 678 ? 19.459 21.671 -8.057 1.00 76.56 678 THR A C 1
ATOM 5403 O O . THR A 1 678 ? 20.018 20.996 -7.194 1.00 76.56 678 THR A O 1
ATOM 5406 N N . VAL A 1 679 ? 18.471 21.178 -8.809 1.00 86.31 679 VAL A N 1
ATOM 5407 C CA . VAL A 1 679 ? 18.067 19.764 -8.784 1.00 86.31 679 VAL A CA 1
ATOM 5408 C C . VAL A 1 679 ? 18.600 19.132 -10.063 1.00 86.31 679 VAL A C 1
ATOM 5410 O O . VAL A 1 679 ? 18.367 19.691 -11.136 1.00 86.31 679 VAL A O 1
ATOM 5413 N N . PRO A 1 680 ? 19.312 18.000 -9.972 1.00 89.44 680 PRO A N 1
ATOM 5414 C CA . PRO A 1 680 ? 20.094 17.477 -11.089 1.00 89.44 680 PRO A CA 1
ATOM 5415 C C . PRO A 1 680 ? 19.269 16.845 -12.215 1.00 89.44 680 PRO A C 1
ATOM 5417 O O . PRO A 1 680 ? 19.814 16.541 -13.265 1.00 89.44 680 PRO A O 1
ATOM 5420 N N . SER A 1 681 ? 17.971 16.617 -12.024 1.00 92.75 681 SER A N 1
ATOM 5421 C CA . SER A 1 681 ? 17.091 16.081 -13.064 1.00 92.75 681 SER A CA 1
ATOM 5422 C C . SER A 1 681 ? 15.683 16.648 -12.929 1.00 92.75 681 SER A C 1
ATOM 5424 O O . SER A 1 681 ? 15.237 16.987 -11.833 1.00 92.75 681 SER A O 1
ATOM 5426 N N . SER A 1 682 ? 14.980 16.729 -14.055 1.00 93.31 682 SER A N 1
ATOM 5427 C CA . SER A 1 682 ? 13.567 17.098 -14.147 1.00 93.31 682 SER A CA 1
ATOM 5428 C C . SER A 1 682 ? 12.617 15.907 -13.985 1.00 93.31 682 SER A C 1
ATOM 5430 O O . SER A 1 682 ? 11.411 16.094 -14.104 1.00 93.31 682 SER A O 1
ATOM 5432 N N . TRP A 1 683 ? 13.124 14.697 -13.734 1.00 96.00 683 TRP A N 1
ATOM 5433 C CA . TRP A 1 683 ? 12.311 13.480 -13.669 1.00 96.00 683 TRP A CA 1
ATOM 5434 C C . TRP A 1 683 ? 12.433 12.759 -12.335 1.00 96.00 683 TRP A C 1
ATOM 5436 O O . TRP A 1 683 ? 13.518 12.626 -11.764 1.00 96.00 683 TRP A O 1
ATOM 5446 N N . MET A 1 684 ? 11.302 12.241 -11.872 1.00 96.06 684 MET A N 1
ATOM 5447 C CA . MET A 1 684 ? 11.166 11.519 -10.616 1.00 96.06 684 MET A CA 1
ATOM 5448 C C . MET A 1 684 ? 10.174 10.369 -10.779 1.00 96.06 684 MET A C 1
ATOM 5450 O O . MET A 1 684 ? 9.242 10.460 -11.572 1.00 96.06 684 MET A O 1
ATOM 5454 N N . VAL A 1 685 ? 10.365 9.297 -10.020 1.00 97.12 685 VAL A N 1
ATOM 5455 C CA . VAL A 1 685 ? 9.349 8.260 -9.798 1.00 97.12 685 VAL A CA 1
ATOM 5456 C C . VAL A 1 685 ? 8.884 8.309 -8.350 1.00 97.12 685 VAL A C 1
ATOM 5458 O O . VAL A 1 685 ? 9.652 8.741 -7.486 1.00 97.12 685 VAL A O 1
ATOM 5461 N N . TYR A 1 686 ? 7.641 7.906 -8.104 1.00 96.12 686 TYR A N 1
ATOM 5462 C CA . TYR A 1 686 ? 7.037 7.896 -6.771 1.00 96.12 686 TYR A CA 1
ATOM 5463 C C . TYR A 1 686 ? 6.286 6.582 -6.522 1.00 96.12 686 TYR A C 1
ATOM 5465 O O . TYR A 1 686 ? 5.855 5.928 -7.473 1.00 96.12 686 TYR A O 1
ATOM 5473 N N . GLY A 1 687 ? 6.146 6.190 -5.256 1.00 93.50 687 GLY A N 1
ATOM 5474 C CA . GLY A 1 687 ? 5.388 5.000 -4.858 1.00 93.50 687 GLY A CA 1
ATOM 5475 C C . GLY A 1 687 ? 3.889 5.273 -4.864 1.00 93.50 687 GLY A C 1
ATOM 5476 O O . GLY A 1 687 ? 3.157 4.727 -5.687 1.00 93.50 687 GLY A O 1
ATOM 5477 N N . GLU A 1 688 ? 3.443 6.190 -4.004 1.00 91.62 688 GLU A N 1
ATOM 5478 C CA . GLU A 1 688 ? 2.032 6.565 -3.858 1.00 91.62 688 GLU A CA 1
ATOM 5479 C C . GLU A 1 688 ? 1.830 8.090 -3.812 1.00 91.62 688 GLU A C 1
ATOM 5481 O O . GLU A 1 688 ? 2.734 8.853 -3.455 1.00 91.62 688 GLU A O 1
ATOM 5486 N N . ALA A 1 689 ? 0.625 8.534 -4.178 1.00 93.25 689 ALA A N 1
ATOM 5487 C CA . ALA A 1 689 ? 0.167 9.912 -4.032 1.00 93.25 689 ALA A CA 1
ATOM 5488 C C . ALA A 1 689 ? -0.970 9.957 -3.004 1.00 93.25 689 ALA A C 1
ATOM 5490 O O . ALA A 1 689 ? -1.943 9.215 -3.138 1.00 93.25 689 ALA A O 1
ATOM 5491 N N . LEU A 1 690 ? -0.855 10.826 -1.999 1.00 92.00 690 LEU A N 1
ATOM 5492 C CA . LEU A 1 690 ? -1.823 10.971 -0.913 1.00 92.00 690 LEU A CA 1
ATOM 5493 C C . LEU A 1 690 ? -2.316 12.419 -0.814 1.00 92.00 690 LEU A C 1
ATOM 5495 O O . LEU A 1 690 ? -1.509 13.347 -0.760 1.00 92.00 690 LEU A O 1
ATOM 5499 N N . ARG A 1 691 ? -3.629 12.625 -0.744 1.00 89.06 691 ARG A N 1
ATOM 5500 C CA . ARG A 1 691 ? -4.246 13.924 -0.472 1.00 89.06 691 ARG A CA 1
ATOM 5501 C C . ARG A 1 691 ? -4.128 14.270 1.013 1.00 89.06 691 ARG A C 1
ATOM 5503 O O . ARG A 1 691 ? -4.480 13.456 1.863 1.00 89.06 691 ARG A O 1
ATOM 5510 N N . MET A 1 692 ? -3.629 15.469 1.299 1.00 80.12 692 MET A N 1
ATOM 5511 C CA . MET A 1 692 ? -3.519 16.055 2.637 1.00 80.12 692 MET A CA 1
ATOM 5512 C C . MET A 1 692 ? -4.015 17.503 2.561 1.00 80.12 692 MET A C 1
ATOM 5514 O O . MET A 1 692 ? -3.388 18.336 1.896 1.00 80.12 692 MET A O 1
ATOM 5518 N N . GLY A 1 693 ? -5.178 17.768 3.159 1.00 76.25 693 GLY A N 1
ATOM 5519 C CA . GLY A 1 693 ? -5.921 19.011 2.963 1.00 76.25 693 GLY A CA 1
ATOM 5520 C C . GLY A 1 693 ? -6.114 19.319 1.472 1.00 76.25 693 GLY A C 1
ATOM 5521 O O . GLY A 1 693 ? -6.518 18.467 0.674 1.00 76.25 693 GLY A O 1
ATOM 5522 N N . ASN A 1 694 ? -5.722 20.527 1.066 1.00 79.62 694 ASN A N 1
ATOM 5523 C CA . ASN A 1 694 ? -5.837 21.001 -0.319 1.00 79.62 694 ASN A CA 1
ATOM 5524 C C . ASN A 1 694 ? -4.676 20.585 -1.242 1.00 79.62 694 ASN A C 1
ATOM 5526 O O . ASN A 1 694 ? -4.650 20.977 -2.410 1.00 79.62 694 ASN A O 1
ATOM 5530 N N . SER A 1 695 ? -3.694 19.830 -0.742 1.00 86.69 695 SER A N 1
ATOM 5531 C CA . SER A 1 695 ? -2.498 19.446 -1.501 1.00 86.69 695 SER A CA 1
ATOM 5532 C C . SER A 1 695 ? -2.409 17.938 -1.715 1.00 86.69 695 SER A C 1
ATOM 5534 O O . SER A 1 695 ? -2.900 17.139 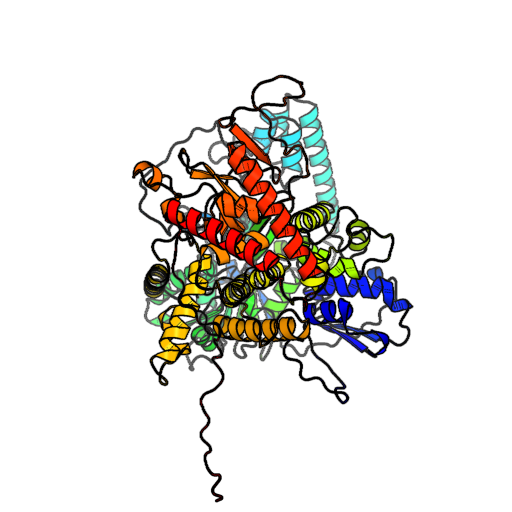-0.921 1.00 86.69 695 SER A O 1
ATOM 5536 N N . VAL A 1 696 ? -1.735 17.532 -2.793 1.00 92.19 696 VAL A N 1
ATOM 5537 C CA . VAL A 1 696 ? -1.376 16.128 -3.024 1.00 92.19 696 VAL A CA 1
ATOM 5538 C C . VAL A 1 696 ? 0.111 15.936 -2.758 1.00 92.19 696 VAL A C 1
ATOM 5540 O O . VAL A 1 696 ? 0.954 16.564 -3.401 1.00 92.19 696 VAL A O 1
ATOM 5543 N N . CYS A 1 697 ? 0.419 15.052 -1.816 1.00 93.81 697 CYS A N 1
ATOM 5544 C CA . CYS A 1 697 ? 1.758 14.694 -1.378 1.00 93.81 697 CYS A CA 1
ATOM 5545 C C . CYS A 1 697 ? 2.209 13.382 -2.029 1.00 93.81 697 CYS A C 1
ATOM 5547 O O . CYS A 1 697 ? 1.547 12.355 -1.897 1.00 93.81 697 CYS A O 1
ATOM 5549 N N . LEU A 1 698 ? 3.368 13.393 -2.682 1.00 94.94 698 LEU A N 1
ATOM 5550 C CA . LEU A 1 698 ? 4.022 12.211 -3.237 1.00 94.94 698 LEU A CA 1
ATOM 5551 C C . LEU A 1 698 ? 4.939 11.565 -2.193 1.00 94.94 698 LEU A C 1
ATOM 5553 O O . LEU A 1 698 ? 5.735 12.249 -1.532 1.00 94.94 698 LEU A O 1
ATOM 5557 N N . TYR A 1 699 ? 4.855 10.245 -2.070 1.00 92.19 699 TYR A N 1
ATOM 5558 C CA . TYR A 1 699 ? 5.647 9.415 -1.164 1.00 92.19 699 TYR A CA 1
ATOM 5559 C C . TYR A 1 699 ? 6.599 8.504 -1.946 1.00 92.19 699 TYR A C 1
ATOM 5561 O O . TYR A 1 699 ? 6.360 8.195 -3.111 1.00 92.19 699 TYR A O 1
ATOM 5569 N N . GLU A 1 700 ? 7.679 8.071 -1.284 1.00 91.75 700 GLU A N 1
ATOM 5570 C CA . GLU A 1 700 ? 8.679 7.148 -1.850 1.00 91.75 700 GLU A CA 1
ATOM 5571 C C . GLU A 1 700 ? 9.281 7.680 -3.157 1.00 91.75 700 GLU A C 1
ATOM 5573 O O . GLU A 1 700 ? 9.144 7.112 -4.235 1.00 91.75 700 GLU A O 1
ATOM 5578 N N . ASN A 1 701 ? 9.912 8.848 -3.061 1.00 94.38 701 ASN A N 1
ATOM 5579 C CA . ASN A 1 701 ? 10.339 9.612 -4.220 1.00 94.38 701 ASN A CA 1
ATOM 5580 C C . ASN A 1 701 ? 11.791 9.299 -4.594 1.00 94.38 701 ASN A C 1
ATOM 5582 O O . ASN A 1 701 ? 12.699 9.405 -3.763 1.00 94.38 701 ASN A O 1
ATOM 5586 N N . THR A 1 702 ? 12.038 9.016 -5.873 1.00 95.44 702 THR A N 1
ATOM 5587 C CA . THR A 1 702 ? 13.385 8.786 -6.409 1.00 95.44 702 THR A CA 1
ATOM 5588 C C . THR A 1 702 ? 13.621 9.572 -7.690 1.00 95.44 702 THR A C 1
ATOM 5590 O O . THR A 1 702 ? 12.921 9.400 -8.685 1.00 95.44 702 THR A O 1
ATOM 5593 N N . LEU A 1 703 ? 14.655 10.418 -7.690 1.00 95.62 703 LEU A N 1
ATOM 5594 C CA . LEU A 1 703 ? 15.062 11.175 -8.870 1.00 95.62 703 LEU A CA 1
ATOM 5595 C C . LEU A 1 703 ? 15.766 10.273 -9.895 1.00 95.62 703 LEU A C 1
ATOM 5597 O O . LEU A 1 703 ? 16.690 9.517 -9.567 1.00 95.62 703 LEU A O 1
ATOM 5601 N N . VAL A 1 704 ? 15.361 10.389 -11.156 1.00 96.50 704 VAL A N 1
ATOM 5602 C CA . VAL A 1 704 ? 15.817 9.533 -12.259 1.00 96.50 704 VAL A CA 1
ATOM 5603 C C . VAL A 1 704 ? 16.302 10.373 -13.428 1.00 96.50 704 VAL A C 1
ATOM 5605 O O . VAL A 1 704 ? 15.920 11.530 -13.576 1.00 96.50 704 VAL A O 1
ATOM 5608 N N . SER A 1 705 ? 17.189 9.819 -14.247 1.00 95.38 705 SER A N 1
ATOM 5609 C CA . SER A 1 705 ? 17.745 10.539 -15.388 1.00 95.38 705 SER A CA 1
ATOM 5610 C C . SER A 1 705 ? 16.796 10.495 -16.602 1.00 95.38 705 SER A C 1
ATOM 5612 O O . SER A 1 705 ? 16.017 9.544 -16.731 1.00 95.38 705 SER A O 1
ATOM 5614 N N . PRO A 1 706 ? 16.875 11.457 -17.540 1.00 94.06 706 PRO A N 1
ATOM 5615 C CA . PRO A 1 706 ? 16.086 11.412 -18.771 1.00 94.06 706 PRO A CA 1
ATOM 5616 C C . PRO A 1 706 ? 16.279 10.129 -19.600 1.00 94.06 706 PRO A C 1
ATOM 5618 O O . PRO A 1 706 ? 15.301 9.597 -20.113 1.00 94.06 706 PRO A O 1
ATOM 5621 N N . LEU A 1 707 ? 17.492 9.560 -19.697 1.00 94.38 707 LEU A N 1
ATOM 5622 C CA . LEU A 1 707 ? 17.685 8.297 -20.437 1.00 94.38 707 LEU A CA 1
ATOM 5623 C C . LEU A 1 707 ? 17.112 7.100 -19.683 1.00 94.38 707 LEU A C 1
ATOM 5625 O O . LEU A 1 707 ? 16.657 6.155 -20.322 1.00 94.38 707 LEU A O 1
ATOM 5629 N N . THR A 1 708 ? 17.075 7.141 -18.345 1.00 96.38 708 THR A N 1
ATOM 5630 C CA . THR A 1 708 ? 16.349 6.127 -17.565 1.00 96.38 708 THR A CA 1
ATOM 5631 C C . THR A 1 708 ? 14.875 6.128 -17.967 1.00 96.38 708 THR A C 1
ATOM 5633 O O . THR A 1 708 ? 14.321 5.063 -18.236 1.00 96.38 708 THR A O 1
ATOM 5636 N N . MET A 1 709 ? 14.266 7.314 -18.099 1.00 95.31 709 MET A N 1
ATOM 5637 C CA . MET A 1 709 ? 12.892 7.455 -18.589 1.00 95.31 709 MET A CA 1
ATOM 5638 C C . MET A 1 709 ? 12.744 6.888 -20.006 1.00 95.31 709 MET A C 1
ATOM 5640 O O . MET A 1 709 ? 11.925 5.992 -20.205 1.00 95.31 709 MET A O 1
ATOM 5644 N N . CYS A 1 710 ? 13.593 7.293 -20.959 1.00 93.12 710 CYS A N 1
ATOM 5645 C CA . CYS A 1 710 ? 13.544 6.778 -22.333 1.00 93.12 710 CYS A CA 1
ATOM 5646 C C . CYS A 1 710 ? 13.612 5.240 -22.410 1.00 93.12 710 CYS A C 1
ATOM 5648 O O . CYS A 1 710 ? 12.922 4.601 -23.209 1.00 93.12 710 CYS A O 1
ATOM 5650 N N . LEU A 1 711 ? 14.465 4.625 -21.587 1.00 93.38 711 LEU A N 1
ATOM 5651 C CA . LEU A 1 711 ? 14.751 3.190 -21.646 1.00 93.38 711 LEU A CA 1
ATOM 5652 C C . LEU A 1 711 ? 13.768 2.314 -20.861 1.00 93.38 711 LEU A C 1
ATOM 5654 O O . LEU A 1 711 ? 13.702 1.113 -21.126 1.00 93.38 711 LEU A O 1
ATOM 5658 N N . CYS A 1 712 ? 12.997 2.886 -19.932 1.00 93.62 712 CYS A N 1
ATOM 5659 C CA . CYS A 1 712 ? 12.160 2.111 -19.008 1.00 93.62 712 CYS A CA 1
ATOM 5660 C C . CYS A 1 712 ? 10.655 2.365 -19.160 1.00 93.62 712 CYS A C 1
ATOM 5662 O O . CYS A 1 712 ? 9.853 1.476 -18.874 1.00 93.62 712 CYS A O 1
ATOM 5664 N N . VAL A 1 713 ? 10.260 3.546 -19.633 1.00 91.31 713 VAL A N 1
ATOM 5665 C CA . VAL A 1 713 ? 8.869 4.018 -19.608 1.00 91.31 713 VAL A CA 1
ATOM 5666 C C . VAL A 1 713 ? 8.200 3.898 -20.979 1.00 91.31 713 VAL A C 1
ATOM 5668 O O . VAL A 1 713 ? 8.880 3.899 -22.006 1.00 91.31 713 VAL A O 1
ATOM 5671 N N . GLY A 1 714 ? 6.872 3.748 -20.977 1.00 85.69 714 GLY A N 1
ATOM 5672 C CA . GLY A 1 714 ? 6.017 3.922 -22.146 1.00 85.69 714 GLY A CA 1
ATOM 5673 C C . GLY A 1 714 ? 6.196 2.884 -23.251 1.00 85.69 714 GLY A C 1
ATOM 5674 O O . GLY A 1 714 ? 6.848 1.838 -23.103 1.00 85.69 714 GLY A O 1
ATOM 5675 N N . SER A 1 715 ? 5.558 3.164 -24.383 1.00 79.69 715 SER A N 1
ATOM 5676 C CA . SER A 1 715 ? 5.662 2.331 -25.579 1.00 79.69 715 SER A CA 1
ATOM 5677 C C . SER A 1 715 ? 6.952 2.615 -26.337 1.00 79.69 715 SER A C 1
ATOM 5679 O O . SER A 1 715 ? 7.453 3.735 -26.359 1.00 79.69 715 SER A O 1
ATOM 5681 N N . THR A 1 716 ? 7.496 1.582 -26.975 1.00 73.62 716 THR A N 1
ATOM 5682 C CA . THR A 1 716 ? 8.648 1.731 -27.864 1.00 73.62 716 THR A CA 1
ATOM 5683 C C . THR A 1 716 ? 8.202 2.523 -29.096 1.00 73.62 716 THR A C 1
ATOM 5685 O O . THR A 1 716 ? 7.237 2.103 -29.744 1.00 73.62 716 THR A O 1
ATOM 5688 N N . PRO A 1 717 ? 8.869 3.629 -29.464 1.00 65.00 717 PRO A N 1
ATOM 5689 C CA . PRO A 1 717 ? 8.520 4.363 -30.677 1.00 65.00 717 PRO A CA 1
ATOM 5690 C C . PRO A 1 717 ? 8.614 3.446 -31.916 1.00 65.00 717 PRO A C 1
ATOM 5692 O O . PRO A 1 717 ? 9.650 2.808 -32.148 1.00 65.00 717 PRO A O 1
ATOM 5695 N N . LYS A 1 718 ? 7.536 3.324 -32.708 1.00 49.38 718 LYS A N 1
ATOM 5696 C CA . LYS A 1 718 ? 7.494 2.479 -33.926 1.00 49.38 718 LYS A CA 1
ATOM 5697 C C . LYS A 1 718 ? 8.352 3.081 -35.065 1.00 49.38 718 LYS A C 1
ATOM 5699 O O . LYS A 1 718 ? 8.724 4.247 -35.013 1.00 49.38 718 LYS A O 1
ATOM 5704 N N . ASN A 1 719 ? 8.761 2.244 -36.029 1.00 38.88 719 ASN A N 1
ATOM 5705 C CA . ASN A 1 719 ? 9.742 2.535 -37.097 1.00 38.88 719 ASN A CA 1
ATOM 5706 C C . ASN A 1 719 ? 9.430 3.771 -37.966 1.00 38.88 719 ASN A C 1
ATOM 5708 O O . ASN A 1 719 ? 8.272 4.078 -38.220 1.00 38.88 719 ASN A O 1
ATOM 5712 N N . GLY A 1 720 ? 10.491 4.395 -38.501 1.00 40.16 720 GLY A N 1
ATOM 5713 C CA . GLY A 1 720 ? 10.470 5.320 -39.652 1.00 40.16 720 GLY A CA 1
ATOM 5714 C C . GLY A 1 720 ? 10.102 6.768 -39.343 1.00 40.16 720 GLY A C 1
ATOM 5715 O O . GLY A 1 720 ? 10.617 7.690 -39.960 1.00 40.16 720 GLY A O 1
ATOM 5716 N N . SER A 1 721 ? 9.291 6.953 -38.320 1.00 37.72 721 SER A N 1
ATOM 5717 C CA . SER A 1 721 ? 9.007 8.229 -37.704 1.00 37.72 721 SER A CA 1
ATOM 5718 C C . SER A 1 721 ? 8.729 7.900 -36.247 1.00 37.72 721 SER A C 1
ATOM 5720 O O . SER A 1 721 ? 7.612 7.538 -35.874 1.00 37.72 721 SER A O 1
ATOM 5722 N N . ALA A 1 722 ? 9.715 8.113 -35.373 1.00 40.44 722 ALA A N 1
ATOM 5723 C CA . ALA A 1 722 ? 9.300 8.769 -34.143 1.00 40.44 722 ALA A CA 1
ATOM 5724 C C . ALA A 1 722 ? 8.405 9.942 -34.590 1.00 40.44 722 ALA A C 1
ATOM 5726 O O . ALA A 1 722 ? 8.647 10.520 -35.656 1.00 40.44 722 ALA A O 1
ATOM 5727 N N . HIS A 1 723 ? 7.387 10.320 -33.830 1.00 42.84 723 HIS A N 1
ATOM 5728 C CA . HIS A 1 723 ? 6.905 11.692 -33.951 1.00 42.84 723 HIS A CA 1
ATOM 5729 C C . HIS A 1 723 ? 8.037 12.621 -33.460 1.00 42.84 723 HIS A C 1
ATOM 5731 O O . HIS A 1 723 ? 7.881 13.329 -32.480 1.00 42.84 723 HIS A O 1
ATOM 5737 N N . ILE A 1 724 ? 9.205 12.572 -34.121 1.00 51.28 724 ILE A N 1
ATOM 5738 C CA . ILE A 1 724 ? 10.129 13.659 -34.347 1.00 51.28 724 ILE A CA 1
ATOM 5739 C C . ILE A 1 724 ? 9.246 14.691 -35.031 1.00 51.28 724 ILE A C 1
ATOM 5741 O O . ILE A 1 724 ? 9.113 14.741 -36.251 1.00 51.28 724 ILE A O 1
ATOM 5745 N N . VAL A 1 725 ? 8.506 15.424 -34.209 1.00 47.38 725 VAL A N 1
ATOM 5746 C CA . VAL A 1 725 ? 7.813 16.614 -34.651 1.00 47.38 725 VAL A CA 1
ATOM 5747 C C . VAL A 1 725 ? 8.940 17.598 -34.911 1.00 47.38 725 VAL A C 1
ATOM 5749 O O . VAL A 1 725 ? 9.466 18.209 -33.983 1.00 47.38 725 VAL A O 1
ATOM 5752 N N . ILE A 1 726 ? 9.387 17.656 -36.165 1.00 49.78 726 ILE A N 1
ATOM 5753 C CA . ILE A 1 726 ? 10.293 18.705 -36.618 1.00 49.78 726 ILE A CA 1
ATOM 5754 C C . ILE A 1 726 ? 9.494 19.993 -36.481 1.00 49.78 726 ILE A C 1
ATOM 5756 O O . ILE A 1 726 ? 8.388 20.109 -37.007 1.00 49.78 726 ILE A O 1
ATOM 5760 N N . ARG A 1 727 ? 10.009 20.931 -35.691 1.00 44.25 727 ARG A N 1
ATOM 5761 C CA . ARG A 1 727 ? 9.259 22.125 -35.293 1.00 44.25 727 ARG A CA 1
ATOM 5762 C C . ARG A 1 727 ? 9.048 23.129 -36.438 1.00 44.25 727 ARG A C 1
ATOM 5764 O O . ARG A 1 727 ? 8.274 24.065 -36.262 1.00 44.25 727 ARG A O 1
ATOM 5771 N N . ASP A 1 728 ? 9.677 22.918 -37.593 1.00 40.69 728 ASP A N 1
ATOM 5772 C CA . ASP A 1 728 ? 9.475 23.738 -38.785 1.00 40.69 728 ASP A CA 1
ATOM 5773 C C . ASP A 1 728 ? 8.348 23.169 -39.651 1.00 40.69 728 ASP A C 1
ATOM 5775 O O . ASP A 1 728 ? 8.444 22.078 -40.209 1.00 40.69 728 ASP A O 1
ATOM 5779 N N . GLY A 1 729 ? 7.251 23.924 -39.732 1.00 38.25 729 GLY A N 1
ATOM 5780 C CA . GLY A 1 729 ? 6.073 23.580 -40.516 1.00 38.25 729 GLY A CA 1
ATOM 5781 C C . GLY A 1 729 ? 6.410 23.334 -41.986 1.00 38.25 729 GLY A C 1
ATOM 5782 O O . GLY A 1 729 ? 6.852 24.233 -42.696 1.00 38.25 729 GLY A O 1
ATOM 5783 N N . GLY A 1 730 ? 6.147 22.118 -42.448 1.00 35.75 730 GLY A N 1
ATOM 5784 C CA . GLY A 1 730 ? 6.234 21.756 -43.852 1.00 35.75 730 GLY A CA 1
ATOM 5785 C C . GLY A 1 730 ? 5.970 20.272 -44.038 1.00 35.75 730 GLY A C 1
ATOM 5786 O O . GLY A 1 730 ? 6.845 19.449 -43.785 1.00 35.75 730 GLY A O 1
ATOM 5787 N N . ASP A 1 731 ? 4.766 19.931 -44.498 1.00 41.88 731 ASP A N 1
ATOM 5788 C CA . ASP A 1 731 ? 4.473 18.608 -45.042 1.00 41.88 731 ASP A CA 1
ATOM 5789 C C . ASP A 1 731 ? 5.394 18.363 -46.246 1.00 41.88 731 ASP A C 1
ATOM 5791 O O . ASP A 1 731 ? 5.194 18.906 -47.332 1.00 41.88 731 ASP A O 1
ATOM 5795 N N . GLY A 1 732 ? 6.445 17.571 -46.056 1.00 37.09 732 GLY A N 1
ATOM 5796 C CA . GLY A 1 732 ? 7.376 17.246 -47.127 1.00 37.09 732 GLY A CA 1
ATOM 5797 C C . GLY A 1 732 ? 8.353 16.157 -46.718 1.00 37.09 732 GLY A C 1
ATOM 5798 O O . GLY A 1 732 ? 9.059 16.281 -45.723 1.00 37.09 732 GLY A O 1
ATOM 5799 N N . HIS A 1 733 ? 8.402 15.076 -47.499 1.00 45.03 733 HIS A N 1
ATOM 5800 C CA . HIS A 1 733 ? 9.485 14.093 -47.457 1.00 45.03 733 HIS A CA 1
ATOM 5801 C C . HIS A 1 733 ? 10.852 14.805 -47.450 1.00 45.03 733 HIS A C 1
ATOM 5803 O O . HIS A 1 733 ? 11.237 15.411 -48.447 1.00 45.03 733 HIS A O 1
ATOM 5809 N N . LEU A 1 734 ? 11.589 14.717 -46.341 1.00 42.12 734 LEU A N 1
ATOM 5810 C CA . LEU A 1 734 ? 12.911 15.324 -46.174 1.00 42.12 734 LEU A CA 1
ATOM 5811 C C . LEU A 1 734 ? 13.976 14.228 -46.083 1.00 42.12 734 LEU A C 1
ATOM 5813 O O . LEU A 1 734 ? 14.035 13.477 -45.114 1.00 42.12 734 LEU A O 1
ATOM 5817 N N . THR A 1 735 ? 14.835 14.141 -47.101 1.00 43.66 735 THR A N 1
ATOM 5818 C CA . THR A 1 735 ? 15.957 13.187 -47.169 1.00 43.66 735 THR A CA 1
ATOM 5819 C C . THR A 1 735 ? 17.257 13.700 -46.540 1.00 43.66 735 THR A C 1
ATOM 5821 O O . THR A 1 735 ? 18.233 12.957 -46.514 1.00 43.66 735 THR A O 1
ATOM 5824 N N . CYS A 1 736 ? 17.304 14.920 -45.994 1.00 48.34 736 CYS A N 1
ATOM 5825 C CA . CYS A 1 736 ? 18.468 15.437 -45.262 1.00 48.34 736 CYS A CA 1
ATOM 5826 C C . CYS A 1 736 ? 18.013 16.388 -44.143 1.00 48.34 736 CYS A C 1
ATOM 5828 O O . CYS A 1 736 ? 17.734 17.555 -44.402 1.00 48.34 736 CYS A O 1
ATOM 5830 N N . VAL A 1 737 ? 17.924 15.889 -42.908 1.00 57.78 737 VAL A N 1
ATOM 5831 C CA . VAL A 1 737 ? 17.654 16.707 -41.715 1.00 57.78 737 VAL A CA 1
ATOM 5832 C C . VAL A 1 737 ? 19.005 17.125 -41.105 1.00 57.78 737 VAL A C 1
ATOM 5834 O O . VAL A 1 737 ? 19.854 16.250 -40.924 1.00 57.78 737 VAL A O 1
ATOM 5837 N N . PRO A 1 738 ? 19.256 18.419 -40.820 1.00 61.03 738 PRO A N 1
ATOM 5838 C CA . PRO A 1 738 ? 20.486 18.869 -40.161 1.00 61.03 738 PRO A CA 1
ATOM 5839 C C . PRO A 1 738 ? 20.703 18.169 -38.812 1.00 61.03 738 PRO A C 1
ATOM 5841 O O . PRO A 1 738 ? 19.740 17.964 -38.073 1.00 61.03 738 PRO A O 1
ATOM 5844 N N . ALA A 1 739 ? 21.954 17.843 -38.465 1.00 58.50 739 ALA A N 1
ATOM 5845 C CA . ALA A 1 739 ? 22.294 17.146 -37.216 1.00 58.50 739 ALA A CA 1
ATOM 5846 C C . ALA A 1 739 ? 21.826 17.895 -35.949 1.00 58.50 739 ALA A C 1
ATOM 5848 O O . ALA A 1 739 ? 21.430 17.261 -34.977 1.00 58.50 739 ALA A O 1
ATOM 5849 N N . ASP A 1 740 ? 21.765 19.230 -36.001 1.00 63.47 740 ASP A N 1
ATOM 5850 C CA . ASP A 1 740 ? 21.334 20.092 -34.889 1.00 63.47 740 ASP A CA 1
ATOM 5851 C C . ASP A 1 740 ? 19.803 20.238 -34.770 1.00 63.47 740 ASP A C 1
ATOM 5853 O O . ASP A 1 740 ? 19.306 21.078 -34.020 1.00 63.47 740 ASP A O 1
ATOM 5857 N N . THR A 1 741 ? 19.025 19.461 -35.529 1.00 76.88 741 THR A N 1
ATOM 5858 C CA . THR A 1 741 ? 17.560 19.544 -35.470 1.00 76.88 741 THR A CA 1
ATOM 5859 C C . THR A 1 741 ? 17.064 19.009 -34.130 1.00 76.88 741 THR A C 1
ATOM 5861 O O . THR A 1 741 ? 17.230 17.825 -33.828 1.00 76.88 741 THR A O 1
ATOM 5864 N N . GLU A 1 742 ? 16.427 19.873 -33.337 1.00 79.06 742 GLU A N 1
ATOM 5865 C CA . GLU A 1 742 ? 15.739 19.462 -32.114 1.00 79.06 742 GLU A CA 1
ATOM 5866 C C . GLU A 1 742 ? 14.486 18.649 -32.444 1.00 79.06 742 GLU A C 1
ATOM 5868 O O . GLU A 1 742 ? 13.668 19.025 -33.288 1.00 79.06 742 GLU A O 1
ATOM 5873 N N . VAL A 1 743 ? 14.319 17.542 -31.729 1.00 83.75 743 VAL A N 1
ATOM 5874 C CA . VAL A 1 743 ? 13.203 16.616 -31.889 1.00 83.75 743 VAL A CA 1
ATOM 5875 C C . VAL A 1 743 ? 12.597 16.256 -30.536 1.00 83.75 743 VAL A C 1
ATOM 5877 O O . VAL A 1 743 ? 13.251 16.324 -29.491 1.00 83.75 743 VAL A O 1
ATOM 5880 N N . GLU A 1 744 ? 11.333 15.839 -30.550 1.00 84.38 744 GLU A N 1
ATOM 5881 C CA . GLU A 1 744 ? 10.633 15.354 -29.362 1.00 84.38 744 GLU A CA 1
ATOM 5882 C C . GLU A 1 744 ? 10.435 13.833 -29.427 1.00 84.38 744 GLU A C 1
ATOM 5884 O O . GLU A 1 744 ? 9.921 13.293 -30.403 1.00 84.38 744 GLU A O 1
ATOM 5889 N N . LEU A 1 745 ? 10.819 13.122 -28.368 1.00 84.69 745 LEU A N 1
ATOM 5890 C CA . LEU A 1 745 ? 10.508 11.710 -28.163 1.00 84.69 745 LEU A CA 1
ATOM 5891 C C . LEU A 1 745 ? 9.299 11.588 -27.236 1.00 84.69 745 LEU A C 1
ATOM 5893 O O . LEU A 1 745 ? 9.380 11.944 -26.060 1.00 84.69 745 LEU A O 1
ATOM 5897 N N . HIS A 1 746 ? 8.198 11.061 -27.768 1.00 85.94 746 HIS A N 1
ATOM 5898 C CA . HIS A 1 746 ? 6.934 10.868 -27.056 1.00 85.94 746 HIS A CA 1
ATOM 5899 C C . HIS A 1 746 ? 6.806 9.408 -26.605 1.00 85.94 746 HIS A C 1
ATOM 5901 O O . HIS A 1 746 ? 6.713 8.507 -27.440 1.00 85.94 746 HIS A O 1
ATOM 5907 N N . PHE A 1 747 ? 6.812 9.167 -25.292 1.00 84.06 747 PHE A N 1
ATOM 5908 C CA . PHE A 1 747 ? 6.649 7.825 -24.705 1.00 84.06 747 PHE A CA 1
ATOM 5909 C C . PHE A 1 747 ? 5.228 7.584 -24.179 1.00 84.06 747 PHE A C 1
ATOM 5911 O O . PHE A 1 747 ? 4.735 6.452 -24.223 1.00 84.06 747 PHE A O 1
ATOM 5918 N N . ASP A 1 748 ? 4.587 8.650 -23.699 1.00 82.44 748 ASP A N 1
ATOM 5919 C CA . ASP A 1 748 ? 3.166 8.776 -23.373 1.00 82.44 748 ASP A CA 1
ATOM 5920 C C . ASP A 1 748 ? 2.779 10.273 -23.344 1.00 82.44 748 ASP A C 1
ATOM 5922 O O . ASP A 1 748 ? 3.530 11.114 -23.840 1.00 82.44 748 ASP A O 1
ATOM 5926 N N . SER A 1 749 ? 1.615 10.616 -22.781 1.00 81.81 749 SER A N 1
ATOM 5927 C CA . SER A 1 749 ? 1.116 11.997 -22.724 1.00 81.81 749 SER A CA 1
ATOM 5928 C C . SER A 1 749 ? 1.948 12.947 -21.853 1.00 81.81 749 SER A C 1
ATOM 5930 O O . SER A 1 749 ? 1.905 14.153 -22.079 1.00 81.81 749 SER A O 1
ATOM 5932 N N . LEU A 1 750 ? 2.681 12.444 -20.852 1.00 86.00 750 LEU A N 1
ATOM 5933 C CA . LEU A 1 750 ? 3.505 13.264 -19.957 1.00 86.00 750 LEU A CA 1
ATOM 5934 C C . LEU A 1 750 ? 4.989 13.212 -20.343 1.00 86.00 750 LEU A C 1
ATOM 5936 O O . LEU A 1 750 ? 5.698 14.220 -20.263 1.00 86.00 750 LEU A O 1
ATOM 5940 N N . VAL A 1 751 ? 5.480 12.029 -20.708 1.00 87.88 751 VAL A N 1
ATOM 5941 C CA . VAL A 1 751 ? 6.899 11.751 -20.924 1.00 87.88 751 VAL A CA 1
ATOM 5942 C C . VAL A 1 751 ? 7.281 12.109 -22.354 1.00 87.88 751 VAL A C 1
ATOM 5944 O O . VAL A 1 751 ? 7.343 11.265 -23.250 1.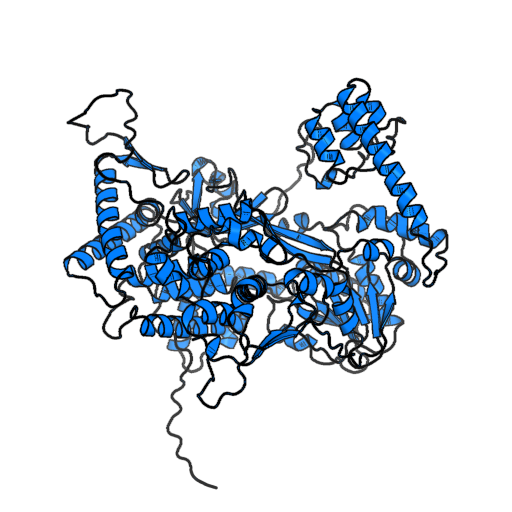00 87.88 751 VAL A O 1
ATOM 5947 N N . ILE A 1 752 ? 7.552 13.402 -22.525 1.00 88.56 752 ILE A N 1
ATOM 5948 C CA . ILE A 1 752 ? 8.057 14.011 -23.754 1.00 88.56 752 ILE A CA 1
ATOM 5949 C C . ILE A 1 752 ? 9.477 14.512 -23.488 1.00 88.56 752 ILE A C 1
ATOM 5951 O O . ILE A 1 752 ? 9.694 15.365 -22.620 1.00 88.56 752 ILE A O 1
ATOM 5955 N N . ILE A 1 753 ? 10.455 13.969 -24.212 1.00 87.19 753 ILE A N 1
ATOM 5956 C CA . ILE A 1 753 ? 11.878 14.282 -24.031 1.00 87.19 753 ILE A CA 1
ATOM 5957 C C . ILE A 1 753 ? 12.413 14.968 -25.282 1.00 87.19 753 ILE A C 1
ATOM 5959 O O . ILE A 1 753 ? 12.295 14.440 -26.382 1.00 87.19 753 ILE A O 1
ATOM 5963 N N . ARG A 1 754 ? 13.013 16.146 -25.093 1.00 87.06 754 ARG A N 1
ATOM 5964 C CA . ARG A 1 754 ? 13.643 16.935 -26.156 1.00 87.06 754 ARG A CA 1
ATOM 5965 C C . ARG A 1 754 ? 15.115 16.591 -26.269 1.00 87.06 754 ARG A C 1
ATOM 5967 O O . ARG A 1 754 ? 15.794 16.515 -25.245 1.00 87.06 754 ARG A O 1
ATOM 5974 N N . THR A 1 755 ? 15.578 16.378 -27.490 1.00 87.69 755 THR A N 1
ATOM 5975 C CA . THR A 1 755 ? 16.970 16.033 -27.793 1.00 87.69 755 THR A CA 1
ATOM 5976 C C . THR A 1 755 ? 17.269 16.319 -29.265 1.00 87.69 755 THR A C 1
ATOM 5978 O O . THR A 1 755 ? 16.345 16.562 -30.037 1.00 87.69 755 THR A O 1
ATOM 5981 N N . ASP A 1 756 ? 18.533 16.287 -29.671 1.00 86.50 756 ASP A N 1
ATOM 5982 C CA . ASP A 1 756 ? 18.927 16.286 -31.081 1.00 86.50 756 ASP A CA 1
ATOM 5983 C C . ASP A 1 756 ? 18.534 14.977 -31.792 1.00 86.50 756 ASP A C 1
ATOM 5985 O O . ASP A 1 756 ? 18.348 13.922 -31.168 1.00 86.50 756 ASP A O 1
ATOM 5989 N N . ILE A 1 757 ? 18.395 15.045 -33.116 1.00 83.62 757 ILE A N 1
ATOM 5990 C CA . ILE A 1 757 ? 17.938 13.918 -33.933 1.00 83.62 757 ILE A CA 1
ATOM 5991 C C . ILE A 1 757 ? 18.881 12.707 -33.886 1.00 83.62 757 ILE A C 1
ATOM 5993 O O . ILE A 1 757 ? 18.406 11.569 -33.906 1.00 83.62 757 ILE A O 1
ATOM 5997 N N . GLU A 1 758 ? 20.195 12.919 -33.786 1.00 86.69 758 GLU A N 1
ATOM 5998 C CA . GLU A 1 758 ? 21.175 11.830 -33.743 1.00 86.69 758 GLU A CA 1
ATOM 5999 C C . GLU A 1 758 ? 21.000 11.006 -32.461 1.00 86.69 758 GLU A C 1
ATOM 6001 O O . GLU A 1 758 ? 20.819 9.782 -32.511 1.00 86.69 758 GLU A O 1
ATOM 6006 N N . LEU A 1 759 ? 20.941 11.676 -31.309 1.00 88.25 759 LEU A N 1
ATOM 6007 C CA . LEU A 1 759 ? 20.705 11.027 -30.029 1.00 88.25 759 LEU A CA 1
ATOM 6008 C C . LEU A 1 759 ? 19.311 10.387 -29.966 1.00 88.25 759 LEU A C 1
ATOM 6010 O O . LEU A 1 759 ? 19.170 9.286 -29.426 1.00 88.25 759 LEU A O 1
ATOM 6014 N N . ALA A 1 760 ? 18.288 11.003 -30.565 1.00 86.88 760 ALA A N 1
ATOM 6015 C CA . ALA A 1 760 ? 16.950 10.416 -30.644 1.00 86.88 760 ALA A CA 1
ATOM 6016 C C . ALA A 1 760 ? 16.932 9.066 -31.376 1.00 86.88 760 ALA A C 1
ATOM 6018 O O . ALA A 1 760 ? 16.295 8.111 -30.908 1.00 86.88 760 ALA A O 1
ATOM 6019 N N . VAL A 1 761 ? 17.645 8.968 -32.503 1.00 86.25 761 VAL A N 1
ATOM 6020 C CA . VAL A 1 761 ? 17.783 7.724 -33.272 1.00 86.25 761 VAL A CA 1
ATOM 6021 C C . VAL A 1 761 ? 18.524 6.672 -32.447 1.00 86.25 761 VAL A C 1
ATOM 6023 O O . VAL A 1 761 ? 18.025 5.555 -32.297 1.00 86.25 761 VAL A O 1
ATOM 6026 N N . LEU A 1 762 ? 19.651 7.037 -31.825 1.00 91.81 762 LEU A N 1
ATOM 6027 C CA . LEU A 1 762 ? 20.437 6.123 -30.989 1.00 91.81 762 LEU A CA 1
ATOM 6028 C C . LEU A 1 762 ? 19.641 5.585 -29.791 1.00 91.81 762 LEU A C 1
ATOM 6030 O O . LEU A 1 762 ? 19.673 4.381 -29.518 1.00 91.81 762 LEU A O 1
ATOM 6034 N N . ILE A 1 763 ? 18.895 6.448 -29.093 1.00 90.81 763 ILE A N 1
ATOM 6035 C CA . ILE A 1 763 ? 18.020 6.057 -27.977 1.00 90.81 763 ILE A CA 1
ATOM 6036 C C . ILE A 1 763 ? 16.950 5.083 -28.462 1.00 90.81 763 ILE A C 1
ATOM 6038 O O . ILE A 1 763 ? 16.721 4.051 -27.828 1.00 90.81 763 ILE A O 1
ATOM 6042 N N . THR A 1 764 ? 16.296 5.399 -29.581 1.00 89.19 764 THR A N 1
ATOM 6043 C CA . THR A 1 764 ? 15.209 4.583 -30.129 1.00 89.19 764 THR A CA 1
ATOM 6044 C C . THR A 1 764 ? 15.711 3.202 -30.545 1.00 89.19 764 THR A C 1
ATOM 6046 O O . THR A 1 764 ? 15.089 2.189 -30.214 1.00 89.19 764 THR A O 1
ATOM 6049 N N . ASP A 1 765 ? 16.865 3.134 -31.204 1.00 91.56 765 ASP A N 1
ATOM 6050 C CA . ASP A 1 765 ? 17.473 1.875 -31.625 1.00 91.56 765 ASP A CA 1
ATOM 6051 C C . ASP A 1 765 ? 17.950 1.036 -30.439 1.00 91.56 765 ASP A C 1
ATOM 6053 O O . ASP A 1 765 ? 17.706 -0.176 -30.400 1.00 91.56 765 ASP A O 1
ATOM 6057 N N . LEU A 1 766 ? 18.587 1.662 -29.443 1.00 94.62 766 LEU A N 1
ATOM 6058 C CA . LEU A 1 766 ? 18.984 0.976 -28.216 1.00 94.62 766 LEU A CA 1
ATOM 6059 C C . LEU A 1 766 ? 17.758 0.438 -27.474 1.00 94.62 766 LEU A C 1
ATOM 6061 O O . LEU A 1 766 ? 17.764 -0.720 -27.052 1.00 94.62 766 LEU A O 1
ATOM 6065 N N . ARG A 1 767 ? 16.688 1.237 -27.371 1.00 92.62 767 ARG A N 1
ATOM 6066 C CA . ARG A 1 767 ? 15.430 0.835 -26.739 1.00 92.62 767 ARG A CA 1
ATOM 6067 C C . ARG A 1 767 ? 14.802 -0.361 -27.445 1.00 92.62 767 ARG A C 1
ATOM 6069 O O . ARG A 1 767 ? 14.471 -1.335 -26.778 1.00 92.62 767 ARG A O 1
ATOM 6076 N N . ARG A 1 768 ? 14.684 -0.331 -28.776 1.00 92.56 768 ARG A N 1
ATOM 6077 C CA . ARG A 1 768 ? 14.137 -1.451 -29.565 1.00 92.56 768 ARG A CA 1
ATOM 6078 C C . ARG A 1 768 ? 14.938 -2.730 -29.366 1.00 92.56 768 ARG A C 1
ATOM 6080 O O . ARG A 1 768 ? 14.360 -3.791 -29.136 1.00 92.56 768 ARG A O 1
ATOM 6087 N N . LYS A 1 769 ? 16.269 -2.632 -29.432 1.00 95.19 769 LYS A N 1
ATOM 6088 C CA . LYS A 1 769 ? 17.163 -3.771 -29.192 1.00 95.19 769 LYS A CA 1
ATOM 6089 C C . LYS A 1 769 ? 16.976 -4.318 -27.779 1.00 95.19 769 LYS A C 1
ATOM 6091 O O . LYS A 1 769 ? 16.849 -5.528 -27.623 1.00 95.19 769 LYS A O 1
ATOM 6096 N N . TRP A 1 770 ? 16.915 -3.444 -26.774 1.00 95.38 770 TRP A N 1
ATOM 6097 C CA . TRP A 1 770 ? 16.696 -3.826 -25.381 1.00 95.38 770 TRP A CA 1
ATOM 6098 C C . TRP A 1 770 ? 15.336 -4.498 -25.157 1.00 95.38 770 TRP A C 1
ATOM 6100 O O . TRP A 1 770 ? 15.288 -5.590 -24.595 1.00 95.38 770 TRP A O 1
ATOM 6110 N N . ASP A 1 771 ? 14.247 -3.911 -25.656 1.00 93.56 771 ASP A N 1
ATOM 6111 C CA . ASP A 1 771 ? 12.904 -4.484 -25.533 1.00 93.56 771 ASP A CA 1
ATOM 6112 C C . ASP A 1 771 ? 12.825 -5.870 -26.199 1.00 93.56 771 ASP A C 1
ATOM 6114 O O . ASP A 1 771 ? 12.243 -6.789 -25.627 1.00 93.56 771 ASP A O 1
ATOM 6118 N N . ALA A 1 772 ? 13.487 -6.069 -27.346 1.00 94.06 772 ALA A N 1
ATOM 6119 C CA . ALA A 1 772 ? 13.562 -7.378 -27.999 1.00 94.06 772 ALA A CA 1
ATOM 6120 C C . ALA A 1 772 ? 14.315 -8.423 -27.152 1.00 94.06 772 ALA A C 1
ATOM 6122 O O . ALA A 1 772 ? 13.937 -9.597 -27.132 1.00 94.06 772 ALA A O 1
ATOM 6123 N N . VAL A 1 773 ? 15.372 -8.021 -26.432 1.00 95.50 773 VAL A N 1
ATOM 6124 C CA . VAL A 1 773 ? 16.069 -8.903 -25.478 1.00 95.50 773 VAL A CA 1
ATOM 6125 C C . VAL A 1 773 ? 15.142 -9.287 -24.321 1.00 95.50 773 VAL A C 1
ATOM 6127 O O . VAL A 1 773 ? 15.046 -10.467 -23.969 1.00 95.50 773 VAL A O 1
ATOM 6130 N N . VAL A 1 774 ? 14.443 -8.302 -23.750 1.00 94.00 774 VAL A N 1
ATOM 6131 C CA . VAL A 1 774 ? 13.484 -8.488 -22.652 1.00 94.00 774 VAL A CA 1
ATOM 6132 C C . VAL A 1 774 ? 12.359 -9.438 -23.063 1.00 94.00 774 VAL A C 1
ATOM 6134 O O . VAL A 1 774 ? 12.086 -10.411 -22.359 1.00 94.00 774 VAL A O 1
ATOM 6137 N N . GLU A 1 775 ? 11.749 -9.215 -24.225 1.00 93.25 775 GLU A N 1
ATOM 6138 C CA . GLU A 1 775 ? 10.638 -10.017 -24.740 1.00 93.25 775 GLU A CA 1
ATOM 6139 C C . GLU A 1 775 ? 11.027 -11.488 -24.933 1.00 93.25 775 GLU A C 1
ATOM 6141 O O . GLU A 1 775 ? 10.332 -12.386 -24.450 1.00 93.25 775 GLU A O 1
ATOM 6146 N N . ARG A 1 776 ? 12.187 -11.760 -25.545 1.00 94.75 776 ARG A N 1
ATOM 6147 C CA . ARG A 1 776 ? 12.686 -13.138 -25.705 1.00 94.75 776 ARG A CA 1
ATOM 6148 C C . ARG A 1 776 ? 12.890 -13.836 -24.365 1.00 94.75 776 ARG A C 1
ATOM 6150 O O . ARG A 1 776 ? 12.628 -15.033 -24.260 1.00 94.75 776 ARG A O 1
ATOM 6157 N N . ARG A 1 777 ? 13.355 -13.111 -23.340 1.00 92.75 777 ARG A N 1
ATOM 6158 C CA . ARG A 1 777 ? 13.546 -13.681 -21.999 1.00 92.75 777 ARG A CA 1
ATOM 6159 C C . ARG A 1 777 ? 12.227 -13.885 -21.251 1.00 92.75 777 ARG A C 1
ATOM 6161 O O . ARG A 1 777 ? 12.127 -14.822 -20.470 1.00 92.75 777 ARG A O 1
ATOM 6168 N N . LEU A 1 778 ? 11.213 -13.056 -21.493 1.00 93.94 778 LEU A N 1
ATOM 6169 C CA . LEU A 1 778 ? 9.865 -13.246 -20.941 1.00 93.94 778 LEU A CA 1
ATOM 6170 C C . LEU A 1 778 ? 9.173 -14.496 -21.500 1.00 93.94 778 LEU A C 1
ATOM 6172 O O . LEU A 1 778 ? 8.459 -15.182 -20.762 1.00 93.94 778 LEU A O 1
ATOM 6176 N N . LEU A 1 779 ? 9.391 -14.784 -22.788 1.00 93.81 779 LEU A N 1
ATOM 6177 C CA . LEU A 1 779 ? 8.863 -15.971 -23.466 1.00 93.81 779 LEU A CA 1
ATOM 6178 C C . LEU A 1 779 ? 9.534 -17.264 -22.980 1.00 93.81 779 LEU A C 1
ATOM 6180 O O . LEU A 1 779 ? 8.844 -18.262 -22.784 1.00 93.81 779 LEU A O 1
ATOM 6184 N N . ASP A 1 780 ? 10.846 -17.233 -22.731 1.00 93.00 780 ASP A N 1
ATOM 6185 C CA . ASP A 1 780 ? 11.593 -18.345 -22.134 1.00 93.00 780 ASP A CA 1
ATOM 6186 C C . ASP A 1 780 ? 12.452 -17.873 -20.940 1.00 93.00 780 ASP A C 1
ATOM 6188 O O . ASP A 1 780 ? 13.615 -17.478 -21.106 1.00 93.00 780 ASP A O 1
ATOM 6192 N N . PRO A 1 781 ? 11.912 -17.943 -19.706 1.00 91.25 781 PRO A N 1
ATOM 6193 C CA . PRO A 1 781 ? 12.622 -17.548 -18.493 1.00 91.25 781 PRO A CA 1
ATOM 6194 C C . PRO A 1 781 ? 13.944 -18.272 -18.258 1.00 91.25 781 PRO A C 1
ATOM 6196 O O . PRO A 1 781 ? 14.806 -17.703 -17.590 1.00 91.25 781 PRO A O 1
ATOM 6199 N N . ARG A 1 782 ? 14.145 -19.479 -18.809 1.00 90.44 782 ARG A N 1
ATOM 6200 C CA . ARG A 1 782 ? 15.373 -20.275 -18.625 1.00 90.44 782 ARG A CA 1
ATOM 6201 C C . ARG A 1 782 ? 16.487 -19.882 -19.602 1.00 90.44 782 ARG A C 1
ATOM 6203 O O . ARG A 1 782 ? 17.629 -20.302 -19.420 1.00 90.44 782 ARG A O 1
ATOM 6210 N N . ARG A 1 783 ? 16.182 -19.042 -20.599 1.00 89.62 783 ARG A N 1
ATOM 6211 C CA . ARG A 1 783 ? 16.921 -18.940 -21.865 1.00 89.62 783 ARG A CA 1
ATOM 6212 C C . ARG A 1 783 ? 18.419 -18.643 -21.832 1.00 89.62 783 ARG A C 1
ATOM 6214 O O . ARG A 1 783 ? 19.088 -19.151 -22.688 1.00 89.62 783 ARG A O 1
ATOM 6221 N N . ARG A 1 784 ? 19.024 -17.850 -20.957 1.00 87.50 784 ARG A N 1
ATOM 6222 C CA . ARG A 1 784 ? 20.373 -17.234 -21.157 1.00 87.50 784 ARG A CA 1
ATOM 6223 C C . ARG A 1 784 ? 20.493 -16.275 -22.350 1.00 87.50 784 ARG A C 1
ATOM 6225 O O . ARG A 1 784 ? 19.969 -16.470 -23.437 1.00 87.50 784 ARG A O 1
ATOM 6232 N N . LEU A 1 785 ? 21.222 -15.195 -22.099 1.00 91.12 785 LEU A N 1
ATOM 6233 C CA . LEU A 1 785 ? 21.505 -14.157 -23.083 1.00 91.12 785 LEU A CA 1
ATOM 6234 C C . LEU A 1 785 ? 22.650 -14.614 -23.993 1.00 91.12 785 LEU A C 1
ATOM 6236 O O . LEU A 1 785 ? 23.672 -15.104 -23.506 1.00 91.12 785 LEU A O 1
ATOM 6240 N N . THR A 1 786 ? 22.501 -14.412 -25.298 1.00 94.31 786 THR A N 1
ATOM 6241 C CA . THR A 1 786 ? 23.586 -14.579 -26.279 1.00 94.31 786 THR A CA 1
ATOM 6242 C C . THR A 1 786 ? 24.701 -13.547 -26.058 1.00 94.31 786 THR A C 1
ATOM 6244 O O . THR A 1 786 ? 24.561 -12.609 -25.267 1.00 94.31 786 THR A O 1
ATOM 6247 N N . LYS A 1 787 ? 25.845 -13.695 -26.742 1.00 94.88 787 LYS A N 1
ATOM 6248 C CA . LYS A 1 787 ? 26.942 -12.711 -26.654 1.00 94.88 787 LYS A CA 1
ATOM 6249 C C . LYS A 1 787 ? 26.493 -11.315 -27.102 1.00 94.88 787 LYS A C 1
ATOM 6251 O O . LYS A 1 787 ? 26.797 -10.342 -26.421 1.00 94.88 787 LYS A O 1
ATOM 6256 N N . GLU A 1 788 ? 25.726 -11.237 -28.186 1.00 96.38 788 GLU A N 1
ATOM 6257 C CA . GLU A 1 788 ? 25.166 -9.985 -28.711 1.00 96.38 788 GLU A CA 1
ATOM 6258 C C . GLU A 1 788 ? 24.163 -9.353 -27.739 1.00 96.38 788 GLU A C 1
ATOM 6260 O O . GLU A 1 788 ? 24.238 -8.162 -27.453 1.00 96.38 788 GLU A O 1
ATOM 6265 N N . GLU A 1 789 ? 23.267 -10.152 -27.155 1.00 96.12 789 GLU A N 1
ATOM 6266 C CA . GLU A 1 789 ? 22.301 -9.660 -26.164 1.00 96.12 789 GLU A CA 1
ATOM 6267 C C . GLU A 1 789 ? 22.990 -9.174 -24.876 1.00 96.12 789 GLU A C 1
ATOM 6269 O O . GLU A 1 789 ? 22.571 -8.174 -24.294 1.00 96.12 789 GLU A O 1
ATOM 6274 N N . ASN A 1 790 ? 24.083 -9.822 -24.446 1.00 95.62 790 ASN A N 1
ATOM 6275 C CA . ASN A 1 790 ? 24.903 -9.308 -23.343 1.00 95.62 790 ASN A CA 1
ATOM 6276 C C . ASN A 1 790 ? 25.611 -7.994 -23.712 1.00 95.62 790 ASN A C 1
ATOM 6278 O O . ASN A 1 790 ? 25.748 -7.135 -22.844 1.00 95.62 790 ASN A O 1
ATOM 6282 N N . ALA A 1 791 ? 26.041 -7.817 -24.966 1.00 97.50 791 ALA A N 1
ATOM 6283 C CA . ALA A 1 791 ? 26.619 -6.554 -25.422 1.00 97.50 791 ALA A CA 1
ATOM 6284 C C . ALA A 1 791 ? 25.578 -5.423 -25.384 1.00 97.50 791 ALA A C 1
ATOM 6286 O O . ALA A 1 791 ? 25.872 -4.357 -24.855 1.00 97.50 791 ALA A O 1
ATOM 6287 N N . ILE A 1 792 ? 24.341 -5.686 -25.829 1.00 98.06 792 ILE A N 1
ATOM 6288 C CA . ILE A 1 792 ? 23.220 -4.733 -25.725 1.00 98.06 792 ILE A CA 1
ATOM 6289 C C . ILE A 1 792 ? 22.969 -4.347 -24.261 1.00 98.06 792 ILE A C 1
ATOM 6291 O O . ILE A 1 792 ? 22.898 -3.161 -23.946 1.00 98.06 792 ILE A O 1
ATOM 6295 N N . LEU A 1 793 ? 22.886 -5.328 -23.352 1.00 97.44 793 LEU A N 1
ATOM 6296 C CA . LEU A 1 793 ? 22.726 -5.067 -21.917 1.00 97.44 793 LEU A CA 1
ATOM 6297 C C . LEU A 1 793 ? 23.878 -4.215 -21.360 1.00 97.44 793 LEU A C 1
ATOM 6299 O O . LEU A 1 793 ? 23.639 -3.268 -20.616 1.00 97.44 793 LEU A O 1
ATOM 6303 N N . GLN A 1 794 ? 25.125 -4.518 -21.727 1.00 97.75 794 GLN A N 1
ATOM 6304 C CA . GLN A 1 794 ? 26.282 -3.741 -21.285 1.00 97.75 794 GLN A CA 1
ATOM 6305 C C . GLN A 1 794 ? 26.224 -2.295 -21.801 1.00 97.75 794 GLN A C 1
ATOM 6307 O O . GLN A 1 794 ? 26.550 -1.378 -21.048 1.00 97.75 794 GLN A O 1
ATOM 6312 N N . THR A 1 795 ? 25.772 -2.074 -23.040 1.00 98.19 795 THR A N 1
ATOM 6313 C CA . THR A 1 795 ? 25.540 -0.729 -23.587 1.00 98.19 795 THR A CA 1
ATOM 6314 C C . THR A 1 795 ? 24.472 0.014 -22.790 1.00 98.19 795 THR A C 1
ATOM 6316 O O . THR A 1 795 ? 24.722 1.143 -22.377 1.00 98.19 795 THR A O 1
ATOM 6319 N N . VAL A 1 796 ? 23.327 -0.620 -22.498 1.00 98.19 796 VAL A N 1
ATOM 6320 C CA . VAL A 1 796 ? 22.274 -0.040 -21.641 1.00 98.19 796 VAL A CA 1
ATOM 6321 C C . VAL A 1 796 ? 22.848 0.378 -20.286 1.00 98.19 796 VAL A C 1
ATOM 6323 O O . VAL A 1 796 ? 22.646 1.508 -19.848 1.00 98.19 796 VAL A O 1
ATOM 6326 N N . VAL A 1 797 ? 23.615 -0.501 -19.637 1.00 97.81 797 VAL A N 1
ATOM 6327 C CA . VAL A 1 797 ? 24.235 -0.218 -18.335 1.00 97.81 797 VAL A CA 1
ATOM 6328 C C . VAL A 1 797 ? 25.198 0.964 -18.405 1.00 97.81 797 VAL A C 1
ATOM 6330 O O . VAL A 1 797 ? 25.142 1.831 -17.536 1.00 97.81 797 VAL A O 1
ATOM 6333 N N . ASN A 1 798 ? 26.070 1.011 -19.414 1.00 97.81 798 ASN A N 1
ATOM 6334 C CA . ASN A 1 798 ? 27.050 2.088 -19.555 1.00 97.81 798 ASN A CA 1
ATOM 6335 C C . ASN A 1 798 ? 26.355 3.438 -19.749 1.00 97.81 798 ASN A C 1
ATOM 6337 O O . ASN A 1 798 ? 26.634 4.369 -19.004 1.00 97.81 798 ASN A O 1
ATOM 6341 N N . VAL A 1 799 ? 25.378 3.505 -20.658 1.00 97.06 799 VAL A N 1
ATOM 6342 C CA . VAL A 1 799 ? 24.613 4.730 -20.937 1.00 97.06 799 VAL A CA 1
ATOM 6343 C C . VAL A 1 799 ? 23.917 5.259 -19.678 1.00 97.06 799 VAL A C 1
ATOM 6345 O O . VAL A 1 799 ? 23.981 6.453 -19.386 1.00 97.06 799 VAL A O 1
ATOM 6348 N N . LEU A 1 800 ? 23.287 4.375 -18.897 1.00 97.00 800 LEU A N 1
ATOM 6349 C CA . LEU A 1 800 ? 22.633 4.757 -17.643 1.00 97.00 800 LEU A CA 1
ATOM 6350 C C . LEU A 1 800 ? 23.637 5.275 -16.603 1.00 97.00 800 LEU A C 1
ATOM 6352 O O . LEU A 1 800 ? 23.390 6.293 -15.959 1.00 97.00 800 LEU A O 1
ATOM 6356 N N . VAL A 1 801 ? 24.765 4.578 -16.426 1.00 96.69 801 VAL A N 1
ATOM 6357 C CA . VAL A 1 801 ? 25.801 4.949 -15.448 1.00 96.69 801 VAL A CA 1
ATOM 6358 C C . VAL A 1 801 ? 26.471 6.270 -15.820 1.00 96.69 801 VAL A C 1
ATOM 6360 O O . VAL A 1 801 ? 26.657 7.115 -14.946 1.00 96.69 801 VAL A O 1
ATOM 6363 N N . ASP A 1 802 ? 26.800 6.462 -17.094 1.00 96.50 802 ASP A N 1
ATOM 6364 C CA . ASP A 1 802 ? 27.471 7.667 -17.574 1.00 96.50 802 ASP A CA 1
ATOM 6365 C C . ASP A 1 802 ? 26.563 8.893 -17.438 1.00 96.50 802 ASP A C 1
ATOM 6367 O O . ASP A 1 802 ? 27.014 9.938 -16.966 1.00 96.50 802 ASP A O 1
ATOM 6371 N N . GLN A 1 803 ? 25.263 8.767 -17.737 1.00 94.81 803 GLN A N 1
ATOM 6372 C CA . GLN A 1 803 ? 24.333 9.877 -17.528 1.00 94.81 803 GLN A CA 1
ATOM 6373 C C . GLN A 1 803 ? 24.152 10.214 -16.045 1.00 94.81 803 GLN A C 1
ATOM 6375 O O . GLN A 1 803 ? 24.164 11.387 -15.678 1.00 94.81 803 GLN A O 1
ATOM 6380 N N . ASP A 1 804 ? 24.014 9.212 -15.176 1.00 94.00 804 ASP A N 1
ATOM 6381 C CA . ASP A 1 804 ? 23.930 9.450 -13.733 1.00 94.00 804 ASP A CA 1
ATOM 6382 C C . ASP A 1 804 ? 25.178 10.160 -13.198 1.00 94.00 804 ASP A C 1
ATOM 6384 O O . ASP A 1 804 ? 25.065 11.032 -12.337 1.00 94.00 804 ASP A O 1
ATOM 6388 N N . LYS A 1 805 ? 26.358 9.820 -13.725 1.00 94.00 805 LYS A N 1
ATOM 6389 C CA . LYS A 1 805 ? 27.613 10.491 -13.386 1.00 94.00 805 LYS A CA 1
ATOM 6390 C C . LYS A 1 805 ? 27.606 11.956 -13.828 1.00 94.00 805 LYS A C 1
ATOM 6392 O O . LYS A 1 805 ? 27.939 12.821 -13.025 1.00 94.00 805 LYS A O 1
ATOM 6397 N N . ILE A 1 806 ? 27.169 12.249 -15.057 1.00 94.31 806 ILE A N 1
ATOM 6398 C CA . ILE A 1 806 ? 27.043 13.625 -15.577 1.00 94.31 806 ILE A CA 1
ATOM 6399 C C . ILE A 1 806 ? 26.095 14.462 -14.706 1.00 94.31 806 ILE A C 1
ATOM 6401 O O . ILE A 1 806 ? 26.379 15.619 -14.405 1.00 94.31 806 ILE A O 1
ATOM 6405 N N . LEU A 1 807 ? 24.987 13.868 -14.259 1.00 91.56 807 LEU A N 1
ATOM 6406 C CA . LEU A 1 807 ? 23.995 14.536 -13.415 1.00 91.56 807 LEU A CA 1
ATOM 6407 C C . LEU A 1 807 ? 24.372 14.551 -11.922 1.00 91.56 807 LEU A C 1
ATOM 6409 O O . LEU A 1 807 ? 23.598 15.048 -11.110 1.00 91.56 807 LEU A O 1
ATOM 6413 N N . ASN A 1 808 ? 25.528 14.012 -11.518 1.00 90.12 808 ASN A N 1
ATOM 6414 C CA . ASN A 1 808 ? 25.911 13.847 -10.107 1.00 90.12 808 ASN A CA 1
ATOM 6415 C C . ASN A 1 808 ? 24.862 13.079 -9.272 1.00 90.12 808 ASN A C 1
ATOM 6417 O O . ASN A 1 808 ? 24.630 13.360 -8.093 1.00 90.12 808 ASN A O 1
ATOM 6421 N N . LEU A 1 809 ? 24.209 12.099 -9.897 1.00 88.56 809 LEU A N 1
ATOM 6422 C CA . LEU A 1 809 ? 23.238 11.189 -9.288 1.00 88.56 809 LEU A CA 1
ATOM 6423 C C . LEU A 1 809 ? 23.846 9.850 -8.861 1.00 88.56 809 LEU A C 1
ATOM 6425 O O . LEU A 1 809 ? 23.148 9.013 -8.278 1.00 88.56 809 LEU A O 1
ATOM 6429 N N . GLU A 1 810 ? 25.132 9.637 -9.136 1.00 84.81 810 GLU A N 1
ATOM 6430 C CA . GLU A 1 810 ? 25.819 8.396 -8.811 1.00 84.81 810 GLU A CA 1
ATOM 6431 C C . GLU A 1 810 ? 25.838 8.112 -7.302 1.00 84.81 810 GLU A C 1
ATOM 6433 O O . GLU A 1 810 ? 26.020 8.989 -6.454 1.00 84.81 810 GLU A O 1
ATOM 6438 N N . GLN A 1 811 ? 25.635 6.842 -6.959 1.00 84.69 811 GLN A N 1
ATOM 6439 C CA . GLN A 1 811 ? 25.740 6.328 -5.599 1.00 84.69 811 GLN A CA 1
ATOM 6440 C C . GLN A 1 811 ? 26.346 4.931 -5.655 1.00 84.69 811 GLN A C 1
ATOM 6442 O O . GLN A 1 811 ? 25.929 4.087 -6.454 1.00 84.69 811 GLN A O 1
ATOM 6447 N N . GLN A 1 812 ? 27.319 4.670 -4.783 1.00 79.69 812 GLN A N 1
ATOM 6448 C CA . GLN A 1 812 ? 27.915 3.347 -4.672 1.00 79.69 812 GLN A CA 1
ATOM 6449 C C . GLN A 1 812 ? 27.141 2.497 -3.661 1.00 79.69 812 GLN A C 1
ATOM 6451 O O . GLN A 1 812 ? 26.946 2.882 -2.499 1.00 79.69 812 GLN A O 1
ATOM 6456 N N . LEU A 1 813 ? 26.709 1.319 -4.107 1.00 84.50 813 LEU A N 1
ATOM 6457 C CA . LEU A 1 813 ? 26.101 0.308 -3.249 1.00 84.50 813 LEU A CA 1
ATOM 6458 C C . LEU A 1 813 ? 27.135 -0.754 -2.879 1.00 84.50 813 LEU A C 1
ATOM 6460 O O . LEU A 1 813 ? 27.952 -1.168 -3.706 1.00 84.50 813 LEU A O 1
ATOM 6464 N N . PHE A 1 814 ? 27.079 -1.222 -1.634 1.00 83.44 814 PHE A N 1
ATOM 6465 C CA . PHE A 1 814 ? 27.988 -2.255 -1.126 1.00 83.44 814 PHE A CA 1
ATOM 6466 C C . PHE A 1 814 ? 27.254 -3.514 -0.653 1.00 83.44 814 PHE A C 1
ATOM 6468 O O . PHE A 1 814 ? 27.826 -4.314 0.089 1.00 83.44 814 PHE A O 1
ATOM 6475 N N . LEU A 1 815 ? 26.006 -3.696 -1.092 1.00 81.25 815 LEU A N 1
ATOM 6476 C CA . LEU A 1 815 ? 25.243 -4.917 -0.855 1.00 81.25 815 LEU A CA 1
ATOM 6477 C C . LEU A 1 815 ? 25.959 -6.121 -1.474 1.00 81.25 815 LEU A C 1
ATOM 6479 O O . LEU A 1 815 ? 26.361 -6.102 -2.641 1.00 81.25 815 LEU A O 1
ATOM 6483 N N . LYS A 1 816 ? 26.104 -7.188 -0.689 1.00 76.62 816 LYS A N 1
ATOM 6484 C CA . LYS A 1 816 ? 26.500 -8.505 -1.189 1.00 76.62 816 LYS A CA 1
ATOM 6485 C C . LYS A 1 816 ? 25.241 -9.324 -1.516 1.00 76.62 816 LYS A C 1
ATOM 6487 O O . LYS A 1 816 ? 24.320 -9.294 -0.702 1.00 76.62 816 LYS A O 1
ATOM 6492 N N . PRO A 1 817 ? 25.225 -10.127 -2.598 1.00 66.25 817 PRO A N 1
ATOM 6493 C CA . PRO A 1 817 ? 24.056 -10.900 -3.062 1.00 66.25 817 PRO A CA 1
ATOM 6494 C C . PRO A 1 817 ? 23.500 -11.988 -2.123 1.00 66.25 817 PRO A C 1
ATOM 6496 O O . PRO A 1 817 ? 22.723 -12.829 -2.558 1.00 66.25 817 PRO A O 1
ATOM 6499 N N . ARG A 1 818 ? 23.938 -12.058 -0.859 1.00 63.47 818 ARG A N 1
ATOM 6500 C CA . ARG A 1 818 ? 23.430 -13.021 0.124 1.00 63.47 818 ARG A CA 1
ATOM 6501 C C . ARG A 1 818 ? 23.294 -12.373 1.491 1.00 63.47 818 ARG A C 1
ATOM 6503 O O . ARG A 1 818 ? 24.275 -11.972 2.117 1.00 63.47 818 ARG A O 1
ATOM 6510 N N . LEU A 1 819 ? 22.060 -12.323 1.964 1.00 49.81 819 LEU A N 1
ATOM 6511 C CA . LEU A 1 819 ? 21.687 -11.876 3.299 1.00 49.81 819 LEU A CA 1
ATOM 6512 C C . LEU A 1 819 ? 20.761 -12.954 3.875 1.00 49.81 819 LEU A C 1
ATOM 6514 O O . LEU A 1 819 ? 19.559 -12.749 3.952 1.00 49.81 819 LEU A O 1
ATOM 6518 N N . SER A 1 820 ? 21.307 -14.133 4.195 1.00 47.06 820 SER A N 1
ATOM 6519 C CA . SER A 1 820 ? 20.605 -15.103 5.040 1.00 47.06 820 SER A CA 1
ATOM 6520 C C . SER A 1 820 ? 21.000 -14.816 6.487 1.00 47.06 820 SER A C 1
ATOM 6522 O O . SER A 1 820 ? 22.144 -15.061 6.872 1.00 47.06 820 SER A O 1
ATOM 6524 N N . LEU A 1 821 ? 20.081 -14.290 7.298 1.00 41.50 821 LEU A N 1
ATOM 6525 C CA . LEU A 1 821 ? 20.298 -14.166 8.749 1.00 41.50 821 LEU A CA 1
ATOM 6526 C C . LEU A 1 821 ? 20.175 -15.522 9.475 1.00 41.50 821 LEU A C 1
ATOM 6528 O O . LEU A 1 821 ? 20.446 -15.621 10.668 1.00 41.50 821 LEU A O 1
ATOM 6532 N N . THR A 1 822 ? 19.806 -16.589 8.763 1.00 34.56 822 THR A N 1
ATOM 6533 C CA . THR A 1 822 ? 19.624 -17.944 9.289 1.00 34.56 822 THR A CA 1
ATOM 6534 C C . THR A 1 822 ? 20.791 -18.856 8.909 1.00 34.56 822 THR A C 1
ATOM 6536 O O . THR A 1 822 ? 20.765 -19.555 7.900 1.00 34.56 822 THR A O 1
ATOM 6539 N N . LYS A 1 823 ? 21.834 -18.835 9.747 1.00 30.77 823 LYS A N 1
ATOM 6540 C CA . LYS A 1 823 ? 22.622 -19.998 10.209 1.00 30.77 823 LYS A CA 1
ATOM 6541 C C . LYS A 1 823 ? 23.765 -19.488 11.099 1.00 30.77 823 LYS A C 1
ATOM 6543 O O . LYS A 1 823 ? 24.807 -19.094 10.576 1.00 30.77 823 LYS A O 1
ATOM 6548 N N . PRO A 1 824 ? 23.646 -19.538 12.437 1.00 31.12 824 PRO A N 1
ATOM 6549 C CA . PRO A 1 824 ? 24.829 -19.829 13.224 1.00 31.12 824 PRO A CA 1
ATOM 6550 C C . PRO A 1 824 ? 25.279 -21.235 12.816 1.00 31.12 824 PRO A C 1
ATOM 6552 O O . PRO A 1 824 ? 24.455 -22.142 12.680 1.00 31.12 824 PRO A O 1
ATOM 6555 N N . ASN A 1 825 ? 26.577 -21.429 12.608 1.00 31.94 825 ASN A N 1
ATOM 6556 C CA . ASN A 1 825 ? 27.158 -22.762 12.651 1.00 31.94 825 ASN A CA 1
ATOM 6557 C C . ASN A 1 825 ? 26.805 -23.369 14.017 1.00 31.94 825 ASN A C 1
ATOM 6559 O O . ASN A 1 825 ? 27.493 -23.111 15.002 1.00 31.94 825 ASN A O 1
ATOM 6563 N N . CYS A 1 826 ? 25.732 -24.159 14.096 1.00 30.36 826 CYS A N 1
ATOM 6564 C CA . CYS A 1 826 ? 25.585 -25.126 15.169 1.00 30.36 826 CYS A CA 1
ATOM 6565 C C . CYS A 1 826 ? 26.756 -26.086 15.000 1.00 30.36 826 CYS A C 1
ATOM 6567 O O . CYS A 1 826 ? 26.759 -26.954 14.124 1.00 30.36 826 CYS A O 1
ATOM 6569 N N . GLY A 1 827 ? 27.798 -25.851 15.797 1.00 30.20 827 GLY A N 1
ATOM 6570 C CA . GLY A 1 827 ? 28.867 -26.804 15.991 1.00 30.20 827 GLY A CA 1
ATOM 6571 C C . GLY A 1 827 ? 28.252 -28.166 16.276 1.00 30.20 827 GLY A C 1
ATOM 6572 O O . GLY A 1 827 ? 27.229 -28.275 16.953 1.00 30.20 827 GLY A O 1
ATOM 6573 N N . ARG A 1 828 ? 28.873 -29.204 15.722 1.00 30.97 828 ARG A N 1
ATOM 6574 C CA . ARG A 1 828 ? 28.638 -30.593 16.103 1.00 30.97 828 ARG A CA 1
ATOM 6575 C C . ARG A 1 828 ? 28.935 -30.737 17.601 1.00 30.97 828 ARG A C 1
ATOM 6577 O O . ARG A 1 828 ? 30.045 -31.092 17.983 1.00 30.97 828 ARG A O 1
ATOM 6584 N N . GLY A 1 829 ? 27.962 -30.411 18.443 1.00 29.91 829 GLY A N 1
ATOM 6585 C CA . GLY A 1 829 ? 27.950 -30.756 19.852 1.00 29.91 829 GLY A CA 1
ATOM 6586 C C . GLY A 1 829 ? 27.641 -32.238 19.941 1.00 29.91 829 GLY A C 1
ATOM 6587 O O . GLY A 1 829 ? 26.545 -32.668 19.592 1.00 29.91 829 GLY A O 1
ATOM 6588 N N . ARG A 1 830 ? 28.646 -33.024 20.328 1.00 30.83 830 ARG A N 1
ATOM 6589 C CA . ARG A 1 830 ? 28.486 -34.431 20.687 1.00 30.83 830 ARG A CA 1
ATOM 6590 C C . ARG A 1 830 ? 27.369 -34.537 21.725 1.00 30.83 830 ARG A C 1
ATOM 6592 O O . ARG A 1 830 ? 27.491 -33.973 22.807 1.00 30.83 830 ARG A O 1
ATOM 6599 N N . HIS A 1 831 ? 26.315 -35.276 21.399 1.00 31.11 831 HIS A N 1
ATOM 6600 C CA . HIS A 1 831 ? 25.431 -35.836 22.408 1.00 31.11 831 HIS A CA 1
ATOM 6601 C C . HIS A 1 831 ? 26.254 -36.813 23.255 1.00 31.11 831 HIS A C 1
ATOM 6603 O O . HIS A 1 831 ? 26.635 -37.880 22.777 1.00 31.11 831 HIS A O 1
ATOM 6609 N N . SER A 1 832 ? 26.567 -36.429 24.489 1.00 30.77 832 SER A N 1
ATOM 6610 C CA . SER A 1 832 ? 26.873 -37.372 25.559 1.00 30.77 832 SER A CA 1
ATOM 6611 C C . SER A 1 832 ? 25.627 -37.497 26.426 1.00 30.77 832 SER A C 1
ATOM 6613 O O . SER A 1 832 ? 25.169 -36.505 26.990 1.00 30.77 832 SER A O 1
ATOM 6615 N N . ASN A 1 833 ? 25.090 -38.713 26.471 1.00 32.53 833 ASN A N 1
ATOM 6616 C CA . ASN A 1 833 ? 24.049 -39.149 27.392 1.00 32.53 833 ASN A CA 1
ATOM 6617 C C . ASN A 1 833 ? 24.447 -38.857 28.844 1.00 32.53 833 ASN A C 1
ATOM 6619 O O . ASN A 1 833 ? 25.557 -39.211 29.246 1.00 32.53 833 ASN A O 1
ATOM 6623 N N . ASN A 1 834 ? 23.528 -38.253 29.596 1.00 32.62 834 ASN A N 1
ATOM 6624 C CA . ASN A 1 834 ? 23.063 -38.703 30.911 1.00 32.62 834 ASN A CA 1
ATOM 6625 C C . ASN A 1 834 ? 21.828 -37.902 31.315 1.00 32.62 834 ASN A C 1
ATOM 6627 O O . ASN A 1 834 ? 21.879 -36.657 31.190 1.00 32.62 834 ASN A O 1
#

Solvent-accessible surface area (backbone atoms only — not comparable to full-atom values): 47896 Å² total; per-residue (Å²): 122,70,98,72,96,73,56,100,82,56,88,77,85,88,75,53,53,65,55,48,48,55,30,60,75,64,80,49,57,68,89,81,42,58,68,48,77,46,68,57,58,60,70,34,45,55,43,51,48,50,48,53,41,51,43,66,74,45,47,86,81,40,83,75,50,42,80,44,83,39,56,93,62,73,70,62,66,60,54,29,61,69,65,73,46,94,68,88,82,84,85,80,84,78,88,60,40,61,60,50,80,39,34,28,63,55,48,42,60,76,67,67,65,71,87,68,93,70,75,90,79,74,83,67,45,70,69,64,66,64,60,73,77,69,74,94,77,81,88,87,90,86,81,72,97,85,75,76,81,88,55,81,89,55,35,66,45,53,37,90,88,54,36,47,31,47,59,28,53,29,39,57,74,53,60,65,67,61,42,52,53,42,62,73,72,69,42,55,65,70,83,50,59,18,76,83,76,41,29,30,56,65,38,10,73,91,37,71,71,52,32,49,52,52,52,54,49,52,53,53,50,54,50,50,55,55,54,54,68,66,64,76,81,67,92,79,82,86,76,83,73,49,78,67,54,49,52,53,40,53,59,44,40,75,70,46,65,80,36,66,67,52,73,68,48,65,62,52,43,52,49,54,50,48,47,69,75,74,47,75,94,56,22,35,40,32,41,32,50,44,70,68,52,44,50,49,40,51,52,56,43,52,65,68,35,72,48,83,86,49,66,41,59,45,81,33,54,40,57,93,56,43,52,67,77,54,42,53,54,56,64,51,80,61,60,90,87,38,45,36,36,34,38,22,28,73,68,60,46,76,85,50,90,54,78,60,37,19,34,28,39,35,54,52,44,32,60,45,74,36,48,44,57,86,54,65,33,31,37,69,44,53,40,74,46,19,46,49,55,55,49,41,45,44,49,52,9,7,68,79,42,69,19,35,24,40,31,65,45,40,68,69,55,55,70,70,37,46,64,60,73,82,42,38,58,68,30,47,84,40,46,53,59,53,60,59,42,56,80,68,56,57,92,92,60,49,72,68,62,59,44,62,64,30,94,69,51,46,57,68,62,42,53,51,41,24,51,50,51,36,40,63,56,46,26,26,47,97,84,66,42,72,30,58,53,25,63,52,28,70,69,37,98,51,54,59,40,37,23,38,13,34,54,39,7,48,76,63,14,15,28,56,58,24,38,53,49,31,40,40,65,76,67,47,81,56,63,36,59,58,82,55,70,71,47,40,56,48,41,56,52,44,51,49,70,56,54,58,99,61,57,40,38,61,56,34,60,54,50,52,55,34,50,52,52,53,48,52,72,74,32,92,83,54,54,68,61,60,53,21,57,80,52,32,34,40,51,68,59,53,52,47,36,49,51,50,42,53,44,49,52,52,45,37,33,75,67,33,65,46,55,98,88,58,75,39,50,81,38,47,44,39,44,48,55,44,47,35,17,47,46,40,11,40,38,80,39,41,35,43,40,41,76,90,79,45,49,25,29,41,84,59,36,87,62,44,46,64,30,87,89,40,67,48,32,66,68,54,31,74,69,23,55,77,69,68,59,81,70,72,54,46,34,32,35,30,71,50,38,37,45,54,88,98,42,38,30,36,35,59,41,30,64,41,51,72,66,42,47,67,67,41,44,60,57,79,73,57,83,99,52,54,70,52,54,60,84,68,90,66,100,63,96,73,95,76,77,64,71,82,41,59,25,38,46,64,36,54,98,70,52,66,47,79,43,39,45,62,60,51,51,53,52,51,52,51,37,53,55,48,51,54,52,51,51,56,39,50,74,35,48,68,63,77,77,52,74,67,53,46,50,54,52,51,49,54,48,47,57,38,45,52,49,26,49,76,43,70,64,66,53,87,49,81,69,66,93,70,81,74,90,82,69,77,84,78,67,91,70,76,87,73,92,130

Foldseek 3Di:
DADDPDDPPDPDDDDDLLVVLLCVLDPDDCQPAQEDEDEACQLQAPSSLVVLLLCLVCVVVPVRYHYHYYHPADDPVLSCVLSVHDDDDDDDDDPWFAAAEDEQLRLCVLLVDDDDPDPPPPWDFPQNVQVVLDDDDDDDDDDDPPDDDDDLLQQADQDPPWRAGPLLVCLQDNDQVVNVVSLVSDGHDQPRAIPVRDGSLNSNVVPPSSNVVSVVSNVVVVVVVVVVVVVVPDDDDDDPRDPVSVVSVVVCCVPAVSDLRTFDLPSVLSSVVSCVPPPDFFEEEEADADVVSVQSNVVVNVVVCPDPVNVQEDEAEEDPQADPVRNVVLQDDDPPSHYYYYYYHCVCQPDDQRPRHAEYEYQQWYWDWFADLQQRAIETGIDGAALVSLVSSSSNNGHHHYHYYYYSHHPVVNVVGHNGDDNCLAGDQCLQVLLSCLSVDPPPDDSQNSQVSTSDRYDSSSSVSSLVQCVQLVQADPRSHGDLLSVQLSLQSAGQLLSQLQLLLQLLLQRQLSLQLSLDLRLDDQAGDDPDDVVNVQLVVLLVVLLDLAFFPSSSSLSVLLVLQVQVVVDVPDDSVVVCVSNRGHPVSVVVSLSSSVVSQVSCVVQQLDDPPDNSNPCNFWVLSSVLSNLLSLPVQKWFAPFLQLAIDHPRGRGAAARPSGSCRVVSDPVVNVVVRTQLARMKGFSHWYDDPPHIHTHRIGDHHLLSCLQRGADQQDPDDQCQVQVDDDDDDDPDDDQQGWGWHDRDPPSIDIDTPVVVVVSSVLNVLLVVLSSVCSVPSNDDDDPVNVVSSVVSSVVSRVRCVVSVNTDTRDDDSDDDPDDDPPPPDDDDDD

Secondary structure (DSSP, 8-state):
--S----TT-------HHHHHHHHTTT--GGG-SEEEE--GGG--HHHHHHHHHHHHHGGG-TT-EEEE--SS--HHHHHHHHTS----------PPPEEEE-HHHHHHHTT----S-GGG----HHHHHHTSS----------TT-----GGGTTPBPTTT--BHHHHHHHHS-HHHHHHHHHTT---TT---TTS--HHHHTTT-HHHHHHHHHHHHHHHHHHHHHTTS--S-S------HHHHHHHHHHIIIIIT-TT---HHHHHHHHHHHHHHS-S-EEEEE-SSHHHHHHHHHHHHHHTTSGGGTTEEEEEE-TTS-HHHHHHHHSPPPTT-EEEEEE-GGGTSS---TTEEEEEE-SEEEEEEEETTTTEEEEEEEEPPHHHHHHHHHTTSSSS-EEEEESS-HHHHHHS-SSPPPHHHHS--HHHHHHHTTTSPTT--HHHHHHTSSSPPPHHHHHHHHHHHHHTTSB-TTSPBPHHHHHHTTSSS-HHHHHHHHHHHHTT-HHHHHHHHHHHHH---BPPPSSHHHHHHHHHHHHHH--SSSBSHHHHHHHHHHHHHHHHH-TT--HHHHHHHTTB-HHHHHHHHHHHHHHHHHHHHTTS--TTS-TTTTTTBHHHHHHHHHHHHTT-EEEE-TTT--EE-SS-S-BEE-TTSTTTTTTSHHHHHTT---S-SEEE-SEEEEETTEEEEES-EEE-HHHHHHHSSPPPPSS------SS------S---TT-EEEEESSSS-EEEEEHHHHHHHHHHHHHHHHHHHHHHH-TT----HHHHHHHHHHHHHHHHHHHHTT---B----S-----------------

Nearest PDB structures (foldseek):
  5aor-assembly2_B  TM=8.091E-01  e=7.404E-41  Drosophila melanogaster
  5aor-assembly1_A  TM=7.890E-01  e=1.359E-41  Drosophila melanogaster
  8b9i-assembly1_A  TM=7.846E-01  e=4.141E-41  Drosophila melanogaster
  8szs-assembly1_A  TM=8.162E-01  e=3.002E-38  Felis catus
  8szq-assembly1_A  TM=8.049E-01  e=1.452E-38  Felis catus

Mean predicted aligned error: 13.2 Å

InterPro domains:
  IPR001650 Helicase, C-terminal domain-like [PF00271] (270-400)
  IPR001650 Helicase, C-terminal domain-like [PS51194] (268-441)
  IPR001650 Helicase, C-terminal domain-like [SM00490] (295-401)
  IPR007502 Helicase-associated domain [SM00847] (465-558)
  IPR014001 Helicase superfamily 1/2, ATP-binding domain [PS51192] (1-92)
  IPR027417 P-loop containing nucleoside triphosphate hydrolase [G3DSA:3.40.50.300] (1-95)
  IPR027417 P-loop containing nucleoside triphosphate hydrolase [G3DSA:3.40.50.300] (251-420)
  IPR027417 P-loop containing nucleoside triphosphate hydrolase [SSF52540] (8-93)
  IPR027417 P-loop containing nucleoside triphosphate hydrolase [SSF52540] (264-535)
  IPR036770 Ankyrin repeat-containing domain superfamily [SSF48403] (129-208)
  IPR048333 Helicase associated domain (HA2), winged-helix domain [PF04408] (466-494)

Radius of gyration: 30.32 Å; Cα contacts (8 Å, |Δi|>4): 1182; chains: 1; bounding box: 76×79×91 Å